Protein AF-0000000074057276 (afdb_homodimer)

Secondary structure (DSSP, 8-state):
--HHHHHHHHHHHHHHHHHHHHHTTTTHHHHHHHHHHHHHHHHHHHHT--S-HHHHHHHHHHHHHHHHHHHHTT--HHHHHHHHHSTTS--HHHHHHHHSSEEEE-SEETTEES-TTEEEEEEEEEEEETTEEEEEEEEEEEE--TTS-GGGGGG---HHHHHHHHHHHHHHHHHT--EEEEEEES------STT-HHHHHHHHHHHHTT--S-EEEEEEEEEHHHHHTTT--SEEEEEEEEEEESS-HHHHHHHHTTPPTT----HHHHHHHHHHTT-BHHHHHHHTS-SEEEP--TT---TT-HHHHHHHHHHHHHHHHHHHHTT-S-HHHHHHHHHHHH-TTS-GGG--------HHHHHHHHHHHHHHHHHTTGGGSEE-S-HHHHHHHHHHHHHHHHHHIIIIIIHHHHHHHHHHHHHHHHHHHHHHHHHHSHHHHHHGGGS-----TTHHHHT---------S----SS--GGGG--SEE--TTHHHH-PPPEEHHHHTTTTTTB-TTT--B----HHHHHHHTSPTT--EEE-TTEE---TT--TTHHHHHHHHHHHHS-SSSEEEEEEEETTEEEEEEEE-TTTGGG-B-HHHHHHHHHHHHHHHHHT--EEEEES-B--B-GGGTHHHHTHHHHHHHHHHHHHHTT--EEEEE-SEEESTTTTTTTTT-SEEEEETT-EEESS-HHHHHHHH-PPPPTTTTBHHHHHHTTS-SEEE-GGGHHHHHHHHIIIII-TTSS--/--HHHHHHHHHHHHHHHHHHHHHTTTTHHHHHHHHHHHHHHHHHHHHT--S-HHHHHHHHHHHHHHHHHHHHTT--HHHHHHHHHSTTS--HHHHHHHHSSEEEE-SEETTEES-TTEEEEEEEEEEEETTEEEEEEEEEEEE--TTS-GGGGGG---HHHHHHHHHHHHHHHHHT--EEEEEEES------STT-HHHHHHHHHHHHTT--S-EEEEEEEEEHHHHHTTT--SEEEEEEEEEEESS-HHHHHHHHTTPPTT----HHHHHHHHHHTT-BHHHHHHHTS-SEEEP--TT---TT-HHHHHHHHHHHHHHHHHHHHHT-S-HHHHHHHHHHHH-TTS-GGG--------HHHHHHHHHHHHHHHHHTTGGGSEE-S-HHHHHHHHHHHHHHHHHHIIIIIIHHHHHHHHHHHHHHHHHHHHHHHHHHSHHHHHHGGGS-----TTHHHHT---------S----SS--GGGG--SEE--TTHHHH-PPPEEHHHHTTTTTTB-TTT--B----HHHHHHHTSPTT--EEE-TTEE---TT--TTHHHHHHHHHHHHS-SSSEEEEEEEETTEEEEEEEE-TTTGGG-B-HHHHHHHHHHHHHHHHHT--EEEEES-B--B-GGGTHHHHTHHHHHHHHHHHHHHTT--EEEEE-SEEESTTTTTTTTT-SEEEEETT-EEESS-HHHHHHHH-PPPPTTTTBHHHHHHTTS-SEEE-GGGHHHHHHHHIIIII-TTSS--

Foldseek 3Di:
DPPVLVVLLVVLVVLLVLVCQLCVNPPVVLSVVLVVLSVVLVVCVVVVVDPDSVVSSVVSVVSSQVSLVVCLVVQALSSLVRLLLALQADWVVLLQVQQFPDKDWDADDQLRGPANQKTWIWTWHWFAAPPDIDIAIEIEIETTQHNPDVSNLSSATELVRLVVRLVVLVVCLVVQHEYEYEYRDQYHQFDQFVPGDLLSLQQQLLSLLQRLAAYEYEAAEAHFSSNSSRPLGPAYEYEQSGWHWNHQLQVVQCVVVVPDFPDGGDPVSSSVSSRLLQTGPVSCVVQVVHPYYQYAPRSHDGSVPSVSSQSVSLVRLLSLQLLLLVLDDDVVSSVVSNVVSPDSVDDCSNPDDDRGDDPSSSVSSSVSSLVSLLPGLLVQWDQPDDPVVVVVVVVCCVVLVCVLCCVCVVCVVVVVVVVVVVVVVVVVVVVVCCVVCVVVCVVVVPDPPPPPPVVVPVPPPPPPPPVPPLLQAQDFAPQLPVQDWDDDPCCVPQVADTDGRNCCRGSVVQARPRPGAHDQGFPVSCVRGQFDHPFKAWPSQSTARDQSSPQPPVRVLQVVLCVVNVGRDQWIWIWTHFVNAIAIEIEGGCSRVHSAAASSSLNRLLVSLVVCQSVVHAYEYEYSGYPYHDNSNIVRGSSSQSNNQSSLSVSVVSQHQYEYEAEAEYEARCCSHNHQNHPAYEYEFQHFYGHDDQSVSCVSPVDHQDPCNRGRVVCVVSVSHPYYDHPVCSNVVVVVCCCPVCNVVNRGD/DPPVLVVLLVVLVVLLVLVCQLCVNPPVVLSVVLVVLSVVLVVCVVVVVDPDSPVSSVVSVVSSQVSLVVCLVVQALSSLVRLLLALQADWVVLLQVQQFPDKDWDADDQLRGPANQKTWIWTWHWFAADPDIDIAIEIEIETTQHSPDVSNLNSATELVSLVVRLVVLVVCLVVQHEYEYEYRDQYHQFDQFVPGDLLSLQQQLLSLLQRLAAYEYEFAEAHFSSNSSRPLGLAYEYEQSGWHWNHQLQVVQCVVVVPDFPDGGDPVSSSLSSRLLQTGPVSCVVQVVHPYYQYAPRSHDGSVPSVSSQSVSLVRLLSLLLLLLVLDDDVVSSVVSNVVSPDSVDDCSNPDDDRGDDPSSSVSSSVSSLVSLLPGLLVQWDQPDDPVVVVVVVVCCVVLVCVLCCVCVVCVVVVCVVVVVVVVVVVVVVVVCCVVCVVVCVVVVPDPPPPPPVVVPPPPPPPPPPVPPLLQAQDFAPQLPVQDWDDDPCCVPQVADTDGRNCCRGSVVQARPRPGAHDQGFPVSCVRGQFDHPFKAWDSQSTARDQSSPQPPVRVLQVVLCVVNVGRDQWIWTWTHFVNAIAIEIEGGCSRVHSAAASSSLNRLLVSLVVCLSVVHAYEYEYSGYPYHDNSNIVRGSSSQSNNQSSLSVSVVQQAQYEYEAEAEYEARCCSHNHQNHPAYEYEFQHFYGHDDQSVSCVSPVDHQDPCNRGRVVCVVSVSHPYYDHPVCSNVVVVVCCCPVCNVVVRGD

Structure (mmCIF, N/CA/C/O backbone):
data_AF-0000000074057276-model_v1
#
loop_
_entity.id
_entity.type
_entity.pdbx_description
1 polymer 'Acetyl-coenzyme A carboxylase carboxyl transferase subunits beta/alpha'
#
loop_
_atom_site.group_PDB
_atom_site.id
_atom_site.type_symbol
_atom_site.label_atom_id
_atom_site.label_alt_id
_atom_site.label_comp_id
_atom_site.label_asym_id
_atom_site.label_entity_id
_atom_site.label_seq_id
_atom_site.pdbx_PDB_ins_code
_atom_site.Cartn_x
_atom_site.Cartn_y
_atom_site.Cartn_z
_atom_site.occupancy
_atom_site.B_iso_or_equiv
_atom_site.auth_seq_id
_atom_site.auth_comp_id
_atom_site.auth_asym_id
_atom_site.auth_atom_id
_atom_site.pdbx_PDB_model_num
ATOM 1 N N . MET A 1 1 ? -22.75 -40.562 -37.531 1 67.5 1 MET A N 1
ATOM 2 C CA . MET A 1 1 ? -21.656 -40.844 -36.625 1 67.5 1 MET A CA 1
ATOM 3 C C . MET A 1 1 ? -22.016 -40.438 -35.188 1 67.5 1 MET A C 1
ATOM 5 O O . MET A 1 1 ? -22.719 -39.469 -35 1 67.5 1 MET A O 1
ATOM 9 N N . ASP A 1 2 ? -21.844 -41.312 -34.25 1 78.88 2 ASP A N 1
ATOM 10 C CA . ASP A 1 2 ? -22.078 -41.156 -32.812 1 78.88 2 ASP A CA 1
ATOM 11 C C . ASP A 1 2 ? -21.359 -39.906 -32.281 1 78.88 2 ASP A C 1
ATOM 13 O O . ASP A 1 2 ? -20.188 -39.688 -32.594 1 78.88 2 ASP A O 1
ATOM 17 N N . ASN A 1 3 ? -22.172 -38.938 -31.75 1 84.94 3 ASN A N 1
ATOM 18 C CA . ASN A 1 3 ? -21.672 -37.656 -31.203 1 84.94 3 ASN A CA 1
ATOM 19 C C . ASN A 1 3 ? -20.484 -37.875 -30.281 1 84.94 3 ASN A C 1
ATOM 21 O O . ASN A 1 3 ? -19.578 -37.062 -30.234 1 84.94 3 ASN A O 1
ATOM 25 N N . ASN A 1 4 ? -20.484 -38.906 -29.688 1 86.56 4 ASN A N 1
ATOM 26 C CA . ASN A 1 4 ? -19.391 -39.188 -28.781 1 86.56 4 ASN A CA 1
ATOM 27 C C . ASN A 1 4 ? -18.109 -39.5 -29.547 1 86.56 4 ASN A C 1
ATOM 29 O O . ASN A 1 4 ? -17.016 -39.094 -29.109 1 86.56 4 ASN A O 1
ATOM 33 N N . ILE A 1 5 ? -18.234 -40.188 -30.609 1 89.62 5 ILE A N 1
ATOM 34 C CA . ILE A 1 5 ? -17.078 -40.531 -31.422 1 89.62 5 ILE A CA 1
ATOM 35 C C . ILE A 1 5 ? -16.5 -39.25 -32.031 1 89.62 5 ILE A C 1
ATOM 37 O O . ILE A 1 5 ? -15.289 -39.062 -32.094 1 89.62 5 ILE A O 1
ATOM 41 N N . GLU A 1 6 ? -17.359 -38.406 -32.438 1 89.88 6 GLU A N 1
ATOM 42 C CA . GLU A 1 6 ? -16.922 -37.156 -33.031 1 89.88 6 GLU A CA 1
ATOM 43 C C . GLU A 1 6 ? -16.172 -36.281 -32.031 1 89.88 6 GLU A C 1
ATOM 45 O O . GLU A 1 6 ? -15.18 -35.656 -32.344 1 89.88 6 GLU A O 1
ATOM 50 N N . LYS A 1 7 ? -16.719 -36.25 -30.828 1 91.75 7 LYS A N 1
ATOM 51 C CA . LYS A 1 7 ? -16.047 -35.469 -29.766 1 91.75 7 LYS A CA 1
ATOM 52 C C . LYS A 1 7 ? -14.664 -36.031 -29.469 1 91.75 7 LYS A C 1
ATOM 54 O O . LYS A 1 7 ? -13.727 -35.281 -29.219 1 91.75 7 LYS A O 1
ATOM 59 N N . ARG A 1 8 ? -14.508 -37.25 -29.5 1 91.94 8 ARG A N 1
ATOM 60 C CA . ARG A 1 8 ? -13.227 -37.875 -29.219 1 91.94 8 ARG A CA 1
ATOM 61 C C . ARG A 1 8 ? -12.25 -37.688 -30.375 1 91.94 8 ARG A C 1
ATOM 63 O O . ARG A 1 8 ? -11.039 -37.562 -30.172 1 91.94 8 ARG A O 1
ATOM 70 N N . ILE A 1 9 ? -12.773 -37.75 -31.562 1 92.31 9 ILE A N 1
ATOM 71 C CA . ILE A 1 9 ? -11.945 -37.438 -32.719 1 92.31 9 ILE A CA 1
ATOM 72 C C . ILE A 1 9 ? -11.406 -36 -32.625 1 92.31 9 ILE A C 1
ATOM 74 O O . ILE A 1 9 ? -10.227 -35.75 -32.875 1 92.31 9 ILE A O 1
ATOM 78 N N . GLN A 1 10 ? -12.273 -35.156 -32.156 1 92.38 10 GLN A N 1
ATOM 79 C CA . GLN A 1 10 ? -11.852 -33.781 -31.984 1 92.38 10 GLN A CA 1
ATOM 80 C C . GLN A 1 10 ? -10.789 -33.656 -30.891 1 92.38 10 GLN A C 1
ATOM 82 O O . GLN A 1 10 ? -9.844 -32.875 -31.031 1 92.38 10 GLN A O 1
ATOM 87 N N . SER A 1 11 ? -11.023 -34.312 -29.906 1 92.81 11 SER A N 1
ATOM 88 C CA . SER A 1 11 ? -10.039 -34.344 -28.828 1 92.81 11 SER A CA 1
ATOM 89 C C . SER A 1 11 ? -8.672 -34.781 -29.328 1 92.81 11 SER A C 1
ATOM 91 O O . SER A 1 11 ? -7.645 -34.219 -28.938 1 92.81 11 SER A O 1
ATOM 93 N N . LEU A 1 12 ? -8.648 -35.781 -30.125 1 93.94 12 LEU A N 1
ATOM 94 C CA . LEU A 1 12 ? -7.395 -36.281 -30.672 1 93.94 12 LEU A CA 1
ATOM 95 C C . LEU A 1 12 ? -6.77 -35.281 -31.625 1 93.94 12 LEU A C 1
ATOM 97 O O . LEU A 1 12 ? -5.543 -35.125 -31.688 1 93.94 12 LEU A O 1
ATOM 101 N N . ARG A 1 13 ? -7.547 -34.562 -32.344 1 94.31 13 ARG A N 1
ATOM 102 C CA . ARG A 1 13 ? -7.043 -33.5 -33.219 1 94.31 13 ARG A CA 1
ATOM 103 C C . ARG A 1 13 ? -6.379 -32.406 -32.406 1 94.31 13 ARG A C 1
ATOM 105 O O . ARG A 1 13 ? -5.355 -31.844 -32.812 1 94.31 13 ARG A O 1
ATOM 112 N N . ASP A 1 14 ? -7.023 -32.094 -31.312 1 94.38 14 ASP A N 1
ATOM 113 C CA . ASP A 1 14 ? -6.457 -31.078 -30.422 1 94.38 14 ASP A CA 1
ATOM 114 C C . ASP A 1 14 ? -5.109 -31.547 -29.859 1 94.38 14 ASP A C 1
ATOM 116 O O . ASP A 1 14 ? -4.18 -30.75 -29.734 1 94.38 14 ASP A O 1
ATOM 120 N N . ARG A 1 15 ? -5.047 -32.781 -29.531 1 94.62 15 ARG A N 1
ATOM 121 C CA . ARG A 1 15 ? -3.801 -33.344 -29.016 1 94.62 15 ARG A CA 1
ATOM 122 C C . ARG A 1 15 ? -2.709 -33.281 -30.078 1 94.62 15 ARG A C 1
ATOM 124 O O . ARG A 1 15 ? -1.543 -33.031 -29.781 1 94.62 15 ARG A O 1
ATOM 131 N N . LEU A 1 16 ? -3.105 -33.562 -31.281 1 94.75 16 LEU A N 1
ATOM 132 C CA . LEU A 1 16 ? -2.156 -33.531 -32.406 1 94.75 16 LEU A CA 1
ATOM 133 C C . LEU A 1 16 ? -1.635 -32.125 -32.594 1 94.75 16 LEU A C 1
ATOM 135 O O . LEU A 1 16 ? -0.428 -31.906 -32.75 1 94.75 16 LEU A O 1
ATOM 139 N N . THR A 1 17 ? -2.498 -31.203 -32.625 1 94.69 17 THR A N 1
ATOM 140 C CA . THR A 1 17 ? -2.115 -29.797 -32.781 1 94.69 17 THR A CA 1
ATOM 141 C C . THR A 1 17 ? -1.193 -29.359 -31.641 1 94.69 17 THR A C 1
ATOM 143 O O . THR A 1 17 ? -0.221 -28.641 -31.875 1 94.69 17 THR A O 1
ATOM 146 N N . TYR A 1 18 ? -1.559 -29.75 -30.469 1 95.44 18 TYR A N 1
ATOM 147 C CA . TYR A 1 18 ? -0.744 -29.453 -29.297 1 95.44 18 TYR A CA 1
ATOM 148 C C . TYR A 1 18 ? 0.68 -29.969 -29.484 1 95.44 18 TYR A C 1
ATOM 150 O O . TYR A 1 18 ? 1.644 -29.234 -29.266 1 95.44 18 TYR A O 1
ATOM 158 N N . MET A 1 19 ? 0.852 -31.141 -29.875 1 94.75 19 MET A N 1
ATOM 159 C CA . MET A 1 19 ? 2.156 -31.766 -30.062 1 94.75 19 MET A CA 1
ATOM 160 C C . MET A 1 19 ? 2.959 -31.047 -31.141 1 94.75 19 MET A C 1
ATOM 162 O O . MET A 1 19 ? 4.16 -30.812 -30.969 1 94.75 19 MET A O 1
ATOM 166 N N . GLN A 1 20 ? 2.283 -30.688 -32.219 1 94.75 20 GLN A N 1
ATOM 167 C CA . GLN A 1 20 ? 2.949 -29.969 -33.281 1 94.75 20 GLN A CA 1
ATOM 168 C C . GLN A 1 20 ? 3.439 -28.594 -32.812 1 94.75 20 GLN A C 1
ATOM 170 O O . GLN A 1 20 ? 4.535 -28.172 -33.188 1 94.75 20 GLN A O 1
ATOM 175 N N . ASP A 1 21 ? 2.645 -28 -32.031 1 95.25 21 ASP A N 1
ATOM 176 C CA . ASP A 1 21 ? 2.984 -26.656 -31.531 1 95.25 21 ASP A CA 1
ATOM 177 C C . ASP A 1 21 ? 4.18 -26.719 -30.578 1 95.25 21 ASP A C 1
ATOM 179 O O . ASP A 1 21 ? 5.086 -25.891 -30.672 1 95.25 21 ASP A O 1
ATOM 183 N N . ILE A 1 22 ? 4.234 -27.625 -29.641 1 95.69 22 ILE A N 1
ATOM 184 C CA . ILE A 1 22 ? 5.238 -27.641 -28.578 1 95.69 22 ILE A CA 1
ATOM 185 C C . ILE A 1 22 ? 6.594 -28.031 -29.172 1 95.69 22 ILE A C 1
ATOM 187 O O . ILE A 1 22 ? 7.637 -27.594 -28.672 1 95.69 22 ILE A O 1
ATOM 191 N N . PHE A 1 23 ? 6.574 -28.828 -30.25 1 94.81 23 PHE A N 1
ATOM 192 C CA . PHE A 1 23 ? 7.84 -29.281 -30.812 1 94.81 23 PHE A CA 1
ATOM 193 C C . PHE A 1 23 ? 8.258 -28.391 -31.969 1 94.81 23 PHE A C 1
ATOM 195 O O . PHE A 1 23 ? 9.359 -28.531 -32.5 1 94.81 23 PHE A O 1
ATOM 202 N N . ALA A 1 24 ? 7.469 -27.438 -32.281 1 91.75 24 ALA A N 1
ATOM 203 C CA . ALA A 1 24 ? 7.77 -26.406 -33.281 1 91.75 24 ALA A CA 1
ATOM 204 C C . ALA A 1 24 ? 8.391 -27 -34.531 1 91.75 24 ALA A C 1
ATOM 206 O O . ALA A 1 24 ? 9.453 -26.547 -34.969 1 91.75 24 ALA A O 1
ATOM 207 N N . GLY A 1 25 ? 7.852 -28.031 -35.031 1 86.56 25 GLY A N 1
ATOM 208 C CA . GLY A 1 25 ? 8.305 -28.578 -36.281 1 86.56 25 GLY A CA 1
ATOM 209 C C . GLY A 1 25 ? 9.242 -29.766 -36.125 1 86.56 25 GLY A C 1
ATOM 210 O O . GLY A 1 25 ? 9.555 -30.469 -37.094 1 86.56 25 GLY A O 1
ATOM 211 N N . LYS A 1 26 ? 9.758 -29.922 -34.906 1 89.25 26 LYS A N 1
ATOM 212 C CA . LYS A 1 26 ? 10.555 -31.109 -34.625 1 89.25 26 LYS A CA 1
ATOM 213 C C . LYS A 1 26 ? 9.68 -32.344 -34.594 1 89.25 26 LYS A C 1
ATOM 215 O O . LYS A 1 26 ? 8.461 -32.25 -34.406 1 89.25 26 LYS A O 1
ATOM 220 N N . HIS A 1 27 ? 10.18 -33.594 -34.969 1 91.44 27 HIS A N 1
ATOM 221 C CA . HIS A 1 27 ? 9.508 -34.875 -34.906 1 91.44 27 HIS A CA 1
ATOM 222 C C . HIS A 1 27 ? 8.328 -34.906 -35.875 1 91.44 27 HIS A C 1
ATOM 224 O O . HIS A 1 27 ? 7.242 -35.375 -35.5 1 91.44 27 HIS A O 1
ATOM 230 N N . LYS A 1 28 ? 8.438 -34.375 -36.969 1 90.88 28 LYS A N 1
ATOM 231 C CA . LYS A 1 28 ? 7.387 -34.281 -37.969 1 90.88 28 LYS A CA 1
ATOM 232 C C . LYS A 1 28 ? 6.906 -35.688 -38.406 1 90.88 28 LYS A C 1
ATOM 234 O O . LYS A 1 28 ? 5.73 -35.875 -38.719 1 90.88 28 LYS A O 1
ATOM 239 N N . ASP A 1 29 ? 7.762 -36.625 -38.406 1 91.69 29 ASP A N 1
ATOM 240 C CA . ASP A 1 29 ? 7.41 -37.969 -38.781 1 91.69 29 ASP A CA 1
ATOM 241 C C . ASP A 1 29 ? 6.328 -38.531 -37.875 1 91.69 29 ASP A C 1
ATOM 243 O O . ASP A 1 29 ? 5.371 -39.156 -38.344 1 91.69 29 ASP A O 1
ATOM 247 N N . ASN A 1 30 ? 6.602 -38.344 -36.562 1 92.06 30 ASN A N 1
ATOM 248 C CA . ASN A 1 30 ? 5.613 -38.812 -35.594 1 92.06 30 ASN A CA 1
ATOM 249 C C . ASN A 1 30 ? 4.27 -38.125 -35.781 1 92.06 30 ASN A C 1
ATOM 251 O O . ASN A 1 30 ? 3.217 -38.75 -35.719 1 92.06 30 ASN A O 1
ATOM 255 N N . ALA A 1 31 ? 4.262 -36.844 -36.031 1 92.25 31 ALA A N 1
ATOM 256 C CA . ALA A 1 31 ? 3.039 -36.062 -36.219 1 92.25 31 ALA A CA 1
ATOM 257 C C . ALA A 1 31 ? 2.291 -36.5 -37.469 1 92.25 31 ALA A C 1
ATOM 259 O O . ALA A 1 31 ? 1.064 -36.625 -37.469 1 92.25 31 ALA A O 1
ATOM 260 N N . ASP A 1 32 ? 3.041 -36.75 -38.5 1 92.94 32 ASP A N 1
ATOM 261 C CA . ASP A 1 32 ? 2.443 -37.188 -39.781 1 92.94 32 ASP A CA 1
ATOM 262 C C . ASP A 1 32 ? 1.793 -38.562 -39.625 1 92.94 32 ASP A C 1
ATOM 264 O O . ASP A 1 32 ? 0.717 -38.812 -40.188 1 92.94 32 ASP A O 1
ATOM 268 N N . LEU A 1 33 ? 2.494 -39.375 -38.969 1 93.31 33 LEU A N 1
ATOM 269 C CA . LEU A 1 33 ? 1.954 -40.719 -38.719 1 93.31 33 LEU A CA 1
ATOM 270 C C . LEU A 1 33 ? 0.614 -40.625 -38 1 93.31 33 LEU A C 1
ATOM 272 O O . LEU A 1 33 ? -0.348 -41.312 -38.375 1 93.31 33 LEU A O 1
ATOM 276 N N . LEU A 1 34 ? 0.516 -39.875 -36.938 1 94.06 34 LEU A N 1
ATOM 277 C CA . LEU A 1 34 ? -0.709 -39.75 -36.156 1 94.06 34 LEU A CA 1
ATOM 278 C C . LEU A 1 34 ? -1.813 -39.094 -37 1 94.06 34 LEU A C 1
ATOM 280 O O . LEU A 1 34 ? -2.977 -39.5 -36.906 1 94.06 34 LEU A O 1
ATOM 284 N N . GLU A 1 35 ? -1.399 -38.125 -37.75 1 93.69 35 GLU A N 1
ATOM 285 C CA . GLU A 1 35 ? -2.371 -37.438 -38.625 1 93.69 35 GLU A CA 1
ATOM 286 C C . GLU A 1 35 ? -2.961 -38.406 -39.656 1 93.69 35 GLU A C 1
ATOM 288 O O . GLU A 1 35 ? -4.168 -38.406 -39.875 1 93.69 35 GLU A O 1
ATOM 293 N N . GLU A 1 36 ? -2.182 -39.219 -40.219 1 93.75 36 GLU A N 1
ATOM 294 C CA . GLU A 1 36 ? -2.629 -40.156 -41.219 1 93.75 36 GLU A CA 1
ATOM 295 C C . GLU A 1 36 ? -3.58 -41.188 -40.594 1 93.75 36 GLU A C 1
ATOM 297 O O . GLU A 1 36 ? -4.621 -41.5 -41.188 1 93.75 36 GLU A O 1
ATOM 302 N N . ARG A 1 37 ? -3.164 -41.719 -39.469 1 94 37 ARG A N 1
ATOM 303 C CA . ARG A 1 37 ? -3.98 -42.719 -38.812 1 94 37 ARG A CA 1
ATOM 304 C C . ARG A 1 37 ? -5.316 -42.156 -38.375 1 94 37 ARG A C 1
ATOM 306 O O . ARG A 1 37 ? -6.352 -42.812 -38.469 1 94 37 ARG A O 1
ATOM 313 N N . LEU A 1 38 ? -5.309 -40.906 -37.844 1 94.44 38 LEU A N 1
ATOM 314 C CA . LEU A 1 38 ? -6.52 -40.25 -37.375 1 94.44 38 LEU A CA 1
ATOM 315 C C . LEU A 1 38 ? -7.453 -39.938 -38.562 1 94.44 38 LEU A C 1
ATOM 317 O O . LEU A 1 38 ? -8.664 -40.156 -38.438 1 94.44 38 LEU A O 1
ATOM 321 N N . THR A 1 39 ? -6.871 -39.5 -39.625 1 93.62 39 THR A N 1
ATOM 322 C CA . THR A 1 39 ? -7.664 -39.156 -40.812 1 93.62 39 THR A CA 1
ATOM 323 C C . THR A 1 39 ? -8.281 -40.438 -41.406 1 93.62 39 THR A C 1
ATOM 325 O O . THR A 1 39 ? -9.445 -40.438 -41.812 1 93.62 39 THR A O 1
ATOM 328 N N . ALA A 1 40 ? -7.539 -41.438 -41.469 1 92.31 40 ALA A N 1
ATOM 329 C CA . ALA A 1 40 ? -8.039 -42.719 -41.969 1 92.31 40 ALA A CA 1
ATOM 330 C C . ALA A 1 40 ? -9.203 -43.219 -41.125 1 92.31 40 ALA A C 1
ATOM 332 O O . ALA A 1 40 ? -10.211 -43.688 -41.688 1 92.31 40 ALA A O 1
ATOM 333 N N . PHE A 1 41 ? -8.984 -43.188 -39.844 1 93.19 41 PHE A N 1
ATOM 334 C CA . PHE A 1 41 ? -10.047 -43.625 -38.938 1 93.19 41 PHE A CA 1
ATOM 335 C C . PHE A 1 41 ? -11.289 -42.75 -39.125 1 93.19 41 PHE A C 1
ATOM 337 O O . PHE A 1 41 ? -12.406 -43.281 -39.219 1 93.19 41 PHE A O 1
ATOM 344 N N . ALA A 1 42 ? -11.062 -41.406 -39.156 1 92.25 42 ALA A N 1
ATOM 345 C CA . ALA A 1 42 ? -12.18 -40.469 -39.25 1 92.25 42 ALA A CA 1
ATOM 346 C C . ALA A 1 42 ? -12.977 -40.688 -40.531 1 92.25 42 ALA A C 1
ATOM 348 O O . ALA A 1 42 ? -14.211 -40.656 -40.531 1 92.25 42 ALA A O 1
ATOM 349 N N . GLU A 1 43 ? -12.297 -41 -41.594 1 90.62 43 GLU A N 1
ATOM 350 C CA . GLU A 1 43 ? -12.953 -41.25 -42.875 1 90.62 43 GLU A CA 1
ATOM 351 C C . GLU A 1 43 ? -13.742 -42.562 -42.844 1 90.62 43 GLU A C 1
ATOM 353 O O . GLU A 1 43 ? -14.867 -42.625 -43.344 1 90.62 43 GLU A O 1
ATOM 358 N N . ARG A 1 44 ? -13.211 -43.531 -42.25 1 90.5 44 ARG A N 1
ATOM 359 C CA . ARG A 1 44 ? -13.875 -44.844 -42.156 1 90.5 44 ARG A CA 1
ATOM 360 C C . ARG A 1 44 ? -15.07 -44.781 -41.219 1 90.5 44 ARG A C 1
ATOM 362 O O . ARG A 1 44 ? -16.078 -45.438 -41.438 1 90.5 44 ARG A O 1
ATOM 369 N N . ALA A 1 45 ? -14.875 -44.031 -40.219 1 89.75 45 ALA A N 1
ATOM 370 C CA . ALA A 1 45 ? -15.961 -43.875 -39.25 1 89.75 45 ALA A CA 1
ATOM 371 C C . ALA A 1 45 ? -17.141 -43.156 -39.875 1 89.75 45 ALA A C 1
ATOM 373 O O . ALA A 1 45 ? -18.297 -43.469 -39.625 1 89.75 45 ALA A O 1
ATOM 374 N N . ARG A 1 46 ? -16.859 -42.156 -40.594 1 86.19 46 ARG A N 1
ATOM 375 C CA . ARG A 1 46 ? -17.906 -41.375 -41.219 1 86.19 46 ARG A CA 1
ATOM 376 C C . ARG A 1 46 ? -18.594 -42.156 -42.344 1 86.19 46 ARG A C 1
ATOM 378 O O . ARG A 1 46 ? -19.797 -41.938 -42.594 1 86.19 46 ARG A O 1
ATOM 385 N N . SER A 1 47 ? -17.812 -43.031 -43.062 1 86.06 47 SER A N 1
ATOM 386 C CA . SER A 1 47 ?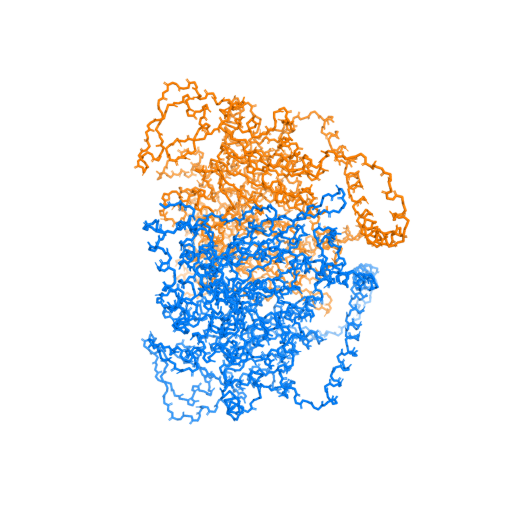 -18.391 -43.812 -44.156 1 86.06 47 SER A CA 1
ATOM 387 C C . SER A 1 47 ? -19.172 -45 -43.625 1 86.06 47 SER A C 1
ATOM 389 O O . SER A 1 47 ? -19.906 -45.656 -44.375 1 86.06 47 SER A O 1
ATOM 391 N N . GLY A 1 48 ? -19.094 -45.312 -42.344 1 80.69 48 GLY A N 1
ATOM 392 C CA . GLY A 1 48 ? -19.828 -46.406 -41.75 1 80.69 48 GLY A CA 1
ATOM 393 C C . GLY A 1 48 ? -19.203 -47.781 -42.031 1 80.69 48 GLY A C 1
ATOM 394 O O . GLY A 1 48 ? -19.875 -48.812 -41.906 1 80.69 48 GLY A O 1
ATOM 395 N N . SER A 1 49 ? -18.109 -47.781 -42.438 1 82 49 SER A N 1
ATOM 396 C CA . SER A 1 49 ? -17.469 -49 -42.875 1 82 49 SER A CA 1
ATOM 397 C C . SER A 1 49 ? -16.859 -49.781 -41.719 1 82 49 SER A C 1
ATOM 399 O O . SER A 1 49 ? -16.312 -50.875 -41.906 1 82 49 SER A O 1
ATOM 401 N N . LEU A 1 50 ? -16.984 -49.219 -40.5 1 82.5 50 LEU A N 1
ATOM 402 C CA . LEU A 1 50 ? -16.328 -49.875 -39.375 1 82.5 50 LEU A CA 1
ATOM 403 C C . LEU A 1 50 ? -17.297 -50.75 -38.594 1 82.5 50 LEU A C 1
ATOM 405 O O . LEU A 1 50 ? -18.453 -50.375 -38.375 1 82.5 50 LEU A O 1
ATOM 409 N N . ASN A 1 51 ? -16.922 -52 -38.406 1 83.88 51 ASN A N 1
ATOM 410 C CA . ASN A 1 51 ? -17.734 -52.938 -37.625 1 83.88 51 ASN A CA 1
ATOM 411 C C . ASN A 1 51 ? -17.828 -52.5 -36.188 1 83.88 51 ASN A C 1
ATOM 413 O O . ASN A 1 51 ? -18.922 -52.5 -35.594 1 83.88 51 ASN A O 1
ATOM 417 N N . ASP A 1 52 ? -16.688 -52.094 -35.562 1 89.81 52 ASP A N 1
ATOM 418 C CA . ASP A 1 52 ? -16.625 -51.625 -34.188 1 89.81 52 ASP A CA 1
ATOM 419 C C . ASP A 1 52 ? -15.828 -50.312 -34.062 1 89.81 52 ASP A C 1
ATOM 421 O O . ASP A 1 52 ? -14.656 -50.344 -33.688 1 89.81 52 ASP A O 1
ATOM 425 N N . PRO A 1 53 ? -16.438 -49.25 -34.344 1 88.88 53 PRO A N 1
ATOM 426 C CA . PRO A 1 53 ? -15.758 -47.969 -34.344 1 88.88 53 PRO A CA 1
ATOM 427 C C . PRO A 1 53 ? -15.117 -47.625 -33 1 88.88 53 PRO A C 1
ATOM 429 O O . PRO A 1 53 ? -14.055 -47 -32.969 1 88.88 53 PRO A O 1
ATOM 432 N N . TYR A 1 54 ? -15.641 -48.094 -31.875 1 90 54 TYR A N 1
ATOM 433 C CA . TYR A 1 54 ? -15.109 -47.781 -30.562 1 90 54 TYR A CA 1
ATOM 434 C C . TYR A 1 54 ? -13.797 -48.531 -30.312 1 90 54 TYR A C 1
ATOM 436 O O . TYR A 1 54 ? -12.875 -47.969 -29.719 1 90 54 TYR A O 1
ATOM 444 N N . ALA A 1 55 ? -13.789 -49.688 -30.812 1 91 55 ALA A N 1
ATOM 445 C CA . ALA A 1 55 ? -12.555 -50.469 -30.656 1 91 55 ALA A CA 1
ATOM 446 C C . ALA A 1 55 ? -11.422 -49.844 -31.484 1 91 55 ALA A C 1
ATOM 448 O O . ALA A 1 55 ? -10.273 -49.812 -31.031 1 91 55 ALA A O 1
ATOM 449 N N . GLU A 1 56 ? -11.727 -49.469 -32.656 1 90.69 56 GLU A N 1
ATOM 450 C CA . GLU A 1 56 ? -10.711 -48.844 -33.5 1 90.69 56 GLU A CA 1
ATOM 451 C C . GLU A 1 56 ? -10.273 -47.5 -32.938 1 90.69 56 GLU A C 1
ATOM 453 O O . GLU A 1 56 ? -9.094 -47.125 -33.031 1 90.69 56 GLU A O 1
ATOM 458 N N . LEU A 1 57 ? -11.266 -46.812 -32.438 1 92.81 57 LEU A N 1
ATOM 459 C CA . LEU A 1 57 ? -10.945 -45.531 -31.797 1 92.81 57 LEU A CA 1
ATOM 460 C C . LEU A 1 57 ? -9.992 -45.719 -30.625 1 92.81 57 LEU A C 1
ATOM 462 O O . LEU A 1 57 ? -9.055 -44.938 -30.438 1 92.81 57 LEU A O 1
ATOM 466 N N . ALA A 1 58 ? -10.219 -46.719 -29.859 1 93.06 58 ALA A N 1
ATOM 467 C CA . ALA A 1 58 ? -9.359 -47.031 -28.719 1 93.06 58 ALA A CA 1
ATOM 468 C C . ALA A 1 58 ? -7.934 -47.312 -29.172 1 93.06 58 ALA A C 1
ATOM 470 O O . ALA A 1 58 ? -6.965 -46.969 -28.5 1 93.06 58 ALA A O 1
ATOM 471 N N . THR A 1 59 ? -7.867 -47.938 -30.297 1 92.25 59 THR A N 1
ATOM 472 C CA . THR A 1 59 ? -6.555 -48.25 -30.844 1 92.25 59 THR A CA 1
ATOM 473 C C . THR A 1 59 ? -5.816 -47 -31.266 1 92.25 59 THR A C 1
ATOM 475 O O . THR A 1 59 ? -4.609 -46.875 -31.031 1 92.25 59 THR A O 1
ATOM 478 N N . VAL A 1 60 ? -6.52 -46.125 -31.875 1 93.69 60 VAL A N 1
ATOM 479 C CA . VAL A 1 60 ? -5.914 -44.844 -32.281 1 93.69 60 VAL A CA 1
ATOM 480 C C . VAL A 1 60 ? -5.5 -44.062 -31.047 1 93.69 60 VAL A C 1
ATOM 482 O O . VAL A 1 60 ? -4.422 -43.438 -31.016 1 93.69 60 VAL A O 1
ATOM 485 N N . GLU A 1 61 ? -6.352 -44.031 -30.016 1 93.94 61 GLU A N 1
ATOM 486 C CA . GLU A 1 61 ? -6.047 -43.344 -28.766 1 93.94 61 GLU A CA 1
ATOM 487 C C . GLU A 1 61 ? -4.805 -43.938 -28.109 1 93.94 61 GLU A C 1
ATOM 489 O O . GLU A 1 61 ? -3.977 -43.188 -27.562 1 93.94 61 GLU A O 1
ATOM 494 N N . ASP A 1 62 ? -4.68 -45.188 -28.172 1 93.88 62 ASP A N 1
ATOM 495 C CA . ASP A 1 62 ? -3.51 -45.875 -27.609 1 93.88 62 ASP A CA 1
ATOM 496 C C . ASP A 1 62 ? -2.242 -45.5 -28.375 1 93.88 62 ASP A C 1
ATOM 498 O O . ASP A 1 62 ? -1.171 -45.344 -27.781 1 93.88 62 ASP A O 1
ATOM 502 N N . LEU A 1 63 ? -2.389 -45.406 -29.672 1 94.12 63 LEU A N 1
ATOM 503 C CA . LEU A 1 63 ? -1.254 -45 -30.484 1 94.12 63 LEU A CA 1
ATOM 504 C C . LEU A 1 63 ? -0.799 -43.594 -30.109 1 94.12 63 LEU A C 1
ATOM 506 O O . LEU A 1 63 ? 0.402 -43.344 -30.016 1 94.12 63 LEU A O 1
ATOM 510 N N . PHE A 1 64 ? -1.738 -42.719 -29.922 1 94.81 64 PHE A N 1
ATOM 511 C CA . PHE A 1 64 ? -1.42 -41.344 -29.484 1 94.81 64 PHE A CA 1
ATOM 512 C C . PHE A 1 64 ? -0.666 -41.375 -28.156 1 94.81 64 PHE A C 1
ATOM 514 O O . PHE A 1 64 ? 0.361 -40.719 -28 1 94.81 64 PHE A O 1
ATOM 521 N N . SER A 1 65 ? -1.124 -42.125 -27.203 1 93.5 65 SER A N 1
ATOM 522 C CA . SER A 1 65 ? -0.495 -42.219 -25.891 1 93.5 65 SER A CA 1
ATOM 523 C C . SER A 1 65 ? 0.92 -42.781 -26 1 93.5 65 SER A C 1
ATOM 525 O O . SER A 1 65 ? 1.825 -42.344 -25.297 1 93.5 65 SER A O 1
ATOM 527 N N . TYR A 1 66 ? 1.01 -43.656 -26.859 1 93.81 66 TYR A N 1
ATOM 528 C CA . TYR A 1 66 ? 2.318 -44.281 -27.062 1 93.81 66 TYR A CA 1
ATOM 529 C C . TYR A 1 66 ? 3.311 -43.281 -27.625 1 93.81 66 TYR A C 1
ATOM 531 O O . TYR A 1 66 ? 4.43 -43.156 -27.125 1 93.81 66 TYR A O 1
ATOM 539 N N . VAL A 1 67 ? 2.941 -42.594 -28.609 1 94 67 VAL A N 1
ATOM 540 C CA . VAL A 1 67 ? 3.812 -41.625 -29.25 1 94 67 VAL A CA 1
ATOM 541 C C . VAL A 1 67 ? 4.141 -40.5 -28.266 1 94 67 VAL A C 1
ATOM 543 O O . VAL A 1 67 ? 5.281 -40.031 -28.203 1 94 67 VAL A O 1
ATOM 546 N N . GLU A 1 68 ? 3.166 -40.062 -27.516 1 94.38 68 GLU A N 1
ATOM 547 C CA . GLU A 1 68 ? 3.383 -39.031 -26.516 1 94.38 68 GLU A CA 1
ATOM 548 C C . GLU A 1 68 ? 4.398 -39.469 -25.469 1 94.38 68 GLU A C 1
ATOM 550 O O . GLU A 1 68 ? 5.27 -38.688 -25.078 1 94.38 68 GLU A O 1
ATOM 555 N N . ARG A 1 69 ? 4.34 -40.656 -25.016 1 94.12 69 ARG A N 1
ATOM 556 C CA . ARG A 1 69 ? 5.281 -41.219 -24.047 1 94.12 69 ARG A CA 1
ATOM 557 C C . ARG A 1 69 ? 6.688 -41.312 -24.625 1 94.12 69 ARG A C 1
ATOM 559 O O . ARG A 1 69 ? 7.672 -41.031 -23.938 1 94.12 69 ARG A O 1
ATOM 566 N N . ARG A 1 70 ? 6.715 -41.625 -25.828 1 93.06 70 ARG A N 1
ATOM 567 C CA . ARG A 1 70 ? 8.008 -41.75 -26.5 1 93.06 70 ARG A CA 1
ATOM 568 C C . ARG A 1 70 ? 8.664 -40.375 -26.656 1 93.06 70 ARG A C 1
ATOM 570 O O . ARG A 1 70 ? 9.859 -40.219 -26.422 1 93.06 70 ARG A O 1
ATOM 577 N N . LEU A 1 71 ? 7.883 -39.469 -26.984 1 94.75 71 LEU A N 1
ATOM 578 C CA . LEU A 1 71 ? 8.391 -38.125 -27.219 1 94.75 71 LEU A CA 1
ATOM 579 C C . LEU A 1 71 ? 8.773 -37.438 -25.906 1 94.75 71 LEU A C 1
ATOM 581 O O . LEU A 1 71 ? 9.531 -36.469 -25.906 1 94.75 71 LEU A O 1
ATOM 585 N N . GLU A 1 72 ? 8.219 -37.875 -24.797 1 95.44 72 GLU A N 1
ATOM 586 C CA . GLU A 1 72 ? 8.516 -37.344 -23.484 1 95.44 72 GLU A CA 1
ATOM 587 C C . GLU A 1 72 ? 10.008 -37.344 -23.203 1 95.44 72 GLU A C 1
ATOM 589 O O . GLU A 1 72 ? 10.539 -36.438 -22.578 1 95.44 72 GLU A O 1
ATOM 594 N N . SER A 1 73 ? 10.695 -38.312 -23.641 1 92.25 73 SER A N 1
ATOM 595 C CA . SER A 1 73 ? 12.117 -38.469 -23.375 1 92.25 73 SER A CA 1
ATOM 596 C C . SER A 1 73 ? 12.953 -37.5 -24.203 1 92.25 73 SER A C 1
ATOM 598 O O . SER A 1 73 ? 14.109 -37.219 -23.891 1 92.25 73 SER A O 1
ATOM 600 N N . SER A 1 74 ? 12.383 -36.906 -25.219 1 93.12 74 SER A N 1
ATOM 601 C CA . SER A 1 74 ? 13.133 -36.062 -26.125 1 93.12 74 SER A CA 1
ATOM 602 C C . SER A 1 74 ? 12.844 -34.562 -25.844 1 93.12 74 SER A C 1
ATOM 604 O O . SER A 1 74 ? 13.32 -33.688 -26.578 1 93.12 74 SER A O 1
ATOM 606 N N . VAL A 1 75 ? 12.133 -34.281 -24.859 1 96.25 75 VAL A N 1
ATOM 607 C CA . VAL A 1 75 ? 11.719 -32.906 -24.594 1 96.25 75 VAL A CA 1
ATOM 608 C C . VAL A 1 75 ? 12.922 -32.094 -24.156 1 96.25 75 VAL A C 1
ATOM 610 O O . VAL A 1 75 ? 13.656 -32.469 -23.234 1 96.25 75 VAL A O 1
ATOM 613 N N . THR A 1 76 ? 13.18 -30.953 -24.812 1 96.25 76 THR A N 1
ATOM 614 C CA . THR A 1 76 ? 14.258 -30.016 -24.5 1 96.25 76 THR A CA 1
ATOM 615 C C . THR A 1 76 ? 13.758 -28.906 -23.594 1 96.25 76 THR A C 1
ATOM 617 O O . THR A 1 76 ? 12.555 -28.766 -23.391 1 96.25 76 THR A O 1
ATOM 620 N N . PRO A 1 77 ? 14.703 -28.156 -23.016 1 97.5 77 PRO A N 1
ATOM 621 C CA . PRO A 1 77 ? 14.273 -27.031 -22.172 1 97.5 77 PRO A CA 1
ATOM 622 C C . PRO A 1 77 ? 13.367 -26.047 -22.891 1 97.5 77 PRO A C 1
ATOM 624 O O . PRO A 1 77 ? 12.375 -25.578 -22.328 1 97.5 77 PRO A O 1
ATOM 627 N N . MET A 1 78 ? 13.633 -25.75 -24.109 1 97.25 78 MET A N 1
ATOM 628 C CA . MET A 1 78 ? 12.797 -24.812 -24.859 1 97.25 78 MET A CA 1
ATOM 629 C C . MET A 1 78 ? 11.43 -25.422 -25.156 1 97.25 78 MET A C 1
ATOM 631 O O . MET A 1 78 ? 10.43 -24.703 -25.203 1 97.25 78 MET A O 1
ATOM 635 N N . ASP A 1 79 ? 11.383 -26.75 -25.438 1 97.38 79 ASP A N 1
ATOM 636 C CA . ASP A 1 79 ? 10.094 -27.406 -25.594 1 97.38 79 ASP A CA 1
ATOM 637 C C . ASP A 1 79 ? 9.234 -27.25 -24.344 1 97.38 79 ASP A C 1
ATOM 639 O O . ASP A 1 79 ? 8.023 -27.062 -24.438 1 97.38 79 ASP A O 1
ATOM 643 N N . ARG A 1 80 ? 9.875 -27.359 -23.188 1 97.62 80 ARG A N 1
ATOM 644 C CA . ARG A 1 80 ? 9.164 -27.156 -21.922 1 97.62 80 ARG A CA 1
ATOM 645 C C . ARG A 1 80 ? 8.594 -25.75 -21.828 1 97.62 80 ARG A C 1
ATOM 647 O O . ARG A 1 80 ? 7.484 -25.562 -21.312 1 97.62 80 ARG A O 1
ATOM 654 N N . VAL A 1 81 ? 9.367 -24.781 -22.281 1 97.75 81 VAL A N 1
ATOM 655 C CA . VAL A 1 81 ? 8.883 -23.406 -22.297 1 97.75 81 VAL A CA 1
ATOM 656 C C . VAL A 1 81 ? 7.621 -23.312 -23.156 1 97.75 81 VAL A C 1
ATOM 658 O O . VAL A 1 81 ? 6.648 -22.672 -22.766 1 97.75 81 VAL A O 1
ATOM 661 N N . ARG A 1 82 ? 7.613 -23.953 -24.266 1 97.25 82 ARG A N 1
ATOM 662 C CA . ARG A 1 82 ? 6.457 -23.938 -25.156 1 97.25 82 ARG A CA 1
ATOM 663 C C . ARG A 1 82 ? 5.273 -24.656 -24.531 1 97.25 82 ARG A C 1
ATOM 665 O O . ARG A 1 82 ? 4.121 -24.281 -24.734 1 97.25 82 ARG A O 1
ATOM 672 N N . ILE A 1 83 ? 5.582 -25.766 -23.766 1 97.5 83 ILE A N 1
ATOM 673 C CA . ILE A 1 83 ? 4.531 -26.484 -23.047 1 97.5 83 ILE A CA 1
ATOM 674 C C . ILE A 1 83 ? 3.846 -25.547 -22.062 1 97.5 83 ILE A C 1
ATOM 676 O O . ILE A 1 83 ? 2.617 -25.438 -22.031 1 97.5 83 ILE A O 1
ATOM 680 N N . VAL A 1 84 ? 4.617 -24.844 -21.312 1 97 84 VAL A N 1
ATOM 681 C CA . VAL A 1 84 ? 4.125 -24.016 -20.234 1 97 84 VAL A CA 1
ATOM 682 C C . VAL A 1 84 ? 3.357 -22.828 -20.797 1 97 84 VAL A C 1
ATOM 684 O O . VAL A 1 84 ? 2.381 -22.359 -20.203 1 97 84 VAL A O 1
ATOM 687 N N . ARG A 1 85 ? 3.721 -22.359 -21.953 1 95.81 85 ARG A N 1
ATOM 688 C CA . ARG A 1 85 ? 3.141 -21.156 -22.531 1 95.81 85 ARG A CA 1
ATOM 689 C C . ARG A 1 85 ? 1.926 -21.484 -23.391 1 95.81 85 ARG A C 1
ATOM 691 O O . ARG A 1 85 ? 1.188 -20.594 -23.812 1 95.81 85 ARG A O 1
ATOM 698 N N . HIS A 1 86 ? 1.653 -22.719 -23.625 1 96.44 86 HIS A N 1
ATOM 699 C CA . HIS A 1 86 ? 0.596 -23.109 -24.547 1 96.44 86 HIS A CA 1
ATOM 700 C C . HIS A 1 86 ? -0.783 -22.844 -23.953 1 96.44 86 HIS A C 1
ATOM 702 O O . HIS A 1 86 ? -1.001 -23.047 -22.766 1 96.44 86 HIS A O 1
ATOM 708 N N . PRO A 1 87 ? -1.759 -22.484 -24.734 1 95.5 87 PRO A N 1
ATOM 709 C CA . PRO A 1 87 ? -3.1 -22.172 -24.25 1 95.5 87 PRO A CA 1
ATOM 710 C C . PRO A 1 87 ? -3.82 -23.375 -23.656 1 95.5 87 PRO A C 1
ATOM 712 O O . PRO A 1 87 ? -4.762 -23.219 -22.875 1 95.5 87 PRO A O 1
ATOM 715 N N . GLN A 1 88 ? -3.402 -24.578 -24.047 1 95.75 88 GLN A N 1
ATOM 716 C CA . GLN A 1 88 ? -4.062 -25.781 -23.547 1 95.75 88 GLN A CA 1
ATOM 717 C C . GLN A 1 88 ? -3.5 -26.188 -22.188 1 95.75 88 GLN A C 1
ATOM 719 O O . GLN A 1 88 ? -4.012 -27.109 -21.562 1 95.75 88 GLN A O 1
ATOM 724 N N . ARG A 1 89 ? -2.439 -25.5 -21.703 1 96.38 89 ARG A N 1
ATOM 725 C CA . ARG A 1 89 ? -1.813 -25.766 -20.406 1 96.38 89 ARG A CA 1
ATOM 726 C C . ARG A 1 89 ? -2.775 -25.469 -19.266 1 96.38 89 ARG A C 1
ATOM 728 O O . ARG A 1 89 ? -3.688 -24.656 -19.406 1 96.38 89 ARG A O 1
ATOM 735 N N . ILE A 1 90 ? -2.654 -26.141 -18.156 1 97.25 90 ILE A N 1
ATOM 736 C CA . ILE A 1 90 ? -3.449 -25.844 -16.969 1 97.25 90 ILE A CA 1
ATOM 737 C C . ILE A 1 90 ? -3.197 -24.406 -16.531 1 97.25 90 ILE A C 1
ATOM 739 O O . ILE A 1 90 ? -2.105 -23.875 -16.734 1 97.25 90 ILE A O 1
ATOM 743 N N . CYS A 1 91 ? -4.168 -23.797 -16 1 96.94 91 CYS A N 1
ATOM 744 C CA . CYS A 1 91 ? -4.066 -22.484 -15.383 1 96.94 91 CYS A CA 1
ATOM 745 C C . CYS A 1 91 ? -4.531 -22.516 -13.93 1 96.94 91 CYS A C 1
ATOM 747 O O . CYS A 1 91 ? -4.891 -23.578 -13.422 1 96.94 91 CYS A O 1
ATOM 749 N N . LEU A 1 92 ? -4.379 -21.469 -13.211 1 97.44 92 LEU A N 1
ATOM 750 C CA . LEU A 1 92 ? -4.699 -21.438 -11.789 1 97.44 92 LEU A CA 1
ATOM 751 C C . LEU A 1 92 ? -6.18 -21.734 -11.555 1 97.44 92 LEU A C 1
ATOM 753 O O . LEU A 1 92 ? -6.539 -22.406 -10.586 1 97.44 92 LEU A O 1
ATOM 757 N N . ARG A 1 93 ? -7.02 -21.25 -12.375 1 96 93 ARG A N 1
ATOM 758 C CA . ARG A 1 93 ? -8.445 -21.516 -12.219 1 96 93 ARG A CA 1
ATOM 759 C C . ARG A 1 93 ? -8.734 -23.016 -12.258 1 96 93 ARG A C 1
ATOM 761 O O . ARG A 1 93 ? -9.57 -23.516 -11.5 1 96 93 ARG A O 1
ATOM 768 N N . ASP A 1 94 ? -8.062 -23.734 -13.148 1 97.56 94 ASP A N 1
ATOM 769 C CA . ASP A 1 94 ? -8.203 -25.188 -13.203 1 97.56 94 ASP A CA 1
ATOM 770 C C . ASP A 1 94 ? -7.809 -25.828 -11.867 1 97.56 94 ASP A C 1
ATOM 772 O O . ASP A 1 94 ? -8.453 -26.766 -11.414 1 97.56 94 ASP A O 1
ATOM 776 N N . ILE A 1 95 ? -6.785 -25.281 -11.289 1 98.44 95 ILE A N 1
ATOM 777 C CA . ILE A 1 95 ? -6.297 -25.812 -10.023 1 98.44 95 ILE A CA 1
ATOM 778 C C . ILE A 1 95 ? -7.309 -25.531 -8.914 1 98.44 95 ILE A C 1
ATOM 780 O O . ILE A 1 95 ? -7.613 -26.406 -8.102 1 98.44 95 ILE A O 1
ATOM 784 N N . LEU A 1 96 ? -7.855 -24.375 -8.875 1 97.19 96 LEU A N 1
ATOM 785 C CA . LEU A 1 96 ? -8.852 -24 -7.879 1 97.19 96 LEU A CA 1
ATOM 786 C C . LEU A 1 96 ? -10.062 -24.922 -7.957 1 97.19 96 LEU A C 1
ATOM 788 O O . LEU A 1 96 ? -10.602 -25.344 -6.93 1 97.19 96 LEU A O 1
ATOM 792 N N . GLU A 1 97 ? -10.438 -25.344 -9.125 1 96.25 97 GLU A N 1
ATOM 793 C CA . GLU A 1 97 ? -11.648 -26.125 -9.352 1 96.25 97 GLU A CA 1
ATOM 794 C C . GLU A 1 97 ? -11.414 -27.594 -9.008 1 96.25 97 GLU A C 1
ATOM 796 O O . GLU A 1 97 ? -12.359 -28.312 -8.664 1 96.25 97 GLU A O 1
ATOM 801 N N . ASN A 1 98 ? -10.133 -28.031 -9.055 1 97.12 98 ASN A N 1
ATOM 802 C CA . ASN A 1 98 ? -9.914 -29.469 -8.977 1 97.12 98 ASN A CA 1
ATOM 803 C C . ASN A 1 98 ? -9.109 -29.844 -7.742 1 97.12 98 ASN A C 1
ATOM 805 O O . ASN A 1 98 ? -9.133 -31 -7.316 1 97.12 98 ASN A O 1
ATOM 809 N N . VAL A 1 99 ? -8.422 -28.953 -7.172 1 97.69 99 VAL A N 1
ATOM 810 C CA . VAL A 1 99 ? -7.527 -29.266 -6.062 1 97.69 99 VAL A CA 1
ATOM 811 C C . VAL A 1 99 ? -8.203 -28.906 -4.742 1 97.69 99 VAL A C 1
ATOM 813 O O . VAL A 1 99 ? -8.039 -29.594 -3.74 1 97.69 99 VAL A O 1
ATOM 816 N N . TYR A 1 100 ? -8.977 -27.844 -4.703 1 96.12 100 TYR A N 1
ATOM 817 C CA . TYR A 1 100 ? -9.656 -27.375 -3.498 1 96.12 100 TYR A CA 1
ATOM 818 C C . TYR A 1 100 ? -11.125 -27.781 -3.512 1 96.12 100 TYR A C 1
ATOM 820 O O . TYR A 1 100 ? -11.711 -27.984 -4.578 1 96.12 100 TYR A O 1
ATOM 828 N N . ASP A 1 101 ? -11.703 -27.906 -2.365 1 93.81 101 ASP A N 1
ATOM 829 C CA . ASP A 1 101 ? -13.078 -28.406 -2.266 1 93.81 101 ASP A CA 1
ATOM 830 C C . ASP A 1 101 ? -14.078 -27.297 -2.576 1 93.81 101 ASP A C 1
ATOM 832 O O . ASP A 1 101 ? -15.164 -27.562 -3.1 1 93.81 101 ASP A O 1
ATOM 836 N N . ASN A 1 102 ? -13.797 -26.125 -2.135 1 92.88 102 ASN A N 1
ATOM 837 C CA . ASN A 1 102 ? -14.594 -24.922 -2.363 1 92.88 102 ASN A CA 1
ATOM 838 C C . ASN A 1 102 ? -13.742 -23.656 -2.307 1 92.88 102 ASN A C 1
ATOM 840 O O . ASN A 1 102 ? -12.672 -23.656 -1.688 1 92.88 102 ASN A O 1
ATOM 844 N N . PHE A 1 103 ? -14.195 -22.656 -3.115 1 94 103 PHE A N 1
ATOM 845 C CA . PHE A 1 103 ? -13.422 -21.422 -3.062 1 94 103 PHE A CA 1
ATOM 846 C C . PHE A 1 103 ? -14.273 -20.234 -3.467 1 94 103 PHE A C 1
ATOM 848 O O . PHE A 1 103 ? -15.328 -20.391 -4.094 1 94 103 PHE A O 1
ATOM 855 N N . THR A 1 104 ? -13.883 -19.047 -2.967 1 93.81 104 THR A N 1
ATOM 856 C CA . THR A 1 104 ? -14.43 -17.75 -3.379 1 93.81 104 THR A CA 1
ATOM 857 C C . THR A 1 104 ? -13.328 -16.844 -3.893 1 93.81 104 THR A C 1
ATOM 859 O O . THR A 1 104 ? -12.359 -16.562 -3.178 1 93.81 104 THR A O 1
ATOM 862 N N . GLU A 1 105 ? -13.492 -16.484 -5.18 1 94.38 105 GLU A N 1
ATOM 863 C CA . GLU A 1 105 ? -12.531 -15.531 -5.746 1 94.38 105 GLU A CA 1
ATOM 864 C C . GLU A 1 105 ? -12.711 -14.141 -5.148 1 94.38 105 GLU A C 1
ATOM 866 O O . GLU A 1 105 ? -13.836 -13.68 -4.957 1 94.38 105 GLU A O 1
ATOM 871 N N . VAL A 1 106 ? -11.617 -13.539 -4.805 1 93.56 106 VAL A N 1
ATOM 872 C CA . VAL A 1 106 ? -11.633 -12.219 -4.188 1 93.56 106 VAL A CA 1
ATOM 873 C C . VAL A 1 106 ? -11.062 -11.188 -5.156 1 93.56 106 VAL A C 1
ATOM 875 O O . VAL A 1 106 ? -9.844 -11.117 -5.355 1 93.56 106 VAL A O 1
ATOM 878 N N . GLY A 1 107 ? -11.883 -10.359 -5.703 1 83.69 107 GLY A N 1
ATOM 879 C CA . GLY A 1 107 ? -11.391 -9.18 -6.395 1 83.69 107 GLY A CA 1
ATOM 880 C C . GLY A 1 107 ? -11.438 -9.305 -7.906 1 83.69 107 GLY A C 1
ATOM 881 O O . GLY A 1 107 ? -10.75 -8.57 -8.617 1 83.69 107 GLY A O 1
ATOM 882 N N . GLY A 1 108 ? -12.195 -10.273 -8.453 1 81.56 108 GLY A N 1
ATOM 883 C CA . GLY A 1 108 ? -12.156 -10.32 -9.906 1 81.56 108 GLY A CA 1
ATOM 884 C C . GLY A 1 108 ? -13.336 -11.07 -10.508 1 81.56 108 GLY A C 1
ATOM 885 O O . GLY A 1 108 ? -13.875 -11.992 -9.891 1 81.56 108 GLY A O 1
ATOM 886 N N . GLN A 1 109 ? -13.781 -10.453 -11.578 1 86.38 109 GLN A N 1
ATOM 887 C CA . GLN A 1 109 ? -14.719 -11.094 -12.492 1 86.38 109 GLN A CA 1
ATOM 888 C C . GLN A 1 109 ? -14.258 -10.953 -13.938 1 86.38 109 GLN A C 1
ATOM 890 O O . GLN A 1 109 ? -14.672 -10.031 -14.641 1 86.38 109 GLN A O 1
ATOM 895 N N . ASP A 1 110 ? -13.328 -11.844 -14.289 1 80.19 110 ASP A N 1
ATOM 896 C CA . ASP A 1 110 ? -12.734 -11.852 -15.625 1 80.19 110 ASP A CA 1
ATOM 897 C C . ASP A 1 110 ? -12.133 -10.492 -15.961 1 80.19 110 ASP A C 1
ATOM 899 O O . ASP A 1 110 ? -11.312 -9.961 -15.211 1 80.19 110 ASP A O 1
ATOM 903 N N . GLU A 1 111 ? -12.711 -9.805 -16.906 1 81.06 111 GLU A N 1
ATOM 904 C CA . GLU A 1 111 ? -12.102 -8.555 -17.359 1 81.06 111 GLU A CA 1
ATOM 905 C C . GLU A 1 111 ? -12.359 -7.426 -16.359 1 81.06 111 GLU A C 1
ATOM 907 O O . GLU A 1 111 ? -11.648 -6.418 -16.359 1 81.06 111 GLU A O 1
ATOM 912 N N . HIS A 1 112 ? -13.289 -7.648 -15.531 1 88.12 112 HIS A N 1
ATOM 913 C CA . HIS A 1 112 ? -13.594 -6.641 -14.523 1 88.12 112 HIS A CA 1
ATOM 914 C C . HIS A 1 112 ? -12.836 -6.902 -13.227 1 88.12 112 HIS A C 1
ATOM 916 O O . HIS A 1 112 ? -13.406 -7.406 -12.258 1 88.12 112 HIS A O 1
ATOM 922 N N . SER A 1 113 ? -11.641 -6.574 -13.234 1 90.69 113 SER A N 1
ATOM 923 C CA . SER A 1 113 ? -10.742 -6.762 -12.102 1 90.69 113 SER A CA 1
ATOM 924 C C . SER A 1 113 ? -9.625 -5.723 -12.109 1 90.69 113 SER A C 1
ATOM 926 O O . SER A 1 113 ? -9.352 -5.102 -13.133 1 90.69 113 SER A O 1
ATOM 928 N N . LEU A 1 114 ? -9.117 -5.496 -11 1 92.25 114 LEU A N 1
ATOM 929 C CA . LEU A 1 114 ? -7.988 -4.578 -10.891 1 92.25 114 LEU A CA 1
ATOM 930 C C . LEU A 1 114 ? -6.836 -5.02 -11.789 1 92.25 114 LEU A C 1
ATOM 932 O O . LEU A 1 114 ? -6.238 -4.195 -12.484 1 92.25 114 LEU A O 1
ATOM 936 N N . ASP A 1 115 ? -6.52 -6.289 -11.781 1 95.31 115 ASP A N 1
ATOM 937 C CA . ASP A 1 115 ? -5.543 -6.945 -12.648 1 95.31 115 ASP A CA 1
ATOM 938 C C . ASP A 1 115 ? -5.953 -8.391 -12.938 1 95.31 115 ASP A C 1
ATOM 940 O O . ASP A 1 115 ? -5.785 -9.266 -12.086 1 95.31 115 ASP A O 1
ATOM 944 N N . PRO A 1 116 ? -6.375 -8.602 -14.117 1 95.06 116 PRO A N 1
ATOM 945 C CA . PRO A 1 116 ? -6.863 -9.938 -14.461 1 95.06 116 PRO A CA 1
ATOM 946 C C . PRO A 1 116 ? -5.762 -10.992 -14.43 1 95.06 116 PRO A C 1
ATOM 948 O O . PRO A 1 116 ? -6.051 -12.195 -14.453 1 95.06 116 PRO A O 1
ATOM 951 N N . SER A 1 117 ? -4.527 -10.57 -14.352 1 96.44 117 SER A N 1
ATOM 952 C CA . SER A 1 117 ? -3.412 -11.508 -14.359 1 96.44 117 SER A CA 1
ATOM 953 C C . SER A 1 117 ? -3.104 -12.008 -12.953 1 96.44 117 SER A C 1
ATOM 955 O O . SER A 1 117 ? -2.281 -12.906 -12.766 1 96.44 117 SER A O 1
ATOM 957 N N . MET A 1 118 ? -3.717 -11.43 -11.93 1 97.12 118 MET A N 1
ATOM 958 C CA . MET A 1 118 ? -3.553 -11.867 -10.547 1 97.12 118 MET A CA 1
ATOM 959 C C . MET A 1 118 ? -4.871 -12.383 -9.977 1 97.12 118 MET A C 1
ATOM 961 O O . MET A 1 118 ? -5.867 -11.656 -9.961 1 97.12 118 MET A O 1
ATOM 965 N N . LEU A 1 119 ? -4.875 -13.617 -9.562 1 97.06 119 LEU A N 1
ATOM 966 C CA . LEU A 1 119 ? -6.062 -14.234 -8.984 1 97.06 119 LEU A CA 1
ATOM 967 C C . LEU A 1 119 ? -5.859 -14.516 -7.496 1 97.06 119 LEU A C 1
ATOM 969 O O . LEU A 1 119 ? -4.82 -15.047 -7.098 1 97.06 119 LEU A O 1
ATOM 973 N N . ILE A 1 120 ? -6.766 -14.094 -6.691 1 97.62 120 ILE A N 1
ATOM 974 C CA . ILE A 1 120 ? -6.781 -14.336 -5.25 1 97.62 120 ILE A CA 1
ATOM 975 C C . ILE A 1 120 ? -8.086 -15.031 -4.859 1 97.62 120 ILE A C 1
ATOM 977 O O . ILE A 1 120 ? -9.164 -14.648 -5.328 1 97.62 120 ILE A O 1
ATOM 981 N N . ALA A 1 121 ? -7.977 -16.047 -4.047 1 97.12 121 ALA A N 1
ATOM 982 C CA . ALA A 1 121 ? -9.172 -16.781 -3.643 1 97.12 121 ALA A CA 1
ATOM 983 C C . ALA A 1 121 ? -9.039 -17.297 -2.215 1 97.12 121 ALA A C 1
ATOM 985 O O . ALA A 1 121 ? -7.945 -17.672 -1.78 1 97.12 121 ALA A O 1
ATOM 986 N N . ARG A 1 122 ? -10.125 -17.25 -1.529 1 95.81 122 ARG A N 1
ATOM 987 C CA . ARG A 1 122 ? -10.266 -18 -0.291 1 95.81 122 ARG A CA 1
ATOM 988 C C . ARG A 1 122 ? -10.766 -19.422 -0.568 1 95.81 122 ARG A C 1
ATOM 990 O O . ARG A 1 122 ? -11.836 -19.594 -1.154 1 95.81 122 ARG A O 1
ATOM 997 N N . ALA A 1 123 ? -9.984 -20.375 -0.188 1 95.62 123 ALA A N 1
ATOM 998 C CA . ALA A 1 123 ? -10.328 -21.75 -0.507 1 95.62 123 ALA A CA 1
ATOM 999 C C . ALA A 1 123 ? -10.32 -22.625 0.746 1 95.62 123 ALA A C 1
ATOM 1001 O O . ALA A 1 123 ? -9.852 -22.203 1.804 1 95.62 123 ALA A O 1
ATOM 1002 N N . VAL A 1 124 ? -10.922 -23.875 0.572 1 92.94 124 VAL A N 1
ATOM 1003 C CA . VAL A 1 124 ? -11 -24.797 1.699 1 92.94 124 VAL A CA 1
ATOM 1004 C C . VAL A 1 124 ? -10.539 -26.188 1.261 1 92.94 124 VAL A C 1
ATOM 1006 O O . VAL A 1 124 ? -10.773 -26.594 0.121 1 92.94 124 VAL A O 1
ATOM 1009 N N . ILE A 1 125 ? -9.836 -26.797 2.088 1 92.69 125 ILE A N 1
ATOM 1010 C CA . ILE A 1 125 ? -9.453 -28.188 1.946 1 92.69 125 ILE A CA 1
ATOM 1011 C C . ILE A 1 125 ? -10.094 -29.016 3.064 1 92.69 125 ILE A C 1
ATOM 1013 O O . ILE A 1 125 ? -9.953 -28.688 4.242 1 92.69 125 ILE A O 1
ATOM 1017 N N . THR A 1 126 ? -10.82 -30.016 2.695 1 88.94 126 THR A N 1
ATOM 1018 C CA . THR A 1 126 ? -11.477 -30.891 3.666 1 88.94 126 THR A CA 1
ATOM 1019 C C . THR A 1 126 ? -10.727 -32.219 3.807 1 88.94 126 THR A C 1
ATOM 1021 O O . THR A 1 126 ? -10.375 -32.844 2.807 1 88.94 126 THR A O 1
ATOM 1024 N N . ARG A 1 127 ? -10.438 -32.531 5 1 86.75 127 ARG A N 1
ATOM 1025 C CA . ARG A 1 127 ? -9.773 -33.781 5.316 1 86.75 127 ARG A CA 1
ATOM 1026 C C . ARG A 1 127 ? -10.594 -34.594 6.309 1 86.75 127 ARG A C 1
ATOM 1028 O O . ARG A 1 127 ? -11.414 -34.062 7.047 1 86.75 127 ARG A O 1
ATOM 1035 N N . ARG A 1 128 ? -10.508 -35.875 6.191 1 82.69 128 ARG A N 1
ATOM 1036 C CA . ARG A 1 128 ? -11.305 -36.75 7.027 1 82.69 128 ARG A CA 1
ATOM 1037 C C . ARG A 1 128 ? -10.414 -37.625 7.898 1 82.69 128 ARG A C 1
ATOM 1039 O O . ARG A 1 128 ? -9.406 -38.156 7.426 1 82.69 128 ARG A O 1
ATOM 1046 N N . ARG A 1 129 ? -10.703 -37.656 9.125 1 78.81 129 ARG A N 1
ATOM 1047 C CA . ARG A 1 129 ? -10.078 -38.594 10.062 1 78.81 129 ARG A CA 1
ATOM 1048 C C . ARG A 1 129 ? -11.125 -39.469 10.727 1 78.81 129 ARG A C 1
ATOM 1050 O O . ARG A 1 129 ? -11.812 -39.031 11.656 1 78.81 129 ARG A O 1
ATOM 1057 N N . GLY A 1 130 ? -11.156 -40.625 10.414 1 73.38 130 GLY A N 1
ATOM 1058 C CA . GLY A 1 130 ? -12.234 -41.469 10.906 1 73.38 130 GLY A CA 1
ATOM 1059 C C . GLY A 1 130 ? -13.609 -40.969 10.523 1 73.38 130 GLY A C 1
ATOM 1060 O O . GLY A 1 130 ? -13.914 -40.844 9.336 1 73.38 130 GLY A O 1
ATOM 1061 N N . LYS A 1 131 ? -14.406 -40.625 11.5 1 73.25 131 LYS A N 1
ATOM 1062 C CA . LYS A 1 131 ? -15.766 -40.156 11.258 1 73.25 131 LYS A CA 1
ATOM 1063 C C . LYS A 1 131 ? -15.828 -38.625 11.344 1 73.25 131 LYS A C 1
ATOM 1065 O O . LYS A 1 131 ? -16.875 -38.031 11.055 1 73.25 131 LYS A O 1
ATOM 1070 N N . LYS A 1 132 ? -14.648 -38.062 11.57 1 79.31 132 LYS A N 1
ATOM 1071 C CA . LYS A 1 132 ? -14.648 -36.625 11.758 1 79.31 132 LYS A CA 1
ATOM 1072 C C . LYS A 1 132 ? -14.109 -35.906 10.516 1 79.31 132 LYS A C 1
ATOM 1074 O O . LYS A 1 132 ? -13.148 -36.375 9.898 1 79.31 132 LYS A O 1
ATOM 1079 N N . ILE A 1 133 ? -14.805 -34.938 10.07 1 82.31 133 ILE A N 1
ATOM 1080 C CA . ILE A 1 133 ? -14.445 -34.125 8.906 1 82.31 133 ILE A CA 1
ATOM 1081 C C . ILE A 1 133 ? -13.844 -32.781 9.367 1 82.31 133 ILE A C 1
ATOM 1083 O O . ILE A 1 133 ? -14.414 -32.125 10.234 1 82.31 133 ILE A O 1
ATOM 1087 N N . TYR A 1 134 ? -12.625 -32.5 8.82 1 81.81 134 TYR A N 1
ATOM 1088 C CA . TYR A 1 134 ? -11.969 -31.234 9.133 1 81.81 134 TYR A CA 1
ATOM 1089 C C . TYR A 1 134 ? -11.844 -30.359 7.895 1 81.81 134 TYR A C 1
ATOM 1091 O O . TYR A 1 134 ? -11.375 -30.812 6.852 1 81.81 134 TYR A O 1
ATOM 1099 N N . THR A 1 135 ? -12.32 -29.172 8.031 1 85.19 135 THR A N 1
ATOM 1100 C CA . THR A 1 135 ? -12.203 -28.203 6.941 1 85.19 135 THR A CA 1
ATOM 1101 C C . THR A 1 135 ? -11.172 -27.141 7.273 1 85.19 135 THR A C 1
ATOM 1103 O O . THR A 1 135 ? -11.266 -26.469 8.312 1 85.19 135 THR A O 1
ATOM 1106 N N . GLN A 1 136 ? -10.188 -27.016 6.465 1 89.38 136 GLN A N 1
ATOM 1107 C CA . GLN A 1 136 ? -9.117 -26.047 6.688 1 89.38 136 GLN A CA 1
ATOM 1108 C C . GLN A 1 136 ? -9.117 -24.969 5.609 1 89.38 136 GLN A C 1
ATOM 1110 O O . GLN A 1 136 ? -9.281 -25.266 4.422 1 89.38 136 GLN A O 1
ATOM 1115 N N . SER A 1 137 ? -8.953 -23.75 6.062 1 92.38 137 SER A N 1
ATOM 1116 C CA . SER A 1 137 ? -8.977 -22.609 5.156 1 92.38 137 SER A CA 1
ATOM 1117 C C . SER A 1 137 ? -7.578 -22.281 4.641 1 92.38 137 SER A C 1
ATOM 1119 O O . SER A 1 137 ? -6.59 -22.438 5.363 1 92.38 137 SER A O 1
ATOM 1121 N N . VAL A 1 138 ? -7.535 -21.844 3.389 1 95.75 138 VAL A N 1
ATOM 1122 C CA . VAL A 1 138 ? -6.281 -21.484 2.744 1 95.75 138 VAL A CA 1
ATOM 1123 C C . VAL A 1 138 ? -6.488 -20.234 1.891 1 95.75 138 VAL A C 1
ATOM 1125 O O . VAL A 1 138 ? -7.559 -20.047 1.304 1 95.75 138 VAL A O 1
ATOM 1128 N N . MET A 1 139 ? -5.527 -19.312 1.938 1 97.44 139 MET A N 1
ATOM 1129 C CA . MET A 1 139 ? -5.484 -18.203 0.987 1 97.44 139 MET A CA 1
ATOM 1130 C C . MET A 1 139 ? -4.68 -18.578 -0.251 1 97.44 139 MET A C 1
ATOM 1132 O O . MET A 1 139 ? -3.486 -18.875 -0.153 1 97.44 139 MET A O 1
ATOM 1136 N N . VAL A 1 140 ? -5.316 -18.625 -1.399 1 98.56 140 VAL A N 1
ATOM 1137 C CA . VAL A 1 140 ? -4.648 -18.953 -2.652 1 98.56 140 VAL A CA 1
ATOM 1138 C C . VAL A 1 140 ? -4.34 -17.672 -3.428 1 98.56 140 VAL A C 1
ATOM 1140 O O . VAL A 1 140 ? -5.238 -16.875 -3.703 1 98.56 140 VAL A O 1
ATOM 1143 N N . ILE A 1 141 ? -3.098 -17.438 -3.727 1 98.75 141 ILE A N 1
ATOM 1144 C CA . ILE A 1 141 ? -2.631 -16.281 -4.48 1 98.75 141 ILE A CA 1
ATOM 1145 C C . ILE A 1 141 ? -1.785 -16.75 -5.664 1 98.75 141 ILE A C 1
ATOM 1147 O O . ILE A 1 141 ? -0.847 -17.531 -5.496 1 98.75 141 ILE A O 1
ATOM 1151 N N . GLY A 1 142 ? -2.172 -16.25 -6.875 1 98.5 142 GLY A N 1
ATOM 1152 C CA . GLY A 1 142 ? -1.338 -16.672 -7.984 1 98.5 142 GLY A CA 1
ATOM 1153 C C . GLY A 1 142 ? -1.596 -15.898 -9.266 1 98.5 142 GLY A C 1
ATOM 1154 O O . GLY A 1 142 ? -2.609 -15.203 -9.383 1 98.5 142 GLY A O 1
ATOM 1155 N N . GLN A 1 143 ? -0.665 -15.953 -10.125 1 98.25 143 GLN A N 1
ATOM 1156 C CA . GLN A 1 143 ? -0.813 -15.352 -11.453 1 98.25 143 GLN A CA 1
ATOM 1157 C C . GLN A 1 143 ? -1.686 -16.219 -12.352 1 98.25 143 GLN A C 1
ATOM 1159 O O . GLN A 1 143 ? -1.645 -17.453 -12.273 1 98.25 143 GLN A O 1
ATOM 1164 N N . GLU A 1 144 ? -2.508 -15.594 -13.172 1 96.69 144 GLU A N 1
ATOM 1165 C CA . GLU A 1 144 ? -3.467 -16.281 -14.031 1 96.69 144 GLU A CA 1
ATOM 1166 C C . GLU A 1 144 ? -3.242 -15.93 -15.5 1 96.69 144 GLU A C 1
ATOM 1168 O O . GLU A 1 144 ? -3.342 -14.766 -15.891 1 96.69 144 GLU A O 1
ATOM 1173 N N . LYS A 1 145 ? -3.012 -16.922 -16.281 1 94.31 145 LYS A N 1
ATOM 1174 C CA . LYS A 1 145 ? -2.801 -16.75 -17.703 1 94.31 145 LYS A CA 1
ATOM 1175 C C . LYS A 1 145 ? -4.07 -17.062 -18.484 1 94.31 145 LYS A C 1
ATOM 1177 O O . LYS A 1 145 ? -4.289 -16.531 -19.578 1 94.31 145 LYS A O 1
ATOM 1182 N N . GLY A 1 146 ? -4.852 -17.953 -17.953 1 93.62 146 GLY A N 1
ATOM 1183 C CA . GLY A 1 146 ? -6.012 -18.438 -18.688 1 93.62 146 GLY A CA 1
ATOM 1184 C C . GLY A 1 146 ? -5.645 -19.344 -19.844 1 93.62 146 GLY A C 1
ATOM 1185 O O . GLY A 1 146 ? -4.578 -19.969 -19.844 1 93.62 146 GLY A O 1
ATOM 1186 N N . HIS A 1 147 ? -6.566 -19.609 -20.766 1 94.12 147 HIS A N 1
ATOM 1187 C CA . HIS A 1 147 ? -6.375 -20.469 -21.922 1 94.12 147 HIS A CA 1
ATOM 1188 C C . HIS A 1 147 ? -6.363 -19.656 -23.219 1 94.12 147 HIS A C 1
ATOM 1190 O O . HIS A 1 147 ? -7.098 -19.984 -24.156 1 94.12 147 HIS A O 1
ATOM 1196 N N . GLY A 1 148 ? -5.535 -18.594 -23.141 1 88.56 148 GLY A N 1
ATOM 1197 C CA . GLY A 1 148 ? -5.379 -17.781 -24.328 1 88.56 148 GLY A CA 1
ATOM 1198 C C . GLY A 1 148 ? -6.078 -16.438 -24.219 1 88.56 148 GLY A C 1
ATOM 1199 O O . GLY A 1 148 ? -6.148 -15.68 -25.203 1 88.56 148 GLY A O 1
ATOM 1200 N N . ALA A 1 149 ? -6.551 -16.031 -23.016 1 89.38 149 ALA A N 1
ATOM 1201 C CA . ALA A 1 149 ? -7.227 -14.758 -22.812 1 89.38 149 ALA A CA 1
ATOM 1202 C C . ALA A 1 149 ? -6.238 -13.602 -22.875 1 89.38 149 ALA A C 1
ATOM 1204 O O . ALA A 1 149 ? -5.387 -13.445 -22 1 89.38 149 ALA A O 1
ATOM 1205 N N . GLU A 1 150 ? -6.465 -12.734 -23.75 1 87 150 GLU A N 1
ATOM 1206 C CA . GLU A 1 150 ? -5.523 -11.648 -24.016 1 87 150 GLU A CA 1
ATOM 1207 C C . GLU A 1 150 ? -5.547 -10.617 -22.891 1 87 150 GLU A C 1
ATOM 1209 O O . GLU A 1 150 ? -4.523 -9.992 -22.609 1 87 150 GLU A O 1
ATOM 1214 N N . PHE A 1 151 ? -6.691 -10.477 -22.266 1 88.44 151 PHE A N 1
ATOM 1215 C CA . PHE A 1 151 ? -6.836 -9.438 -21.25 1 88.44 151 PHE A CA 1
ATOM 1216 C C . PHE A 1 151 ? -6.012 -9.773 -20.016 1 88.44 151 PHE A C 1
ATOM 1218 O O . PHE A 1 151 ? -5.832 -8.93 -19.141 1 88.44 151 PHE A O 1
ATOM 1225 N N . ARG A 1 152 ? -5.398 -10.891 -19.953 1 90.94 152 ARG A N 1
ATOM 1226 C CA . ARG A 1 152 ? -4.602 -11.305 -18.797 1 90.94 152 ARG A CA 1
ATOM 1227 C C . ARG A 1 152 ? -3.113 -11.109 -19.062 1 90.94 152 ARG A C 1
ATOM 1229 O O . ARG A 1 152 ? -2.275 -11.547 -18.266 1 90.94 152 ARG A O 1
ATOM 1236 N N . ASN A 1 153 ? -2.717 -10.523 -20.094 1 90.19 153 ASN A N 1
ATOM 1237 C CA . ASN A 1 153 ? -1.344 -10.148 -20.406 1 90.19 153 ASN A CA 1
ATOM 1238 C C . ASN A 1 153 ? -0.397 -11.336 -20.312 1 90.19 153 ASN A C 1
ATOM 1240 O O . ASN A 1 153 ? 0.722 -11.211 -19.812 1 90.19 153 ASN A O 1
ATOM 1244 N N . GLY A 1 154 ? -0.936 -12.547 -20.609 1 92.25 154 GLY A N 1
ATOM 1245 C CA . GLY A 1 154 ? -0.103 -13.734 -20.562 1 92.25 154 GLY A CA 1
ATOM 1246 C C . GLY A 1 154 ? 0.363 -14.078 -19.156 1 92.25 154 GLY A C 1
ATOM 1247 O O . GLY A 1 154 ? 1.347 -14.805 -18.984 1 92.25 154 GLY A O 1
ATOM 1248 N N . GLY A 1 155 ? -0.229 -13.477 -18.172 1 95.44 155 GLY A N 1
ATOM 1249 C CA . GLY A 1 155 ? 0.158 -13.734 -16.781 1 95.44 155 GLY A CA 1
ATOM 1250 C C . GLY A 1 155 ? 1.137 -12.711 -16.234 1 95.44 155 GLY A C 1
ATOM 1251 O O . GLY A 1 155 ? 1.638 -12.867 -15.125 1 95.44 155 GLY A O 1
ATOM 1252 N N . SER A 1 156 ? 1.453 -11.672 -17.031 1 95.94 156 SER A N 1
ATOM 1253 C CA . SER A 1 156 ? 2.312 -10.594 -16.562 1 95.94 156 SER A CA 1
ATOM 1254 C C . SER A 1 156 ? 1.541 -9.609 -15.688 1 95.94 156 SER A C 1
ATOM 1256 O O . SER A 1 156 ? 0.741 -8.82 -16.188 1 95.94 156 SER A O 1
ATOM 1258 N N . VAL A 1 157 ? 1.866 -9.617 -14.484 1 97.06 157 VAL A N 1
ATOM 1259 C CA . VAL A 1 157 ? 1.081 -8.883 -13.492 1 97.06 157 VAL A CA 1
ATOM 1260 C C . VAL A 1 157 ? 1.572 -7.441 -13.406 1 97.06 157 VAL A C 1
ATOM 1262 O O . VAL A 1 157 ? 2.779 -7.188 -13.406 1 97.06 157 VAL A O 1
ATOM 1265 N N . LYS A 1 158 ? 0.653 -6.52 -13.391 1 95.81 158 LYS A N 1
ATOM 1266 C CA . LYS A 1 158 ? 0.944 -5.105 -13.195 1 95.81 158 LYS A CA 1
ATOM 1267 C C . LYS A 1 158 ? 1.196 -4.793 -11.727 1 95.81 158 LYS A C 1
ATOM 1269 O O . LYS A 1 158 ? 0.955 -5.633 -10.859 1 95.81 158 LYS A O 1
ATOM 1274 N N . PRO A 1 159 ? 1.722 -3.572 -11.445 1 96.12 159 PRO A N 1
ATOM 1275 C CA . PRO A 1 159 ? 2.062 -3.246 -10.055 1 96.12 159 PRO A CA 1
ATOM 1276 C C . PRO A 1 159 ? 0.867 -3.352 -9.117 1 96.12 159 PRO A C 1
ATOM 1278 O O . PRO A 1 159 ? 1.015 -3.785 -7.969 1 96.12 159 PRO A O 1
ATOM 1281 N N . TRP A 1 160 ? -0.33 -3.057 -9.523 1 95.81 160 TRP A N 1
ATOM 1282 C CA . TRP A 1 160 ? -1.519 -3.074 -8.672 1 95.81 160 TRP A CA 1
ATOM 1283 C C . TRP A 1 160 ? -1.926 -4.504 -8.336 1 95.81 160 TRP A C 1
ATOM 1285 O O . TRP A 1 160 ? -2.447 -4.77 -7.25 1 95.81 160 TRP A O 1
ATOM 1295 N N . GLY A 1 161 ? -1.709 -5.395 -9.297 1 96.81 161 GLY A N 1
ATOM 1296 C CA . GLY A 1 161 ? -1.963 -6.797 -9.008 1 96.81 161 GLY A CA 1
ATOM 1297 C C . GLY A 1 161 ? -1.063 -7.355 -7.922 1 96.81 161 GLY A C 1
ATOM 1298 O O . GLY A 1 161 ? -1.525 -8.07 -7.035 1 96.81 161 GLY A O 1
ATOM 1299 N N . ASN A 1 162 ? 0.187 -7.02 -8.016 1 98.19 162 ASN A N 1
ATOM 1300 C CA . ASN A 1 162 ? 1.128 -7.453 -6.984 1 98.19 162 ASN A CA 1
ATOM 1301 C C . ASN A 1 162 ? 0.825 -6.801 -5.641 1 98.19 162 ASN A C 1
ATOM 1303 O O . ASN A 1 162 ? 1.019 -7.418 -4.59 1 98.19 162 ASN A O 1
ATOM 1307 N N . ALA A 1 163 ? 0.4 -5.555 -5.668 1 97.44 163 ALA A N 1
ATOM 1308 C CA . ALA A 1 163 ? -0.009 -4.879 -4.438 1 97.44 163 ALA A CA 1
ATOM 1309 C C . ALA A 1 163 ? -1.185 -5.602 -3.785 1 97.44 163 ALA A C 1
ATOM 1311 O O . ALA A 1 163 ? -1.221 -5.762 -2.562 1 97.44 163 ALA A O 1
ATOM 1312 N N . LYS A 1 164 ? -2.113 -5.984 -4.582 1 96.75 164 LYS A N 1
ATOM 1313 C CA . LYS A 1 164 ? -3.254 -6.738 -4.07 1 96.75 164 LYS A CA 1
ATOM 1314 C C . LYS A 1 164 ? -2.807 -8.07 -3.469 1 96.75 164 LYS A C 1
ATOM 1316 O O . LYS A 1 164 ? -3.33 -8.492 -2.438 1 96.75 164 LYS A O 1
ATOM 1321 N N . ALA A 1 165 ? -1.917 -8.727 -4.137 1 98.38 165 ALA A N 1
ATOM 1322 C CA . ALA A 1 165 ? -1.373 -9.977 -3.6 1 98.38 165 ALA A CA 1
ATOM 1323 C C . ALA A 1 165 ? -0.794 -9.766 -2.203 1 98.38 165 ALA A C 1
ATOM 1325 O O . ALA A 1 165 ? -1.09 -10.531 -1.282 1 98.38 165 ALA A O 1
ATOM 1326 N N . LEU A 1 166 ? 0.016 -8.75 -2.07 1 98.44 166 LEU A N 1
ATOM 1327 C CA . LEU A 1 166 ? 0.62 -8.469 -0.772 1 98.44 166 LEU A CA 1
ATOM 1328 C C . LEU A 1 166 ? -0.451 -8.164 0.27 1 98.44 166 LEU A C 1
ATOM 1330 O O . LEU A 1 166 ? -0.352 -8.602 1.416 1 98.44 166 LEU A O 1
ATOM 1334 N N . GLN A 1 167 ? -1.441 -7.371 -0.108 1 96.94 167 GLN A N 1
ATOM 1335 C CA . GLN A 1 167 ? -2.545 -7.051 0.792 1 96.94 167 GLN A CA 1
ATOM 1336 C C . GLN A 1 167 ? -3.189 -8.32 1.342 1 96.94 167 GLN A C 1
ATOM 1338 O O . GLN A 1 167 ? -3.43 -8.43 2.545 1 96.94 167 GLN A O 1
ATOM 1343 N N . TYR A 1 168 ? -3.396 -9.273 0.55 1 97.69 168 TYR A N 1
ATOM 1344 C CA . TYR A 1 168 ? -4.129 -10.453 0.99 1 97.69 168 TYR A CA 1
ATOM 1345 C C . TYR A 1 168 ? -3.195 -11.461 1.645 1 97.69 168 TYR A C 1
ATOM 1347 O O . TYR A 1 168 ? -3.646 -12.367 2.355 1 97.69 168 TYR A O 1
ATOM 1355 N N . MET A 1 169 ? -1.881 -11.336 1.373 1 98.56 169 MET A N 1
ATOM 1356 C CA . MET A 1 169 ? -0.951 -12.062 2.232 1 98.56 169 MET A CA 1
ATOM 1357 C C . MET A 1 169 ? -1.063 -11.594 3.678 1 98.56 169 MET A C 1
ATOM 1359 O O . MET A 1 169 ? -1.069 -12.406 4.602 1 98.56 169 MET A O 1
ATOM 1363 N N . ARG A 1 170 ? -1.221 -10.32 3.83 1 97 170 ARG A N 1
ATOM 1364 C CA . ARG A 1 170 ? -1.375 -9.758 5.168 1 97 170 ARG A CA 1
ATOM 1365 C C . ARG A 1 170 ? -2.705 -10.172 5.785 1 97 170 ARG A C 1
ATOM 1367 O O . ARG A 1 170 ? -2.789 -10.398 6.996 1 97 170 ARG A O 1
ATOM 1374 N N . VAL A 1 171 ? -3.717 -10.219 4.977 1 95.88 171 VAL A N 1
ATOM 1375 C CA . VAL A 1 171 ? -5.012 -10.688 5.461 1 95.88 171 VAL A CA 1
ATOM 1376 C C . VAL A 1 171 ? -4.898 -12.125 5.953 1 95.88 171 VAL A C 1
ATOM 1378 O O . VAL A 1 171 ? -5.402 -12.461 7.023 1 95.88 171 VAL A O 1
ATOM 1381 N N . ALA A 1 172 ? -4.223 -12.969 5.16 1 96.25 172 ALA A N 1
ATOM 1382 C CA . ALA A 1 172 ? -3.99 -14.352 5.57 1 96.25 172 ALA A CA 1
ATOM 1383 C C . ALA A 1 172 ? -3.244 -14.414 6.898 1 96.25 172 ALA A C 1
ATOM 1385 O O . ALA A 1 172 ? -3.551 -15.242 7.754 1 96.25 172 ALA A O 1
ATOM 1386 N N . GLU A 1 173 ? -2.277 -13.57 7.039 1 95.44 173 GLU A N 1
ATOM 1387 C CA . GLU A 1 173 ? -1.514 -13.508 8.281 1 95.44 173 GLU A CA 1
ATOM 1388 C C . GLU A 1 173 ? -2.41 -13.133 9.461 1 95.44 173 GLU A C 1
ATOM 1390 O O . GLU A 1 173 ? -2.318 -13.742 10.531 1 95.44 173 GLU A O 1
ATOM 1395 N N . THR A 1 174 ? -3.262 -12.141 9.242 1 91.94 174 THR A N 1
ATOM 1396 C CA . THR A 1 174 ? -4.191 -11.703 10.273 1 91.94 174 THR A CA 1
ATOM 1397 C C . THR A 1 174 ? -5.145 -12.836 10.656 1 91.94 174 THR A C 1
ATOM 1399 O O . THR A 1 174 ? -5.449 -13.023 11.836 1 91.94 174 THR A O 1
ATOM 1402 N N . GLU A 1 175 ? -5.527 -13.578 9.617 1 91.19 175 GLU A N 1
ATOM 1403 C CA . GLU A 1 175 ? -6.488 -14.648 9.844 1 91.19 175 GLU A CA 1
ATOM 1404 C C . GLU A 1 175 ? -5.793 -15.93 10.297 1 91.19 175 GLU A C 1
ATOM 1406 O O . GLU A 1 175 ? -6.449 -16.875 10.734 1 91.19 175 GLU A O 1
ATOM 1411 N N . GLY A 1 176 ? -4.488 -16.047 10.203 1 91.56 176 GLY A N 1
ATOM 1412 C CA . GLY A 1 176 ? -3.705 -17.188 10.648 1 91.56 176 GLY A CA 1
ATOM 1413 C C . GLY A 1 176 ? -3.871 -18.406 9.766 1 91.56 176 GLY A C 1
ATOM 1414 O O . GLY A 1 176 ? -3.936 -19.531 10.258 1 91.56 176 GLY A O 1
ATOM 1415 N N . ILE A 1 177 ? -4.027 -18.188 8.461 1 94.12 177 ILE A N 1
ATOM 1416 C CA . ILE A 1 177 ? -4.219 -19.297 7.547 1 94.12 177 ILE A CA 1
ATOM 1417 C C . ILE A 1 177 ? -3.039 -19.391 6.582 1 94.12 177 ILE A C 1
ATOM 1419 O O . ILE A 1 177 ? -2.436 -18.375 6.234 1 94.12 177 ILE A O 1
ATOM 1423 N N . PRO A 1 178 ? -2.738 -20.562 6.082 1 97.31 178 PRO A N 1
ATOM 1424 C CA . PRO A 1 178 ? -1.616 -20.719 5.152 1 97.31 178 PRO A CA 1
ATOM 1425 C C . PRO A 1 178 ? -1.879 -20.062 3.799 1 97.31 178 PRO A C 1
ATOM 1427 O O . PRO A 1 178 ? -3.033 -19.797 3.443 1 97.31 178 PRO A O 1
ATOM 1430 N N . ILE A 1 179 ? -0.804 -19.781 3.117 1 98.75 179 ILE A N 1
ATOM 1431 C CA . ILE A 1 179 ? -0.865 -19.203 1.776 1 98.75 179 ILE A CA 1
ATOM 1432 C C . ILE A 1 179 ? -0.332 -20.219 0.761 1 98.75 179 ILE A C 1
ATOM 1434 O O . ILE A 1 179 ? 0.761 -20.766 0.933 1 98.75 179 ILE A O 1
ATOM 1438 N N . HIS A 1 180 ? -1.094 -20.578 -0.189 1 98.88 180 HIS A N 1
ATOM 1439 C CA . HIS A 1 180 ? -0.641 -21.312 -1.367 1 98.88 180 HIS A CA 1
ATOM 1440 C C . HIS A 1 180 ? -0.438 -20.375 -2.553 1 98.88 180 HIS A C 1
ATOM 1442 O O . HIS A 1 180 ? -1.402 -19.812 -3.086 1 98.88 180 HIS A O 1
ATOM 1448 N N . ALA A 1 181 ? 0.792 -20.188 -2.945 1 98.88 181 ALA A N 1
ATOM 1449 C CA . ALA A 1 181 ? 1.142 -19.297 -4.043 1 98.88 181 ALA A CA 1
ATOM 1450 C C . ALA A 1 181 ? 1.39 -20.078 -5.332 1 98.88 181 ALA A C 1
ATOM 1452 O O . ALA A 1 181 ? 2.123 -21.062 -5.332 1 98.88 181 ALA A O 1
ATOM 1453 N N . TYR A 1 182 ? 0.775 -19.688 -6.406 1 98.88 182 TYR A N 1
ATOM 1454 C CA . TYR A 1 182 ? 0.971 -20.312 -7.703 1 98.88 182 TYR A CA 1
ATOM 1455 C C . TYR A 1 182 ? 1.658 -19.359 -8.672 1 98.88 182 TYR A C 1
ATOM 1457 O O . TYR A 1 182 ? 1.078 -18.359 -9.078 1 98.88 182 TYR A O 1
ATOM 1465 N N . ILE A 1 183 ? 2.865 -19.703 -9.055 1 98.81 183 ILE A N 1
ATOM 1466 C CA . ILE A 1 183 ? 3.709 -18.859 -9.891 1 98.81 183 ILE A CA 1
ATOM 1467 C C . ILE A 1 183 ? 3.545 -19.266 -11.359 1 98.81 183 ILE A C 1
ATOM 1469 O O . ILE A 1 183 ? 4.129 -20.25 -11.805 1 98.81 183 ILE A O 1
ATOM 1473 N N . PHE A 1 184 ? 2.764 -18.531 -12.094 1 98.25 184 PHE A N 1
ATOM 1474 C CA . PHE A 1 184 ? 2.441 -18.703 -13.508 1 98.25 184 PHE A CA 1
ATOM 1475 C C . PHE A 1 184 ? 2.684 -17.406 -14.273 1 98.25 184 PHE A C 1
ATOM 1477 O O . PHE A 1 184 ? 1.739 -16.781 -14.766 1 98.25 184 PHE A O 1
ATOM 1484 N N . THR A 1 185 ? 3.984 -17.031 -14.461 1 97.69 185 THR A N 1
ATOM 1485 C CA . THR A 1 185 ? 4.234 -15.742 -15.086 1 97.69 185 THR A CA 1
ATOM 1486 C C . THR A 1 185 ? 5.535 -15.766 -15.891 1 97.69 185 THR A C 1
ATOM 1488 O O . THR A 1 185 ? 6.512 -16.391 -15.469 1 97.69 185 THR A O 1
ATOM 1491 N N . PRO A 1 186 ? 5.535 -15.203 -17.078 1 95.5 186 PRO A N 1
ATOM 1492 C CA . PRO A 1 186 ? 6.789 -15.047 -17.812 1 95.5 186 PRO A CA 1
ATOM 1493 C C . PRO A 1 186 ? 7.637 -13.883 -17.297 1 95.5 186 PRO A C 1
ATOM 1495 O O . PRO A 1 186 ? 8.797 -13.742 -17.688 1 95.5 186 PRO A O 1
ATOM 1498 N N . GLY A 1 187 ? 7.039 -13.102 -16.438 1 94.19 187 GLY A N 1
ATOM 1499 C CA . GLY A 1 187 ? 7.637 -11.883 -15.906 1 94.19 187 GLY A CA 1
ATOM 1500 C C . GLY A 1 187 ? 6.617 -10.805 -15.586 1 94.19 187 GLY A C 1
ATOM 1501 O O . GLY A 1 187 ? 5.469 -10.883 -16.031 1 94.19 187 GLY A O 1
ATOM 1502 N N . SER A 1 188 ? 7.012 -9.82 -14.875 1 94 188 SER A N 1
ATOM 1503 C CA . SER A 1 188 ? 6.102 -8.75 -14.492 1 94 188 SER A CA 1
ATOM 1504 C C . SER A 1 188 ? 5.906 -7.75 -15.633 1 94 188 SER A C 1
ATOM 1506 O O . SER A 1 188 ? 6.793 -7.586 -16.484 1 94 188 SER A O 1
ATOM 1508 N N . PHE A 1 189 ? 4.715 -7.133 -15.641 1 94.19 189 PHE A N 1
ATOM 1509 C CA . PHE A 1 189 ? 4.441 -6.07 -16.594 1 94.19 189 PHE A CA 1
ATOM 1510 C C . PHE A 1 189 ? 5.273 -4.836 -16.297 1 94.19 189 PHE A C 1
ATOM 1512 O O . PHE A 1 189 ? 5.195 -4.285 -15.195 1 94.19 189 PHE A O 1
ATOM 1519 N N . PRO A 1 190 ? 6.109 -4.379 -17.25 1 91.81 190 PRO A N 1
ATOM 1520 C CA . PRO A 1 190 ? 7.16 -3.408 -16.938 1 91.81 190 PRO A CA 1
ATOM 1521 C C . PRO A 1 190 ? 6.68 -1.963 -17.047 1 91.81 190 PRO A C 1
ATOM 1523 O O . PRO A 1 190 ? 7.156 -1.211 -17.906 1 91.81 190 PRO A O 1
ATOM 1526 N N . ILE A 1 191 ? 5.898 -1.476 -16.094 1 89.19 191 ILE A N 1
ATOM 1527 C CA . ILE A 1 191 ? 5.461 -0.084 -16.094 1 89.19 191 ILE A CA 1
ATOM 1528 C C . ILE A 1 191 ? 5.898 0.598 -14.805 1 89.19 191 ILE A C 1
ATOM 1530 O O . ILE A 1 191 ? 6.074 -0.061 -13.773 1 89.19 191 ILE A O 1
ATOM 1534 N N . GLU A 1 192 ? 6.02 1.882 -14.906 1 89.06 192 GLU A N 1
ATOM 1535 C CA . GLU A 1 192 ? 6.566 2.635 -13.781 1 89.06 192 GLU A CA 1
ATOM 1536 C C . GLU A 1 192 ? 5.469 3.383 -13.031 1 89.06 192 GLU A C 1
ATOM 1538 O O . GLU A 1 192 ? 5.73 4.012 -12.008 1 89.06 192 GLU A O 1
ATOM 1543 N N . ASP A 1 193 ? 4.246 3.301 -13.438 1 87.5 193 ASP A N 1
ATOM 1544 C CA . ASP A 1 193 ? 3.154 3.986 -12.758 1 87.5 193 ASP A CA 1
ATOM 1545 C C . ASP A 1 193 ? 3.059 3.553 -11.297 1 87.5 193 ASP A C 1
ATOM 1547 O O . ASP A 1 193 ? 3.432 2.43 -10.953 1 87.5 193 ASP A O 1
ATOM 1551 N N . TYR A 1 194 ? 2.553 4.434 -10.422 1 90.56 194 TYR A N 1
ATOM 1552 C CA . TYR A 1 194 ? 2.471 4.156 -8.992 1 90.56 194 TYR A CA 1
ATOM 1553 C C . TYR A 1 194 ? 1.697 2.871 -8.727 1 90.56 194 TYR A C 1
ATOM 1555 O O . TYR A 1 194 ? 0.603 2.678 -9.258 1 90.56 194 TYR A O 1
ATOM 1563 N N . PRO A 1 195 ? 2.281 2.059 -7.973 1 93.69 195 PRO A N 1
ATOM 1564 C CA . PRO A 1 195 ? 3.469 2.236 -7.133 1 93.69 195 PRO A CA 1
ATOM 1565 C C . PRO A 1 195 ? 4.766 1.881 -7.859 1 93.69 195 PRO A C 1
ATOM 1567 O O . PRO A 1 195 ? 5.855 2.059 -7.309 1 93.69 195 PRO A O 1
ATOM 1570 N N . GLY A 1 196 ? 4.699 1.443 -9.047 1 95.19 196 GLY A N 1
ATOM 1571 C CA . GLY A 1 196 ? 5.863 1.02 -9.805 1 95.19 196 GLY A CA 1
ATOM 1572 C C . GLY A 1 196 ? 6.09 -0.481 -9.766 1 95.19 196 GLY A C 1
ATOM 1573 O O . GLY A 1 196 ? 5.895 -1.116 -8.727 1 95.19 196 GLY A O 1
ATOM 1574 N N . ALA A 1 197 ? 6.527 -0.978 -10.844 1 96.44 197 ALA A N 1
ATOM 1575 C CA . ALA A 1 197 ? 6.715 -2.424 -10.938 1 96.44 197 ALA A CA 1
ATOM 1576 C C . ALA A 1 197 ? 7.828 -2.898 -10.016 1 96.44 197 ALA A C 1
ATOM 1578 O O . ALA A 1 197 ? 7.629 -3.805 -9.203 1 96.44 197 ALA A O 1
ATOM 1579 N N . ALA A 1 198 ? 8.992 -2.275 -10.102 1 97.62 198 ALA A N 1
ATOM 1580 C CA . ALA A 1 198 ? 10.141 -2.684 -9.297 1 97.62 198 ALA A CA 1
ATOM 1581 C C . ALA A 1 198 ? 9.875 -2.453 -7.812 1 97.62 198 ALA A C 1
ATOM 1583 O O . ALA A 1 198 ? 10.133 -3.332 -6.988 1 97.62 198 ALA A O 1
ATOM 1584 N N . GLN A 1 199 ? 9.305 -1.302 -7.512 1 97.38 199 GLN A N 1
ATOM 1585 C CA . GLN A 1 199 ? 9.062 -0.92 -6.125 1 97.38 199 GLN A CA 1
ATOM 1586 C C . GLN A 1 199 ? 8.07 -1.868 -5.461 1 97.38 199 GLN A C 1
ATOM 1588 O O . GLN A 1 199 ? 8.258 -2.27 -4.312 1 97.38 199 GLN A O 1
ATOM 1593 N N . GLN A 1 200 ? 7.039 -2.215 -6.195 1 98 200 GLN A N 1
ATOM 1594 C CA . GLN A 1 200 ? 6.02 -3.084 -5.621 1 98 200 GLN A CA 1
ATOM 1595 C C . GLN A 1 200 ? 6.551 -4.5 -5.426 1 98 200 GLN A C 1
ATOM 1597 O O . GLN A 1 200 ? 6.246 -5.152 -4.426 1 98 200 GLN A O 1
ATOM 1602 N N . ILE A 1 201 ? 7.324 -5.012 -6.359 1 98.56 201 ILE A N 1
ATOM 1603 C CA . ILE A 1 201 ? 7.926 -6.332 -6.211 1 98.56 201 ILE A CA 1
ATOM 1604 C C . ILE A 1 201 ? 8.828 -6.352 -4.98 1 98.56 201 ILE A C 1
ATOM 1606 O O . ILE A 1 201 ? 8.789 -7.297 -4.188 1 98.56 201 ILE A O 1
ATOM 1610 N N . ALA A 1 202 ? 9.648 -5.289 -4.859 1 98.62 202 ALA A N 1
ATOM 1611 C CA . ALA A 1 202 ? 10.523 -5.176 -3.693 1 98.62 202 ALA A CA 1
ATOM 1612 C C . ALA A 1 202 ? 9.719 -5.238 -2.396 1 98.62 202 ALA A C 1
ATOM 1614 O O . ALA A 1 202 ? 10.102 -5.934 -1.453 1 98.62 202 ALA A O 1
ATOM 1615 N N . ARG A 1 203 ? 8.602 -4.562 -2.344 1 98.25 203 ARG A N 1
ATOM 1616 C CA . ARG A 1 203 ? 7.738 -4.559 -1.166 1 98.25 203 ARG A CA 1
ATOM 1617 C C . ARG A 1 203 ? 7.168 -5.949 -0.902 1 98.25 203 ARG A C 1
ATOM 1619 O O . ARG A 1 203 ? 7.023 -6.359 0.251 1 98.25 203 ARG A O 1
ATOM 1626 N N . ASN A 1 204 ? 6.777 -6.605 -1.97 1 98.75 204 ASN A N 1
ATOM 1627 C CA . ASN A 1 204 ? 6.238 -7.953 -1.822 1 98.75 204 ASN A CA 1
ATOM 1628 C C . ASN A 1 204 ? 7.258 -8.898 -1.203 1 98.75 204 ASN A C 1
ATOM 1630 O O . ASN A 1 204 ? 6.949 -9.617 -0.25 1 98.75 204 ASN A O 1
ATOM 1634 N N . ILE A 1 205 ? 8.469 -8.891 -1.775 1 98.81 205 ILE A N 1
ATOM 1635 C CA . ILE A 1 205 ? 9.508 -9.789 -1.277 1 98.81 205 ILE A CA 1
ATOM 1636 C C . ILE A 1 205 ? 9.812 -9.461 0.183 1 98.81 205 ILE A C 1
ATOM 1638 O O . ILE A 1 205 ? 9.906 -10.367 1.021 1 98.81 205 ILE A O 1
ATOM 1642 N N . TYR A 1 206 ? 9.953 -8.18 0.479 1 98.56 206 TYR A N 1
ATOM 1643 C CA . TYR A 1 206 ? 10.219 -7.73 1.843 1 98.56 206 TYR A CA 1
ATOM 1644 C C . TYR A 1 206 ? 9.109 -8.188 2.787 1 98.56 206 TYR A C 1
ATOM 1646 O O . TYR A 1 206 ? 9.383 -8.664 3.891 1 98.56 206 TYR A O 1
ATOM 1654 N N . GLY A 1 207 ? 7.859 -8.055 2.344 1 98.31 207 GLY A N 1
ATOM 1655 C CA . GLY A 1 207 ? 6.723 -8.477 3.146 1 98.31 207 GLY A CA 1
ATOM 1656 C C . GLY A 1 207 ? 6.684 -9.977 3.381 1 98.31 207 GLY A C 1
ATOM 1657 O O . GLY A 1 207 ? 6.41 -10.43 4.496 1 98.31 207 GLY A O 1
ATOM 1658 N N . MET A 1 208 ? 6.973 -10.711 2.391 1 98.69 208 MET A N 1
ATOM 1659 C CA . MET A 1 208 ? 6.926 -12.164 2.477 1 98.69 208 MET A CA 1
ATOM 1660 C C . MET A 1 208 ? 7.984 -12.695 3.438 1 98.69 208 MET A C 1
ATOM 1662 O O . MET A 1 208 ? 7.773 -13.695 4.113 1 98.69 208 MET A O 1
ATOM 1666 N N . ALA A 1 209 ? 9.109 -12 3.5 1 98.31 209 ALA A N 1
ATOM 1667 C CA . ALA A 1 209 ? 10.203 -12.406 4.375 1 98.31 209 ALA A CA 1
ATOM 1668 C C . ALA A 1 209 ? 9.789 -12.344 5.84 1 98.31 209 ALA A C 1
ATOM 1670 O O . ALA A 1 209 ? 10.391 -13 6.691 1 98.31 209 ALA A O 1
ATOM 1671 N N . GLY A 1 210 ? 8.711 -11.641 6.109 1 97.31 210 GLY A N 1
ATOM 1672 C CA . GLY A 1 210 ? 8.305 -11.469 7.492 1 97.31 210 GLY A CA 1
ATOM 1673 C C . GLY A 1 210 ? 6.953 -12.078 7.797 1 97.31 210 GLY A C 1
ATOM 1674 O O . GLY A 1 210 ? 6.434 -11.938 8.906 1 97.31 210 GLY A O 1
ATOM 1675 N N . LEU A 1 211 ? 6.336 -12.789 6.867 1 97.75 211 LEU A N 1
ATOM 1676 C CA . LEU A 1 211 ? 5.016 -13.367 7.07 1 97.75 211 LEU A CA 1
ATOM 1677 C C . LEU A 1 211 ? 5.043 -14.422 8.18 1 97.75 211 LEU A C 1
ATOM 1679 O O . LEU A 1 211 ? 5.992 -15.203 8.273 1 97.75 211 LEU A O 1
ATOM 1683 N N . ARG A 1 212 ? 4.031 -14.516 8.938 1 96.88 212 ARG A N 1
ATOM 1684 C CA . ARG A 1 212 ? 3.971 -15.391 10.102 1 96.88 212 ARG A CA 1
ATOM 1685 C C . ARG A 1 212 ? 2.977 -16.531 9.883 1 96.88 212 ARG A C 1
ATOM 1687 O O . ARG A 1 212 ? 2.303 -16.969 10.82 1 96.88 212 ARG A O 1
ATOM 1694 N N . VAL A 1 213 ? 2.754 -16.906 8.648 1 97.44 213 VAL A N 1
ATOM 1695 C CA . VAL A 1 213 ? 1.933 -18.047 8.273 1 97.44 213 VAL A CA 1
ATOM 1696 C C . VAL A 1 213 ? 2.674 -18.906 7.246 1 97.44 213 VAL A C 1
ATOM 1698 O O . VAL A 1 213 ? 3.555 -18.406 6.539 1 97.44 213 VAL A O 1
ATOM 1701 N N . PRO A 1 214 ? 2.377 -20.188 7.172 1 98.25 214 PRO A N 1
ATOM 1702 C CA . PRO A 1 214 ? 3.035 -21.031 6.18 1 98.25 214 PRO A CA 1
ATOM 1703 C C . PRO A 1 214 ? 2.775 -20.578 4.746 1 98.25 214 PRO A C 1
ATOM 1705 O O . PRO A 1 214 ? 1.65 -20.203 4.41 1 98.25 214 PRO A O 1
ATOM 1708 N N . VAL A 1 215 ? 3.797 -20.578 3.967 1 98.81 215 VAL A N 1
ATOM 1709 C CA . VAL A 1 215 ? 3.693 -20.234 2.551 1 98.81 215 VAL A CA 1
ATOM 1710 C C . VAL A 1 215 ? 4.258 -21.359 1.701 1 98.81 215 VAL A C 1
ATOM 1712 O O . VAL A 1 215 ? 5.414 -21.766 1.879 1 98.81 215 VAL A O 1
ATOM 1715 N N . VAL A 1 216 ? 3.475 -21.906 0.839 1 98.81 216 VAL A N 1
ATOM 1716 C CA . VAL A 1 216 ? 3.883 -22.938 -0.121 1 98.81 216 VAL A CA 1
ATOM 1717 C C . VAL A 1 216 ? 3.721 -22.391 -1.543 1 98.81 216 VAL A C 1
ATOM 1719 O O . VAL A 1 216 ? 2.645 -21.922 -1.915 1 98.81 216 VAL A O 1
ATOM 1722 N N . ALA A 1 217 ? 4.773 -22.453 -2.312 1 98.81 217 ALA A N 1
ATOM 1723 C CA . ALA A 1 217 ? 4.719 -21.953 -3.686 1 98.81 217 ALA A CA 1
ATOM 1724 C C . ALA A 1 217 ? 4.852 -23.094 -4.688 1 98.81 217 ALA A C 1
ATOM 1726 O O . ALA A 1 217 ? 5.633 -24.031 -4.48 1 98.81 217 ALA A O 1
ATOM 1727 N N . VAL A 1 218 ? 4.047 -23.047 -5.715 1 98.88 218 VAL A N 1
ATOM 1728 C CA . VAL A 1 218 ? 4.113 -24 -6.824 1 98.88 218 VAL A CA 1
ATOM 1729 C C . VAL A 1 218 ? 4.465 -23.25 -8.109 1 98.88 218 VAL A C 1
ATOM 1731 O O . VAL A 1 218 ? 3.74 -22.344 -8.531 1 98.88 218 VAL A O 1
ATOM 1734 N N . ILE A 1 219 ? 5.516 -23.672 -8.766 1 98.75 219 ILE A N 1
ATOM 1735 C CA . ILE A 1 219 ? 6.023 -22.953 -9.938 1 98.75 219 ILE A CA 1
ATOM 1736 C C . ILE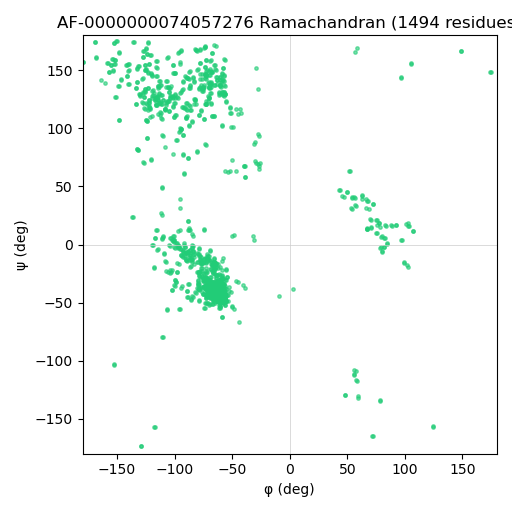 A 1 219 ? 5.68 -23.734 -11.203 1 98.75 219 ILE A C 1
ATOM 1738 O O . ILE A 1 219 ? 6.027 -24.906 -11.328 1 98.75 219 ILE A O 1
ATOM 1742 N N . SER A 1 220 ? 5.008 -23.109 -12.078 1 98.25 220 SER A N 1
ATOM 1743 C CA . SER A 1 220 ? 4.828 -23.609 -13.445 1 98.25 220 SER A CA 1
ATOM 1744 C C . SER A 1 220 ? 5.66 -22.797 -14.438 1 98.25 220 SER A C 1
ATOM 1746 O O . SER A 1 220 ? 6.535 -23.344 -15.109 1 98.25 220 SER A O 1
ATOM 1748 N N . GLU A 1 221 ? 5.434 -21.562 -14.422 1 98 221 GLU A N 1
ATOM 1749 C CA . GLU A 1 221 ? 6.234 -20.578 -15.148 1 98 221 GLU A CA 1
ATOM 1750 C C . GLU A 1 221 ? 6.773 -19.5 -14.211 1 98 221 GLU A C 1
ATOM 1752 O O . GLU A 1 221 ? 6.02 -18.656 -13.734 1 98 221 GLU A O 1
ATOM 1757 N N . GLY A 1 222 ? 8.008 -19.578 -13.953 1 98 222 GLY A N 1
ATOM 1758 C CA . GLY A 1 222 ? 8.625 -18.625 -13.031 1 98 222 GLY A CA 1
ATOM 1759 C C . GLY A 1 222 ? 9.555 -17.641 -13.719 1 98 222 GLY A C 1
ATOM 1760 O O . GLY A 1 222 ? 10.7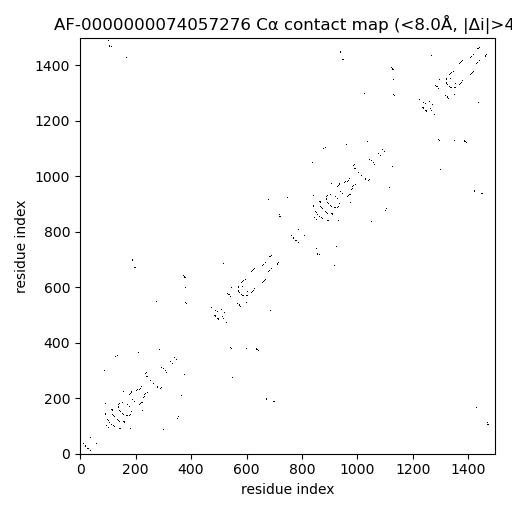58 -17.891 -13.805 1 98 222 GLY A O 1
ATOM 1761 N N . GLY A 1 223 ? 8.977 -16.547 -14.047 1 95.75 223 GLY A N 1
ATOM 1762 C CA . GLY A 1 223 ? 9.766 -15.539 -14.75 1 95.75 223 GLY A CA 1
ATOM 1763 C C . GLY A 1 223 ? 10.359 -14.492 -13.836 1 95.75 223 GLY A C 1
ATOM 1764 O O . GLY A 1 223 ? 9.719 -13.484 -13.531 1 95.75 223 GLY A O 1
ATOM 1765 N N . SER A 1 224 ? 11.516 -14.609 -13.461 1 94.12 224 SER A N 1
ATOM 1766 C CA . SER A 1 224 ? 12.375 -13.617 -12.828 1 94.12 224 SER A CA 1
ATOM 1767 C C . SER A 1 224 ? 11.656 -12.922 -11.68 1 94.12 224 SER A C 1
ATOM 1769 O O . SER A 1 224 ? 11.133 -13.578 -10.773 1 94.12 224 SER A O 1
ATOM 1771 N N . GLY A 1 225 ? 11.711 -11.578 -11.711 1 95.06 225 GLY A N 1
ATOM 1772 C CA . GLY A 1 225 ? 11.141 -10.789 -10.633 1 95.06 225 GLY A CA 1
ATOM 1773 C C . GLY A 1 225 ? 9.648 -11.016 -10.453 1 95.06 225 GLY A C 1
ATOM 1774 O O . GLY A 1 225 ? 9.133 -10.922 -9.336 1 95.06 225 GLY A O 1
ATOM 1775 N N . GLY A 1 226 ? 9 -11.32 -11.562 1 96.56 226 GLY A N 1
ATOM 1776 C CA . GLY A 1 226 ? 7.578 -11.633 -11.469 1 96.56 226 GLY A CA 1
ATOM 1777 C C . GLY A 1 226 ? 7.293 -12.859 -10.625 1 96.56 226 GLY A C 1
ATOM 1778 O O . GLY A 1 226 ? 6.309 -12.891 -9.875 1 96.56 226 GLY A O 1
ATOM 1779 N N . ALA A 1 227 ? 8.133 -13.805 -10.766 1 98.44 227 ALA A N 1
ATOM 1780 C CA . ALA A 1 227 ? 8.008 -15.008 -9.953 1 98.44 227 ALA A CA 1
ATOM 1781 C C . ALA A 1 227 ? 8.273 -14.711 -8.477 1 98.44 227 ALA A C 1
ATOM 1783 O O . ALA A 1 227 ? 7.531 -15.156 -7.605 1 98.44 227 ALA A O 1
ATOM 1784 N N . GLU A 1 228 ? 9.312 -13.914 -8.227 1 98.31 228 GLU A N 1
ATOM 1785 C CA . GLU A 1 228 ? 9.766 -13.664 -6.863 1 98.31 228 GLU A CA 1
ATOM 1786 C C . GLU A 1 228 ? 8.797 -12.766 -6.113 1 98.31 228 GLU A C 1
ATOM 1788 O O . GLU A 1 228 ? 8.82 -12.695 -4.883 1 98.31 228 GLU A O 1
ATOM 1793 N N . ALA A 1 229 ? 7.902 -12.078 -6.832 1 98.56 229 ALA A N 1
ATOM 1794 C CA . ALA A 1 229 ? 6.902 -11.227 -6.191 1 98.56 229 ALA A CA 1
ATOM 1795 C C . ALA A 1 229 ? 6.027 -12.023 -5.234 1 98.56 229 ALA A C 1
ATOM 1797 O O . ALA A 1 229 ? 5.48 -11.477 -4.277 1 98.56 229 ALA A O 1
ATOM 1798 N N . ILE A 1 230 ? 5.898 -13.352 -5.504 1 98.69 230 ILE A N 1
ATOM 1799 C CA . ILE A 1 230 ? 5.086 -14.188 -4.621 1 98.69 230 ILE A CA 1
ATOM 1800 C C . ILE A 1 230 ? 5.797 -15.508 -4.359 1 98.69 230 ILE A C 1
ATOM 1802 O O . ILE A 1 230 ? 5.156 -16.516 -4.059 1 98.69 230 ILE A O 1
ATOM 1806 N N . GLY A 1 231 ? 7.16 -15.523 -4.508 1 98.5 231 GLY A N 1
ATOM 1807 C CA . GLY A 1 231 ? 7.855 -16.797 -4.52 1 98.5 231 GLY A CA 1
ATOM 1808 C C . GLY A 1 231 ? 8.688 -17.047 -3.277 1 98.5 231 GLY A C 1
ATOM 1809 O O . GLY A 1 231 ? 9.312 -18.094 -3.135 1 98.5 231 GLY A O 1
ATOM 1810 N N . LEU A 1 232 ? 8.859 -16.062 -2.359 1 98.62 232 LEU A N 1
ATOM 1811 C CA . LEU A 1 232 ? 9.602 -16.281 -1.123 1 98.62 232 LEU A CA 1
ATOM 1812 C C . LEU A 1 232 ? 8.797 -17.125 -0.151 1 98.62 232 LEU A C 1
ATOM 1814 O O . LEU A 1 232 ? 8.109 -16.609 0.725 1 98.62 232 LEU A O 1
ATOM 1818 N N . ALA A 1 233 ? 8.914 -18.469 -0.302 1 98.62 233 ALA A N 1
ATOM 1819 C CA . ALA A 1 233 ? 8.039 -19.406 0.389 1 98.62 233 ALA A CA 1
ATOM 1820 C C . ALA A 1 233 ? 8.844 -20.359 1.265 1 98.62 233 ALA A C 1
ATOM 1822 O O . ALA A 1 233 ? 10.055 -20.484 1.099 1 98.62 233 ALA A O 1
ATOM 1823 N N . ASP A 1 234 ? 8.156 -21.031 2.219 1 98.38 234 ASP A N 1
ATOM 1824 C CA . ASP A 1 234 ? 8.766 -22.047 3.076 1 98.38 234 ASP A CA 1
ATOM 1825 C C . ASP A 1 234 ? 9.094 -23.312 2.281 1 98.38 234 ASP A C 1
ATOM 1827 O O . ASP A 1 234 ? 10.117 -23.953 2.521 1 98.38 234 ASP A O 1
ATOM 1831 N N . LYS A 1 235 ? 8.203 -23.656 1.455 1 98.25 235 LYS A N 1
ATOM 1832 C CA . LYS A 1 235 ? 8.398 -24.766 0.52 1 98.25 235 LYS A CA 1
ATOM 1833 C C . LYS A 1 235 ? 8.109 -24.328 -0.914 1 98.25 235 LYS A C 1
ATOM 1835 O O . LYS A 1 235 ? 7.102 -23.672 -1.178 1 98.25 235 LYS A O 1
ATOM 1840 N N . ARG A 1 236 ? 9.016 -24.641 -1.786 1 98.62 236 ARG A N 1
ATOM 1841 C CA . ARG A 1 236 ? 8.875 -24.328 -3.207 1 98.62 236 ARG A CA 1
ATOM 1842 C C . ARG A 1 236 ? 8.773 -25.609 -4.027 1 98.62 236 ARG A C 1
ATOM 1844 O O . ARG A 1 236 ? 9.727 -26.391 -4.105 1 98.62 236 ARG A O 1
ATOM 1851 N N . LEU A 1 237 ? 7.625 -25.812 -4.574 1 98.75 237 LEU A N 1
ATOM 1852 C CA . LEU A 1 237 ? 7.383 -26.922 -5.488 1 98.75 237 LEU A CA 1
ATOM 1853 C C . LEU A 1 237 ? 7.438 -26.453 -6.938 1 98.75 237 LEU A C 1
ATOM 1855 O O . LEU A 1 237 ? 7.141 -25.297 -7.234 1 98.75 237 LEU A O 1
ATOM 1859 N N . MET A 1 238 ? 7.883 -27.312 -7.781 1 98.81 238 MET A N 1
ATOM 1860 C CA . MET A 1 238 ? 7.91 -26.984 -9.203 1 98.81 238 MET A CA 1
ATOM 1861 C C . MET A 1 238 ? 7.355 -28.141 -10.039 1 98.81 238 MET A C 1
ATOM 1863 O O . MET A 1 238 ? 7.633 -29.297 -9.766 1 98.81 238 MET A O 1
ATOM 1867 N N . LEU A 1 239 ? 6.508 -27.781 -10.977 1 98.81 239 LEU A N 1
ATOM 1868 C CA . LEU A 1 239 ? 5.996 -28.797 -11.883 1 98.81 239 LEU A CA 1
ATOM 1869 C C . LEU A 1 239 ? 7.098 -29.328 -12.797 1 98.81 239 LEU A C 1
ATOM 1871 O O . LEU A 1 239 ? 7.984 -28.578 -13.203 1 98.81 239 LEU A O 1
ATOM 1875 N N . SER A 1 240 ? 7.004 -30.547 -13.156 1 98.31 240 SER A N 1
ATOM 1876 C CA . SER A 1 240 ? 8.094 -31.219 -13.852 1 98.31 240 SER A CA 1
ATOM 1877 C C . SER A 1 240 ? 8.375 -30.562 -15.203 1 98.31 240 SER A C 1
ATOM 1879 O O . SER A 1 240 ? 9.516 -30.547 -15.664 1 98.31 240 SER A O 1
ATOM 1881 N N . HIS A 1 241 ? 7.387 -30.031 -15.812 1 98.25 241 HIS A N 1
ATOM 1882 C CA . HIS A 1 241 ? 7.598 -29.391 -17.109 1 98.25 241 HIS A CA 1
ATOM 1883 C C . HIS A 1 241 ? 7.676 -27.875 -16.969 1 98.25 241 HIS A C 1
ATOM 1885 O O . HIS A 1 241 ? 7.727 -27.156 -17.969 1 98.25 241 HIS A O 1
ATOM 1891 N N . GLY A 1 242 ? 7.629 -27.406 -15.719 1 98 242 GLY A N 1
ATOM 1892 C CA . GLY A 1 242 ? 7.754 -25.969 -15.492 1 98 242 GLY A CA 1
ATOM 1893 C C . GLY A 1 242 ? 9.172 -25.453 -15.695 1 98 242 GLY A C 1
ATOM 1894 O O . GLY A 1 242 ? 10.102 -26.25 -15.875 1 98 242 GLY A O 1
ATOM 1895 N N . TYR A 1 243 ? 9.281 -24.156 -15.695 1 97.44 243 TYR A N 1
ATOM 1896 C CA . TYR A 1 243 ? 10.625 -23.594 -15.719 1 97.44 243 TYR A CA 1
ATOM 1897 C C . TYR A 1 243 ? 10.711 -22.375 -14.797 1 97.44 243 TYR A C 1
ATOM 1899 O O . TYR A 1 243 ? 9.695 -21.781 -14.445 1 97.44 243 TYR A O 1
ATOM 1907 N N . TYR A 1 244 ? 11.797 -22.125 -14.258 1 97.94 244 TYR A N 1
ATOM 1908 C CA . TYR A 1 244 ? 12.219 -21 -13.445 1 97.94 244 TYR A CA 1
ATOM 1909 C C . TYR A 1 244 ? 13.484 -20.375 -14.016 1 97.94 244 TYR A C 1
ATOM 1911 O O . TYR A 1 244 ? 14.516 -21.031 -14.133 1 97.94 244 TYR A O 1
ATOM 1919 N N . SER A 1 245 ? 13.289 -19.047 -14.414 1 97.25 245 SER A N 1
ATOM 1920 C CA . SER A 1 245 ? 14.398 -18.469 -15.164 1 97.25 245 SER A CA 1
ATOM 1921 C C . SER A 1 245 ? 14.617 -17 -14.789 1 97.25 245 SER A C 1
ATOM 1923 O O . SER A 1 245 ? 13.68 -16.328 -14.352 1 97.25 245 SER A O 1
ATOM 1925 N N . VAL A 1 246 ? 15.828 -16.562 -14.977 1 95.81 246 VAL A N 1
ATOM 1926 C CA . VAL A 1 246 ? 16.219 -15.18 -14.703 1 95.81 246 VAL A CA 1
ATOM 1927 C C . VAL A 1 246 ? 15.68 -14.266 -15.797 1 95.81 246 VAL A C 1
ATOM 1929 O O . VAL A 1 246 ? 15.445 -13.078 -15.562 1 95.81 246 VAL A O 1
ATOM 1932 N N . ILE A 1 247 ? 15.562 -14.758 -16.984 1 92.94 247 ILE A N 1
ATOM 1933 C CA . ILE A 1 247 ? 15.125 -14.039 -18.172 1 92.94 247 ILE A CA 1
ATOM 1934 C C . ILE A 1 247 ? 14.492 -15.023 -19.156 1 92.94 247 ILE A C 1
ATOM 1936 O O . ILE A 1 247 ? 14.703 -16.234 -19.062 1 92.94 247 ILE A O 1
ATOM 1940 N N . SER A 1 248 ? 13.711 -14.484 -20.047 1 91.81 248 SER A N 1
ATOM 1941 C CA . SER A 1 248 ? 13.188 -15.352 -21.094 1 91.81 248 SER A CA 1
ATOM 1942 C C . SER A 1 248 ? 14.289 -15.82 -22.031 1 91.81 248 SER A C 1
ATOM 1944 O O . SER A 1 248 ? 15.289 -15.117 -22.219 1 91.81 248 SER A O 1
ATOM 1946 N N . PRO A 1 249 ? 14.102 -16.984 -22.547 1 94.06 249 PRO A N 1
ATOM 1947 C CA . PRO A 1 249 ? 15.102 -17.438 -23.516 1 94.06 249 PRO A CA 1
ATOM 1948 C C . PRO A 1 249 ? 15.281 -16.453 -24.672 1 94.06 249 PRO A C 1
ATOM 1950 O O . PRO A 1 249 ? 16.391 -16.266 -25.156 1 94.06 249 PRO A O 1
ATOM 1953 N N . GLU A 1 250 ? 14.242 -15.883 -25.109 1 90.94 250 GLU A N 1
ATOM 1954 C CA . GLU A 1 250 ? 14.312 -14.883 -26.172 1 90.94 250 GLU A CA 1
ATOM 1955 C C . GLU A 1 250 ? 15.125 -13.672 -25.734 1 90.94 250 GLU A C 1
ATOM 1957 O O . GLU A 1 250 ? 15.938 -13.148 -26.5 1 90.94 250 GLU A O 1
ATOM 1962 N N . GLY A 1 251 ? 14.852 -13.266 -24.547 1 89.19 251 GLY A N 1
ATOM 1963 C CA . GLY A 1 251 ? 15.609 -12.148 -24.016 1 89.19 251 GLY A CA 1
ATOM 1964 C C . GLY A 1 251 ? 17.094 -12.445 -23.875 1 89.19 251 GLY A C 1
ATOM 1965 O O . GLY A 1 251 ? 17.938 -11.586 -24.156 1 89.19 251 GLY A O 1
ATOM 1966 N N . ALA A 1 252 ? 17.391 -13.609 -23.422 1 92.81 252 ALA A N 1
ATOM 1967 C CA . ALA A 1 252 ? 18.781 -14.031 -23.312 1 92.81 252 ALA A CA 1
ATOM 1968 C C . ALA A 1 252 ? 19.469 -14.047 -24.688 1 92.81 252 ALA A C 1
ATOM 1970 O O . ALA A 1 252 ? 20.609 -13.609 -24.828 1 92.81 252 ALA A O 1
ATOM 1971 N N . ALA A 1 253 ? 18.734 -14.555 -25.625 1 92.94 253 ALA A N 1
ATOM 1972 C CA . ALA A 1 253 ? 19.266 -14.617 -26.984 1 92.94 253 ALA A CA 1
ATOM 1973 C C . ALA A 1 253 ? 19.547 -13.219 -27.531 1 92.94 253 ALA A C 1
ATOM 1975 O O . ALA A 1 253 ? 20.516 -13.008 -28.25 1 92.94 253 ALA A O 1
ATOM 1976 N N . ALA A 1 254 ? 18.703 -12.336 -27.203 1 88.38 254 ALA A N 1
ATOM 1977 C CA . ALA A 1 254 ? 18.875 -10.961 -27.656 1 88.38 254 ALA A CA 1
ATOM 1978 C C . ALA A 1 254 ? 20.141 -10.352 -27.062 1 88.38 254 ALA A C 1
ATOM 1980 O O . ALA A 1 254 ? 20.875 -9.633 -27.734 1 88.38 254 ALA A O 1
ATOM 1981 N N . ILE A 1 255 ? 20.375 -10.625 -25.828 1 86.12 255 ILE A N 1
ATOM 1982 C CA . ILE A 1 255 ? 21.531 -10.078 -25.141 1 86.12 255 ILE A CA 1
ATOM 1983 C C . ILE A 1 255 ? 22.797 -10.773 -25.625 1 86.12 255 ILE A C 1
ATOM 1985 O O . ILE A 1 255 ? 23.781 -10.109 -25.953 1 86.12 255 ILE A O 1
ATOM 1989 N N . GLU A 1 256 ? 22.766 -12.039 -25.703 1 88.44 256 GLU A N 1
ATOM 1990 C CA . GLU A 1 256 ? 23.938 -12.82 -26.094 1 88.44 256 GLU A CA 1
ATOM 1991 C C . GLU A 1 256 ? 24.281 -12.609 -27.562 1 88.44 256 GLU A C 1
ATOM 1993 O O . GLU A 1 256 ? 25.453 -12.672 -27.953 1 88.44 256 GLU A O 1
ATOM 1998 N N . GLY A 1 257 ? 23.234 -12.422 -28.25 1 87.38 257 GLY A N 1
ATOM 1999 C CA . GLY A 1 257 ? 23.453 -12.203 -29.672 1 87.38 257 GLY A CA 1
ATOM 2000 C C . GLY A 1 257 ? 23.766 -10.758 -30.016 1 87.38 257 GLY A C 1
ATOM 2001 O O . GLY A 1 257 ? 24.094 -10.445 -31.156 1 87.38 257 GLY A O 1
ATOM 2002 N N . ARG A 1 258 ? 23.781 -9.828 -29.078 1 82 258 ARG A N 1
ATOM 2003 C CA . ARG A 1 258 ? 24.016 -8.406 -29.281 1 82 258 ARG A CA 1
ATOM 2004 C C . ARG A 1 258 ? 23.125 -7.855 -30.406 1 82 258 ARG A C 1
ATOM 2006 O O . ARG A 1 258 ? 23.625 -7.215 -31.328 1 82 258 ARG A O 1
ATOM 2013 N N . LEU A 1 259 ? 21.953 -8.266 -30.281 1 80.25 259 LEU A N 1
ATOM 2014 C CA . LEU A 1 259 ? 21.031 -7.898 -31.328 1 80.25 259 LEU A CA 1
ATOM 2015 C C . LEU A 1 259 ? 20.641 -6.43 -31.219 1 80.25 259 LEU A C 1
ATOM 2017 O O . LEU A 1 259 ? 20.469 -5.906 -30.125 1 80.25 259 LEU A O 1
ATOM 2021 N N . LYS A 1 260 ? 20.594 -5.762 -32.312 1 74.88 260 LYS A N 1
ATOM 2022 C CA . LYS A 1 260 ? 20.172 -4.367 -32.375 1 74.88 260 LYS A CA 1
ATOM 2023 C C . LYS A 1 260 ? 18.656 -4.258 -32.406 1 74.88 260 LYS A C 1
ATOM 2025 O O . LYS A 1 260 ? 17.953 -5.27 -32.531 1 74.88 260 LYS A O 1
ATOM 2030 N N . ALA A 1 261 ? 18.234 -3.047 -32.219 1 68.56 261 ALA A N 1
ATOM 2031 C CA . ALA A 1 261 ? 16.797 -2.787 -32.219 1 68.56 261 ALA A CA 1
ATOM 2032 C C . ALA A 1 261 ? 16.141 -3.277 -33.5 1 68.56 261 ALA A C 1
ATOM 2034 O O . ALA A 1 261 ? 16.656 -3.035 -34.594 1 68.56 261 ALA A O 1
ATOM 2035 N N . GLY A 1 262 ? 15.133 -4.164 -33.375 1 68.94 262 GLY A N 1
ATOM 2036 C CA . GLY A 1 262 ? 14.406 -4.633 -34.562 1 68.94 262 GLY A CA 1
ATOM 2037 C C . GLY A 1 262 ? 14.828 -6.016 -35 1 68.94 262 GLY A C 1
ATOM 2038 O O . GLY A 1 262 ? 14.125 -6.664 -35.781 1 68.94 262 GLY A O 1
ATOM 2039 N N . GLN A 1 263 ? 16.016 -6.398 -34.531 1 79.69 263 GLN A N 1
ATOM 2040 C CA . GLN A 1 263 ? 16.5 -7.719 -34.938 1 79.69 263 GLN A CA 1
ATOM 2041 C C . GLN A 1 263 ? 15.914 -8.812 -34.031 1 79.69 263 GLN A C 1
ATOM 2043 O O . GLN A 1 263 ? 15.68 -8.586 -32.844 1 79.69 263 GLN A O 1
ATOM 2048 N N . ARG A 1 264 ? 15.648 -9.953 -34.781 1 80.12 264 ARG A N 1
ATOM 2049 C CA . ARG A 1 264 ? 15.125 -11.086 -34.031 1 80.12 264 ARG A CA 1
ATOM 2050 C C . ARG A 1 264 ? 16.188 -12.18 -33.875 1 80.12 264 ARG A C 1
ATOM 2052 O O . ARG A 1 264 ? 16.953 -12.422 -34.812 1 80.12 264 ARG A O 1
ATOM 2059 N N . ALA A 1 265 ? 16.203 -12.773 -32.688 1 87.62 265 ALA A N 1
ATOM 2060 C CA . ALA A 1 265 ? 17.141 -13.875 -32.438 1 87.62 265 ALA A CA 1
ATOM 2061 C C . ALA A 1 265 ? 16.75 -15.117 -33.219 1 87.62 265 ALA A C 1
ATOM 2063 O O . ALA A 1 265 ? 15.562 -15.367 -33.469 1 87.62 265 ALA A O 1
ATOM 2064 N N . THR A 1 266 ? 17.688 -15.867 -33.656 1 90.88 266 THR A N 1
ATOM 2065 C CA . THR A 1 266 ? 17.406 -17.109 -34.344 1 90.88 266 THR A CA 1
ATOM 2066 C C . THR A 1 266 ? 16.891 -18.172 -33.375 1 90.88 266 THR A C 1
ATOM 2068 O O . THR A 1 266 ? 17.234 -18.172 -32.219 1 90.88 266 THR A O 1
ATOM 2071 N N . PRO A 1 267 ? 16.062 -19.047 -33.906 1 91.88 267 PRO A N 1
ATOM 2072 C CA . PRO A 1 267 ? 15.539 -20.125 -33.062 1 91.88 267 PRO A CA 1
ATOM 2073 C C . PRO A 1 267 ? 16.656 -20.969 -32.438 1 91.88 267 PRO A C 1
ATOM 2075 O O . PRO A 1 267 ? 16.516 -21.422 -31.297 1 91.88 267 PRO A O 1
ATOM 2078 N N . GLU A 1 268 ? 17.688 -21.109 -33.156 1 93.5 268 GLU A N 1
ATOM 2079 C CA . GLU A 1 268 ? 18.812 -21.922 -32.656 1 93.5 268 GLU A CA 1
ATOM 2080 C C . GLU A 1 268 ? 19.469 -21.25 -31.453 1 93.5 268 GLU A C 1
ATOM 2082 O O . GLU A 1 268 ? 19.797 -21.922 -30.469 1 93.5 268 GLU A O 1
ATOM 2087 N N . LEU A 1 269 ? 19.594 -20.016 -31.625 1 94.56 269 LEU A N 1
ATOM 2088 C CA . LEU A 1 269 ? 20.203 -19.281 -30.516 1 94.56 269 LEU A CA 1
ATOM 2089 C C . LEU A 1 269 ? 19.297 -19.281 -29.297 1 94.56 269 LEU A C 1
ATOM 2091 O O . LEU A 1 269 ? 19.781 -19.359 -28.156 1 94.56 269 LEU A O 1
ATOM 2095 N N . ILE A 1 270 ? 18.031 -19.141 -29.484 1 95.69 270 ILE A N 1
ATOM 2096 C CA . ILE A 1 270 ? 17.062 -19.172 -28.406 1 95.69 270 ILE A CA 1
ATOM 2097 C C . ILE A 1 270 ? 17.109 -20.531 -27.703 1 95.69 270 ILE A C 1
ATOM 2099 O O . ILE A 1 270 ? 17.141 -20.594 -26.469 1 95.69 270 ILE A O 1
ATOM 2103 N N . GLU A 1 271 ? 17.188 -21.594 -28.469 1 95.56 271 GLU A N 1
ATOM 2104 C CA . GLU A 1 271 ? 17.297 -22.938 -27.906 1 95.56 271 GLU A CA 1
ATOM 2105 C C . GLU A 1 271 ? 18.578 -23.109 -27.125 1 95.56 271 GLU A C 1
ATOM 2107 O O . GLU A 1 271 ? 18.594 -23.719 -26.047 1 95.56 271 GLU A O 1
ATOM 2112 N N . HIS A 1 272 ? 19.594 -22.562 -27.719 1 95.5 272 HIS A N 1
ATOM 2113 C CA . HIS A 1 272 ? 20.891 -22.625 -27.062 1 95.5 272 HIS A CA 1
ATOM 2114 C C . HIS A 1 272 ? 20.859 -21.922 -25.703 1 95.5 272 HIS A C 1
ATOM 2116 O O . HIS A 1 272 ? 21.375 -22.438 -24.719 1 95.5 272 HIS A O 1
ATOM 2122 N N . CYS A 1 273 ? 20.219 -20.828 -25.641 1 95.56 273 CYS A N 1
ATOM 2123 C CA . CYS A 1 273 ? 20.109 -20.062 -24.406 1 95.56 273 CYS A CA 1
ATOM 2124 C C . CYS A 1 273 ? 19.25 -20.812 -23.375 1 95.56 273 CYS A C 1
ATOM 2126 O O . CYS A 1 273 ? 19.609 -20.875 -22.203 1 95.56 273 CYS A O 1
ATOM 2128 N N . ALA A 1 274 ? 18.156 -21.359 -23.812 1 96.62 274 ALA A N 1
ATOM 2129 C CA . ALA A 1 274 ? 17.281 -22.109 -22.922 1 96.62 274 ALA A CA 1
ATOM 2130 C C . ALA A 1 274 ? 18.031 -23.266 -22.25 1 96.62 274 ALA A C 1
ATOM 2132 O O . ALA A 1 274 ? 17.844 -23.547 -21.062 1 96.62 274 ALA A O 1
ATOM 2133 N N . GLU A 1 275 ? 18.844 -23.875 -22.969 1 96.25 275 GLU A N 1
ATOM 2134 C CA . GLU A 1 275 ? 19.609 -25.016 -22.469 1 96.25 275 GLU A CA 1
ATOM 2135 C C . GLU A 1 275 ? 20.688 -24.562 -21.484 1 96.25 275 GLU A C 1
ATOM 2137 O O . GLU A 1 275 ? 20.891 -25.188 -20.438 1 96.25 275 GLU A O 1
ATOM 2142 N N . ASN A 1 276 ? 21.328 -23.484 -21.812 1 96.62 276 ASN A N 1
ATOM 2143 C CA . ASN A 1 276 ? 22.5 -23.078 -21.031 1 96.62 276 ASN A CA 1
ATOM 2144 C C . ASN A 1 276 ? 22.094 -22.281 -19.797 1 96.62 276 ASN A C 1
ATOM 2146 O O . ASN A 1 276 ? 22.891 -22.078 -18.891 1 96.62 276 ASN A O 1
ATOM 2150 N N . LEU A 1 277 ? 20.844 -21.906 -19.688 1 96.56 277 LEU A N 1
ATOM 2151 C CA . LEU A 1 277 ? 20.359 -21.172 -18.516 1 96.56 277 LEU A CA 1
ATOM 2152 C C . LEU A 1 277 ? 19.922 -22.125 -17.422 1 96.56 277 LEU A C 1
ATOM 2154 O O . LEU A 1 277 ? 19.703 -21.719 -16.281 1 96.56 277 LEU A O 1
ATOM 2158 N N . HIS A 1 278 ? 19.812 -23.453 -17.719 1 96.81 278 HIS A N 1
ATOM 2159 C CA . HIS A 1 278 ? 19.422 -24.469 -16.75 1 96.81 278 HIS A CA 1
ATOM 2160 C C . HIS A 1 278 ? 18.125 -24.094 -16.047 1 96.81 278 HIS A C 1
ATOM 2162 O O . HIS A 1 278 ? 18.094 -24.016 -14.812 1 96.81 278 HIS A O 1
ATOM 2168 N N . ILE A 1 279 ? 17.047 -24 -16.828 1 98 279 ILE A N 1
ATOM 2169 C CA . ILE A 1 279 ? 15.805 -23.406 -16.344 1 98 279 ILE A CA 1
ATOM 2170 C C . ILE A 1 279 ? 14.852 -24.5 -15.875 1 98 279 ILE A C 1
ATOM 2172 O O . ILE A 1 279 ? 13.812 -24.219 -15.281 1 98 279 ILE A O 1
ATOM 2176 N N . THR A 1 280 ? 15.156 -25.766 -15.969 1 98.19 280 THR A N 1
ATOM 2177 C CA . THR A 1 280 ? 14.219 -26.859 -15.781 1 98.19 280 THR A CA 1
ATOM 2178 C C . THR A 1 280 ? 14.023 -27.156 -14.289 1 98.19 280 THR A C 1
ATOM 2180 O O . THR A 1 280 ? 14.797 -26.688 -13.453 1 98.19 280 THR A O 1
ATOM 2183 N N . ALA A 1 281 ? 13.008 -27.938 -13.984 1 98.38 281 ALA A N 1
ATOM 2184 C CA . ALA A 1 281 ? 12.727 -28.344 -12.609 1 98.38 281 ALA A CA 1
ATOM 2185 C C . ALA A 1 281 ? 13.883 -29.141 -12.023 1 98.38 281 ALA A C 1
ATOM 2187 O O . ALA A 1 281 ? 14.258 -28.969 -10.859 1 98.38 281 ALA A O 1
ATOM 2188 N N . GLN A 1 282 ? 14.469 -30.016 -12.805 1 97.25 282 GLN A N 1
ATOM 2189 C CA . GLN A 1 282 ? 15.578 -30.844 -12.344 1 97.25 282 GLN A CA 1
ATOM 2190 C C . GLN A 1 282 ? 16.797 -30 -12.016 1 97.25 282 GLN A C 1
ATOM 2192 O O . GLN A 1 282 ? 17.5 -30.25 -11.031 1 97.25 282 GLN A O 1
ATOM 2197 N N . ASP A 1 283 ? 17.047 -29.062 -12.875 1 97.31 283 ASP A N 1
ATOM 2198 C CA . ASP A 1 283 ? 18.156 -28.156 -12.617 1 97.31 283 ASP A CA 1
ATOM 2199 C C . ASP A 1 283 ? 17.969 -27.438 -11.289 1 97.31 283 ASP A C 1
ATOM 2201 O O . ASP A 1 283 ? 18.891 -27.391 -10.469 1 97.31 283 ASP A O 1
ATOM 2205 N N . ASN A 1 284 ? 16.828 -26.875 -11.07 1 97.75 284 ASN A N 1
ATOM 2206 C CA . ASN A 1 284 ? 16.578 -26.047 -9.891 1 97.75 284 ASN A CA 1
ATOM 2207 C C . ASN A 1 284 ? 16.5 -26.891 -8.617 1 97.75 284 ASN A C 1
ATOM 2209 O O . ASN A 1 284 ? 16.812 -26.406 -7.531 1 97.75 284 ASN A O 1
ATOM 2213 N N . LEU A 1 285 ? 16.047 -28.125 -8.758 1 97.69 285 LEU A N 1
ATOM 2214 C CA . LEU A 1 285 ? 16.141 -29.047 -7.629 1 97.69 285 LEU A CA 1
ATOM 2215 C C . LEU A 1 285 ? 17.594 -29.312 -7.254 1 97.69 285 LEU A C 1
ATOM 2217 O O . LEU A 1 285 ? 17.953 -29.297 -6.074 1 97.69 285 LEU A O 1
ATOM 2221 N N . ARG A 1 286 ? 18.406 -29.547 -8.258 1 95.62 286 ARG A N 1
ATOM 2222 C CA . ARG A 1 286 ? 19.828 -29.797 -8.039 1 95.62 286 ARG A CA 1
ATOM 2223 C C . ARG A 1 286 ? 20.516 -28.594 -7.391 1 95.62 286 ARG A C 1
ATOM 2225 O O . ARG A 1 286 ? 21.375 -28.75 -6.535 1 95.62 286 ARG A O 1
ATOM 2232 N N . PHE A 1 287 ? 20.125 -27.422 -7.809 1 95.69 287 PHE A N 1
ATOM 2233 C CA . PHE A 1 287 ? 20.688 -26.188 -7.27 1 95.69 287 PHE A CA 1
ATOM 2234 C C . PHE A 1 287 ? 20.188 -25.938 -5.855 1 95.69 287 PHE A C 1
ATOM 2236 O O . PHE A 1 287 ? 20.797 -25.156 -5.105 1 95.69 287 PHE A O 1
ATOM 2243 N N . GLY A 1 288 ? 19.031 -26.469 -5.445 1 95.56 288 GLY A N 1
ATOM 2244 C CA . GLY A 1 288 ? 18.438 -26.281 -4.129 1 95.56 288 GLY A CA 1
ATOM 2245 C C . GLY A 1 288 ? 17.469 -25.109 -4.074 1 95.56 288 GLY A C 1
ATOM 2246 O O . GLY A 1 288 ? 17.125 -24.625 -2.99 1 95.56 288 GLY A O 1
ATOM 2247 N N . TYR A 1 289 ? 17.031 -24.656 -5.25 1 97.31 289 TYR A N 1
ATOM 2248 C CA . TYR A 1 289 ? 16.156 -23.484 -5.277 1 97.31 289 TYR A CA 1
ATOM 2249 C C . TYR A 1 289 ? 14.695 -23.891 -5.191 1 97.31 289 TYR A C 1
ATOM 2251 O O . TYR A 1 289 ? 13.82 -23.047 -4.98 1 97.31 289 TYR A O 1
ATOM 2259 N N . ILE A 1 290 ? 14.422 -25.156 -5.383 1 97.94 290 ILE A N 1
ATOM 2260 C CA . ILE A 1 290 ? 13.117 -25.75 -5.109 1 97.94 290 ILE A CA 1
ATOM 2261 C C . ILE A 1 290 ? 13.281 -26.969 -4.207 1 97.94 290 ILE A C 1
ATOM 2263 O O . ILE A 1 290 ? 14.383 -27.5 -4.066 1 97.94 290 ILE A O 1
ATOM 2267 N N . ASP A 1 291 ? 12.211 -27.328 -3.623 1 97.25 291 ASP A N 1
ATOM 2268 C CA . ASP A 1 291 ? 12.273 -28.406 -2.635 1 97.25 291 ASP A CA 1
ATOM 2269 C C . ASP A 1 291 ? 11.852 -29.734 -3.244 1 97.25 291 ASP A C 1
ATOM 2271 O O . ASP A 1 291 ? 12.312 -30.797 -2.811 1 97.25 291 ASP A O 1
ATOM 2275 N N . ARG A 1 292 ? 10.938 -29.641 -4.184 1 97.25 292 ARG A N 1
ATOM 2276 C CA . ARG A 1 292 ? 10.398 -30.875 -4.746 1 97.25 292 ARG A CA 1
ATOM 2277 C C . ARG A 1 292 ? 9.82 -30.625 -6.137 1 97.25 292 ARG A C 1
ATOM 2279 O O . ARG A 1 292 ? 9.312 -29.547 -6.426 1 97.25 292 ARG A O 1
ATOM 2286 N N . VAL A 1 293 ? 9.938 -31.688 -6.938 1 98.25 293 VAL A N 1
ATOM 2287 C CA . VAL A 1 293 ? 9.32 -31.656 -8.266 1 98.25 293 VAL A CA 1
ATOM 2288 C C . VAL A 1 293 ? 8.008 -32.438 -8.242 1 98.25 293 VAL A C 1
ATOM 2290 O O . VAL A 1 293 ? 7.957 -33.562 -7.73 1 98.25 293 VAL A O 1
ATOM 2293 N N . VAL A 1 294 ? 6.957 -31.828 -8.648 1 98.19 294 VAL A N 1
ATOM 2294 C CA . VAL A 1 294 ? 5.676 -32.5 -8.82 1 98.19 294 VAL A CA 1
ATOM 2295 C C . VAL A 1 294 ? 5.566 -33.062 -10.234 1 98.19 294 VAL A C 1
ATOM 2297 O O . VAL A 1 294 ? 5.582 -32.312 -11.211 1 98.19 294 VAL A O 1
ATOM 2300 N N . GLN A 1 295 ? 5.379 -34.344 -10.336 1 97.25 295 GLN A N 1
ATOM 2301 C CA . GLN A 1 295 ? 5.406 -35 -11.633 1 97.25 295 GLN A CA 1
ATOM 2302 C C . GLN A 1 295 ? 4.129 -34.75 -12.414 1 97.25 295 GLN A C 1
ATOM 2304 O O . GLN A 1 295 ? 3.031 -34.75 -11.852 1 97.25 295 GLN A O 1
ATOM 2309 N N . GLU A 1 296 ? 4.328 -34.406 -13.703 1 98 296 GLU A N 1
ATOM 2310 C CA . GLU A 1 296 ? 3.227 -34.188 -14.633 1 98 296 GLU A CA 1
ATOM 2311 C C . GLU A 1 296 ? 3.092 -35.344 -15.617 1 98 296 GLU A C 1
ATOM 2313 O O . GLU A 1 296 ? 4.016 -36.156 -15.781 1 98 296 GLU A O 1
ATOM 2318 N N . PRO A 1 297 ? 1.916 -35.438 -16.234 1 96.38 297 PRO A N 1
ATOM 2319 C CA . PRO A 1 297 ? 1.792 -36.406 -17.312 1 96.38 297 PRO A CA 1
ATOM 2320 C C . PRO A 1 297 ? 2.674 -36.062 -18.516 1 96.38 297 PRO A C 1
ATOM 2322 O O . PRO A 1 297 ? 3.258 -35 -18.578 1 96.38 297 PRO A O 1
ATOM 2325 N N . SER A 1 298 ? 2.705 -37.062 -19.453 1 95.62 298 SER A N 1
ATOM 2326 C CA . SER A 1 298 ? 3.549 -36.875 -20.625 1 95.62 298 SER A CA 1
ATOM 2327 C C . SER A 1 298 ? 3.176 -35.625 -21.391 1 95.62 298 SER A C 1
ATOM 2329 O O . SER A 1 298 ? 1.997 -35.375 -21.656 1 95.62 298 SER A O 1
ATOM 2331 N N . LEU A 1 299 ? 4.164 -34.844 -21.672 1 96.44 299 LEU A N 1
ATOM 2332 C CA . LEU A 1 299 ? 4.082 -33.594 -22.469 1 96.44 299 LEU A CA 1
ATOM 2333 C C . LEU A 1 299 ? 3.35 -32.5 -21.703 1 96.44 299 LEU A C 1
ATOM 2335 O O . LEU A 1 299 ? 2.826 -31.578 -22.312 1 96.44 299 LEU A O 1
ATOM 2339 N N . GLY A 1 300 ? 3.146 -32.625 -20.406 1 97.25 300 GLY A N 1
ATOM 2340 C CA . GLY A 1 300 ? 2.672 -31.531 -19.562 1 97.25 300 GLY A CA 1
ATOM 2341 C C . GLY A 1 300 ? 1.217 -31.688 -19.156 1 97.25 300 GLY A C 1
ATOM 2342 O O . GLY A 1 300 ? 0.423 -32.281 -19.891 1 97.25 300 GLY A O 1
ATOM 2343 N N . ALA A 1 301 ? 0.845 -31.109 -18.109 1 97.62 301 ALA A N 1
ATOM 2344 C CA . ALA A 1 301 ? -0.504 -31.203 -17.547 1 97.62 301 ALA A CA 1
ATOM 2345 C C . ALA A 1 301 ? -1.475 -30.312 -18.312 1 97.62 301 ALA A C 1
ATOM 2347 O O . ALA A 1 301 ? -1.15 -29.172 -18.641 1 97.62 301 ALA A O 1
ATOM 2348 N N . ARG A 1 302 ? -2.629 -30.828 -18.609 1 95.88 302 ARG A N 1
ATOM 2349 C CA . ARG A 1 302 ? -3.758 -30.141 -19.234 1 95.88 302 ARG A CA 1
ATOM 2350 C C . ARG A 1 302 ? -5.016 -30.281 -18.391 1 95.88 302 ARG A C 1
ATOM 2352 O O . ARG A 1 302 ? -5.051 -31.078 -17.438 1 95.88 302 ARG A O 1
ATOM 2359 N N . PRO A 1 303 ? -6.105 -29.547 -18.641 1 94.19 303 PRO A N 1
ATOM 2360 C CA . PRO A 1 303 ? -7.254 -29.453 -17.75 1 94.19 303 PRO A CA 1
ATOM 2361 C C . PRO A 1 303 ? -7.961 -30.781 -17.531 1 94.19 303 PRO A C 1
ATOM 2363 O O . PRO A 1 303 ? -8.633 -30.984 -16.516 1 94.19 303 PRO A O 1
ATOM 2366 N N . TRP A 1 304 ? -7.809 -31.797 -18.391 1 91.5 304 TRP A N 1
ATOM 2367 C CA . TRP A 1 304 ? -8.562 -33.031 -18.266 1 91.5 304 TRP A CA 1
ATOM 2368 C C . TRP A 1 304 ? -7.754 -34.094 -17.531 1 91.5 304 TRP A C 1
ATOM 2370 O O . TRP A 1 304 ? -8.211 -35.219 -17.344 1 91.5 304 TRP A O 1
ATOM 2380 N N . HIS A 1 305 ? -6.527 -33.781 -17.172 1 95 305 HIS A N 1
ATOM 2381 C CA . HIS A 1 305 ? -5.691 -34.719 -16.438 1 95 305 HIS A CA 1
ATOM 2382 C C . HIS A 1 305 ? -6.043 -34.719 -14.953 1 95 305 HIS A C 1
ATOM 2384 O O . HIS A 1 305 ? -5.25 -34.25 -14.125 1 95 305 HIS A O 1
ATOM 2390 N N . PHE A 1 306 ? -7.043 -35.344 -14.508 1 95.25 306 PHE A N 1
ATOM 2391 C CA . PHE A 1 306 ? -7.602 -35.312 -13.164 1 95.25 306 PHE A CA 1
ATOM 2392 C C . PHE A 1 306 ? -6.68 -36 -12.164 1 95.25 306 PHE A C 1
ATOM 2394 O O . PHE A 1 306 ? -6.621 -35.625 -10.992 1 95.25 306 PHE A O 1
ATOM 2401 N N . ASP A 1 307 ? -5.93 -37 -12.625 1 94 307 ASP A N 1
ATOM 2402 C CA . ASP A 1 307 ? -4.977 -37.688 -11.75 1 94 307 ASP A CA 1
ATOM 2403 C C . ASP A 1 307 ? -3.859 -36.719 -11.32 1 94 307 ASP A C 1
ATOM 2405 O O . ASP A 1 307 ? -3.367 -36.812 -10.195 1 94 307 ASP A O 1
ATOM 2409 N N . PHE A 1 308 ? -3.504 -35.938 -12.227 1 96.5 308 PHE A N 1
ATOM 2410 C CA . PHE A 1 308 ? -2.494 -34.938 -11.898 1 96.5 308 PHE A CA 1
ATOM 2411 C C . PHE A 1 308 ? -2.982 -34.031 -10.781 1 96.5 308 PHE A C 1
ATOM 2413 O O . PHE A 1 308 ? -2.246 -33.75 -9.836 1 96.5 308 PHE A O 1
ATOM 2420 N N . PHE A 1 309 ? -4.23 -33.531 -10.844 1 97.5 309 PHE A N 1
ATOM 2421 C CA . PHE A 1 309 ? -4.781 -32.625 -9.836 1 97.5 309 PHE A CA 1
ATOM 2422 C C . PHE A 1 309 ? -4.836 -33.312 -8.477 1 97.5 309 PHE A C 1
ATOM 2424 O O . PHE A 1 309 ? -4.586 -32.688 -7.449 1 97.5 309 PHE A O 1
ATOM 2431 N N . ARG A 1 310 ? -5.133 -34.594 -8.477 1 94.88 310 ARG A N 1
ATOM 2432 C CA . ARG A 1 310 ? -5.156 -35.344 -7.227 1 94.88 310 ARG A CA 1
ATOM 2433 C C . ARG A 1 310 ? -3.766 -35.406 -6.602 1 94.88 310 ARG A C 1
ATOM 2435 O O . ARG A 1 310 ? -3.619 -35.25 -5.387 1 94.88 310 ARG A O 1
ATOM 2442 N N . SER A 1 311 ? -2.842 -35.656 -7.484 1 94.88 311 SER A N 1
ATOM 2443 C CA . SER A 1 311 ? -1.462 -35.688 -7.008 1 94.88 311 SER A CA 1
ATOM 2444 C C . SER A 1 311 ? -1.007 -34.344 -6.496 1 94.88 311 SER A C 1
ATOM 2446 O O . SER A 1 311 ? -0.337 -34.25 -5.465 1 94.88 311 SER A O 1
ATOM 2448 N N . LEU A 1 312 ? -1.329 -33.281 -7.234 1 97.25 312 LEU A N 1
ATOM 2449 C CA . LEU A 1 312 ? -0.974 -31.938 -6.824 1 97.25 312 LEU A CA 1
ATOM 2450 C C . LEU A 1 312 ? -1.585 -31.609 -5.469 1 97.25 312 LEU A C 1
ATOM 2452 O O . LEU A 1 312 ? -0.928 -31 -4.621 1 97.25 312 LEU A O 1
ATOM 2456 N N . ARG A 1 313 ? -2.838 -31.984 -5.281 1 95.94 313 ARG A N 1
ATOM 2457 C CA . ARG A 1 313 ? -3.512 -31.766 -4.004 1 95.94 313 ARG A CA 1
ATOM 2458 C C . ARG A 1 313 ? -2.73 -32.406 -2.859 1 95.94 313 ARG A C 1
ATOM 2460 O O . ARG A 1 313 ? -2.473 -31.766 -1.84 1 95.94 313 ARG A O 1
ATOM 2467 N N . GLN A 1 314 ? -2.303 -33.625 -3.068 1 94.44 314 GLN A N 1
ATOM 2468 C CA . GLN A 1 314 ? -1.553 -34.344 -2.041 1 94.44 314 GLN A CA 1
ATOM 2469 C C . GLN A 1 314 ? -0.222 -33.656 -1.752 1 94.44 314 GLN A C 1
ATOM 2471 O O . GLN A 1 314 ? 0.183 -33.562 -0.593 1 94.44 314 GLN A O 1
ATOM 2476 N N . GLU A 1 315 ? 0.385 -33.188 -2.777 1 96.56 315 GLU A N 1
ATOM 2477 C CA . GLU A 1 315 ? 1.699 -32.562 -2.611 1 96.56 315 GLU A CA 1
ATOM 2478 C C . GLU A 1 315 ? 1.597 -31.234 -1.891 1 96.56 315 GLU A C 1
ATOM 2480 O O . GLU A 1 315 ? 2.459 -30.891 -1.078 1 96.56 315 GLU A O 1
ATOM 2485 N N . VAL A 1 316 ? 0.612 -30.484 -2.213 1 97.12 316 VAL A N 1
ATOM 2486 C CA . VAL A 1 316 ? 0.439 -29.172 -1.585 1 97.12 316 VAL A CA 1
ATOM 2487 C C . VAL A 1 316 ? 0.091 -29.359 -0.109 1 97.12 316 VAL A C 1
ATOM 2489 O O . VAL A 1 316 ? 0.59 -28.625 0.746 1 97.12 316 VAL A O 1
ATOM 2492 N N . ILE A 1 317 ? -0.742 -30.312 0.231 1 94.81 317 ILE A N 1
ATOM 2493 C CA . ILE A 1 317 ? -1.096 -30.609 1.615 1 94.81 317 ILE A CA 1
ATOM 2494 C C . ILE A 1 317 ? 0.137 -31.109 2.367 1 94.81 317 ILE A C 1
ATOM 2496 O O . ILE A 1 317 ? 0.406 -30.672 3.488 1 94.81 317 ILE A O 1
ATOM 2500 N N . ARG A 1 318 ? 0.877 -32.031 1.717 1 94.75 318 ARG A N 1
ATOM 2501 C CA . ARG A 1 318 ? 2.094 -32.562 2.322 1 94.75 318 ARG A CA 1
ATOM 2502 C C . ARG A 1 318 ? 3.078 -31.422 2.645 1 94.75 318 ARG A C 1
ATOM 2504 O O . ARG A 1 318 ? 3.623 -31.375 3.75 1 94.75 318 ARG A O 1
ATOM 2511 N N . ALA A 1 319 ? 3.256 -30.578 1.676 1 97.06 319 ALA A N 1
ATOM 2512 C CA . ALA A 1 319 ? 4.184 -29.469 1.868 1 97.06 319 ALA A CA 1
ATOM 2513 C C . ALA A 1 319 ? 3.738 -28.578 3.023 1 97.06 319 ALA A C 1
ATOM 2515 O O . ALA A 1 319 ? 4.559 -28.156 3.846 1 97.06 319 ALA A O 1
ATOM 2516 N N . THR A 1 320 ? 2.477 -28.266 3.086 1 96.88 320 THR A N 1
ATOM 2517 C CA . THR A 1 320 ? 1.947 -27.406 4.145 1 96.88 320 THR A CA 1
ATOM 2518 C C . THR A 1 320 ? 2.117 -28.078 5.508 1 96.88 320 THR A C 1
ATOM 2520 O O . THR A 1 320 ? 2.533 -27.422 6.473 1 96.88 320 THR A O 1
ATOM 2523 N N . ASP A 1 321 ? 1.785 -29.359 5.582 1 94 321 ASP A N 1
ATOM 2524 C CA . ASP A 1 321 ? 1.951 -30.125 6.816 1 94 321 ASP A CA 1
ATOM 2525 C C . ASP A 1 321 ? 3.408 -30.125 7.273 1 94 321 ASP A C 1
ATOM 2527 O O . ASP A 1 321 ? 3.691 -29.938 8.461 1 94 321 ASP A O 1
ATOM 2531 N N . GLU A 1 322 ? 4.262 -30.328 6.316 1 94.81 322 GLU A N 1
ATOM 2532 C CA . GLU A 1 322 ? 5.684 -30.375 6.645 1 94.81 322 GLU A CA 1
ATOM 2533 C C . GLU A 1 322 ? 6.16 -29.047 7.227 1 94.81 322 GLU A C 1
ATOM 2535 O O . GLU A 1 322 ? 6.961 -29.031 8.164 1 94.81 322 GLU A O 1
ATOM 2540 N N . VAL A 1 323 ? 5.695 -27.969 6.668 1 96.19 323 VAL A N 1
ATOM 2541 C CA . VAL A 1 323 ? 6.074 -26.641 7.152 1 96.19 323 VAL A CA 1
ATOM 2542 C C . VAL A 1 323 ? 5.586 -26.453 8.586 1 96.19 323 VAL A C 1
ATOM 2544 O O . VAL A 1 323 ? 6.332 -25.984 9.445 1 96.19 323 VAL A O 1
ATOM 2547 N N . VAL A 1 324 ? 4.387 -26.859 8.852 1 93.06 324 VAL A N 1
ATOM 2548 C CA . VAL A 1 324 ? 3.791 -26.703 10.172 1 93.06 324 VAL A CA 1
ATOM 2549 C C . VAL A 1 324 ? 4.504 -27.594 11.18 1 93.06 324 VAL A C 1
ATOM 2551 O O . VAL A 1 324 ? 4.828 -27.172 12.289 1 93.06 324 VAL A O 1
ATOM 2554 N N . ILE A 1 325 ? 4.793 -28.828 10.797 1 90.5 325 ILE A N 1
ATOM 2555 C CA . ILE A 1 325 ? 5.445 -29.797 11.672 1 90.5 325 ILE A CA 1
ATOM 2556 C C . ILE A 1 325 ? 6.855 -29.312 12.008 1 90.5 325 ILE A C 1
ATOM 2558 O O . ILE A 1 325 ? 7.332 -29.516 13.133 1 90.5 325 ILE A O 1
ATOM 2562 N N . SER A 1 326 ? 7.418 -28.656 11.07 1 90.69 326 SER A N 1
ATOM 2563 C CA . SER A 1 326 ? 8.789 -28.203 11.266 1 90.69 326 SER A CA 1
ATOM 2564 C C . SER A 1 326 ? 8.875 -27.125 12.336 1 90.69 326 SER A C 1
ATOM 2566 O O . SER A 1 326 ? 9.953 -26.844 12.867 1 90.69 326 SER A O 1
ATOM 2568 N N . THR A 1 327 ? 7.812 -26.531 12.68 1 90.25 327 THR A N 1
ATOM 2569 C CA . THR A 1 327 ? 7.816 -25.438 13.656 1 90.25 327 THR A CA 1
ATOM 2570 C C . THR A 1 327 ? 7.578 -25.984 15.062 1 90.25 327 THR A C 1
ATOM 2572 O O . THR A 1 327 ? 7.625 -25.234 16.047 1 90.25 327 THR A O 1
ATOM 2575 N N . ARG A 1 328 ? 7.438 -27.25 15.188 1 83 328 ARG A N 1
ATOM 2576 C CA . ARG A 1 328 ? 7.176 -27.859 16.484 1 83 328 ARG A CA 1
ATOM 2577 C C . ARG A 1 328 ? 8.453 -27.938 17.312 1 83 328 ARG A C 1
ATOM 2579 O O . ARG A 1 328 ? 9.547 -28.078 16.766 1 83 328 ARG A O 1
ATOM 2586 N N . LYS A 1 329 ? 8.352 -27.812 18.625 1 72.62 329 LYS A N 1
ATOM 2587 C CA . LYS A 1 329 ? 9.461 -27.703 19.562 1 72.62 329 LYS A CA 1
ATOM 2588 C C . LYS A 1 329 ? 10.188 -29.047 19.719 1 72.62 329 LYS A C 1
ATOM 2590 O O . LYS A 1 329 ? 11.414 -29.078 19.797 1 72.62 329 LYS A O 1
ATOM 2595 N N . MET A 1 330 ? 9.477 -30.125 19.859 1 69.12 330 MET A N 1
ATOM 2596 C CA . MET A 1 330 ? 10.133 -31.375 20.219 1 69.12 330 MET A CA 1
ATOM 2597 C C . MET A 1 330 ? 10.633 -32.094 18.984 1 69.12 330 MET A C 1
ATOM 2599 O O . MET A 1 330 ? 9.836 -32.594 18.172 1 69.12 330 MET A O 1
ATOM 2603 N N . PRO A 1 331 ? 11.875 -32.219 18.922 1 63.28 331 PRO A N 1
ATOM 2604 C CA . PRO A 1 331 ? 12.492 -32.75 17.719 1 63.28 331 PRO A CA 1
ATOM 2605 C C . PRO A 1 331 ? 12.062 -34.188 17.438 1 63.28 331 PRO A C 1
ATOM 2607 O O . PRO A 1 331 ? 11.898 -34.562 16.266 1 63.28 331 PRO A O 1
ATOM 2610 N N . VAL A 1 332 ? 11.883 -34.906 18.469 1 54.81 332 VAL A N 1
ATOM 2611 C CA . VAL A 1 332 ? 11.547 -36.312 18.281 1 54.81 332 VAL A CA 1
ATOM 2612 C C . VAL A 1 332 ? 10.188 -36.438 17.578 1 54.81 332 VAL A C 1
ATOM 2614 O O . VAL A 1 332 ? 10.023 -37.219 16.641 1 54.81 332 VAL A O 1
ATOM 2617 N N . PHE A 1 333 ? 9.344 -35.625 18 1 59.62 333 PHE A N 1
ATOM 2618 C CA . PHE A 1 333 ? 8 -35.688 17.422 1 59.62 333 PHE A CA 1
ATOM 2619 C C . PHE A 1 333 ? 8 -35.062 16.031 1 59.62 333 PHE A C 1
ATOM 2621 O O . PHE A 1 333 ? 7.27 -35.531 15.141 1 59.62 333 PHE A O 1
ATOM 2628 N N . ARG A 1 334 ? 8.867 -34.188 15.867 1 67.88 334 ARG A N 1
ATOM 2629 C CA . ARG A 1 334 ? 9.016 -33.562 14.562 1 67.88 334 ARG A CA 1
ATOM 2630 C C . ARG A 1 334 ? 9.516 -34.562 13.523 1 67.88 334 ARG A C 1
ATOM 2632 O O . ARG A 1 334 ? 8.953 -34.656 12.43 1 67.88 334 ARG A O 1
ATOM 2639 N N . GLY A 1 335 ? 10.531 -35.281 13.891 1 62.47 335 GLY A N 1
ATOM 2640 C CA . GLY A 1 335 ? 11.117 -36.25 12.977 1 62.47 335 GLY A CA 1
ATOM 2641 C C . GLY A 1 335 ? 10.156 -37.375 12.586 1 62.47 335 GLY A C 1
ATOM 2642 O O . GLY A 1 335 ? 10.047 -37.719 11.414 1 62.47 335 GLY A O 1
ATOM 2643 N N . LEU A 1 336 ? 9.438 -37.844 13.539 1 59.78 336 LEU A N 1
ATOM 2644 C CA . LEU A 1 336 ? 8.484 -38.938 13.281 1 59.78 336 LEU A CA 1
ATOM 2645 C C . LEU A 1 336 ? 7.34 -38.438 12.398 1 59.78 336 LEU A C 1
ATOM 2647 O O . LEU A 1 336 ? 6.926 -39.156 11.477 1 59.78 336 LEU A O 1
ATOM 2651 N N . ALA A 1 337 ? 6.977 -37.281 12.672 1 65.75 337 ALA A N 1
ATOM 2652 C CA . ALA A 1 337 ? 5.871 -36.719 11.898 1 65.75 337 ALA A CA 1
ATOM 2653 C C . ALA A 1 337 ? 6.289 -36.438 10.461 1 65.75 337 ALA A C 1
ATOM 2655 O O . ALA A 1 337 ? 5.531 -36.719 9.523 1 65.75 337 ALA A O 1
ATOM 2656 N N . LEU A 1 338 ? 7.414 -36.031 10.367 1 69.88 338 LEU A N 1
ATOM 2657 C CA . LEU A 1 338 ? 7.906 -35.688 9.031 1 69.88 338 LEU A CA 1
ATOM 2658 C C . LEU A 1 338 ? 8.117 -36.969 8.211 1 69.88 338 LEU A C 1
ATOM 2660 O O . LEU A 1 338 ? 7.82 -37 7.012 1 69.88 338 LEU A O 1
ATOM 2664 N N . SER A 1 339 ? 8.648 -37.938 8.805 1 63.47 339 SER A N 1
ATOM 2665 C CA . SER A 1 339 ? 8.891 -39.188 8.109 1 63.47 339 SER A CA 1
ATOM 2666 C C . SER A 1 339 ? 7.586 -39.812 7.613 1 63.47 339 SER A C 1
ATOM 2668 O O . SER A 1 339 ? 7.535 -40.375 6.516 1 63.47 339 SER A O 1
ATOM 2670 N N . ARG A 1 340 ? 6.613 -39.594 8.289 1 60.38 340 ARG A N 1
ATOM 2671 C CA . ARG A 1 340 ? 5.305 -40.125 7.91 1 60.38 340 ARG A CA 1
ATOM 2672 C C . ARG A 1 340 ? 4.742 -39.375 6.711 1 60.38 340 ARG A C 1
ATOM 2674 O O . ARG A 1 340 ? 4.133 -39.969 5.824 1 60.38 340 ARG A O 1
ATOM 2681 N N . HIS A 1 341 ? 5.02 -38.219 6.777 1 72.06 341 HIS A N 1
ATOM 2682 C CA . HIS A 1 341 ? 4.453 -37.375 5.73 1 72.06 341 HIS A CA 1
ATOM 2683 C C . HIS A 1 341 ? 5.258 -37.469 4.441 1 72.06 341 HIS A C 1
ATOM 2685 O O . HIS A 1 341 ? 4.742 -37.188 3.357 1 72.06 341 HIS A O 1
ATOM 2691 N N . ARG A 1 342 ? 6.418 -38 4.574 1 69.38 342 ARG A N 1
ATOM 2692 C CA . ARG A 1 342 ? 7.285 -38.094 3.402 1 69.38 342 ARG A CA 1
ATOM 2693 C C . ARG A 1 342 ? 7.008 -39.375 2.602 1 69.38 342 ARG A C 1
ATOM 2695 O O . ARG A 1 342 ? 7.41 -39.469 1.441 1 69.38 342 ARG A O 1
ATOM 2702 N N . ASN A 1 343 ? 6.176 -40.156 3.232 1 65.88 343 ASN A N 1
ATOM 2703 C CA . ASN A 1 343 ? 5.777 -41.344 2.496 1 65.88 343 ASN A CA 1
ATOM 2704 C C . ASN A 1 343 ? 4.738 -41.031 1.426 1 65.88 343 ASN A C 1
ATOM 2706 O O . ASN A 1 343 ? 3.629 -40.594 1.742 1 65.88 343 ASN A O 1
ATOM 2710 N N . PRO A 1 344 ? 5.09 -41.219 0.222 1 68.94 344 PRO A N 1
ATOM 2711 C CA . PRO A 1 344 ? 4.203 -40.844 -0.876 1 68.94 344 PRO A CA 1
ATOM 2712 C C . PRO A 1 344 ? 2.928 -41.656 -0.93 1 68.94 344 PRO A C 1
ATOM 2714 O O . PRO A 1 344 ? 1.942 -41.25 -1.55 1 68.94 344 PRO A O 1
ATOM 2717 N N . GLU A 1 345 ? 2.879 -42.719 -0.262 1 67.94 345 GLU A N 1
ATOM 2718 C CA . GLU A 1 345 ? 1.739 -43.625 -0.365 1 67.94 345 GLU A CA 1
ATOM 2719 C C . GLU A 1 345 ? 0.65 -43.25 0.639 1 67.94 345 GLU A C 1
ATOM 2721 O O . GLU A 1 345 ? -0.493 -43.719 0.515 1 67.94 345 GLU A O 1
ATOM 2726 N N . VAL A 1 346 ? 0.99 -42.312 1.452 1 66.81 346 VAL A N 1
ATOM 2727 C CA . VAL A 1 346 ? 0.02 -41.969 2.486 1 66.81 346 VAL A CA 1
ATOM 2728 C C . VAL A 1 346 ? -1.014 -41 1.92 1 66.81 346 VAL A C 1
ATOM 2730 O O . VAL A 1 346 ? -0.66 -40.031 1.239 1 66.81 346 VAL A O 1
ATOM 2733 N N . ASN A 1 347 ? -2.256 -41.406 2.053 1 72.69 347 ASN A N 1
ATOM 2734 C CA . ASN A 1 347 ? -3.354 -40.5 1.695 1 72.69 347 ASN A CA 1
ATOM 2735 C C . ASN A 1 347 ? -3.547 -39.406 2.736 1 72.69 347 ASN A C 1
ATOM 2737 O O . ASN A 1 347 ? -4.082 -39.656 3.816 1 72.69 347 ASN A O 1
ATOM 2741 N N . LEU A 1 348 ? -3.201 -38.281 2.404 1 81 348 LEU A N 1
ATOM 2742 C CA . LEU A 1 348 ? -3.148 -37.188 3.369 1 81 348 LEU A CA 1
ATOM 2743 C C . LEU A 1 348 ? -4.539 -36.625 3.609 1 81 348 LEU A C 1
ATOM 2745 O O . LEU A 1 348 ? -4.734 -35.812 4.539 1 81 348 LEU A O 1
ATOM 2749 N N . ASP A 1 349 ? -5.461 -37.031 2.869 1 77.19 349 ASP A N 1
ATOM 2750 C CA . ASP A 1 349 ? -6.836 -36.625 3.125 1 77.19 349 ASP A CA 1
ATOM 2751 C C . ASP A 1 349 ? -7.383 -37.281 4.391 1 77.19 349 ASP A C 1
ATOM 2753 O O . ASP A 1 349 ? -8.391 -36.844 4.941 1 77.19 349 ASP A O 1
ATOM 2757 N N . GLU A 1 350 ? -6.605 -38.219 4.863 1 73.75 350 GLU A N 1
ATOM 2758 C CA . GLU A 1 350 ? -7.078 -38.969 6.031 1 73.75 350 GLU A CA 1
ATOM 2759 C C . GLU A 1 350 ? -6.242 -38.625 7.266 1 73.75 350 GLU A C 1
ATOM 2761 O O . GLU A 1 350 ? -6.363 -39.281 8.297 1 73.75 350 GLU A O 1
ATOM 2766 N N . LEU A 1 351 ? -5.367 -37.688 7.094 1 70.5 351 LEU A N 1
ATOM 2767 C CA . LEU A 1 351 ? -4.547 -37.219 8.195 1 70.5 351 LEU A CA 1
ATOM 2768 C C . LEU A 1 351 ? -4.793 -35.719 8.43 1 70.5 351 LEU A C 1
ATOM 2770 O O . LEU A 1 351 ? -4.945 -34.938 7.477 1 70.5 351 LEU A O 1
ATOM 2774 N N . HIS A 1 352 ? -5.098 -35.469 9.734 1 75.38 352 HIS A N 1
ATOM 2775 C CA . HIS A 1 352 ? -5.359 -34.062 10.008 1 75.38 352 HIS A CA 1
ATOM 2776 C C . HIS A 1 352 ? -4.27 -33.438 10.891 1 75.38 352 HIS A C 1
ATOM 2778 O O . HIS A 1 352 ? -3.938 -34 11.938 1 75.38 352 HIS A O 1
ATOM 2784 N N . ILE A 1 353 ? -3.664 -32.406 10.281 1 75.12 353 ILE A N 1
ATOM 2785 C CA . ILE A 1 353 ? -2.748 -31.562 11.039 1 75.12 353 ILE A CA 1
ATOM 2786 C C . ILE A 1 353 ? -3.297 -30.141 11.109 1 75.12 353 ILE A C 1
ATOM 2788 O O . ILE A 1 353 ? -3.664 -29.562 10.086 1 75.12 353 ILE A O 1
ATOM 2792 N N . ARG A 1 354 ? -3.389 -29.672 12.336 1 78.44 354 ARG A N 1
ATOM 2793 C CA . ARG A 1 354 ? -3.861 -28.297 12.492 1 78.44 354 ARG A CA 1
ATOM 2794 C C . ARG A 1 354 ? -2.832 -27.312 11.961 1 78.44 354 ARG A C 1
ATOM 2796 O O . ARG A 1 354 ? -1.649 -27.391 12.289 1 78.44 354 ARG A O 1
ATOM 2803 N N . TRP A 1 355 ? -3.291 -26.469 11.195 1 88 355 TRP A N 1
ATOM 2804 C CA . TRP A 1 355 ? -2.389 -25.516 10.555 1 88 355 TRP A CA 1
ATOM 2805 C C . TRP A 1 355 ? -2.279 -24.234 11.367 1 88 355 TRP A C 1
ATOM 2807 O O . TRP A 1 355 ? -1.459 -23.359 11.055 1 88 355 TRP A O 1
ATOM 2817 N N . GLY A 1 356 ? -3.029 -24.031 12.445 1 84.38 356 GLY A N 1
ATOM 2818 C CA . GLY A 1 356 ? -2.887 -22.906 13.352 1 84.38 356 GLY A CA 1
ATOM 2819 C C . GLY A 1 356 ? -1.603 -22.938 14.156 1 84.38 356 GLY A C 1
ATOM 2820 O O . GLY A 1 356 ? -1.182 -24 14.609 1 84.38 356 GLY A O 1
ATOM 2821 N N . LEU A 1 357 ? -0.931 -21.766 14.242 1 88.25 357 LEU A N 1
ATOM 2822 C CA . LEU A 1 357 ? 0.362 -21.719 14.914 1 88.25 357 LEU A CA 1
ATOM 2823 C C . LEU A 1 357 ? 0.296 -20.844 16.156 1 88.25 357 LEU A C 1
ATOM 2825 O O . LEU A 1 357 ? -0.387 -19.812 16.156 1 88.25 357 LEU A O 1
ATOM 2829 N N . SER A 1 358 ? 1.043 -21.266 17.156 1 86.56 358 SER A N 1
ATOM 2830 C CA . SER A 1 358 ? 1.244 -20.422 18.328 1 86.56 358 SER A CA 1
ATOM 2831 C C . SER A 1 358 ? 2.201 -19.266 18.031 1 86.56 358 SER A C 1
ATOM 2833 O O . SER A 1 358 ? 2.855 -19.25 16.984 1 86.56 358 SER A O 1
ATOM 2835 N N . ALA A 1 359 ? 2.26 -18.375 18.938 1 86.38 359 ALA A N 1
ATOM 2836 C CA . ALA A 1 359 ? 3.137 -17.234 18.766 1 86.38 359 ALA A CA 1
ATOM 2837 C C . ALA A 1 359 ? 4.594 -17.656 18.641 1 86.38 359 ALA A C 1
ATOM 2839 O O . ALA A 1 359 ? 5.324 -17.156 17.781 1 86.38 359 ALA A O 1
ATOM 2840 N N . ALA A 1 360 ? 4.938 -18.578 19.406 1 88.06 360 ALA A N 1
ATOM 2841 C CA . ALA A 1 360 ? 6.309 -19.078 19.375 1 88.06 360 ALA A CA 1
ATOM 2842 C C . ALA A 1 360 ? 6.59 -19.828 18.078 1 88.06 360 ALA A C 1
ATOM 2844 O O . ALA A 1 360 ? 7.68 -19.703 17.5 1 88.06 360 ALA A O 1
ATOM 2845 N N . ALA A 1 361 ? 5.652 -20.609 17.656 1 91.75 361 ALA A N 1
ATOM 2846 C CA . ALA A 1 361 ? 5.801 -21.359 16.406 1 91.75 361 ALA A CA 1
ATOM 2847 C C . ALA A 1 361 ? 5.91 -20.422 15.219 1 91.75 361 ALA A C 1
ATOM 2849 O O . ALA A 1 361 ? 6.648 -20.688 14.266 1 91.75 361 ALA A O 1
ATOM 2850 N N . LYS A 1 362 ? 5.18 -19.391 15.328 1 94.62 362 LYS A N 1
ATOM 2851 C CA . LYS A 1 362 ? 5.242 -18.391 14.266 1 94.62 362 LYS A CA 1
ATOM 2852 C C . LYS A 1 362 ? 6.633 -17.766 14.18 1 94.62 362 LYS A C 1
ATOM 2854 O O . LYS A 1 362 ? 7.152 -17.531 13.086 1 94.62 362 LYS A O 1
ATOM 2859 N N . ASP A 1 363 ? 7.227 -17.5 15.273 1 92.38 363 ASP A N 1
ATOM 2860 C CA . ASP A 1 363 ? 8.578 -16.938 15.312 1 92.38 363 ASP A CA 1
ATOM 2861 C C . ASP A 1 363 ? 9.594 -17.922 14.734 1 92.38 363 ASP A C 1
ATOM 2863 O O . ASP A 1 363 ? 10.5 -17.531 14 1 92.38 363 ASP A O 1
ATOM 2867 N N . ARG A 1 364 ? 9.406 -19.188 15.047 1 93.75 364 ARG A N 1
ATOM 2868 C CA . ARG A 1 364 ? 10.305 -20.203 14.508 1 93.75 364 ARG A CA 1
ATOM 2869 C C . ARG A 1 364 ? 10.141 -20.328 12.992 1 93.75 364 ARG A C 1
ATOM 2871 O O . ARG A 1 364 ? 11.117 -20.516 12.273 1 93.75 364 ARG A O 1
ATOM 2878 N N . LEU A 1 365 ? 8.906 -20.234 12.586 1 96.5 365 LEU A N 1
ATOM 2879 C CA . LEU A 1 365 ? 8.617 -20.297 11.156 1 96.5 365 LEU A CA 1
ATOM 2880 C C . LEU A 1 365 ? 9.352 -19.203 10.398 1 96.5 365 LEU A C 1
ATOM 2882 O O . LEU A 1 365 ? 9.992 -19.469 9.375 1 96.5 365 LEU A O 1
ATOM 2886 N N . ARG A 1 366 ? 9.227 -18.016 10.891 1 96.38 366 ARG A N 1
ATOM 2887 C CA . ARG A 1 366 ? 9.867 -16.875 10.273 1 96.38 366 ARG A CA 1
ATOM 2888 C C . ARG A 1 366 ? 11.383 -17.031 10.242 1 96.38 366 ARG A C 1
ATOM 2890 O O . ARG A 1 366 ? 12.023 -16.766 9.227 1 96.38 366 ARG A O 1
ATOM 2897 N N . GLU A 1 367 ? 11.938 -17.469 11.312 1 95 367 GLU A N 1
ATOM 2898 C CA . GLU A 1 367 ? 13.383 -17.672 11.406 1 95 367 GLU A CA 1
ATOM 2899 C C . GLU A 1 367 ? 13.852 -18.75 10.422 1 95 367 GLU A C 1
ATOM 2901 O O . GLU A 1 367 ? 14.859 -18.578 9.742 1 95 367 GLU A O 1
ATOM 2906 N N . ARG A 1 368 ? 13.117 -19.797 10.336 1 95.38 368 ARG A N 1
ATOM 2907 C CA . ARG A 1 368 ? 13.484 -20.891 9.438 1 95.38 368 ARG A CA 1
ATOM 2908 C C . ARG A 1 368 ? 13.406 -20.438 7.98 1 95.38 368 ARG A C 1
ATOM 2910 O O . ARG A 1 368 ? 14.266 -20.797 7.176 1 95.38 368 ARG A O 1
ATOM 2917 N N . ARG A 1 369 ? 12.414 -19.734 7.668 1 97.44 369 ARG A N 1
ATOM 2918 C CA . ARG A 1 369 ? 12.25 -19.219 6.312 1 97.44 369 ARG A CA 1
ATOM 2919 C C . ARG A 1 369 ? 13.422 -18.312 5.934 1 97.44 369 ARG A C 1
ATOM 2921 O O . ARG A 1 369 ? 14 -18.453 4.855 1 97.44 369 ARG A O 1
ATOM 2928 N N . GLN A 1 370 ? 13.734 -17.391 6.801 1 97.19 370 GLN A N 1
ATOM 2929 C CA . GLN A 1 370 ? 14.82 -16.453 6.535 1 97.19 370 GLN A CA 1
ATOM 2930 C C . GLN A 1 370 ? 16.156 -17.172 6.402 1 97.19 370 GLN A C 1
ATOM 2932 O O . GLN A 1 370 ? 16.922 -16.906 5.48 1 97.19 370 GLN A O 1
ATOM 2937 N N . GLN A 1 371 ? 16.375 -18.125 7.23 1 95.19 371 GLN A N 1
ATOM 2938 C CA . GLN A 1 371 ? 17.625 -18.875 7.184 1 95.19 371 GLN A CA 1
ATOM 2939 C C . GLN A 1 371 ? 17.719 -19.703 5.902 1 95.19 371 GLN A C 1
ATOM 2941 O O . GLN A 1 371 ? 18.797 -19.844 5.328 1 95.19 371 GLN A O 1
ATOM 2946 N N . LYS A 1 372 ? 16.656 -20.219 5.547 1 96.19 372 LYS A N 1
ATOM 2947 C CA . LYS A 1 372 ? 16.625 -20.984 4.301 1 96.19 372 LYS A CA 1
ATOM 2948 C C . LYS A 1 372 ? 17.125 -20.141 3.129 1 96.19 372 LYS A C 1
ATOM 2950 O O . LYS A 1 372 ? 18 -20.578 2.375 1 96.19 372 LYS A O 1
ATOM 2955 N N . PHE A 1 373 ? 16.641 -18.984 2.984 1 97.44 373 PHE A N 1
ATOM 2956 C CA . PHE A 1 373 ? 16.984 -18.141 1.836 1 97.44 373 PHE A CA 1
ATOM 2957 C C . PHE A 1 373 ? 18.391 -17.578 1.986 1 97.44 373 PHE A C 1
ATOM 2959 O O . PHE A 1 373 ? 19.094 -17.391 0.994 1 97.44 373 PHE A O 1
ATOM 2966 N N . LEU A 1 374 ? 18.859 -17.359 3.188 1 95.75 374 LEU A N 1
ATOM 2967 C CA . LEU A 1 374 ? 20.203 -16.828 3.404 1 95.75 374 LEU A CA 1
ATOM 2968 C C . LEU A 1 374 ? 21.266 -17.859 3.01 1 95.75 374 LEU A C 1
ATOM 2970 O O . LEU A 1 374 ? 22.391 -17.5 2.656 1 95.75 374 LEU A O 1
ATOM 2974 N N . ARG A 1 375 ? 20.875 -19.109 2.977 1 92.94 375 ARG A N 1
ATOM 2975 C CA . ARG A 1 375 ? 21.828 -20.172 2.68 1 92.94 375 ARG A CA 1
ATOM 2976 C C . ARG A 1 375 ? 21.875 -20.469 1.185 1 92.94 375 ARG A C 1
ATOM 2978 O O . ARG A 1 375 ? 22.797 -21.141 0.704 1 92.94 375 ARG A O 1
ATOM 2985 N N . LEU A 1 376 ? 21.016 -19.953 0.5 1 91.94 376 LEU A N 1
ATOM 2986 C CA . LEU A 1 376 ? 20.906 -20.281 -0.917 1 91.94 376 LEU A CA 1
ATOM 2987 C C . LEU A 1 376 ? 22.031 -19.625 -1.711 1 91.94 376 LEU A C 1
ATOM 2989 O O . LEU A 1 376 ? 22.469 -18.516 -1.378 1 91.94 376 LEU A O 1
ATOM 2993 N N . SER A 1 377 ? 22.5 -20.266 -2.744 1 85.69 377 SER A N 1
ATOM 2994 C CA . SER A 1 377 ? 23.406 -19.797 -3.785 1 85.69 377 SER A CA 1
ATOM 2995 C C . SER A 1 377 ? 24.797 -19.531 -3.227 1 85.69 377 SER A C 1
ATOM 2997 O O . SER A 1 377 ? 25.609 -18.875 -3.873 1 85.69 377 SER A O 1
ATOM 2999 N N . ARG A 1 378 ? 25.125 -19.953 -2.078 1 81.62 378 ARG A N 1
ATOM 3000 C CA . ARG A 1 378 ? 26.438 -19.688 -1.468 1 81.62 378 ARG A CA 1
ATOM 3001 C C . ARG A 1 378 ? 27.547 -20.422 -2.201 1 81.62 378 ARG A C 1
ATOM 3003 O O . ARG A 1 378 ? 28.672 -19.922 -2.301 1 81.62 378 ARG A O 1
ATOM 3010 N N . GLN A 1 379 ? 27.156 -21.469 -2.75 1 78.19 379 GLN A N 1
ATOM 3011 C CA . GLN A 1 379 ? 28.156 -22.312 -3.398 1 78.19 379 GLN A CA 1
ATOM 3012 C C . GLN A 1 379 ? 28.453 -21.828 -4.809 1 78.19 379 GLN A C 1
ATOM 3014 O O . GLN A 1 379 ? 29.453 -22.234 -5.41 1 78.19 379 GLN A O 1
ATOM 3019 N N . ALA A 1 380 ? 27.719 -20.891 -5.195 1 81.75 380 ALA A N 1
ATOM 3020 C CA . ALA A 1 380 ? 27.875 -20.438 -6.574 1 81.75 380 ALA A CA 1
ATOM 3021 C C . ALA A 1 380 ? 28.938 -19.344 -6.664 1 81.75 380 ALA A C 1
ATOM 3023 O O . ALA A 1 380 ? 29.406 -19.016 -7.758 1 81.75 380 ALA A O 1
ATOM 3024 N N . ALA A 1 381 ? 29.312 -18.797 -5.551 1 82 381 ALA A N 1
ATOM 3025 C CA . ALA A 1 381 ? 30.391 -17.812 -5.516 1 82 381 ALA A CA 1
ATOM 3026 C C . ALA A 1 381 ? 31.734 -18.5 -5.242 1 82 381 ALA A C 1
ATOM 3028 O O . ALA A 1 381 ? 31.797 -19.484 -4.512 1 82 381 ALA A O 1
ATOM 3029 N N . ARG A 1 382 ? 32.719 -18.047 -5.887 1 69.88 382 ARG A N 1
ATOM 3030 C CA . ARG A 1 382 ? 34.062 -18.594 -5.656 1 69.88 382 ARG A CA 1
ATOM 3031 C C . ARG A 1 382 ? 34.719 -17.906 -4.473 1 69.88 382 ARG A C 1
ATOM 3033 O O . ARG A 1 382 ? 34.969 -16.688 -4.492 1 69.88 382 ARG A O 1
ATOM 3040 N N . ASP A 1 383 ? 34.75 -18.688 -3.428 1 68.56 383 ASP A N 1
ATOM 3041 C CA . ASP A 1 383 ? 35.438 -18.188 -2.24 1 68.56 383 ASP A CA 1
ATOM 3042 C C . ASP A 1 383 ? 36.875 -18.656 -2.195 1 68.56 383 ASP A C 1
ATOM 3044 O O . ASP A 1 383 ? 37.156 -19.844 -1.925 1 68.56 383 ASP A O 1
ATOM 3048 N N . ARG A 1 384 ? 37.812 -17.812 -2.6 1 58.88 384 ARG A N 1
ATOM 3049 C CA . ARG A 1 384 ? 39.219 -18.219 -2.689 1 58.88 384 ARG A CA 1
ATOM 3050 C C . ARG A 1 384 ? 39.938 -18 -1.363 1 58.88 384 ARG A C 1
ATOM 3052 O O . ARG A 1 384 ? 41.188 -18 -1.311 1 58.88 384 ARG A O 1
ATOM 3059 N N . ARG A 1 385 ? 39.25 -17.766 -0.365 1 66.44 385 ARG A N 1
ATOM 3060 C CA . ARG A 1 385 ? 39.938 -17.656 0.928 1 66.44 385 ARG A CA 1
ATOM 3061 C C . ARG A 1 385 ? 40.469 -19 1.391 1 66.44 385 ARG A C 1
ATOM 3063 O O . ARG A 1 385 ? 39.844 -20.047 1.128 1 66.44 385 ARG A O 1
ATOM 3070 N N . PRO A 1 386 ? 41.688 -18.922 1.909 1 59.38 386 PRO A N 1
ATOM 3071 C CA . PRO A 1 386 ? 42.219 -20.188 2.445 1 59.38 386 PRO A CA 1
ATOM 3072 C C . PRO A 1 386 ? 41.312 -20.797 3.512 1 59.38 386 PRO A C 1
ATOM 3074 O O . PRO A 1 386 ? 40.5 -20.078 4.133 1 59.38 386 PRO A O 1
ATOM 3077 N N . PHE A 1 387 ? 41.156 -22.109 3.527 1 56.66 387 PHE A N 1
ATOM 3078 C CA . PHE A 1 387 ? 40.344 -22.906 4.422 1 56.66 387 PHE A CA 1
ATOM 3079 C C . PHE A 1 387 ? 40.406 -22.375 5.848 1 56.66 387 PHE A C 1
ATOM 3081 O O . PHE A 1 387 ? 39.375 -22.281 6.531 1 56.66 387 PHE A O 1
ATOM 3088 N N . LEU A 1 388 ? 41.531 -21.938 6.195 1 51.25 388 LEU A N 1
ATOM 3089 C CA . LEU A 1 388 ? 41.719 -21.469 7.562 1 51.25 388 LEU A CA 1
ATOM 3090 C C . LEU A 1 388 ? 41 -20.156 7.801 1 51.25 388 LEU A C 1
ATOM 3092 O O . LEU A 1 388 ? 40.406 -19.938 8.875 1 51.25 388 LEU A O 1
ATOM 3096 N N . THR A 1 389 ? 40.969 -19.391 6.852 1 55.19 389 THR A N 1
ATOM 3097 C CA . THR A 1 389 ? 40.312 -18.094 6.98 1 55.19 389 THR A CA 1
ATOM 3098 C C . THR A 1 389 ? 38.781 -18.25 6.969 1 55.19 389 THR A C 1
ATOM 3100 O O . THR A 1 389 ? 38.094 -17.547 7.688 1 55.19 389 THR A O 1
ATOM 3103 N N . LYS A 1 390 ? 38.375 -19.172 6.168 1 58.69 390 LYS A N 1
ATOM 3104 C CA . LYS A 1 390 ? 36.938 -19.469 6.121 1 58.69 390 LYS A CA 1
ATOM 3105 C C . LYS A 1 390 ? 36.438 -20 7.461 1 58.69 390 LYS A C 1
ATOM 3107 O O . LYS A 1 390 ? 35.406 -19.594 7.957 1 58.69 390 LYS A O 1
ATOM 3112 N N . THR A 1 391 ? 37.188 -20.938 7.93 1 54.66 391 THR A N 1
ATOM 3113 C CA . THR A 1 391 ? 36.844 -21.547 9.203 1 54.66 391 THR A CA 1
ATOM 3114 C C . THR A 1 391 ? 36.969 -20.547 10.344 1 54.66 391 THR A C 1
ATOM 3116 O O . THR A 1 391 ? 36.188 -20.547 11.273 1 54.66 391 THR A O 1
ATOM 3119 N N . ALA A 1 392 ? 37.938 -19.672 10.18 1 48.44 392 ALA A N 1
ATOM 3120 C CA . ALA A 1 392 ? 38.125 -18.625 11.188 1 48.44 392 ALA A CA 1
ATOM 3121 C C . ALA A 1 392 ? 36.969 -17.641 11.172 1 48.44 392 ALA A C 1
ATOM 3123 O O . ALA A 1 392 ? 36.469 -17.25 12.227 1 48.44 392 ALA A O 1
ATOM 3124 N N . ALA A 1 393 ? 36.594 -17.375 10.008 1 55.34 393 ALA A N 1
ATOM 3125 C CA . ALA A 1 393 ? 35.469 -16.469 9.883 1 55.34 393 ALA A CA 1
ATOM 3126 C C . ALA A 1 393 ? 34.188 -17.109 10.391 1 55.34 393 ALA A C 1
ATOM 3128 O O . ALA A 1 393 ? 33.375 -16.469 11.078 1 55.34 393 ALA A O 1
ATOM 3129 N N . ALA A 1 394 ? 34 -18.328 10 1 53.75 394 ALA A N 1
ATOM 3130 C CA . ALA A 1 394 ? 32.875 -19.094 10.484 1 53.75 394 ALA A CA 1
ATOM 3131 C C . ALA A 1 394 ? 32.906 -19.25 12.008 1 53.75 394 ALA A C 1
ATOM 3133 O O . ALA A 1 394 ? 31.891 -19.141 12.688 1 53.75 394 ALA A O 1
ATOM 3134 N N . PHE A 1 395 ? 34.125 -19.594 12.43 1 47.22 395 PHE A N 1
ATOM 3135 C CA . PHE A 1 395 ? 34.375 -19.734 13.859 1 47.22 395 PHE A CA 1
ATOM 3136 C C . PHE A 1 395 ? 34.156 -18.406 14.578 1 47.22 395 PHE A C 1
ATOM 3138 O O . PHE A 1 395 ? 33.531 -18.359 15.625 1 47.22 395 PHE A O 1
ATOM 3145 N N . TRP A 1 396 ? 34.594 -17.453 14 1 47.25 396 TRP A N 1
ATOM 3146 C CA . TRP A 1 396 ? 34.438 -16.125 14.594 1 47.25 396 TRP A CA 1
ATOM 3147 C C . TRP A 1 396 ? 32.969 -15.688 14.555 1 47.25 396 TRP A C 1
ATOM 3149 O O . TRP A 1 396 ? 32.469 -15.062 15.5 1 47.25 396 TRP A O 1
ATOM 3159 N N . ASP A 1 397 ? 32.406 -16.031 13.484 1 52.66 397 ASP A N 1
ATOM 3160 C CA . ASP A 1 397 ? 30.969 -15.75 13.383 1 52.66 397 ASP A CA 1
ATOM 3161 C C . ASP A 1 397 ? 30.172 -16.547 14.414 1 52.66 397 ASP A C 1
ATOM 3163 O O . ASP A 1 397 ? 29.234 -16.031 15.008 1 52.66 397 ASP A O 1
ATOM 3167 N N . TRP A 1 398 ? 30.562 -17.844 14.484 1 47.69 398 TRP A N 1
ATOM 3168 C CA . TRP A 1 398 ? 29.953 -18.703 15.492 1 47.69 398 TRP A CA 1
ATOM 3169 C C . TRP A 1 398 ? 30.25 -18.188 16.891 1 47.69 398 TRP A C 1
ATOM 3171 O O . TRP A 1 398 ? 29.375 -18.188 17.766 1 47.69 398 TRP A O 1
ATOM 3181 N N . PHE A 1 399 ? 31.438 -17.719 17.062 1 45.66 399 PHE A N 1
ATOM 3182 C CA . PHE A 1 399 ? 31.859 -17.219 18.375 1 45.66 399 PHE A CA 1
ATOM 3183 C C . PHE A 1 399 ? 31.312 -15.828 18.625 1 45.66 399 PHE A C 1
ATOM 3185 O O . PHE A 1 399 ? 31.016 -15.469 19.766 1 45.66 399 PHE A O 1
ATOM 3192 N N . SER A 1 400 ? 31.312 -15.156 17.688 1 47.03 400 SER A N 1
ATOM 3193 C CA . SER A 1 400 ? 30.906 -13.773 17.891 1 47.03 400 SER A CA 1
ATOM 3194 C C . SER A 1 400 ? 29.375 -13.656 17.984 1 47.03 400 SER A C 1
ATOM 3196 O O . SER A 1 400 ? 28.859 -12.672 18.531 1 47.03 400 SER A O 1
ATOM 3198 N N . LYS A 1 401 ? 28.734 -14.617 17.422 1 51.12 401 LYS A N 1
ATOM 3199 C CA . LYS A 1 401 ? 27.281 -14.57 17.484 1 51.12 401 LYS A CA 1
ATOM 3200 C C . LYS A 1 401 ? 26.781 -14.586 18.922 1 51.12 401 LYS A C 1
ATOM 3202 O O . LYS A 1 401 ? 25.922 -13.781 19.297 1 51.12 401 LYS A O 1
ATOM 3207 N N . PRO A 1 402 ? 27.281 -15.633 19.625 1 45.25 402 PRO A N 1
ATOM 3208 C CA . PRO A 1 402 ? 26.812 -15.586 21.016 1 45.25 402 PRO A CA 1
ATOM 3209 C C . PRO A 1 402 ? 27.266 -14.336 21.75 1 45.25 402 PRO A C 1
ATOM 3211 O O . PRO A 1 402 ? 26.531 -13.805 22.594 1 45.25 402 PRO A O 1
ATOM 3214 N N . TRP A 1 403 ? 28.344 -13.906 21.422 1 41.38 403 TRP A N 1
ATOM 3215 C CA . TRP A 1 403 ? 28.875 -12.734 22.109 1 41.38 403 TRP A CA 1
ATOM 3216 C C . TRP A 1 403 ? 28.141 -11.469 21.688 1 41.38 403 TRP A C 1
ATOM 3218 O O . TRP A 1 403 ? 27.766 -10.648 22.531 1 41.38 403 TRP A O 1
ATOM 3228 N N . VAL A 1 404 ? 28.078 -11.352 20.453 1 45.53 404 VAL A N 1
ATOM 3229 C CA . VAL A 1 404 ? 27.359 -10.18 19.969 1 45.53 404 VAL A CA 1
ATOM 3230 C C . VAL A 1 404 ? 25.891 -10.242 20.406 1 45.53 404 VAL A C 1
ATOM 3232 O O . VAL A 1 404 ? 25.312 -9.227 20.812 1 45.53 404 VAL A O 1
ATOM 3235 N N . SER A 1 405 ? 25.391 -11.484 20.25 1 46.25 405 SER A N 1
ATOM 3236 C CA . SER A 1 405 ? 24.047 -11.648 20.781 1 46.25 405 SER A CA 1
ATOM 3237 C C . SER A 1 405 ? 24.016 -11.414 22.281 1 46.25 405 SER A C 1
ATOM 3239 O O . SER A 1 405 ? 23.109 -10.766 22.797 1 46.25 405 SER A O 1
ATOM 3241 N N . PHE A 1 406 ? 24.984 -12.07 22.922 1 41.22 406 PHE A N 1
ATOM 3242 C CA . PHE A 1 406 ? 25.109 -11.875 24.375 1 41.22 406 PHE A CA 1
ATOM 3243 C C . PHE A 1 406 ? 25.391 -10.414 24.688 1 41.22 406 PHE A C 1
ATOM 3245 O O . PHE A 1 406 ? 24.766 -9.836 25.594 1 41.22 406 PHE A O 1
ATOM 3252 N N . LYS A 1 407 ? 26.328 -9.961 24.125 1 38.69 407 LYS A N 1
ATOM 3253 C CA . LYS A 1 407 ? 26.703 -8.578 24.391 1 38.69 407 LYS A CA 1
ATOM 3254 C C . LYS A 1 407 ? 25.562 -7.617 24.078 1 38.69 407 LYS A C 1
ATOM 3256 O O . LYS A 1 407 ? 25.297 -6.695 24.844 1 38.69 407 LYS A O 1
ATOM 3261 N N . TYR A 1 408 ? 24.984 -7.859 22.953 1 43.06 408 TYR A N 1
ATOM 3262 C CA . TYR A 1 408 ? 23.953 -6.883 22.609 1 43.06 408 TYR A CA 1
ATOM 3263 C C . TYR A 1 408 ? 22.578 -7.344 23.062 1 43.06 408 TYR A C 1
ATOM 3265 O O . TYR A 1 408 ? 21.75 -6.523 23.469 1 43.06 408 TYR A O 1
ATOM 3273 N N . ASP A 1 409 ? 22.312 -8.656 23 1 43.28 409 ASP A N 1
ATOM 3274 C CA . ASP A 1 409 ? 21.016 -9.125 23.5 1 43.28 409 ASP A CA 1
ATOM 3275 C C . ASP A 1 409 ? 20.984 -9.102 25.031 1 43.28 409 ASP A C 1
ATOM 3277 O O . ASP A 1 409 ? 19.953 -8.742 25.625 1 43.28 409 ASP A O 1
ATOM 3281 N N . PHE A 1 410 ? 21.938 -9.742 25.641 1 38.22 410 PHE A N 1
ATOM 3282 C CA . PHE A 1 410 ? 22 -9.75 27.094 1 38.22 410 PHE A CA 1
ATOM 3283 C C . PHE A 1 410 ? 22.047 -8.32 27.641 1 38.22 410 PHE A C 1
ATOM 3285 O O . PHE A 1 410 ? 21.359 -7.996 28.609 1 38.22 410 PHE A O 1
ATOM 3292 N N . TYR A 1 411 ? 22.812 -7.559 27.047 1 38.56 411 TYR A N 1
ATOM 3293 C CA . TYR A 1 411 ? 22.906 -6.164 27.469 1 38.56 411 TYR A CA 1
ATOM 3294 C C . TYR A 1 411 ? 21.625 -5.406 27.141 1 38.56 411 TYR A C 1
ATOM 3296 O O . TYR A 1 411 ? 21.172 -4.57 27.922 1 38.56 411 TYR A O 1
ATOM 3304 N N . ARG A 1 412 ? 21.078 -5.688 26.094 1 39.81 412 ARG A N 1
ATOM 3305 C CA . ARG A 1 412 ? 19.875 -4.988 25.688 1 39.81 412 ARG A CA 1
ATOM 3306 C C . ARG A 1 412 ? 18.688 -5.391 26.547 1 39.81 412 ARG A C 1
ATOM 3308 O O . ARG A 1 412 ? 17.875 -4.539 26.938 1 39.81 412 ARG A O 1
ATOM 3315 N N . LYS A 1 413 ? 18.5 -6.672 26.672 1 41.47 413 LYS A N 1
ATOM 3316 C CA . LYS A 1 413 ? 17.359 -7.078 27.484 1 41.47 413 LYS A CA 1
ATOM 3317 C C . LYS A 1 413 ? 17.484 -6.551 28.906 1 41.47 413 LYS A C 1
ATOM 3319 O O . LYS A 1 413 ? 16.516 -6.039 29.469 1 41.47 413 LYS A O 1
ATOM 3324 N N . HIS A 1 414 ? 18.656 -6.773 29.438 1 40.94 414 HIS A N 1
ATOM 3325 C CA . HIS A 1 414 ? 18.844 -6.402 30.844 1 40.94 414 HIS A CA 1
ATOM 3326 C C . HIS A 1 414 ? 19.094 -4.902 30.984 1 40.94 414 HIS A C 1
ATOM 3328 O O . HIS A 1 414 ? 18.672 -4.289 31.969 1 40.94 414 HIS A O 1
ATOM 3334 N N . GLN A 1 415 ? 19.719 -4.301 30.109 1 40.88 415 GLN A N 1
ATOM 3335 C CA . GLN A 1 415 ? 19.984 -2.871 30.203 1 40.88 415 GLN A CA 1
ATOM 3336 C C . GLN A 1 415 ? 18.734 -2.057 29.922 1 40.88 415 GLN A C 1
ATOM 3338 O O . GLN A 1 415 ? 18.5 -1.017 30.547 1 40.88 415 GLN A O 1
ATOM 3343 N N . ARG A 1 416 ? 17.922 -2.525 29.031 1 44.44 416 ARG A N 1
ATOM 3344 C CA . ARG A 1 416 ? 16.688 -1.782 28.797 1 44.44 416 ARG A CA 1
ATOM 3345 C C . ARG A 1 416 ? 15.766 -1.847 30.016 1 44.44 416 ARG A C 1
ATOM 3347 O O . ARG A 1 416 ? 15.156 -0.846 30.391 1 44.44 416 ARG A O 1
ATOM 3354 N N . GLN A 1 417 ? 15.672 -3.066 30.562 1 44.56 417 GLN A N 1
ATOM 3355 C CA . GLN A 1 417 ? 14.883 -3.166 31.781 1 44.56 417 GLN A CA 1
ATOM 3356 C C . GLN A 1 417 ? 15.508 -2.361 32.906 1 44.56 417 GLN A C 1
ATOM 3358 O O . GLN A 1 417 ? 14.805 -1.669 33.656 1 44.56 417 GLN A O 1
ATOM 3363 N N . ILE A 1 418 ? 16.812 -2.469 32.938 1 43.94 418 ILE A N 1
ATOM 3364 C CA . ILE A 1 418 ? 17.5 -1.787 34.031 1 43.94 418 ILE A CA 1
ATOM 3365 C C . ILE A 1 418 ? 17.516 -0.283 33.75 1 43.94 418 ILE A C 1
ATOM 3367 O O . ILE A 1 418 ? 17.25 0.514 34.656 1 43.94 418 ILE A O 1
ATOM 3371 N N . ARG A 1 419 ? 17.75 0.091 32.656 1 46.66 419 ARG A N 1
ATOM 3372 C CA . ARG A 1 419 ? 17.797 1.511 32.312 1 46.66 419 ARG A CA 1
ATOM 3373 C C . ARG A 1 419 ? 16.406 2.135 32.344 1 46.66 419 ARG A C 1
ATOM 3375 O O . ARG A 1 419 ? 16.25 3.279 32.781 1 46.66 419 ARG A O 1
ATOM 3382 N N . GLY A 1 420 ? 15.484 1.333 31.922 1 46.88 420 GLY A N 1
ATOM 3383 C CA . GLY A 1 420 ? 14.125 1.828 32.062 1 46.88 420 GLY A CA 1
ATOM 3384 C C . GLY A 1 420 ? 13.727 2.027 33.531 1 46.88 420 GLY A C 1
ATOM 3385 O O . GLY A 1 420 ? 13.18 3.07 33.875 1 46.88 420 GLY A O 1
ATOM 3386 N N . PHE A 1 421 ? 14.117 0.982 34.25 1 48.53 421 PHE A N 1
ATOM 3387 C CA . PHE A 1 421 ? 13.859 1.062 35.688 1 48.53 421 PHE A CA 1
ATOM 3388 C C . PHE A 1 421 ? 14.695 2.168 36.312 1 48.53 421 PHE A C 1
ATOM 3390 O O . PHE A 1 421 ? 14.188 2.945 37.125 1 48.53 421 PHE A O 1
ATOM 3397 N N . MET A 1 422 ? 15.906 2.229 35.938 1 47.25 422 MET A N 1
ATOM 3398 C CA . MET A 1 422 ? 16.812 3.215 36.531 1 47.25 422 MET A CA 1
ATOM 3399 C C . MET A 1 422 ? 16.453 4.621 36.062 1 47.25 422 MET A C 1
ATOM 3401 O O . MET A 1 422 ? 16.547 5.578 36.812 1 47.25 422 MET A O 1
ATOM 3405 N N . GLU A 1 423 ? 16.094 4.641 34.875 1 50.38 423 GLU A N 1
ATOM 3406 C CA . GLU A 1 423 ? 15.695 5.945 34.344 1 50.38 423 GLU A CA 1
ATOM 3407 C C . GLU A 1 423 ? 14.391 6.418 35 1 50.38 423 GLU A C 1
ATOM 3409 O O . GLU A 1 423 ? 14.227 7.605 35.281 1 50.38 423 GLU A O 1
ATOM 3414 N N . GLU A 1 424 ? 13.578 5.441 35.188 1 48.72 424 GLU A N 1
ATOM 3415 C CA . GLU A 1 424 ? 12.359 5.797 35.906 1 48.72 424 GLU A CA 1
ATOM 3416 C C . GLU A 1 424 ? 12.68 6.258 37.344 1 48.72 424 GLU A C 1
ATOM 3418 O O . GLU A 1 424 ? 12.086 7.215 37.812 1 48.72 424 GLU A O 1
ATOM 3423 N N . VAL A 1 425 ? 13.648 5.531 37.875 1 48.31 425 VAL A N 1
ATOM 3424 C CA . VAL A 1 425 ? 14.07 5.855 39.219 1 48.31 425 VAL A CA 1
ATOM 3425 C C . VAL A 1 425 ? 14.922 7.121 39.219 1 48.31 425 VAL A C 1
ATOM 3427 O O . VAL A 1 425 ? 14.773 7.988 40.094 1 48.31 425 VAL A O 1
ATOM 3430 N N . ASP A 1 426 ? 15.742 7.195 38.312 1 45.78 426 ASP A N 1
ATOM 3431 C CA . ASP A 1 426 ? 16.672 8.312 38.25 1 45.78 426 ASP A CA 1
ATOM 3432 C C . ASP A 1 426 ? 15.953 9.617 37.906 1 45.78 426 ASP A C 1
ATOM 3434 O O . ASP A 1 426 ? 16.297 10.672 38.469 1 45.78 426 ASP A O 1
ATOM 3438 N N . ASN A 1 427 ? 15.023 9.531 37.125 1 47.03 427 ASN A N 1
ATOM 3439 C CA . ASN A 1 427 ? 14.25 10.742 36.875 1 47.03 427 ASN A CA 1
ATOM 3440 C C . ASN A 1 427 ? 13.539 11.227 38.156 1 47.03 427 ASN A C 1
ATOM 3442 O O . ASN A 1 427 ? 13.508 12.422 38.438 1 47.03 427 ASN A O 1
ATOM 3446 N N . GLU A 1 428 ? 13.148 10.266 38.906 1 44.72 428 GLU A N 1
ATOM 3447 C CA . GLU A 1 428 ? 12.5 10.617 40.156 1 44.72 428 GLU A CA 1
ATOM 3448 C C . GLU A 1 428 ? 13.531 10.977 41.219 1 44.72 428 GLU A C 1
ATOM 3450 O O . GLU A 1 428 ? 13.312 11.883 42.031 1 44.72 428 GLU A O 1
ATOM 3455 N N . TRP A 1 429 ? 14.625 10.258 41.188 1 44.81 429 TRP A N 1
ATOM 3456 C CA . TRP A 1 429 ? 15.625 10.484 42.219 1 44.81 429 TRP A CA 1
ATOM 3457 C C . TRP A 1 429 ? 16.297 11.844 42.031 1 44.81 429 TRP A C 1
ATOM 3459 O O . TRP A 1 429 ? 16.531 12.57 43 1 44.81 429 TRP A O 1
ATOM 3469 N N . GLU A 1 430 ? 16.609 12.102 40.938 1 42.25 430 GLU A N 1
ATOM 3470 C CA . GLU A 1 430 ? 17.297 13.375 40.688 1 42.25 430 GLU A CA 1
ATOM 3471 C C . GLU A 1 430 ? 16.375 14.547 41.031 1 42.25 430 GLU A C 1
ATOM 3473 O O . GLU A 1 430 ? 16.844 15.562 41.562 1 42.25 430 GLU A O 1
ATOM 3478 N N . MET A 1 431 ? 15.172 14.297 40.906 1 40.22 431 MET A N 1
ATOM 3479 C CA . MET A 1 431 ? 14.219 15.336 41.281 1 40.22 431 MET A CA 1
ATOM 3480 C C . MET A 1 431 ? 14.078 15.414 42.812 1 40.22 431 MET A C 1
ATOM 3482 O O . MET A 1 431 ? 13.93 16.5 43.375 1 40.22 431 MET A O 1
ATOM 3486 N N . PHE A 1 432 ? 14.133 14.234 43.406 1 39.88 432 PHE A N 1
ATOM 3487 C CA . PHE A 1 432 ? 14.094 14.219 44.844 1 39.88 432 PHE A CA 1
ATOM 3488 C C . PHE A 1 432 ? 15.352 14.844 45.438 1 39.88 432 PHE A C 1
ATOM 3490 O O . PHE A 1 432 ? 15.289 15.602 46.406 1 39.88 432 PHE A O 1
ATOM 3497 N N . LYS A 1 433 ? 16.469 14.453 44.812 1 42.66 433 LYS A N 1
ATOM 3498 C CA . LYS A 1 433 ? 17.703 15.039 45.312 1 42.66 433 LYS A CA 1
ATOM 3499 C C . LYS A 1 433 ? 17.734 16.547 45.125 1 42.66 433 LYS A C 1
ATOM 3501 O O . LYS A 1 433 ? 18.234 17.297 45.969 1 42.66 433 LYS A O 1
ATOM 3506 N N . GLY A 1 434 ? 17.062 16.922 44 1 39 434 GLY A N 1
ATOM 3507 C CA . GLY A 1 434 ? 17.047 18.359 43.781 1 39 434 GLY A CA 1
ATOM 3508 C C . GLY A 1 434 ? 16.219 19.109 44.844 1 39 434 GLY A C 1
ATOM 3509 O O . GLY A 1 434 ? 16.594 20.203 45.25 1 39 434 GLY A O 1
ATOM 3510 N N . ARG A 1 435 ? 15.125 18.5 45.312 1 41.53 435 ARG A N 1
ATOM 3511 C CA . ARG A 1 435 ? 14.312 19.156 46.312 1 41.53 435 ARG A CA 1
ATOM 3512 C C . ARG A 1 435 ? 15.016 19.125 47.688 1 41.53 435 ARG A C 1
ATOM 3514 O O . ARG A 1 435 ? 14.883 20.047 48.469 1 41.53 435 ARG A O 1
ATOM 3521 N N . LEU A 1 436 ? 15.688 17.938 47.938 1 38.31 436 LEU A N 1
ATOM 3522 C CA . LEU A 1 436 ? 16.328 17.875 49.25 1 38.31 436 LEU A CA 1
ATOM 3523 C C . LEU A 1 436 ? 17.531 18.797 49.312 1 38.31 436 LEU A C 1
ATOM 3525 O O . LEU A 1 436 ? 17.812 19.391 50.344 1 38.31 436 LEU A O 1
ATOM 3529 N N . LEU A 1 437 ? 18.234 18.797 48.219 1 39.03 437 LEU A N 1
ATOM 3530 C CA . LEU A 1 437 ? 19.484 19.562 48.312 1 39.03 437 LEU A CA 1
ATOM 3531 C C . LEU A 1 437 ? 19.219 21.031 48.031 1 39.03 437 LEU A C 1
ATOM 3533 O O . LEU A 1 437 ? 20.156 21.828 47.969 1 39.03 437 LEU A O 1
ATOM 3537 N N . SER A 1 438 ? 17.984 21.422 47.938 1 39.19 438 SER A N 1
ATOM 3538 C CA . SER A 1 438 ? 17.734 22.828 47.656 1 39.19 438 SER A CA 1
ATOM 3539 C C . SER A 1 438 ? 18.219 23.703 48.781 1 39.19 438 SER A C 1
ATOM 3541 O O . SER A 1 438 ? 18.797 24.781 48.562 1 39.19 438 SER A O 1
ATOM 3543 N N . PRO A 1 439 ? 17.938 23.219 50.031 1 38.62 439 PRO A N 1
ATOM 3544 C CA . PRO A 1 439 ? 18.359 24.203 51.031 1 38.62 439 PRO A CA 1
ATOM 3545 C C . PRO A 1 439 ? 19.875 24.406 51.062 1 38.62 439 PRO A C 1
ATOM 3547 O O . PRO A 1 439 ? 20.344 25.469 51.469 1 38.62 439 PRO A O 1
ATOM 3550 N N . TRP A 1 440 ? 20.578 23.297 50.938 1 38.16 440 TRP A N 1
ATOM 3551 C CA . TRP A 1 440 ? 22 23.406 51.188 1 38.16 440 TRP A CA 1
ATOM 3552 C C . TRP A 1 440 ? 22.688 24.188 50.062 1 38.16 440 TRP A C 1
ATOM 3554 O O . TRP A 1 440 ? 23.703 24.844 50.281 1 38.16 440 TRP A O 1
ATOM 3564 N N . ARG A 1 441 ? 22.172 24.047 48.844 1 37.5 441 ARG A N 1
ATOM 3565 C CA . ARG A 1 441 ? 22.828 24.797 47.781 1 37.5 441 ARG A CA 1
ATOM 3566 C C . ARG A 1 441 ? 22.688 26.297 48 1 37.5 441 ARG A C 1
ATOM 3568 O O . ARG A 1 441 ? 23.312 27.094 47.281 1 37.5 441 ARG A O 1
ATOM 3575 N N . LYS A 1 442 ? 21.656 26.734 48.844 1 36.38 442 LYS A N 1
ATOM 3576 C CA . LYS A 1 442 ? 21.641 28.172 49.094 1 36.38 442 LYS A CA 1
ATOM 3577 C C . LYS A 1 442 ? 22.938 28.641 49.781 1 36.38 442 LYS A C 1
ATOM 3579 O O . LYS A 1 442 ? 23.375 29.766 49.562 1 36.38 442 LYS A O 1
ATOM 3584 N N . LEU A 1 443 ? 23.359 27.797 50.812 1 34 443 LEU A N 1
ATOM 3585 C CA . LEU A 1 443 ? 24.453 28.344 51.594 1 34 443 LEU A CA 1
ATOM 3586 C C . LEU A 1 443 ? 25.75 28.391 50.781 1 34 443 LEU A C 1
ATOM 3588 O O . LEU A 1 443 ? 26.547 29.312 50.906 1 34 443 LEU A O 1
ATOM 3592 N N . THR A 1 444 ? 26.016 27.203 50.219 1 34.66 444 THR A N 1
ATOM 3593 C CA . THR A 1 444 ? 27.375 27.188 49.688 1 34.66 444 THR A CA 1
ATOM 3594 C C . THR A 1 444 ? 27.469 28.016 48.406 1 34.66 444 THR A C 1
ATOM 3596 O O . THR A 1 444 ? 28.422 27.891 47.656 1 34.66 444 THR A O 1
ATOM 3599 N N . ARG A 1 445 ? 26.406 28.844 48.125 1 34.81 445 ARG A N 1
ATOM 3600 C CA . ARG A 1 445 ? 26.344 29.625 46.906 1 34.81 445 ARG A CA 1
ATOM 3601 C C . ARG A 1 445 ? 27.594 30.5 46.781 1 34.81 445 ARG A C 1
ATOM 3603 O O . ARG A 1 445 ? 27.734 31.234 45.781 1 34.81 445 ARG A O 1
ATOM 3610 N N . ASN A 1 446 ? 28.297 30.781 47.938 1 31.95 446 ASN A N 1
ATOM 3611 C CA . ASN A 1 446 ? 29.203 31.906 47.844 1 31.95 446 ASN A CA 1
ATOM 3612 C C . ASN A 1 446 ? 30.438 31.562 47.031 1 31.95 446 ASN A C 1
ATOM 3614 O O . ASN A 1 446 ? 31.406 32.312 47 1 31.95 446 ASN A O 1
ATOM 3618 N N . LEU A 1 447 ? 30.797 30.266 47.031 1 31.66 447 LEU A N 1
ATOM 3619 C CA . LEU A 1 447 ? 32.188 30.234 46.594 1 31.66 447 LEU A CA 1
ATOM 3620 C C . LEU A 1 447 ? 32.281 30.594 45.094 1 31.66 447 LEU A C 1
ATOM 3622 O O . LEU A 1 447 ? 31.422 30.203 44.312 1 31.66 447 LEU A O 1
ATOM 3626 N N . PRO A 1 448 ? 33.125 31.625 44.688 1 31.36 448 PRO A N 1
ATOM 3627 C CA . PRO A 1 448 ? 33.25 32.25 43.375 1 31.36 448 PRO A CA 1
ATOM 3628 C C . PRO A 1 448 ? 33.5 31.234 42.25 1 31.36 448 PRO A C 1
ATOM 3630 O O . PRO A 1 448 ? 34.469 30.453 42.344 1 31.36 448 PRO A O 1
ATOM 3633 N N . SER A 1 449 ? 32.594 30.375 42.031 1 29.62 449 SER A N 1
ATOM 3634 C CA . SER A 1 449 ? 32.906 29.359 41.031 1 29.62 449 SER A CA 1
ATOM 3635 C C . SER A 1 449 ? 33.406 29.984 39.75 1 29.62 449 SER A C 1
ATOM 3637 O O . SER A 1 449 ? 32.906 31.031 39.312 1 29.62 449 SER A O 1
ATOM 3639 N N . ARG A 1 450 ? 34.75 29.75 39.406 1 29.8 450 ARG A N 1
ATOM 3640 C CA . ARG A 1 450 ? 35.406 30.203 38.188 1 29.8 450 ARG A CA 1
ATOM 3641 C C . ARG A 1 450 ? 34.5 30.016 36.969 1 29.8 450 ARG A C 1
ATOM 3643 O O . ARG A 1 450 ? 33.844 29 36.844 1 29.8 450 ARG A O 1
ATOM 3650 N N . ALA A 1 451 ? 34.094 31.172 36.406 1 30.58 451 ALA A N 1
ATOM 3651 C CA . ALA A 1 451 ? 33.344 31.422 35.156 1 30.58 451 ALA A CA 1
ATOM 3652 C C . ALA A 1 451 ? 33.812 30.469 34.062 1 30.58 451 ALA A C 1
ATOM 3654 O O . ALA A 1 451 ? 34.969 30.516 33.625 1 30.58 451 ALA A O 1
ATOM 3655 N N . ASP A 1 452 ? 33.5 29.125 34.281 1 28 452 ASP A N 1
ATOM 3656 C CA . ASP A 1 452 ? 33.938 28.266 33.188 1 28 452 ASP A CA 1
ATOM 3657 C C . ASP A 1 452 ? 33.469 28.797 31.828 1 28 452 ASP A C 1
ATOM 3659 O O . ASP A 1 452 ? 32.281 29.125 31.672 1 28 452 ASP A O 1
ATOM 3663 N N . ASN A 1 453 ? 34.375 29.453 31.094 1 27.69 453 ASN A N 1
ATOM 3664 C CA . ASN A 1 453 ? 34.312 30.047 29.766 1 27.69 453 ASN A CA 1
ATOM 3665 C C . ASN A 1 453 ? 33.719 29.078 28.75 1 27.69 453 ASN A C 1
ATOM 3667 O O . ASN A 1 453 ? 33.906 29.25 27.547 1 27.69 453 ASN A O 1
ATOM 3671 N N . LYS A 1 454 ? 33.219 28 29.188 1 29.91 454 LYS A N 1
ATOM 3672 C CA . LYS A 1 454 ? 32.844 27 28.203 1 29.91 454 LYS A CA 1
ATOM 3673 C C . LYS A 1 454 ? 31.594 27.422 27.422 1 29.91 454 LYS A C 1
ATOM 3675 O O . LYS A 1 454 ? 31.078 26.688 26.578 1 29.91 454 LYS A O 1
ATOM 3680 N N . ALA A 1 455 ? 30.906 28.422 27.938 1 30.25 455 ALA A N 1
ATOM 3681 C CA . ALA A 1 455 ? 29.688 28.703 27.188 1 30.25 455 ALA A CA 1
ATOM 3682 C C . ALA A 1 455 ? 30 29.078 25.75 1 30.25 455 ALA A C 1
ATOM 3684 O O . ALA A 1 455 ? 29.125 29.094 24.891 1 30.25 455 ALA A O 1
ATOM 3685 N N . ARG A 1 456 ? 31.25 29.625 25.594 1 27.17 456 ARG A N 1
ATOM 3686 C CA . ARG A 1 456 ? 31.484 30.188 24.266 1 27.17 456 ARG A CA 1
ATOM 3687 C C . ARG A 1 456 ? 31.422 29.094 23.188 1 27.17 456 ARG A C 1
ATOM 3689 O O . ARG A 1 456 ? 31.234 29.391 22.016 1 27.17 456 ARG A O 1
ATOM 3696 N N . GLU A 1 457 ? 31.734 27.844 23.672 1 26.36 457 GLU A N 1
ATOM 3697 C CA . GLU A 1 457 ? 32 26.938 22.578 1 26.36 457 GLU A CA 1
ATOM 3698 C C . GLU A 1 457 ? 30.719 26.438 21.922 1 26.36 457 GLU A C 1
ATOM 3700 O O . GLU A 1 457 ? 30.75 25.891 20.828 1 26.36 457 GLU A O 1
ATOM 3705 N N . LEU A 1 458 ? 29.625 26.422 22.719 1 27.83 458 LEU A N 1
ATOM 3706 C CA . LEU A 1 458 ? 28.516 25.703 22.109 1 27.83 458 LEU A CA 1
ATOM 3707 C C . LEU A 1 458 ? 27.953 26.484 20.938 1 27.83 458 LEU A C 1
ATOM 3709 O O . LEU A 1 458 ? 27.219 25.922 20.109 1 27.83 458 LEU A O 1
ATOM 3713 N N . THR A 1 459 ? 27.969 27.844 21.141 1 28.45 459 THR A N 1
ATOM 3714 C CA . THR A 1 459 ? 27.375 28.641 20.062 1 28.45 459 THR A CA 1
ATOM 3715 C C . THR A 1 459 ? 28.25 28.594 18.812 1 28.45 459 THR A C 1
ATOM 3717 O O . THR A 1 459 ? 28.062 29.375 17.891 1 28.45 459 THR A O 1
ATOM 3720 N N . ALA A 1 460 ? 29.5 28.094 18.969 1 27.8 460 ALA A N 1
ATOM 3721 C CA . ALA A 1 460 ? 30.141 28.25 17.656 1 27.8 460 ALA A CA 1
ATOM 3722 C C . ALA A 1 460 ? 29.266 27.688 16.547 1 27.8 460 ALA A C 1
ATOM 3724 O O . ALA A 1 460 ? 29.062 26.469 16.469 1 27.8 460 ALA A O 1
ATOM 3725 N N . LEU A 1 461 ? 28.203 28.375 16.234 1 27.84 461 LEU A N 1
ATOM 3726 C CA . LEU A 1 461 ? 27.422 28.281 15.008 1 27.84 461 LEU A CA 1
ATOM 3727 C C . LEU A 1 461 ? 28.281 27.812 13.844 1 27.84 461 LEU A C 1
ATOM 3729 O O . LEU A 1 461 ? 29.5 28.062 13.82 1 27.84 461 LEU A O 1
ATOM 3733 N N . SER A 1 462 ? 27.688 26.812 13.07 1 31.12 462 SER A N 1
ATOM 3734 C CA . SER A 1 462 ? 28.219 26.297 11.812 1 31.12 462 SER A CA 1
ATOM 3735 C C . SER A 1 462 ? 28.797 27.406 10.945 1 31.12 462 SER A C 1
ATOM 3737 O O . SER A 1 462 ? 28.078 28.344 10.594 1 31.12 462 SER A O 1
ATOM 3739 N N . ALA A 1 463 ? 29.875 28.016 11.359 1 30.06 463 ALA A N 1
ATOM 3740 C CA . ALA A 1 463 ? 30.531 28.719 10.266 1 30.06 463 ALA A CA 1
ATOM 3741 C C . ALA A 1 463 ? 30.297 28.016 8.938 1 30.06 463 ALA A C 1
ATOM 3743 O O . ALA A 1 463 ? 30.578 26.828 8.789 1 30.06 463 ALA A O 1
ATOM 3744 N N . TRP A 1 464 ? 29.188 28.406 8.305 1 29.86 464 TRP A N 1
ATOM 3745 C CA . TRP A 1 464 ? 29.234 28.109 6.875 1 29.86 464 TRP A CA 1
ATOM 3746 C C . TRP A 1 464 ? 30.625 28.359 6.316 1 29.86 464 TRP A C 1
ATOM 3748 O O . TRP A 1 464 ? 31.141 29.469 6.375 1 29.86 464 TRP A O 1
ATOM 3758 N N . THR A 1 465 ? 31.625 27.688 6.863 1 32.06 465 THR A N 1
ATOM 3759 C CA . THR A 1 465 ? 32.844 27.844 6.062 1 32.06 465 THR A CA 1
ATOM 3760 C C . THR A 1 465 ? 32.469 28.109 4.602 1 32.06 465 THR A C 1
ATOM 3762 O O . THR A 1 465 ? 31.609 27.453 4.031 1 32.06 465 THR A O 1
ATOM 3765 N N . ASP A 1 466 ? 32.438 29.406 4.332 1 31.66 466 ASP A N 1
ATOM 3766 C CA . ASP A 1 466 ? 32.531 29.766 2.92 1 31.66 466 ASP A CA 1
ATOM 3767 C C . ASP A 1 466 ? 33.281 28.688 2.135 1 31.66 466 ASP A C 1
ATOM 3769 O O . ASP A 1 466 ? 34.469 28.438 2.375 1 31.66 466 ASP A O 1
ATOM 3773 N N . ASP A 1 467 ? 32.719 27.594 2.02 1 35.03 467 ASP A N 1
ATOM 3774 C CA . ASP A 1 467 ? 33.125 26.516 1.13 1 35.03 467 ASP A CA 1
ATOM 3775 C C . ASP A 1 467 ? 33.781 27.078 -0.146 1 35.03 467 ASP A C 1
ATOM 3777 O O . ASP A 1 467 ? 33.781 26.406 -1.176 1 35.03 467 ASP A O 1
ATOM 3781 N N . SER A 1 468 ? 33.938 28.406 -0.164 1 34.69 468 SER A N 1
ATOM 3782 C CA . SER A 1 468 ? 34.688 28.797 -1.344 1 34.69 4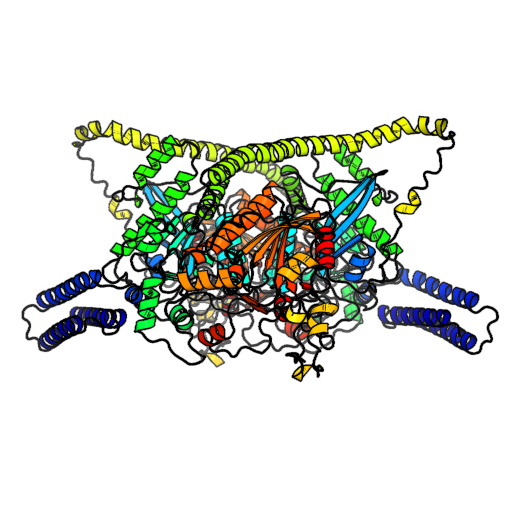68 SER A CA 1
ATOM 3783 C C . SER A 1 468 ? 36.062 28.125 -1.366 1 34.69 468 SER A C 1
ATOM 3785 O O . SER A 1 468 ? 37 28.641 -1.964 1 34.69 468 SER A O 1
ATOM 3787 N N . ARG A 1 469 ? 36.594 27.516 -0.3 1 35 469 ARG A N 1
ATOM 3788 C CA . ARG A 1 469 ? 37.844 26.828 -0.553 1 35 469 ARG A CA 1
ATOM 3789 C C . ARG A 1 469 ? 37.781 26.016 -1.844 1 35 469 ARG A C 1
ATOM 3791 O O . ARG A 1 469 ? 36.781 25.359 -2.119 1 35 469 ARG A O 1
ATOM 3798 N N . ARG A 1 470 ? 38.406 26.312 -2.74 1 40.09 470 ARG A N 1
ATOM 3799 C CA . ARG A 1 470 ? 38.719 25.484 -3.902 1 40.09 470 ARG A CA 1
ATOM 3800 C C . ARG A 1 470 ? 38.656 24 -3.541 1 40.09 470 ARG A C 1
ATOM 3802 O O . ARG A 1 470 ? 39.469 23.531 -2.721 1 40.09 470 ARG A O 1
ATOM 3809 N N . HIS A 1 471 ? 37.469 23.359 -3.275 1 51.28 471 HIS A N 1
ATOM 3810 C CA . HIS A 1 471 ? 37.25 21.938 -2.992 1 51.28 471 HIS A CA 1
ATOM 3811 C C . HIS A 1 471 ? 38.312 21.078 -3.686 1 51.28 471 HIS A C 1
ATOM 3813 O O . HIS A 1 471 ? 38.312 20.984 -4.914 1 51.28 471 HIS A O 1
ATOM 3819 N N . LYS A 1 472 ? 39.5 21.172 -3.207 1 70.38 472 LYS A N 1
ATOM 3820 C CA . LYS A 1 472 ? 40.469 20.219 -3.742 1 70.38 472 LYS A CA 1
ATOM 3821 C C . LYS A 1 472 ? 40.031 18.781 -3.51 1 70.38 472 LYS A C 1
ATOM 3823 O O . LYS A 1 472 ? 39.844 18.359 -2.365 1 70.38 472 LYS A O 1
ATOM 3828 N N . TRP A 1 473 ? 39.562 18.234 -4.484 1 84.75 473 TRP A N 1
ATOM 3829 C CA . TRP A 1 473 ? 39.188 16.828 -4.449 1 84.75 473 TRP A CA 1
ATOM 3830 C C . TRP A 1 473 ? 40.406 15.961 -4.098 1 84.75 473 TRP A C 1
ATOM 3832 O O . TRP A 1 473 ? 41.5 16.234 -4.551 1 84.75 473 TRP A O 1
ATOM 3842 N N . ASN A 1 474 ? 40.219 15.094 -3.176 1 87.25 474 ASN A N 1
ATOM 3843 C CA . ASN A 1 474 ? 41.281 14.164 -2.816 1 87.25 474 ASN A CA 1
ATOM 3844 C C . ASN A 1 474 ? 41.688 13.281 -3.998 1 87.25 474 ASN A C 1
ATOM 3846 O O . ASN A 1 474 ? 42.844 12.82 -4.078 1 87.25 474 ASN A O 1
ATOM 3850 N N . TYR A 1 475 ? 40.75 12.992 -4.863 1 90.38 475 TYR A N 1
ATOM 3851 C CA . TYR A 1 475 ? 40.938 12.164 -6.047 1 90.38 475 TYR A CA 1
ATOM 3852 C C . TYR A 1 475 ? 40.375 12.859 -7.285 1 90.38 475 TYR A C 1
ATOM 3854 O O . TYR A 1 475 ? 39.25 13.375 -7.262 1 90.38 475 TYR A O 1
ATOM 3862 N N . LEU A 1 476 ? 41.281 12.875 -8.266 1 90.44 476 LEU A N 1
ATOM 3863 C CA . LEU A 1 476 ? 40.844 13.398 -9.562 1 90.44 476 LEU A CA 1
ATOM 3864 C C . LEU A 1 476 ? 40.688 12.266 -10.578 1 90.44 476 LEU A C 1
ATOM 3866 O O . LEU A 1 476 ? 41.531 11.344 -10.602 1 90.44 476 LEU A O 1
ATOM 3870 N N . SER A 1 477 ? 39.625 12.305 -11.312 1 91.19 477 SER A N 1
ATOM 3871 C CA . SER A 1 477 ? 39.438 11.305 -12.359 1 91.19 477 SER A CA 1
ATOM 3872 C C . SER A 1 477 ? 40.594 11.336 -13.367 1 91.19 477 SER A C 1
ATOM 3874 O O . SER A 1 477 ? 41.062 12.406 -13.734 1 91.19 477 SER A O 1
ATOM 3876 N N . PRO A 1 478 ? 40.969 10.203 -13.766 1 89.12 478 PRO A N 1
ATOM 3877 C CA . PRO A 1 478 ? 42.031 10.164 -14.773 1 89.12 478 PRO A CA 1
ATOM 3878 C C . PRO A 1 478 ? 41.594 10.805 -16.094 1 89.12 478 PRO A C 1
ATOM 3880 O O . PRO A 1 478 ? 42.438 11.18 -16.906 1 89.12 478 PRO A O 1
ATOM 3883 N N . ARG A 1 479 ? 40.406 10.992 -16.297 1 90.5 479 ARG A N 1
ATOM 3884 C CA . ARG A 1 479 ? 39.875 11.586 -17.516 1 90.5 479 ARG A CA 1
ATOM 3885 C C . ARG A 1 479 ? 40.188 13.078 -17.594 1 90.5 479 ARG A C 1
ATOM 3887 O O . ARG A 1 479 ? 40 13.711 -18.625 1 90.5 479 ARG A O 1
ATOM 3894 N N . TYR A 1 480 ? 40.719 13.562 -16.5 1 88.94 480 TYR A N 1
ATOM 3895 C CA . TYR A 1 480 ? 41.125 14.969 -16.5 1 88.94 480 TYR A CA 1
ATOM 3896 C C . TYR A 1 480 ? 42.25 15.203 -17.484 1 88.94 480 TYR A C 1
ATOM 3898 O O . TYR A 1 480 ? 42.469 16.328 -17.938 1 88.94 480 TYR A O 1
ATOM 3906 N N . LYS A 1 481 ? 42.844 14.133 -17.875 1 88.56 481 LYS A N 1
ATOM 3907 C CA . LYS A 1 481 ? 44 14.242 -18.766 1 88.56 481 LYS A CA 1
ATOM 3908 C C . LYS A 1 481 ? 43.531 14.328 -20.219 1 88.56 481 LYS A C 1
ATOM 3910 O O . LYS A 1 481 ? 44.344 14.633 -21.109 1 88.56 481 LYS A O 1
ATOM 3915 N N . VAL A 1 482 ? 42.281 14.023 -20.406 1 84.56 482 VAL A N 1
ATOM 3916 C CA . VAL A 1 482 ? 41.75 14.102 -21.766 1 84.56 482 VAL A CA 1
ATOM 3917 C C . VAL A 1 482 ? 41.75 15.555 -22.234 1 84.56 482 VAL A C 1
ATOM 3919 O O . VAL A 1 482 ? 40.969 16.375 -21.719 1 84.56 482 VAL A O 1
ATOM 3922 N N . ASP A 1 483 ? 42.562 15.898 -23.141 1 84.31 483 ASP A N 1
ATOM 3923 C CA . ASP A 1 483 ? 42.719 17.266 -23.609 1 84.31 483 ASP A CA 1
ATOM 3924 C C . ASP A 1 483 ? 41.812 17.578 -24.797 1 84.31 483 ASP A C 1
ATOM 3926 O O . ASP A 1 483 ? 42.281 17.859 -25.891 1 84.31 483 ASP A O 1
ATOM 3930 N N . ARG A 1 484 ? 40.5 17.469 -24.562 1 90.5 484 ARG A N 1
ATOM 3931 C CA . ARG A 1 484 ? 39.531 17.781 -25.594 1 90.5 484 ARG A CA 1
ATOM 3932 C C . ARG A 1 484 ? 38.25 18.344 -24.984 1 90.5 484 ARG A C 1
ATOM 3934 O O . ARG A 1 484 ? 38.062 18.281 -23.766 1 90.5 484 ARG A O 1
ATOM 3941 N N . THR A 1 485 ? 37.469 18.922 -25.812 1 91.81 485 THR A N 1
ATOM 3942 C CA . THR A 1 485 ? 36.156 19.438 -25.406 1 91.81 485 THR A CA 1
ATOM 3943 C C . THR A 1 485 ? 35.094 18.359 -25.484 1 91.81 485 THR A C 1
ATOM 3945 O O . THR A 1 485 ? 35.125 17.516 -26.391 1 91.81 485 THR A O 1
ATOM 3948 N N . LEU A 1 486 ? 34.281 18.312 -24.516 1 93.31 486 LEU A N 1
ATOM 3949 C CA . LEU A 1 486 ? 33.156 17.391 -24.484 1 93.31 486 LEU A CA 1
ATOM 3950 C C . LEU A 1 486 ? 31.844 18.141 -24.547 1 93.31 486 LEU A C 1
ATOM 3952 O O . LEU A 1 486 ? 31.703 19.203 -23.969 1 93.31 486 LEU A O 1
ATOM 3956 N N . THR A 1 487 ? 30.938 17.594 -25.266 1 93.12 487 THR A N 1
ATOM 3957 C CA . THR A 1 487 ? 29.625 18.188 -25.422 1 93.12 487 THR A CA 1
ATOM 3958 C C . THR A 1 487 ? 28.641 17.609 -24.406 1 93.12 487 THR A C 1
ATOM 3960 O O . THR A 1 487 ? 28.562 16.391 -24.25 1 93.12 487 THR A O 1
ATOM 3963 N N . CYS A 1 488 ? 27.953 18.422 -23.75 1 93.12 488 CYS A N 1
ATOM 3964 C CA . CYS A 1 488 ? 26.922 18.016 -22.797 1 93.12 488 CYS A CA 1
ATOM 3965 C C . CYS A 1 488 ? 25.719 17.422 -23.531 1 93.12 488 CYS A C 1
ATOM 3967 O O . CYS A 1 488 ? 25.281 17.969 -24.531 1 93.12 488 CYS A O 1
ATOM 3969 N N . PRO A 1 489 ? 25.234 16.344 -23.047 1 89.5 489 PRO A N 1
ATOM 3970 C CA . PRO A 1 489 ? 24.047 15.727 -23.656 1 89.5 489 PRO A CA 1
ATOM 3971 C C . PRO A 1 489 ? 22.844 16.656 -23.656 1 89.5 489 PRO A C 1
ATOM 3973 O O . PRO A 1 489 ? 21.922 16.484 -24.469 1 89.5 489 PRO A O 1
ATOM 3976 N N . ASN A 1 490 ? 22.828 17.656 -22.781 1 90.62 490 ASN A N 1
ATOM 3977 C CA . ASN A 1 490 ? 21.719 18.594 -22.688 1 90.62 490 ASN A CA 1
ATOM 3978 C C . ASN A 1 490 ? 21.969 19.859 -23.484 1 90.62 490 ASN A C 1
ATOM 3980 O O . ASN A 1 490 ? 21.219 20.844 -23.359 1 90.62 490 ASN A O 1
ATOM 3984 N N . SER A 1 491 ? 22.953 19.828 -24.297 1 91.75 491 SER A N 1
ATOM 3985 C CA . SER A 1 491 ? 23.359 21.031 -25.031 1 91.75 491 SER A CA 1
ATOM 3986 C C . SER A 1 491 ? 22.234 21.531 -25.922 1 91.75 491 SER A C 1
ATOM 3988 O O . SER A 1 491 ? 22.016 22.734 -26.031 1 91.75 491 SER A O 1
ATOM 3990 N N . ALA A 1 492 ? 21.547 20.625 -26.5 1 88.62 492 ALA A N 1
ATOM 3991 C CA . ALA A 1 492 ? 20.469 21 -27.422 1 88.62 492 ALA A CA 1
ATOM 3992 C C . ALA A 1 492 ? 19.312 21.625 -26.672 1 88.62 492 ALA A C 1
ATOM 3994 O O . ALA A 1 492 ? 18.688 22.578 -27.156 1 88.62 492 ALA A O 1
ATOM 3995 N N . SER A 1 493 ? 19.109 21.125 -25.516 1 86.75 493 SER A N 1
ATOM 3996 C CA . SER A 1 493 ? 17.938 21.562 -24.75 1 86.75 493 SER A CA 1
ATOM 3997 C C . SER A 1 493 ? 18.266 22.797 -23.906 1 86.75 493 SER A C 1
ATOM 3999 O O . SER A 1 493 ? 17.406 23.672 -23.719 1 86.75 493 SER A O 1
ATOM 4001 N N . TYR A 1 494 ? 19.531 22.891 -23.391 1 90.31 494 TYR A N 1
ATOM 4002 C CA . TYR A 1 494 ? 19.844 23.953 -22.438 1 90.31 494 TYR A CA 1
ATOM 4003 C C . TYR A 1 494 ? 20.844 24.938 -23.016 1 90.31 494 TYR A C 1
ATOM 4005 O O . TYR A 1 494 ? 21.172 25.953 -22.391 1 90.31 494 TYR A O 1
ATOM 4013 N N . GLY A 1 495 ? 21.359 24.688 -24.25 1 89.81 495 GLY A N 1
ATOM 4014 C CA . GLY A 1 495 ? 22.328 25.562 -24.875 1 89.81 495 GLY A CA 1
ATOM 4015 C C . GLY A 1 495 ? 23.672 25.562 -24.156 1 89.81 495 GLY A C 1
ATOM 4016 O O . GLY A 1 495 ? 24.328 26.609 -24.047 1 89.81 495 GLY A O 1
ATOM 4017 N N . CYS A 1 496 ? 24.078 24.375 -23.672 1 92.25 496 CYS A N 1
ATOM 4018 C CA . CYS A 1 496 ? 25.344 24.25 -22.953 1 92.25 496 CYS A CA 1
ATOM 4019 C C . CYS A 1 496 ? 26.531 24.453 -23.891 1 92.25 496 CYS A C 1
ATOM 4021 O O . CYS A 1 496 ? 26.516 23.969 -25.016 1 92.25 496 CYS A O 1
ATOM 4023 N N . LEU A 1 497 ? 27.5 25.156 -23.438 1 90.56 497 LEU A N 1
ATOM 4024 C CA . LEU A 1 497 ? 28.75 25.281 -24.172 1 90.56 497 LEU A CA 1
ATOM 4025 C C . LEU A 1 497 ? 29.609 24.031 -23.984 1 90.56 497 LEU A C 1
ATOM 4027 O O . LEU A 1 497 ? 29.422 23.281 -23.031 1 90.56 497 LEU A O 1
ATOM 4031 N N . ASP A 1 498 ? 30.453 23.828 -24.922 1 92.06 498 ASP A N 1
ATOM 4032 C CA . ASP A 1 498 ? 31.375 22.703 -24.781 1 92.06 498 ASP A CA 1
ATOM 4033 C C . ASP A 1 498 ? 32.25 22.859 -23.531 1 92.06 498 ASP A C 1
ATOM 4035 O O . ASP A 1 498 ? 32.625 23.984 -23.172 1 92.06 498 ASP A O 1
ATOM 4039 N N . LEU A 1 499 ? 32.469 21.781 -22.922 1 90.88 499 LEU A N 1
ATOM 4040 C CA . LEU A 1 499 ? 33.219 21.781 -21.656 1 90.88 499 LEU A CA 1
ATOM 4041 C C . LEU A 1 499 ? 34.656 21.297 -21.859 1 90.88 499 LEU A C 1
ATOM 4043 O O . LEU A 1 499 ? 34.875 20.312 -22.562 1 90.88 499 LEU A O 1
ATOM 4047 N N . TRP A 1 500 ? 35.5 21.984 -21.25 1 89.94 500 TRP A N 1
ATOM 4048 C CA . TRP A 1 500 ? 36.906 21.562 -21.281 1 89.94 500 TRP A CA 1
ATOM 4049 C C . TRP A 1 500 ? 37.125 20.344 -20.391 1 89.94 500 TRP A C 1
ATOM 4051 O O . TRP A 1 500 ? 36.875 20.375 -19.188 1 89.94 500 TRP A O 1
ATOM 4061 N N . GLY A 1 501 ? 37.594 19.234 -20.938 1 90.56 501 GLY A N 1
ATOM 4062 C CA . GLY A 1 501 ? 37.75 17.938 -20.266 1 90.56 501 GLY A CA 1
ATOM 4063 C C . GLY A 1 501 ? 38.469 18.031 -18.953 1 90.56 501 GLY A C 1
ATOM 4064 O O . GLY A 1 501 ? 38 17.547 -17.922 1 90.56 501 GLY A O 1
ATOM 4065 N N . PRO A 1 502 ? 39.656 18.625 -18.891 1 90.56 502 PRO A N 1
ATOM 4066 C CA . PRO A 1 502 ? 40.438 18.734 -17.656 1 90.56 502 PRO A CA 1
ATOM 4067 C C . PRO A 1 502 ? 39.688 19.484 -16.547 1 90.56 502 PRO A C 1
ATOM 4069 O O . PRO A 1 502 ? 39.781 19.125 -15.375 1 90.56 502 PRO A O 1
ATOM 4072 N N . ASP A 1 503 ? 39 20.438 -16.875 1 90.62 503 ASP A N 1
ATOM 4073 C CA . ASP A 1 503 ? 38.188 21.156 -15.875 1 90.62 503 ASP A CA 1
ATOM 4074 C C . ASP A 1 503 ? 37 20.328 -15.438 1 90.62 503 ASP A C 1
ATOM 4076 O O . ASP A 1 503 ? 36.688 20.266 -14.242 1 90.62 503 ASP A O 1
ATOM 4080 N N . LEU A 1 504 ? 36.375 19.75 -16.406 1 91.31 504 LEU A N 1
ATOM 4081 C CA . LEU A 1 504 ? 35.156 18.969 -16.156 1 91.31 504 LEU A CA 1
ATOM 4082 C C . LEU A 1 504 ? 35.438 17.828 -15.18 1 91.31 504 LEU A C 1
ATOM 4084 O O . LEU A 1 504 ? 34.688 17.641 -14.219 1 91.31 504 LEU A O 1
ATOM 4088 N N . PHE A 1 505 ? 36.5 17.156 -15.328 1 92.25 505 PHE A N 1
ATOM 4089 C CA . PHE A 1 505 ? 36.75 15.938 -14.555 1 92.25 505 PHE A CA 1
ATOM 4090 C C . PHE A 1 505 ? 37.719 16.219 -13.398 1 92.25 505 PHE A C 1
ATOM 4092 O O . PHE A 1 505 ? 38.094 15.297 -12.672 1 92.25 505 PHE A O 1
ATOM 4099 N N . ALA A 1 506 ? 38.125 17.422 -13.188 1 90.88 506 ALA A N 1
ATOM 4100 C CA . ALA A 1 506 ? 38.906 17.828 -12.016 1 90.88 506 ALA A CA 1
ATOM 4101 C C . ALA A 1 506 ? 38.062 18.719 -11.086 1 90.88 506 ALA A C 1
ATOM 4103 O O . ALA A 1 506 ? 37.344 18.203 -10.219 1 90.88 506 ALA A O 1
ATOM 4104 N N . GLU A 1 507 ? 37.938 20 -11.445 1 87.69 507 GLU A N 1
ATOM 4105 C CA . GLU A 1 507 ? 37.344 20.969 -10.555 1 87.69 507 GLU A CA 1
ATOM 4106 C C . GLU A 1 507 ? 35.812 20.797 -10.492 1 87.69 507 GLU A C 1
ATOM 4108 O O . GLU A 1 507 ? 35.219 20.969 -9.438 1 87.69 507 GLU A O 1
ATOM 4113 N N . PHE A 1 508 ? 35.25 20.359 -11.602 1 91.5 508 PHE A N 1
ATOM 4114 C CA . PHE A 1 508 ? 33.812 20.344 -11.672 1 91.5 508 PHE A CA 1
ATOM 4115 C C . PHE A 1 508 ? 33.25 18.984 -11.273 1 91.5 508 PHE A C 1
ATOM 4117 O O . PHE A 1 508 ? 32.031 18.766 -11.258 1 91.5 508 PHE A O 1
ATOM 4124 N N . ALA A 1 509 ? 34.062 18.047 -11.008 1 93.88 509 ALA A N 1
ATOM 4125 C CA . ALA A 1 509 ? 33.656 16.719 -10.555 1 93.88 509 ALA A CA 1
ATOM 4126 C C . ALA A 1 509 ? 32.719 16.062 -11.547 1 93.88 509 ALA A C 1
ATOM 4128 O O . ALA A 1 509 ? 31.75 15.391 -11.148 1 93.88 509 ALA A O 1
ATOM 4129 N N . GLY A 1 510 ? 32.938 16.359 -12.852 1 94 510 GLY A N 1
ATOM 4130 C CA . GLY A 1 510 ? 32.125 15.742 -13.898 1 94 510 GLY A CA 1
ATOM 4131 C C . GLY A 1 510 ? 30.75 16.359 -14.031 1 94 510 GLY A C 1
ATOM 4132 O O . GLY A 1 510 ? 29.812 15.734 -14.547 1 94 510 GLY A O 1
ATOM 4133 N N . VAL A 1 511 ? 30.469 17.594 -13.531 1 95.38 511 VAL A N 1
ATOM 4134 C CA . VAL A 1 511 ? 29.172 18.25 -13.578 1 95.38 511 VAL A CA 1
ATOM 4135 C C . VAL A 1 511 ? 29.219 19.438 -14.547 1 95.38 511 VAL A C 1
ATOM 4137 O O . VAL A 1 511 ? 30.125 20.281 -14.453 1 95.38 511 VAL A O 1
ATOM 4140 N N . CYS A 1 512 ? 28.344 19.391 -15.469 1 94.94 512 CYS A N 1
ATOM 4141 C CA . CYS A 1 512 ? 28.266 20.484 -16.422 1 94.94 512 CYS A CA 1
ATOM 4142 C C . CYS A 1 512 ? 28.047 21.812 -15.711 1 94.94 512 CYS A C 1
ATOM 4144 O O . CYS A 1 512 ? 27.094 21.953 -14.93 1 94.94 512 CYS A O 1
ATOM 4146 N N . SER A 1 513 ? 28.766 22.812 -16 1 91.06 513 SER A N 1
ATOM 4147 C CA . SER A 1 513 ? 28.703 24.094 -15.32 1 91.06 513 SER A CA 1
ATOM 4148 C C . SER A 1 513 ? 27.5 24.906 -15.781 1 91.06 513 SER A C 1
ATOM 4150 O O . SER A 1 513 ? 27.109 25.875 -15.133 1 91.06 513 SER A O 1
ATOM 4152 N N . HIS A 1 514 ? 26.891 24.453 -16.875 1 91.12 514 HIS A N 1
ATOM 4153 C CA . HIS A 1 514 ? 25.781 25.219 -17.438 1 91.12 514 HIS A CA 1
ATOM 4154 C C . HIS A 1 514 ? 24.438 24.688 -16.969 1 91.12 514 HIS A C 1
ATOM 4156 O O . HIS A 1 514 ? 23.625 25.422 -16.391 1 91.12 514 HIS A O 1
ATOM 4162 N N . CYS A 1 515 ? 24.234 23.391 -17.219 1 92.56 515 CYS A N 1
ATOM 4163 C CA . CYS A 1 515 ? 22.906 22.844 -16.922 1 92.56 515 CYS A CA 1
ATOM 4164 C C . CYS A 1 515 ? 22.938 21.953 -15.695 1 92.56 515 CYS A C 1
ATOM 4166 O O . CYS A 1 515 ? 21.891 21.562 -15.18 1 92.56 515 CYS A O 1
ATOM 4168 N N . GLY A 1 516 ? 24.062 21.562 -15.266 1 92.81 516 GLY A N 1
ATOM 4169 C CA . GLY A 1 516 ? 24.172 20.734 -14.078 1 92.81 516 GLY A CA 1
ATOM 4170 C C . GLY A 1 516 ? 24.078 19.25 -14.375 1 92.81 516 GLY A C 1
ATOM 4171 O O . GLY A 1 516 ? 23.906 18.438 -13.469 1 92.81 516 GLY A O 1
ATOM 4172 N N . TYR A 1 517 ? 24.25 18.875 -15.633 1 94.94 517 TYR A N 1
ATOM 4173 C CA . TYR A 1 517 ? 24.266 17.453 -16 1 94.94 517 TYR A CA 1
ATOM 4174 C C . TYR A 1 517 ? 25.453 16.734 -15.375 1 94.94 517 TYR A C 1
ATOM 4176 O O . TYR A 1 517 ? 26.562 17.281 -15.336 1 94.94 517 TYR A O 1
ATOM 4184 N N . HIS A 1 518 ? 25.234 15.594 -14.883 1 95.69 518 HIS A N 1
ATOM 4185 C CA . HIS A 1 518 ? 26.266 14.812 -14.227 1 95.69 518 HIS A CA 1
ATOM 4186 C C . HIS A 1 518 ? 26.812 13.734 -15.156 1 95.69 518 HIS A C 1
ATOM 4188 O O . HIS A 1 518 ? 26.156 12.727 -15.406 1 95.69 518 HIS A O 1
ATOM 4194 N N . PHE A 1 519 ? 28.047 13.93 -15.594 1 94.38 519 PHE A N 1
ATOM 4195 C CA . PHE A 1 519 ? 28.719 12.898 -16.359 1 94.38 519 PHE A CA 1
ATOM 4196 C C . PHE A 1 519 ? 29.141 11.734 -15.469 1 94.38 519 PHE A C 1
ATOM 4198 O O . PHE A 1 519 ? 29.453 11.93 -14.297 1 94.38 519 PHE A O 1
ATOM 4205 N N . PRO A 1 520 ? 29.109 10.508 -15.992 1 92.81 520 PRO A N 1
ATOM 4206 C CA . PRO A 1 520 ? 29.531 9.375 -15.156 1 92.81 520 PRO A CA 1
ATOM 4207 C C . PRO A 1 520 ? 30.969 9.484 -14.688 1 92.81 520 PRO A C 1
ATOM 4209 O O . PRO A 1 520 ? 31.844 9.914 -15.445 1 92.81 520 PRO A O 1
ATOM 4212 N N . MET A 1 521 ? 31.219 9.172 -13.438 1 94.69 521 MET A N 1
ATOM 4213 C CA . MET A 1 521 ? 32.531 9.125 -12.828 1 94.69 521 MET A CA 1
ATOM 4214 C C . MET A 1 521 ? 32.875 7.703 -12.391 1 94.69 521 MET A C 1
ATOM 4216 O O . MET A 1 521 ? 32 6.863 -12.242 1 94.69 521 MET A O 1
ATOM 4220 N N . GLU A 1 522 ? 34.125 7.418 -12.242 1 93.75 522 GLU A N 1
ATOM 4221 C CA . GLU A 1 522 ? 34.562 6.09 -11.812 1 93.75 522 GLU A CA 1
ATOM 4222 C C . GLU A 1 522 ? 34.281 5.887 -10.32 1 93.75 522 GLU A C 1
ATOM 4224 O O . GLU A 1 522 ? 34.25 6.852 -9.555 1 93.75 522 GLU A O 1
ATOM 4229 N N . PRO A 1 523 ? 34.094 4.613 -9.898 1 94.31 523 PRO A N 1
ATOM 4230 C CA . PRO A 1 523 ? 33.781 4.328 -8.492 1 94.31 523 PRO A CA 1
ATOM 4231 C C . PRO A 1 523 ? 34.875 4.836 -7.547 1 94.31 523 PRO A C 1
ATOM 4233 O O . PRO A 1 523 ? 34.562 5.219 -6.41 1 94.31 523 PRO A O 1
ATOM 4236 N N . GLU A 1 524 ? 36.094 4.898 -7.977 1 93.38 524 GLU A N 1
ATOM 4237 C CA . GLU A 1 524 ? 37.219 5.363 -7.156 1 93.38 524 GLU A CA 1
ATOM 4238 C C . GLU A 1 524 ? 37 6.805 -6.707 1 93.38 524 GLU A C 1
ATOM 4240 O O . GLU A 1 524 ? 37.406 7.184 -5.605 1 93.38 524 GLU A O 1
ATOM 4245 N N . TRP A 1 525 ? 36.406 7.535 -7.586 1 94.69 525 TRP A N 1
ATOM 4246 C CA . TRP A 1 525 ? 36.156 8.93 -7.242 1 94.69 525 TRP A CA 1
ATOM 4247 C C . TRP A 1 525 ? 35.312 9.031 -5.977 1 94.69 525 TRP A C 1
ATOM 4249 O O . TRP A 1 525 ? 35.625 9.828 -5.086 1 94.69 525 TRP A O 1
ATOM 4259 N N . TYR A 1 526 ? 34.312 8.266 -5.867 1 94.62 526 TYR A N 1
ATOM 4260 C CA . TYR A 1 526 ? 33.406 8.289 -4.727 1 94.62 526 TYR A CA 1
ATOM 4261 C C . TYR A 1 526 ? 34.094 7.777 -3.467 1 94.62 526 TYR A C 1
ATOM 4263 O O . TYR A 1 526 ? 33.969 8.391 -2.402 1 94.62 526 TYR A O 1
ATOM 4271 N N . VAL A 1 527 ? 34.781 6.695 -3.619 1 95.19 527 VAL A N 1
ATOM 4272 C CA . VAL A 1 527 ? 35.469 6.062 -2.484 1 95.19 527 VAL A CA 1
ATOM 4273 C C . VAL A 1 527 ? 36.469 7.027 -1.864 1 95.19 527 VAL A C 1
ATOM 4275 O O . VAL A 1 527 ? 36.594 7.094 -0.641 1 95.19 527 VAL A O 1
ATOM 4278 N N . LYS A 1 528 ? 37.062 7.859 -2.668 1 94.81 528 LYS A N 1
ATOM 4279 C CA . LYS A 1 528 ? 38.188 8.695 -2.197 1 94.81 528 LYS A CA 1
ATOM 4280 C C . LYS A 1 528 ? 37.688 10.094 -1.827 1 94.81 528 LYS A C 1
ATOM 4282 O O . LYS A 1 528 ? 38.312 10.773 -1.005 1 94.81 528 LYS A O 1
ATOM 4287 N N . ASN A 1 529 ? 36.562 10.516 -2.393 1 95.38 529 ASN A N 1
ATOM 4288 C CA . ASN A 1 529 ? 36.188 11.906 -2.186 1 95.38 529 ASN A CA 1
ATOM 4289 C C . ASN A 1 529 ? 35 12.008 -1.226 1 95.38 529 ASN A C 1
ATOM 4291 O O . ASN A 1 529 ? 34.781 13.062 -0.622 1 95.38 529 ASN A O 1
ATOM 4295 N N . VAL A 1 530 ? 34.188 11.023 -1.044 1 96.06 530 VAL A N 1
ATOM 4296 C CA . VAL A 1 530 ? 32.969 11.102 -0.252 1 96.06 530 VAL A CA 1
ATOM 4297 C C . VAL A 1 530 ? 33.281 10.758 1.205 1 96.06 530 VAL A C 1
ATOM 4299 O O . VAL A 1 530 ? 32.781 11.422 2.119 1 96.06 530 VAL A O 1
ATOM 4302 N N . PHE A 1 531 ? 34.125 9.773 1.471 1 96.62 531 PHE A N 1
ATOM 4303 C CA . PHE A 1 531 ? 34.375 9.281 2.816 1 96.62 531 PHE A CA 1
ATOM 4304 C C . PHE A 1 531 ? 35.625 9.93 3.393 1 96.62 531 PHE A C 1
ATOM 4306 O O . PHE A 1 531 ? 36.438 10.508 2.654 1 96.62 531 PHE A O 1
ATOM 4313 N N . ASP A 1 532 ? 35.781 9.812 4.691 1 95.19 532 ASP A N 1
ATOM 4314 C CA . ASP A 1 532 ? 36.969 10.375 5.355 1 95.19 532 ASP A CA 1
ATOM 4315 C C . ASP A 1 532 ? 38.25 9.75 4.812 1 95.19 532 ASP A C 1
ATOM 4317 O O . ASP A 1 532 ? 38.312 8.539 4.582 1 95.19 532 ASP A O 1
ATOM 4321 N N . PRO A 1 533 ? 39.219 10.633 4.605 1 93.56 533 PRO A N 1
ATOM 4322 C CA . PRO A 1 533 ? 40.5 10.094 4.098 1 93.56 533 PRO A CA 1
ATOM 4323 C C . PRO A 1 533 ? 41.094 9.023 5.008 1 93.56 533 PRO A C 1
ATOM 4325 O O . PRO A 1 533 ? 41.125 9.203 6.23 1 93.56 533 PRO A O 1
ATOM 4328 N N . GLY A 1 534 ? 41.406 7.918 4.426 1 92.75 534 GLY A N 1
ATOM 4329 C CA . GLY A 1 534 ? 42.062 6.844 5.145 1 92.75 534 GLY A CA 1
ATOM 4330 C C . GLY A 1 534 ? 41.125 5.973 5.938 1 92.75 534 GLY A C 1
ATOM 4331 O O . GLY A 1 534 ? 41.531 5.059 6.648 1 92.75 534 GLY A O 1
ATOM 4332 N N . SER A 1 535 ? 39.875 6.172 5.836 1 95 535 SER A N 1
ATOM 4333 C CA . SER A 1 535 ? 38.938 5.453 6.664 1 95 535 SER A CA 1
ATOM 4334 C C . SER A 1 535 ? 38.406 4.203 5.957 1 95 535 SER A C 1
ATOM 4336 O O . SER A 1 535 ? 37.812 3.32 6.59 1 95 535 SER A O 1
ATOM 4338 N N . VAL A 1 536 ? 38.688 4.031 4.707 1 96.62 536 VAL A N 1
ATOM 4339 C CA . VAL A 1 536 ? 38.094 2.959 3.916 1 96.62 536 VAL A CA 1
ATOM 4340 C C . VAL A 1 536 ? 38.844 1.654 4.168 1 96.62 536 VAL A C 1
ATOM 4342 O O . VAL A 1 536 ? 40.062 1.569 3.922 1 96.62 536 VAL A O 1
ATOM 4345 N N . PHE A 1 537 ? 38.125 0.644 4.652 1 96.94 537 PHE A N 1
ATOM 4346 C CA . PHE A 1 537 ? 38.656 -0.699 4.875 1 96.94 537 PHE A CA 1
ATOM 4347 C C . PHE A 1 537 ? 37.812 -1.734 4.133 1 96.94 537 PHE A C 1
ATOM 4349 O O . PHE A 1 537 ? 36.719 -2.092 4.582 1 96.94 537 PHE A O 1
ATOM 4356 N N . GLU A 1 538 ? 38.375 -2.264 3.055 1 96.69 538 GLU A N 1
ATOM 4357 C CA . GLU A 1 538 ? 37.656 -3.236 2.244 1 96.69 538 GLU A CA 1
ATOM 4358 C C . GLU A 1 538 ? 37.688 -4.629 2.871 1 96.69 538 GLU A C 1
ATOM 4360 O O . GLU A 1 538 ? 38.75 -5.035 3.402 1 96.69 538 GLU A O 1
ATOM 4365 N N . PHE A 1 539 ? 36.562 -5.316 2.938 1 94.94 539 PHE A N 1
ATOM 4366 C CA . PHE A 1 539 ? 36.5 -6.695 3.404 1 94.94 539 PHE A CA 1
ATOM 4367 C C . PHE A 1 539 ? 35.844 -7.59 2.371 1 94.94 539 PHE A C 1
ATOM 4369 O O . PHE A 1 539 ? 35.062 -7.109 1.531 1 94.94 539 PHE A O 1
ATOM 4376 N N . ASN A 1 540 ? 36.188 -8.906 2.307 1 93.31 540 ASN A N 1
ATOM 4377 C CA . ASN A 1 540 ? 35.688 -9.922 1.4 1 93.31 540 ASN A CA 1
ATOM 4378 C C . ASN A 1 540 ? 36.094 -9.656 -0.042 1 93.31 540 ASN A C 1
ATOM 4380 O O . ASN A 1 540 ? 35.344 -9.93 -0.974 1 93.31 540 ASN A O 1
ATOM 4384 N N . SER A 1 541 ? 37.25 -9.047 -0.234 1 92.12 541 SER A N 1
ATOM 4385 C CA . SER A 1 541 ? 37.781 -8.758 -1.566 1 92.12 541 SER A CA 1
ATOM 4386 C C . SER A 1 541 ? 38.125 -10.031 -2.324 1 92.12 541 SER A C 1
ATOM 4388 O O . SER A 1 541 ? 38.188 -10.031 -3.555 1 92.12 541 SER A O 1
ATOM 4390 N N . GLU A 1 542 ? 38.188 -11.109 -1.604 1 90.88 542 GLU A N 1
ATOM 4391 C CA . GLU A 1 542 ? 38.625 -12.375 -2.188 1 90.88 542 GLU A CA 1
ATOM 4392 C C . GLU A 1 542 ? 37.469 -13.109 -2.852 1 90.88 542 GLU A C 1
ATOM 4394 O O . GLU A 1 542 ? 37.656 -14.055 -3.615 1 90.88 542 GLU A O 1
ATOM 4399 N N . ILE A 1 543 ? 36.281 -12.68 -2.541 1 93.19 543 ILE A N 1
ATOM 4400 C CA . ILE A 1 543 ? 35.094 -13.312 -3.156 1 93.19 543 ILE A CA 1
ATOM 4401 C C . ILE A 1 543 ? 35 -12.898 -4.625 1 93.19 543 ILE A C 1
ATOM 4403 O O . ILE A 1 543 ? 34.969 -11.711 -4.938 1 93.19 543 ILE A O 1
ATOM 4407 N N . GLU A 1 544 ? 34.969 -13.906 -5.523 1 93 544 GLU A N 1
ATOM 4408 C CA . GLU A 1 544 ? 35.094 -13.641 -6.953 1 93 544 GLU A CA 1
ATOM 4409 C C . GLU A 1 544 ? 33.875 -14.141 -7.711 1 93 544 GLU A C 1
ATOM 4411 O O . GLU A 1 544 ? 33.312 -15.18 -7.363 1 93 544 GLU A O 1
ATOM 4416 N N . ALA A 1 545 ? 33.562 -13.359 -8.797 1 93.19 545 ALA A N 1
ATOM 4417 C CA . ALA A 1 545 ? 32.531 -13.82 -9.711 1 93.19 545 ALA A CA 1
ATOM 4418 C C . ALA A 1 545 ? 32.969 -15.055 -10.484 1 93.19 545 ALA A C 1
ATOM 4420 O O . ALA A 1 545 ? 34.156 -15.156 -10.875 1 93.19 545 ALA A O 1
ATOM 4421 N N . GLY A 1 546 ? 32.062 -16 -10.656 1 91 546 GLY A N 1
ATOM 4422 C CA . GLY A 1 546 ? 32.375 -17.219 -11.391 1 91 546 GLY A CA 1
ATOM 4423 C C . GLY A 1 546 ? 31.375 -17.547 -12.484 1 91 546 GLY A C 1
ATOM 4424 O O . GLY A 1 546 ? 30.625 -16.672 -12.922 1 91 546 GLY A O 1
ATOM 4425 N N . ASN A 1 547 ? 31.578 -18.688 -13.039 1 94 547 ASN A N 1
ATOM 4426 C CA . ASN A 1 547 ? 30.703 -19.234 -14.062 1 94 547 ASN A CA 1
ATOM 4427 C C . ASN A 1 547 ? 30.094 -20.578 -13.641 1 94 547 ASN A C 1
ATOM 4429 O O . ASN A 1 547 ? 30.391 -21.609 -14.227 1 94 547 ASN A O 1
ATOM 4433 N N . PRO A 1 548 ? 29.172 -20.438 -12.711 1 93.38 548 PRO A N 1
ATOM 4434 C CA . PRO A 1 548 ? 28.656 -21.656 -12.094 1 93.38 548 PRO A CA 1
ATOM 4435 C C . PRO A 1 548 ? 27.891 -22.547 -13.078 1 93.38 548 PRO A C 1
ATOM 4437 O O . PRO A 1 548 ? 27.766 -23.75 -12.867 1 93.38 548 PRO A O 1
ATOM 4440 N N . LEU A 1 549 ? 27.406 -22.031 -14.188 1 95.12 549 LEU A N 1
ATOM 4441 C CA . LEU A 1 549 ? 26.609 -22.812 -15.133 1 95.12 549 LEU A CA 1
ATOM 4442 C C . LEU A 1 549 ? 27.453 -23.266 -16.312 1 95.12 549 LEU A C 1
ATOM 4444 O O . LEU A 1 549 ? 26.969 -23.922 -17.219 1 95.12 549 LEU A O 1
ATOM 4448 N N . ASP A 1 550 ? 28.688 -22.875 -16.328 1 94.44 550 ASP A N 1
ATOM 4449 C CA . ASP A 1 550 ? 29.562 -23.109 -17.484 1 94.44 550 ASP A CA 1
ATOM 4450 C C . ASP A 1 550 ? 28.938 -22.531 -18.75 1 94.44 550 ASP A C 1
ATOM 4452 O O . ASP A 1 550 ? 28.875 -23.203 -19.781 1 94.44 550 ASP A O 1
ATOM 4456 N N . PHE A 1 551 ? 28.391 -21.406 -18.547 1 95.5 551 PHE A N 1
ATOM 4457 C CA . PHE A 1 551 ? 27.812 -20.688 -19.688 1 95.5 551 PHE A CA 1
ATOM 4458 C C . PHE A 1 551 ? 28.891 -20.375 -20.719 1 95.5 551 PHE A C 1
ATOM 4460 O O . PHE A 1 551 ? 29.938 -19.812 -20.375 1 95.5 551 PHE A O 1
ATOM 4467 N N . PRO A 1 552 ? 28.672 -20.656 -21.906 1 94.25 552 PRO A N 1
ATOM 4468 C CA . PRO A 1 552 ? 29.719 -20.531 -22.922 1 94.25 552 PRO A CA 1
ATOM 4469 C C . PRO A 1 552 ? 30.234 -19.094 -23.062 1 94.25 552 PRO A C 1
ATOM 4471 O O . PRO A 1 552 ? 29.438 -18.156 -23.188 1 94.25 552 PRO A O 1
ATOM 4474 N N . GLY A 1 553 ? 31.562 -18.984 -23.016 1 93.06 553 GLY A N 1
ATOM 4475 C CA . GLY A 1 553 ? 32.219 -17.703 -23.25 1 93.06 553 GLY A CA 1
ATOM 4476 C C . GLY A 1 553 ? 32.219 -16.781 -22.047 1 93.06 553 GLY A C 1
ATOM 4477 O O . GLY A 1 553 ? 32.812 -15.719 -22.062 1 93.06 553 GLY A O 1
ATOM 4478 N N . PHE A 1 554 ? 31.547 -17.203 -21.062 1 94.56 554 PHE A N 1
ATOM 4479 C CA . PHE A 1 554 ? 31.328 -16.281 -19.938 1 94.56 554 PHE A CA 1
ATOM 4480 C C . PHE A 1 554 ? 32.562 -16.219 -19.047 1 94.56 554 PHE A C 1
ATOM 4482 O O . PHE A 1 554 ? 32.875 -15.156 -18.5 1 94.56 554 PHE A O 1
ATOM 4489 N N . ALA A 1 555 ? 33.312 -17.219 -18.906 1 94.38 555 ALA A N 1
ATOM 4490 C CA . ALA A 1 555 ? 34.531 -17.203 -18.109 1 94.38 555 ALA A CA 1
ATOM 4491 C C . ALA A 1 555 ? 35.531 -16.188 -18.641 1 94.38 555 ALA A C 1
ATOM 4493 O O . ALA A 1 555 ? 36.219 -15.508 -17.875 1 94.38 555 ALA A O 1
ATOM 4494 N N . GLU A 1 556 ? 35.625 -16.094 -19.891 1 95.25 556 GLU A N 1
ATOM 4495 C CA . GLU A 1 556 ? 36.531 -15.141 -20.531 1 95.25 556 GLU A CA 1
ATOM 4496 C C . GLU A 1 556 ? 36.062 -13.711 -20.297 1 95.25 556 GLU A C 1
ATOM 4498 O O . GLU A 1 556 ? 36.875 -12.812 -20.078 1 95.25 556 GLU A O 1
ATOM 4503 N N . ARG A 1 557 ? 34.812 -13.586 -20.391 1 95.12 557 ARG A N 1
ATOM 4504 C CA . ARG A 1 557 ? 34.25 -12.25 -20.172 1 95.12 557 ARG A CA 1
ATOM 4505 C C . ARG A 1 557 ? 34.5 -11.781 -18.75 1 95.12 557 ARG A C 1
ATOM 4507 O O . ARG A 1 557 ? 34.75 -10.594 -18.516 1 95.12 557 ARG A O 1
ATOM 4514 N N . ILE A 1 558 ? 34.406 -12.688 -17.781 1 95.25 558 ILE A N 1
ATOM 4515 C CA . ILE A 1 558 ? 34.688 -12.359 -16.391 1 95.25 558 ILE A CA 1
ATOM 4516 C C . ILE A 1 558 ? 36.156 -11.984 -16.234 1 95.25 558 ILE A C 1
ATOM 4518 O O . ILE A 1 558 ? 36.469 -10.992 -15.578 1 95.25 558 ILE A O 1
ATOM 4522 N N . SER A 1 559 ? 36.969 -12.742 -16.828 1 95.06 559 SER A N 1
ATOM 4523 C CA . SER A 1 559 ? 38.406 -12.469 -16.766 1 95.06 559 SER A CA 1
ATOM 4524 C C . SER A 1 559 ? 38.75 -11.109 -17.359 1 95.06 559 SER A C 1
ATOM 4526 O O . SER A 1 559 ? 39.562 -10.367 -16.812 1 95.06 559 SER A O 1
ATOM 4528 N N . ASP A 1 560 ? 38.156 -10.836 -18.391 1 96.19 560 ASP A N 1
ATOM 4529 C CA . ASP A 1 560 ? 38.344 -9.547 -19.031 1 96.19 560 ASP A CA 1
ATOM 4530 C C . ASP A 1 560 ? 37.938 -8.398 -18.125 1 96.19 560 ASP A C 1
ATOM 4532 O O . ASP A 1 560 ? 38.594 -7.375 -18.031 1 96.19 560 ASP A O 1
ATOM 4536 N N . ALA A 1 561 ? 36.781 -8.57 -17.531 1 95.75 561 ALA A N 1
ATOM 4537 C CA . ALA A 1 561 ? 36.281 -7.551 -16.609 1 95.75 561 ALA A CA 1
ATOM 4538 C C . ALA A 1 561 ? 37.219 -7.375 -15.43 1 95.75 561 ALA A C 1
ATOM 4540 O O . ALA A 1 561 ? 37.469 -6.25 -14.977 1 95.75 561 ALA A O 1
ATOM 4541 N N . GLN A 1 562 ? 37.781 -8.445 -14.938 1 95.25 562 GLN A N 1
ATOM 4542 C CA . GLN A 1 562 ? 38.719 -8.406 -13.82 1 95.25 562 GLN A CA 1
ATOM 4543 C C . GLN A 1 562 ? 40 -7.668 -14.195 1 95.25 562 GLN A C 1
ATOM 4545 O O . GLN A 1 562 ? 40.5 -6.859 -13.414 1 95.25 562 GLN A O 1
ATOM 4550 N N . LYS A 1 563 ? 40.406 -7.898 -15.367 1 95.38 563 LYS A N 1
ATOM 4551 C CA . LYS A 1 563 ? 41.625 -7.238 -15.844 1 95.38 563 LYS A CA 1
ATOM 4552 C C . LYS A 1 563 ? 41.375 -5.746 -16.062 1 95.38 563 LYS A C 1
ATOM 4554 O O . LYS A 1 563 ? 42.219 -4.922 -15.703 1 95.38 563 LYS A O 1
ATOM 4559 N N . LYS A 1 564 ? 40.312 -5.492 -16.547 1 94.38 564 LYS A N 1
ATOM 4560 C CA . LYS A 1 564 ? 40 -4.113 -16.906 1 94.38 564 LYS A CA 1
ATOM 4561 C C . LYS A 1 564 ? 39.75 -3.268 -15.656 1 94.38 564 LYS A C 1
ATOM 4563 O O . LYS A 1 564 ? 40.125 -2.092 -15.617 1 94.38 564 LYS A O 1
ATOM 4568 N N . THR A 1 565 ? 39.125 -3.807 -14.664 1 94 565 THR A N 1
ATOM 4569 C CA . THR A 1 565 ? 38.688 -3.018 -13.516 1 94 565 THR A CA 1
ATOM 4570 C C . THR A 1 565 ? 39.594 -3.236 -12.32 1 94 565 THR A C 1
ATOM 4572 O O . THR A 1 565 ? 39.625 -2.424 -11.398 1 94 565 THR A O 1
ATOM 4575 N N . GLY A 1 566 ? 40.281 -4.336 -12.328 1 92.75 566 GLY A N 1
ATOM 4576 C CA . GLY A 1 566 ? 41.094 -4.711 -11.18 1 92.75 566 GLY A CA 1
ATOM 4577 C C . GLY A 1 566 ? 40.281 -5.32 -10.047 1 92.75 566 GLY A C 1
ATOM 4578 O O . GLY A 1 566 ? 40.844 -5.719 -9.023 1 92.75 566 GLY A O 1
ATOM 4579 N N . ALA A 1 567 ? 39 -5.379 -10.219 1 94.69 567 ALA A N 1
ATOM 4580 C CA . ALA A 1 567 ? 38.094 -5.953 -9.211 1 94.69 567 ALA A CA 1
ATOM 4581 C C . ALA A 1 567 ? 37.781 -7.414 -9.516 1 94.69 567 ALA A C 1
ATOM 4583 O O . ALA A 1 567 ? 37.938 -7.855 -10.664 1 94.69 567 ALA A O 1
ATOM 4584 N N . LYS A 1 568 ? 37.438 -8.141 -8.5 1 94.88 568 LYS A N 1
ATOM 4585 C CA . LYS A 1 568 ? 37.156 -9.562 -8.68 1 94.88 568 LYS A CA 1
ATOM 4586 C C . LYS A 1 568 ? 35.656 -9.812 -8.836 1 94.88 568 LYS A C 1
ATOM 4588 O O . LYS A 1 568 ? 35.219 -10.906 -9.234 1 94.88 568 LYS A O 1
ATOM 4593 N N . SER A 1 569 ? 34.906 -8.898 -8.484 1 95.5 569 SER A N 1
ATOM 4594 C CA . SER A 1 569 ? 33.438 -8.922 -8.656 1 95.5 569 SER A CA 1
ATOM 4595 C C . SER A 1 569 ? 32.875 -7.512 -8.836 1 95.5 569 SER A C 1
ATOM 4597 O O . SER A 1 569 ? 33.625 -6.535 -8.797 1 95.5 569 SER A O 1
ATOM 4599 N N . GLY A 1 570 ? 31.609 -7.457 -9.086 1 96.56 570 GLY A N 1
ATOM 4600 C CA . GLY A 1 570 ? 30.969 -6.172 -9.312 1 96.56 570 GLY A CA 1
ATOM 4601 C C . GLY A 1 570 ? 30.484 -5.508 -8.031 1 96.56 570 GLY A C 1
ATOM 4602 O O . GLY A 1 570 ? 29.672 -4.59 -8.07 1 96.56 570 GLY A O 1
ATOM 4603 N N . CYS A 1 571 ? 30.938 -6.008 -6.863 1 97.75 571 CYS A N 1
ATOM 4604 C CA . CYS A 1 571 ? 30.531 -5.453 -5.578 1 97.75 571 CYS A CA 1
ATOM 4605 C C . CYS A 1 571 ? 31.75 -5.262 -4.664 1 97.75 571 CYS A C 1
ATOM 4607 O O . CYS A 1 571 ? 32.5 -6.199 -4.441 1 97.75 571 CYS A O 1
ATOM 4609 N N . MET A 1 572 ? 31.969 -4.078 -4.258 1 97.81 572 MET A N 1
ATOM 4610 C CA . MET A 1 572 ? 32.969 -3.764 -3.266 1 97.81 572 MET A CA 1
ATOM 4611 C C . MET A 1 572 ? 32.344 -3.484 -1.906 1 97.81 572 MET A C 1
ATOM 4613 O O . MET A 1 572 ? 31.422 -2.688 -1.803 1 97.81 572 MET A O 1
ATOM 4617 N N . THR A 1 573 ? 32.781 -4.164 -0.864 1 98.25 573 THR A N 1
ATOM 4618 C CA . THR A 1 573 ? 32.281 -3.932 0.486 1 98.25 573 THR A CA 1
ATOM 4619 C C . THR A 1 573 ? 33.375 -3.373 1.383 1 98.25 573 THR A C 1
ATOM 4621 O O . THR A 1 573 ? 34.5 -3.826 1.325 1 98.25 573 THR A O 1
ATOM 4624 N N . PHE A 1 574 ? 33.062 -2.336 2.182 1 98.19 574 PHE A N 1
ATOM 4625 C CA . PHE A 1 574 ? 34.062 -1.723 3.02 1 98.19 574 PHE A CA 1
ATOM 4626 C C . PHE A 1 574 ? 33.438 -0.988 4.195 1 98.19 574 PHE A C 1
ATOM 4628 O O . PHE A 1 574 ? 32.25 -0.681 4.176 1 98.19 574 PHE A O 1
ATOM 4635 N N . GLU A 1 575 ? 34.188 -0.834 5.215 1 97.69 575 GLU A N 1
ATOM 4636 C CA . GLU A 1 575 ? 33.875 0.102 6.293 1 97.69 575 GLU A CA 1
ATOM 4637 C C . GLU A 1 575 ? 34.469 1.485 6.004 1 97.69 575 GLU A C 1
ATOM 4639 O O . GLU A 1 575 ? 35.531 1.605 5.379 1 97.69 575 GLU A O 1
ATOM 4644 N N . ALA A 1 576 ? 33.75 2.445 6.379 1 97 576 ALA A N 1
ATOM 4645 C CA . ALA A 1 576 ? 34.219 3.816 6.184 1 97 576 ALA A CA 1
ATOM 4646 C C . ALA A 1 576 ? 33.625 4.754 7.23 1 97 576 ALA A C 1
ATOM 4648 O O . ALA A 1 576 ? 32.875 4.312 8.117 1 97 576 ALA A O 1
ATOM 4649 N N . ARG A 1 577 ? 34.094 5.965 7.199 1 95.62 577 ARG A N 1
ATOM 4650 C CA . ARG A 1 577 ? 33.594 6.996 8.094 1 95.62 577 ARG A CA 1
ATOM 4651 C C . ARG A 1 577 ? 33.188 8.242 7.32 1 95.62 577 ARG A C 1
ATOM 4653 O O . ARG A 1 577 ? 33.781 8.57 6.301 1 95.62 577 ARG A O 1
ATOM 4660 N N . ILE A 1 578 ? 32.188 8.789 7.75 1 93.62 578 ILE A N 1
ATOM 4661 C CA . ILE A 1 578 ? 31.812 10.125 7.324 1 93.62 578 ILE A CA 1
ATOM 4662 C C . ILE A 1 578 ? 31.734 11.055 8.539 1 93.62 578 ILE A C 1
ATOM 4664 O O . ILE A 1 578 ? 30.906 10.844 9.43 1 93.62 578 ILE A O 1
ATOM 4668 N N . ASP A 1 579 ? 32.562 12.039 8.562 1 89.25 579 ASP A N 1
ATOM 4669 C CA . ASP A 1 579 ? 32.656 12.938 9.711 1 89.25 579 ASP A CA 1
ATOM 4670 C C . ASP A 1 579 ? 32.688 12.156 11.023 1 89.25 579 ASP A C 1
ATOM 4672 O O . ASP A 1 579 ? 31.891 12.391 11.922 1 89.25 579 ASP A O 1
ATOM 4676 N N . ASN A 1 580 ? 33.406 11.102 11.062 1 88.5 580 ASN A N 1
ATOM 4677 C CA . ASN A 1 580 ? 33.75 10.273 12.219 1 88.5 580 ASN A CA 1
ATOM 4678 C C . ASN A 1 580 ? 32.594 9.328 12.578 1 88.5 580 ASN A C 1
ATOM 4680 O O . ASN A 1 580 ? 32.656 8.672 13.625 1 88.5 580 ASN A O 1
ATOM 4684 N N . THR A 1 581 ? 31.594 9.281 11.789 1 91.12 581 THR A N 1
ATOM 4685 C CA . THR A 1 581 ? 30.547 8.281 11.961 1 91.12 581 THR A CA 1
ATOM 4686 C C . THR A 1 581 ? 30.859 7.031 11.148 1 91.12 581 THR A C 1
ATOM 4688 O O . THR A 1 581 ? 31 7.098 9.922 1 91.12 581 THR A O 1
ATOM 4691 N N . LYS A 1 582 ? 31.016 5.953 11.805 1 92.94 582 LYS A N 1
ATOM 4692 C CA . LYS A 1 582 ? 31.359 4.695 11.148 1 92.94 582 LYS A CA 1
ATOM 4693 C C . LYS A 1 582 ? 30.156 4.121 10.398 1 92.94 582 LYS A C 1
ATOM 4695 O O . LYS A 1 582 ? 29.016 4.227 10.867 1 92.94 582 LYS A O 1
ATOM 4700 N N . MET A 1 583 ? 30.422 3.541 9.281 1 95.25 583 MET A N 1
ATOM 4701 C CA . MET A 1 583 ? 29.359 2.91 8.508 1 95.25 583 MET A CA 1
ATOM 4702 C C . MET A 1 583 ? 29.906 1.762 7.668 1 95.25 583 MET A C 1
ATOM 4704 O O . MET A 1 583 ? 31.109 1.652 7.469 1 95.25 583 MET A O 1
ATOM 4708 N N . VAL A 1 584 ? 29.031 0.872 7.289 1 97.5 584 VAL A N 1
ATOM 4709 C CA . VAL A 1 584 ? 29.328 -0.195 6.34 1 97.5 584 VAL A CA 1
ATOM 4710 C C . VAL A 1 584 ? 28.719 0.132 4.98 1 97.5 584 VAL A C 1
ATOM 4712 O O . VAL A 1 584 ? 27.578 0.619 4.906 1 97.5 584 VAL A O 1
ATOM 4715 N N . VAL A 1 585 ? 29.516 -0.07 3.908 1 98.38 585 VAL A N 1
ATOM 4716 C CA . VAL A 1 585 ? 29.047 0.277 2.568 1 98.38 585 VAL A CA 1
ATOM 4717 C C . VAL A 1 585 ? 29.172 -0.935 1.648 1 98.38 585 VAL A C 1
ATOM 4719 O O . VAL A 1 585 ? 30.172 -1.661 1.7 1 98.38 585 VAL A O 1
ATOM 4722 N N . ALA A 1 586 ? 28.156 -1.23 0.931 1 98.69 586 ALA A N 1
ATOM 4723 C CA . ALA A 1 586 ? 28.203 -2.119 -0.226 1 98.69 586 ALA A CA 1
ATOM 4724 C C . ALA A 1 586 ? 28.047 -1.338 -1.526 1 98.69 586 ALA A C 1
ATOM 4726 O O . ALA A 1 586 ? 26.984 -0.758 -1.778 1 98.69 586 ALA A O 1
ATOM 4727 N N . MET A 1 587 ? 29.062 -1.36 -2.344 1 98.31 587 MET A N 1
ATOM 4728 C CA . MET A 1 587 ? 29.047 -0.585 -3.58 1 98.31 587 MET A CA 1
ATOM 4729 C C . MET A 1 587 ? 28.906 -1.501 -4.793 1 98.31 587 MET A C 1
ATOM 4731 O O . MET A 1 587 ? 29.75 -2.367 -5.02 1 98.31 587 MET A O 1
ATOM 4735 N N . LEU A 1 588 ? 27.812 -1.372 -5.512 1 98.25 588 LEU A N 1
ATOM 4736 C CA . LEU A 1 588 ? 27.688 -2.029 -6.809 1 98.25 588 LEU A CA 1
ATOM 4737 C C . LEU A 1 588 ? 28.375 -1.204 -7.902 1 98.25 588 LEU A C 1
ATOM 4739 O O . LEU A 1 588 ? 28.031 -0.037 -8.102 1 98.25 588 LEU A O 1
ATOM 4743 N N . MET A 1 589 ? 29.266 -1.797 -8.594 1 97.38 589 MET A N 1
ATOM 4744 C CA . MET A 1 589 ? 30.125 -1.064 -9.531 1 97.38 589 MET A CA 1
ATOM 4745 C C . MET A 1 589 ? 29.688 -1.305 -10.969 1 97.38 589 MET A C 1
ATOM 4747 O O . MET A 1 589 ? 29.891 -2.396 -11.508 1 97.38 589 MET A O 1
ATOM 4751 N N . GLY A 1 590 ? 29.25 -0.311 -11.586 1 95.94 590 GLY A N 1
ATOM 4752 C CA . GLY A 1 590 ? 28.781 -0.394 -12.969 1 95.94 590 GLY A CA 1
ATOM 4753 C C . GLY A 1 590 ? 29.891 -0.706 -13.953 1 95.94 590 GLY A C 1
ATOM 4754 O O . GLY A 1 590 ? 29.641 -1.198 -15.055 1 95.94 590 GLY A O 1
ATOM 4755 N N . THR A 1 591 ? 31.141 -0.506 -13.578 1 95.06 591 THR A N 1
ATOM 4756 C CA . THR A 1 591 ? 32.281 -0.706 -14.461 1 95.06 591 THR A CA 1
ATOM 4757 C C . THR A 1 591 ? 32.594 -2.193 -14.641 1 95.06 591 THR A C 1
ATOM 4759 O O . THR A 1 591 ? 33.25 -2.59 -15.602 1 95.06 591 THR A O 1
ATOM 4762 N N . PHE A 1 592 ? 32.156 -2.955 -13.672 1 96.38 592 PHE A N 1
ATOM 4763 C CA . PHE A 1 592 ? 32.312 -4.402 -13.75 1 96.38 592 PHE A CA 1
ATOM 4764 C C . PHE A 1 592 ? 31.094 -5.066 -14.352 1 96.38 592 PHE A C 1
ATOM 4766 O O . PHE A 1 592 ? 30.141 -5.395 -13.633 1 96.38 592 PHE A O 1
ATOM 4773 N N . ARG A 1 593 ? 31.094 -5.301 -15.633 1 94.75 593 ARG A N 1
ATOM 4774 C CA . ARG A 1 593 ? 30.016 -5.961 -16.375 1 94.75 593 ARG A CA 1
ATOM 4775 C C . ARG A 1 593 ? 28.688 -5.266 -16.125 1 94.75 593 ARG A C 1
ATOM 4777 O O . ARG A 1 593 ? 27.703 -5.914 -15.781 1 94.75 593 ARG A O 1
ATOM 4784 N N . GLY A 1 594 ? 28.688 -3.973 -16.094 1 93.25 594 GLY A N 1
ATOM 4785 C CA . GLY A 1 594 ? 27.469 -3.191 -15.953 1 93.25 594 GLY A CA 1
ATOM 4786 C C . GLY A 1 594 ? 26.906 -3.205 -14.547 1 93.25 594 GLY A C 1
ATOM 4787 O O . GLY A 1 594 ? 25.766 -2.809 -14.32 1 93.25 594 GLY A O 1
ATOM 4788 N N . GLY A 1 595 ? 27.641 -3.719 -13.648 1 95.75 595 GLY A N 1
ATOM 4789 C CA . GLY A 1 595 ? 27.172 -3.805 -12.281 1 95.75 595 GLY A CA 1
ATOM 4790 C C . GLY A 1 595 ? 26.141 -4.898 -12.07 1 95.75 595 GLY A C 1
ATOM 4791 O O . GLY A 1 595 ? 25.312 -4.816 -11.156 1 95.75 595 GLY A O 1
ATOM 4792 N N . SER A 1 596 ? 26.109 -5.902 -12.977 1 96.12 596 SER A N 1
ATOM 4793 C CA . SER A 1 596 ? 25.156 -7.004 -12.852 1 96.12 596 SER A CA 1
ATOM 4794 C C . SER A 1 596 ? 25.406 -7.805 -11.578 1 96.12 596 SER A C 1
ATOM 4796 O O . SER A 1 596 ? 26.562 -8.016 -11.188 1 96.12 596 SER A O 1
ATOM 4798 N N . VAL A 1 597 ? 24.359 -8.234 -10.922 1 97.56 597 VAL A N 1
ATOM 4799 C CA . VAL A 1 597 ? 24.453 -8.891 -9.625 1 97.56 597 VAL A CA 1
ATOM 4800 C C . VAL A 1 597 ? 24.312 -10.406 -9.805 1 97.56 597 VAL A C 1
ATOM 4802 O O . VAL A 1 597 ? 23.328 -10.891 -10.367 1 97.56 597 VAL A O 1
ATOM 4805 N N . GLY A 1 598 ? 25.328 -11.133 -9.43 1 97 598 GLY A N 1
ATOM 4806 C CA . GLY A 1 598 ? 25.344 -12.586 -9.367 1 97 598 GLY A CA 1
ATOM 4807 C C . GLY A 1 598 ? 25.562 -13.117 -7.961 1 97 598 GLY A C 1
ATOM 4808 O O . GLY A 1 598 ? 25.266 -12.43 -6.977 1 97 598 GLY A O 1
ATOM 4809 N N . ALA A 1 599 ? 26.031 -14.281 -7.867 1 96.69 599 ALA A N 1
ATOM 4810 C CA . ALA A 1 599 ? 26.219 -14.953 -6.582 1 96.69 599 ALA A CA 1
ATOM 4811 C C . ALA A 1 599 ? 27.281 -14.258 -5.738 1 96.69 599 ALA A C 1
ATOM 4813 O O . ALA A 1 599 ? 27.109 -14.102 -4.527 1 96.69 599 ALA A O 1
ATOM 4814 N N . ALA A 1 600 ? 28.375 -13.836 -6.336 1 96.75 600 ALA A N 1
ATOM 4815 C CA . ALA A 1 600 ? 29.453 -13.172 -5.602 1 96.75 600 ALA A CA 1
ATOM 4816 C C . ALA A 1 600 ? 28.984 -11.844 -5.023 1 96.75 600 ALA A C 1
ATOM 4818 O O . ALA A 1 600 ? 29.25 -11.531 -3.861 1 96.75 600 ALA A O 1
ATOM 4819 N N . GLU A 1 601 ? 28.328 -11.055 -5.895 1 97.56 601 GLU A N 1
ATOM 4820 C CA . GLU A 1 601 ? 27.812 -9.766 -5.441 1 97.56 601 GLU A CA 1
ATOM 4821 C C . GLU A 1 601 ? 26.797 -9.953 -4.309 1 97.56 601 GLU A C 1
ATOM 4823 O O . GLU A 1 601 ? 26.828 -9.211 -3.324 1 97.56 601 GLU A O 1
ATOM 4828 N N . GLY A 1 602 ? 25.891 -10.953 -4.508 1 97.56 602 GLY A N 1
ATOM 4829 C CA . GLY A 1 602 ? 24.922 -11.242 -3.459 1 97.56 602 GLY A CA 1
ATOM 4830 C C . GLY A 1 602 ? 25.578 -11.656 -2.148 1 97.56 602 GLY A C 1
ATOM 4831 O O . GLY A 1 602 ? 25.156 -11.219 -1.077 1 97.56 602 GLY A O 1
ATOM 4832 N N . TYR A 1 603 ? 26.578 -12.492 -2.244 1 96.38 603 TYR A N 1
ATOM 4833 C CA . TYR A 1 603 ? 27.312 -12.945 -1.064 1 96.38 603 TYR A CA 1
ATOM 4834 C C . TYR A 1 603 ? 27.906 -11.758 -0.311 1 96.38 603 TYR A C 1
ATOM 4836 O O . TYR A 1 603 ? 27.75 -11.641 0.905 1 96.38 603 TYR A O 1
ATOM 4844 N N . LYS A 1 604 ? 28.562 -10.938 -1.011 1 97.44 604 LYS A N 1
ATOM 4845 C CA . LYS A 1 604 ? 29.219 -9.781 -0.406 1 97.44 604 LYS A CA 1
ATOM 4846 C C . LYS A 1 604 ? 28.203 -8.828 0.207 1 97.44 604 LYS A C 1
ATOM 4848 O O . LYS A 1 604 ? 28.422 -8.281 1.287 1 97.44 604 LYS A O 1
ATOM 4853 N N . PHE A 1 605 ? 27.094 -8.617 -0.478 1 98.31 605 PHE A N 1
ATOM 4854 C CA . PHE A 1 605 ? 26.047 -7.734 0.018 1 98.31 605 PHE A CA 1
ATOM 4855 C C . PHE A 1 605 ? 25.469 -8.258 1.329 1 98.31 605 PHE A C 1
ATOM 4857 O O . PHE A 1 605 ? 25.297 -7.492 2.283 1 98.31 605 PHE A O 1
ATOM 4864 N N . VAL A 1 606 ? 25.141 -9.562 1.378 1 97.94 606 VAL A N 1
ATOM 4865 C CA . VAL A 1 606 ? 24.578 -10.188 2.574 1 97.94 606 VAL A CA 1
ATOM 4866 C C . VAL A 1 606 ? 25.578 -10.055 3.732 1 97.94 606 VAL A C 1
ATOM 4868 O O . VAL A 1 606 ? 25.188 -9.703 4.848 1 97.94 606 VAL A O 1
ATOM 4871 N N . GLU A 1 607 ? 26.844 -10.312 3.494 1 96.5 607 GLU A N 1
ATOM 4872 C CA . GLU A 1 607 ? 27.875 -10.203 4.527 1 96.5 607 GLU A CA 1
ATOM 4873 C C . GLU A 1 607 ? 28.016 -8.773 5.027 1 96.5 607 GLU A C 1
ATOM 4875 O O . GLU A 1 607 ? 28.266 -8.547 6.215 1 96.5 607 GLU A O 1
ATOM 4880 N N . ALA A 1 608 ? 27.891 -7.879 4.117 1 98.19 608 ALA A N 1
ATOM 4881 C CA . ALA A 1 608 ? 27.969 -6.473 4.504 1 98.19 608 ALA A CA 1
ATOM 4882 C C . ALA A 1 608 ? 26.828 -6.098 5.438 1 98.19 608 ALA A C 1
ATOM 4884 O O . ALA A 1 608 ? 27.031 -5.418 6.445 1 98.19 608 ALA A O 1
ATOM 4885 N N . ALA A 1 609 ? 25.625 -6.484 5.09 1 97.56 609 ALA A N 1
ATOM 4886 C CA . ALA A 1 609 ? 24.469 -6.215 5.934 1 97.56 609 ALA A CA 1
ATOM 4887 C C . ALA A 1 609 ? 24.625 -6.844 7.312 1 97.56 609 ALA A C 1
ATOM 4889 O O . ALA A 1 609 ? 24.312 -6.219 8.328 1 97.56 609 ALA A O 1
ATOM 4890 N N . GLN A 1 610 ? 25.125 -8.07 7.332 1 95.44 610 GLN A N 1
ATOM 4891 C CA . GLN A 1 610 ? 25.328 -8.773 8.594 1 95.44 610 GLN A CA 1
ATOM 4892 C C . GLN A 1 610 ? 26.406 -8.094 9.438 1 95.44 610 GLN A C 1
ATOM 4894 O O . GLN A 1 610 ? 26.281 -7.988 10.656 1 95.44 610 GLN A O 1
ATOM 4899 N N . ARG A 1 611 ? 27.469 -7.668 8.773 1 95.5 611 ARG A N 1
ATOM 4900 C CA . ARG A 1 611 ? 28.531 -6.945 9.469 1 95.5 611 ARG A CA 1
ATOM 4901 C C . ARG A 1 611 ? 28 -5.641 10.062 1 95.5 611 ARG A C 1
ATOM 4903 O O . ARG A 1 611 ? 28.328 -5.289 11.195 1 95.5 611 ARG A O 1
ATOM 4910 N N . ALA A 1 612 ? 27.234 -4.941 9.266 1 95.81 612 ALA A N 1
ATOM 4911 C CA . ALA A 1 612 ? 26.625 -3.705 9.758 1 95.81 612 ALA A CA 1
ATOM 4912 C C . ALA A 1 612 ? 25.766 -3.965 10.984 1 95.81 612 ALA A C 1
ATOM 4914 O O . ALA A 1 612 ? 25.781 -3.186 11.945 1 95.81 612 ALA A O 1
ATOM 4915 N N . ALA A 1 613 ? 25.016 -5.016 10.93 1 93 613 ALA A N 1
ATOM 4916 C CA . ALA A 1 613 ? 24.156 -5.375 12.055 1 93 613 ALA A CA 1
ATOM 4917 C C . ALA A 1 613 ? 24.984 -5.715 13.297 1 93 613 ALA A C 1
ATOM 4919 O O . ALA A 1 613 ? 24.672 -5.258 14.398 1 93 613 ALA A O 1
ATOM 4920 N N . LYS A 1 614 ? 26 -6.512 13.109 1 90.12 614 LYS A N 1
ATOM 4921 C CA . LYS A 1 614 ? 26.859 -6.957 14.203 1 90.12 614 LYS A CA 1
ATOM 4922 C C . LYS A 1 614 ? 27.547 -5.773 14.875 1 90.12 614 LYS A C 1
ATOM 4924 O O . LYS A 1 614 ? 27.656 -5.723 16.094 1 90.12 614 LYS A O 1
ATOM 4929 N N . LYS A 1 615 ? 27.953 -4.832 14.055 1 90.62 615 LYS A N 1
ATOM 4930 C CA . LYS A 1 615 ? 28.719 -3.697 14.555 1 90.62 615 LYS A CA 1
ATOM 4931 C C . LYS A 1 615 ? 27.797 -2.527 14.906 1 90.62 615 LYS A C 1
ATOM 4933 O O . LYS A 1 615 ? 28.266 -1.512 15.438 1 90.62 615 LYS A O 1
ATOM 4938 N N . ARG A 1 616 ? 26.547 -2.619 14.523 1 88.81 616 ARG A N 1
ATOM 4939 C CA . ARG A 1 616 ? 25.547 -1.577 14.758 1 88.81 616 ARG A CA 1
ATOM 4940 C C . ARG A 1 616 ? 25.938 -0.287 14.039 1 88.81 616 ARG A C 1
ATOM 4942 O O . ARG A 1 616 ? 25.938 0.787 14.641 1 88.81 616 ARG A O 1
ATOM 4949 N N . TYR A 1 617 ? 26.391 -0.454 12.812 1 92.81 617 TYR A N 1
ATOM 4950 C CA . TYR A 1 617 ? 26.703 0.667 11.93 1 92.81 617 TYR A CA 1
ATOM 4951 C C . TYR A 1 617 ? 25.578 0.893 10.922 1 92.81 617 TYR A C 1
ATOM 4953 O O . TYR A 1 617 ? 24.859 -0.044 10.555 1 92.81 617 TYR A O 1
ATOM 4961 N N . PRO A 1 618 ? 25.391 2.188 10.555 1 94.69 618 PRO A N 1
ATOM 4962 C CA . PRO A 1 618 ? 24.516 2.391 9.398 1 94.69 618 PRO A CA 1
ATOM 4963 C C . PRO A 1 618 ? 25.016 1.649 8.156 1 94.69 618 PRO A C 1
ATOM 4965 O O . PRO A 1 618 ? 26.219 1.45 7.984 1 94.69 618 PRO A O 1
ATOM 4968 N N . PHE A 1 619 ? 24.109 1.197 7.395 1 96.94 619 PHE A N 1
ATOM 4969 C CA . PHE A 1 619 ? 24.406 0.439 6.184 1 96.94 619 PHE A CA 1
ATOM 4970 C C . PHE A 1 619 ? 24 1.222 4.941 1 96.94 619 PHE A C 1
ATOM 4972 O O . PHE A 1 619 ? 22.844 1.63 4.809 1 96.94 619 PHE A O 1
ATOM 4979 N N . LEU A 1 620 ? 24.953 1.493 4.016 1 97.81 620 LEU A N 1
ATOM 4980 C CA . LEU A 1 620 ? 24.703 2.215 2.773 1 97.81 620 LEU A CA 1
ATOM 4981 C C . LEU A 1 620 ? 24.953 1.316 1.566 1 97.81 620 LEU A C 1
ATOM 4983 O O . LEU A 1 620 ? 26.031 0.739 1.425 1 97.81 620 LEU A O 1
ATOM 4987 N N . ALA A 1 621 ? 23.938 1.126 0.775 1 98.69 621 ALA A N 1
ATOM 4988 C CA . ALA A 1 621 ? 24.141 0.592 -0.568 1 98.69 621 ALA A CA 1
ATOM 4989 C C . ALA A 1 621 ? 24.422 1.713 -1.567 1 98.69 621 ALA A C 1
ATOM 4991 O O . ALA A 1 621 ? 23.5 2.443 -1.956 1 98.69 621 ALA A O 1
ATOM 4992 N N . TYR A 1 622 ? 25.656 1.882 -1.93 1 98.19 622 TYR A N 1
ATOM 4993 C CA . TYR A 1 622 ? 26.016 2.848 -2.963 1 98.19 622 TYR A CA 1
ATOM 4994 C C . TYR A 1 622 ? 26 2.203 -4.344 1 98.19 622 TYR A C 1
ATOM 4996 O O . TYR A 1 622 ? 26.906 1.45 -4.695 1 98.19 622 TYR A O 1
ATOM 5004 N N . VAL A 1 623 ? 25.031 2.549 -5.141 1 98.5 623 VAL A N 1
ATOM 5005 C CA . VAL A 1 623 ? 24.875 1.922 -6.445 1 98.5 623 VAL A CA 1
ATOM 5006 C C . VAL A 1 623 ? 25.484 2.807 -7.531 1 98.5 623 VAL A C 1
ATOM 5008 O O . VAL A 1 623 ? 24.781 3.619 -8.141 1 98.5 623 VAL A O 1
ATOM 5011 N N . HIS A 1 624 ? 26.766 2.576 -7.793 1 97.31 624 HIS A N 1
ATOM 5012 C CA . HIS A 1 624 ? 27.406 3.27 -8.906 1 97.31 624 HIS A CA 1
ATOM 5013 C C . HIS A 1 624 ? 26.688 2.98 -10.219 1 97.31 624 HIS A C 1
ATOM 5015 O O . HIS A 1 624 ? 26.578 3.857 -11.078 1 97.31 624 HIS A O 1
ATOM 5021 N N . GLY A 1 625 ? 26.219 1.766 -10.273 1 96.56 625 GLY A N 1
ATOM 5022 C CA . GLY A 1 625 ? 25.406 1.3 -11.391 1 96.56 625 GLY A CA 1
ATOM 5023 C C . GLY A 1 625 ? 25.094 -0.18 -11.312 1 96.56 625 GLY A C 1
ATOM 5024 O O . GLY A 1 625 ? 25.891 -0.975 -10.828 1 96.56 625 GLY A O 1
ATOM 5025 N N . THR A 1 626 ? 23.938 -0.527 -11.82 1 96.94 626 THR A N 1
ATOM 5026 C CA . THR A 1 626 ? 23.578 -1.937 -11.906 1 96.94 626 THR A CA 1
ATOM 5027 C C . THR A 1 626 ? 22.625 -2.184 -13.078 1 96.94 626 THR A C 1
ATOM 5029 O O . THR A 1 626 ? 21.609 -1.513 -13.211 1 96.94 626 THR A O 1
ATOM 5032 N N . ALA A 1 627 ? 22.969 -3.098 -13.898 1 93.19 627 ALA A N 1
ATOM 5033 C CA . ALA A 1 627 ? 22.188 -3.43 -15.078 1 93.19 627 ALA A CA 1
ATOM 5034 C C . ALA A 1 627 ? 21.141 -4.484 -14.766 1 93.19 627 ALA A C 1
ATOM 5036 O O . ALA A 1 627 ? 20.312 -4.832 -15.617 1 93.19 627 ALA A O 1
ATOM 5037 N N . GLY A 1 628 ? 21.219 -4.984 -13.578 1 95.06 628 GLY A N 1
ATOM 5038 C CA . GLY A 1 628 ? 20.281 -6.027 -13.195 1 95.06 628 GLY A CA 1
ATOM 5039 C C . GLY A 1 628 ? 20.953 -7.293 -12.703 1 95.06 628 GLY A C 1
ATOM 5040 O O . GLY A 1 628 ? 22.094 -7.242 -12.211 1 95.06 628 GLY A O 1
ATOM 5041 N N . ILE A 1 629 ? 20.234 -8.391 -12.805 1 96.19 629 ILE A N 1
ATOM 5042 C CA . ILE A 1 629 ? 20.766 -9.68 -12.391 1 96.19 629 ILE A CA 1
ATOM 5043 C C . ILE A 1 629 ? 21.609 -10.281 -13.516 1 96.19 629 ILE A C 1
ATOM 5045 O O . ILE A 1 629 ? 21.25 -10.164 -14.688 1 96.19 629 ILE A O 1
ATOM 5049 N N . ARG A 1 630 ? 22.688 -10.875 -13.156 1 95.38 630 ARG A N 1
ATOM 5050 C CA . ARG A 1 630 ? 23.578 -11.5 -14.133 1 95.38 630 ARG A CA 1
ATOM 5051 C C . ARG A 1 630 ? 22.906 -12.711 -14.781 1 95.38 630 ARG A C 1
ATOM 5053 O O . ARG A 1 630 ? 22.812 -13.773 -14.172 1 95.38 630 ARG A O 1
ATOM 5060 N N . ILE A 1 631 ? 22.578 -12.633 -16 1 94.12 631 ILE A N 1
ATOM 5061 C CA . ILE A 1 631 ? 21.75 -13.633 -16.672 1 94.12 631 ILE A CA 1
ATOM 5062 C C . ILE A 1 631 ? 22.562 -14.906 -16.891 1 94.12 631 ILE A C 1
ATOM 5064 O O . ILE A 1 631 ? 22.016 -16.016 -16.891 1 94.12 631 ILE A O 1
ATOM 5068 N N . GLN A 1 632 ? 23.922 -14.812 -17.047 1 95.5 632 GLN A N 1
ATOM 5069 C CA . GLN A 1 632 ? 24.766 -15.961 -17.344 1 95.5 632 GLN A CA 1
ATOM 5070 C C . GLN A 1 632 ? 24.875 -16.891 -16.125 1 95.5 632 GLN A C 1
ATOM 5072 O O . GLN A 1 632 ? 25.359 -18.016 -16.25 1 95.5 632 GLN A O 1
ATOM 5077 N N . GLU A 1 633 ? 24.422 -16.375 -14.984 1 95.94 633 GLU A N 1
ATOM 5078 C CA . GLU A 1 633 ? 24.422 -17.219 -13.789 1 95.94 633 GLU A CA 1
ATOM 5079 C C . GLU A 1 633 ? 23.047 -17.828 -13.555 1 95.94 633 GLU A C 1
ATOM 5081 O O . GLU A 1 633 ? 22.828 -18.547 -12.57 1 95.94 633 GLU A O 1
ATOM 5086 N N . GLY A 1 634 ? 22.094 -17.547 -14.43 1 95.88 634 GLY A N 1
ATOM 5087 C CA . GLY A 1 634 ? 20.781 -18.172 -14.367 1 95.88 634 GLY A CA 1
ATOM 5088 C C . GLY A 1 634 ? 20.062 -17.906 -13.062 1 95.88 634 GLY A C 1
ATOM 5089 O O . GLY A 1 634 ? 19.984 -16.766 -12.594 1 95.88 634 GLY A O 1
ATOM 5090 N N . THR A 1 635 ? 19.531 -18.938 -12.453 1 97 635 THR A N 1
ATOM 5091 C CA . THR A 1 635 ? 18.719 -18.812 -11.25 1 97 635 THR A CA 1
ATOM 5092 C C . THR A 1 635 ? 19.594 -18.562 -10.031 1 97 635 THR A C 1
ATOM 5094 O O . THR A 1 635 ? 19.094 -18.125 -8.984 1 97 635 THR A O 1
ATOM 5097 N N . HIS A 1 636 ? 20.938 -18.812 -10.117 1 96.56 636 HIS A N 1
ATOM 5098 C CA . HIS A 1 636 ? 21.844 -18.391 -9.062 1 96.56 636 HIS A CA 1
ATOM 5099 C C . HIS A 1 636 ? 21.797 -16.875 -8.867 1 96.56 636 HIS A C 1
ATOM 5101 O O . HIS A 1 636 ? 22.031 -16.375 -7.766 1 96.56 636 HIS A O 1
ATOM 5107 N N . GLY A 1 637 ? 21.531 -16.203 -9.969 1 96.12 637 GLY A N 1
ATOM 5108 C CA . GLY A 1 637 ? 21.391 -14.758 -9.906 1 96.12 637 GLY A CA 1
ATOM 5109 C C . GLY A 1 637 ? 20.031 -14.32 -9.375 1 96.12 637 GLY A C 1
ATOM 5110 O O . GLY A 1 637 ? 19.953 -13.516 -8.445 1 96.12 637 GLY A O 1
ATOM 5111 N N . VAL A 1 638 ? 18.984 -14.859 -9.867 1 96.56 638 VAL A N 1
ATOM 5112 C CA . VAL A 1 638 ? 17.625 -14.445 -9.539 1 96.56 638 VAL A CA 1
ATOM 5113 C C . VAL A 1 638 ? 17.375 -14.633 -8.047 1 96.56 638 VAL A C 1
ATOM 5115 O O . VAL A 1 638 ? 16.719 -13.805 -7.406 1 96.56 638 VAL A O 1
ATOM 5118 N N . ILE A 1 639 ? 17.891 -15.688 -7.484 1 97.44 639 ILE A N 1
ATOM 5119 C CA . ILE A 1 639 ? 17.641 -16.031 -6.094 1 97.44 639 ILE A CA 1
ATOM 5120 C C . ILE A 1 639 ? 18.266 -14.992 -5.172 1 97.44 639 ILE A C 1
ATOM 5122 O O . ILE A 1 639 ? 17.938 -14.938 -3.982 1 97.44 639 ILE A O 1
ATOM 5126 N N . GLN A 1 640 ? 19.219 -14.148 -5.676 1 97.88 640 GLN A N 1
ATOM 5127 C CA . GLN A 1 640 ? 19.812 -13.094 -4.871 1 97.88 640 GLN A CA 1
ATOM 5128 C C . GLN A 1 640 ? 18.781 -12.055 -4.461 1 97.88 640 GLN A C 1
ATOM 5130 O O . GLN A 1 640 ? 18.938 -11.375 -3.445 1 97.88 640 GLN A O 1
ATOM 5135 N N . MET A 1 641 ? 17.688 -11.914 -5.277 1 98.38 641 MET A N 1
ATOM 5136 C CA . MET A 1 641 ? 16.641 -10.945 -4.973 1 98.38 641 MET A CA 1
ATOM 5137 C C . MET A 1 641 ? 16.031 -11.219 -3.604 1 98.38 641 MET A C 1
ATOM 5139 O O . MET A 1 641 ? 16.156 -10.398 -2.689 1 98.38 641 MET A O 1
ATOM 5143 N N . PRO A 1 642 ? 15.398 -12.414 -3.416 1 98.44 642 PRO A N 1
ATOM 5144 C CA . PRO A 1 642 ? 14.867 -12.664 -2.072 1 98.44 642 PRO A CA 1
ATOM 5145 C C . PRO A 1 642 ? 15.969 -12.836 -1.026 1 98.44 642 PRO A C 1
ATOM 5147 O O . PRO A 1 642 ? 15.797 -12.438 0.128 1 98.44 642 PRO A O 1
ATOM 5150 N N . ARG A 1 643 ? 17.156 -13.406 -1.342 1 98.12 643 ARG A N 1
ATOM 5151 C CA . ARG A 1 643 ? 18.25 -13.656 -0.402 1 98.12 643 ARG A CA 1
ATOM 5152 C C . ARG A 1 643 ? 18.75 -12.352 0.207 1 98.12 643 ARG A C 1
ATOM 5154 O O . ARG A 1 643 ? 18.797 -12.211 1.431 1 98.12 643 ARG A O 1
ATOM 5161 N N . CYS A 1 644 ? 19.078 -11.406 -0.615 1 98.62 644 CYS A N 1
ATOM 5162 C CA . CYS A 1 644 ? 19.594 -10.125 -0.148 1 98.62 644 CYS A CA 1
ATOM 5163 C C . CYS A 1 644 ? 18.516 -9.328 0.568 1 98.62 644 CYS A C 1
ATOM 5165 O O . CYS A 1 644 ? 18.797 -8.602 1.521 1 98.62 644 CYS A O 1
ATOM 5167 N N . THR A 1 645 ? 17.266 -9.438 0.114 1 98.75 645 THR A N 1
ATOM 5168 C CA . THR A 1 645 ? 16.172 -8.727 0.769 1 98.75 645 THR A CA 1
ATOM 5169 C C . THR A 1 645 ? 15.977 -9.234 2.197 1 98.75 645 THR A C 1
ATOM 5171 O O . THR A 1 645 ? 15.711 -8.445 3.107 1 98.75 645 THR A O 1
ATOM 5174 N N . VAL A 1 646 ? 16.094 -10.562 2.422 1 98.56 646 VAL A N 1
ATOM 5175 C CA . VAL A 1 646 ? 16 -11.133 3.762 1 98.56 646 VAL A CA 1
ATOM 5176 C C . VAL A 1 646 ? 17.094 -10.539 4.648 1 98.56 646 VAL A C 1
ATOM 5178 O O . VAL A 1 646 ? 16.844 -10.195 5.805 1 98.56 646 VAL A O 1
ATOM 5181 N N . ALA A 1 647 ? 18.297 -10.414 4.117 1 98.19 647 ALA A N 1
ATOM 5182 C CA . ALA A 1 647 ? 19.406 -9.828 4.867 1 98.19 647 ALA A CA 1
ATOM 5183 C C . ALA A 1 647 ? 19.094 -8.383 5.27 1 98.19 647 ALA A C 1
ATOM 5185 O O . ALA A 1 647 ? 19.344 -7.98 6.406 1 98.19 647 ALA A O 1
ATOM 5186 N N . VAL A 1 648 ? 18.547 -7.668 4.348 1 98.25 648 VAL A N 1
ATOM 5187 C CA . VAL A 1 648 ? 18.188 -6.277 4.609 1 98.25 648 VAL A CA 1
ATOM 5188 C C . VAL A 1 648 ? 17.109 -6.215 5.688 1 98.25 648 VAL A C 1
ATOM 5190 O O . VAL A 1 648 ? 17.172 -5.383 6.594 1 98.25 648 VAL A O 1
ATOM 5193 N N . ARG A 1 649 ? 16.141 -7.031 5.535 1 96.94 649 ARG A N 1
ATOM 5194 C CA . ARG A 1 649 ? 15.055 -7.023 6.516 1 96.94 649 ARG A CA 1
ATOM 5195 C C . ARG A 1 649 ? 15.586 -7.312 7.918 1 96.94 649 ARG A C 1
ATOM 5197 O O . ARG A 1 649 ? 15.219 -6.629 8.875 1 96.94 649 ARG A O 1
ATOM 5204 N N . ARG A 1 650 ? 16.391 -8.359 8.07 1 95.12 650 ARG A N 1
ATOM 5205 C CA . ARG A 1 650 ? 16.984 -8.688 9.367 1 95.12 650 ARG A CA 1
ATOM 5206 C C . ARG A 1 650 ? 17.766 -7.508 9.93 1 95.12 650 ARG A C 1
ATOM 5208 O O . ARG A 1 650 ? 17.672 -7.211 11.125 1 95.12 650 ARG A O 1
ATOM 5215 N N . TYR A 1 651 ? 18.484 -6.891 9.102 1 95.5 651 TYR A N 1
ATOM 5216 C CA . TYR A 1 651 ? 19.266 -5.723 9.508 1 95.5 651 TYR A CA 1
ATOM 5217 C C . TYR A 1 651 ? 18.344 -4.613 10.016 1 95.5 651 TYR A C 1
ATOM 5219 O O . TYR A 1 651 ? 18.578 -4.062 11.102 1 95.5 651 TYR A O 1
ATOM 5227 N N . ILE A 1 652 ? 17.297 -4.277 9.242 1 94.25 652 ILE A N 1
ATOM 5228 C CA . ILE A 1 652 ? 16.375 -3.209 9.609 1 94.25 652 ILE A CA 1
ATOM 5229 C C . ILE A 1 652 ? 15.664 -3.566 10.914 1 94.25 652 ILE A C 1
ATOM 5231 O O . ILE A 1 652 ? 15.508 -2.715 11.797 1 94.25 652 ILE A O 1
ATOM 5235 N N . GLU A 1 653 ? 15.273 -4.789 11.039 1 89.44 653 GLU A N 1
ATOM 5236 C CA . GLU A 1 653 ? 14.562 -5.242 12.227 1 89.44 653 GLU A CA 1
ATOM 5237 C C . GLU A 1 653 ? 15.469 -5.199 13.461 1 89.44 653 GLU A C 1
ATOM 5239 O O . GLU A 1 653 ? 14.977 -5.121 14.586 1 89.44 653 GLU A O 1
ATOM 5244 N N . SER A 1 654 ? 16.734 -5.273 13.219 1 88.12 654 SER A N 1
ATOM 5245 C CA . SER A 1 654 ? 17.672 -5.18 14.328 1 88.12 654 SER A CA 1
ATOM 5246 C C . SER A 1 654 ? 17.875 -3.73 14.766 1 88.12 654 SER A C 1
ATOM 5248 O O . SER A 1 654 ? 18.609 -3.459 15.719 1 88.12 654 SER A O 1
ATOM 5250 N N . GLY A 1 655 ? 17.25 -2.832 14.047 1 87.69 655 GLY A N 1
ATOM 5251 C CA . GLY A 1 655 ? 17.297 -1.424 14.398 1 87.69 655 GLY A CA 1
ATOM 5252 C C . GLY A 1 655 ? 18.25 -0.625 13.531 1 87.69 655 GLY A C 1
ATOM 5253 O O . GLY A 1 655 ? 18.609 0.507 13.867 1 87.69 655 GLY A O 1
ATOM 5254 N N . GLY A 1 656 ? 18.641 -1.178 12.414 1 91.44 656 GLY A N 1
ATOM 5255 C CA . GLY A 1 656 ? 19.641 -0.546 11.578 1 91.44 656 GLY A CA 1
ATOM 5256 C C . GLY A 1 656 ? 19.062 0.462 10.602 1 91.44 656 GLY A C 1
ATOM 5257 O O . GLY A 1 656 ? 17.906 0.346 10.203 1 91.44 656 GLY A O 1
ATOM 5258 N N . LEU A 1 657 ? 19.859 1.488 10.281 1 93.94 657 LEU A N 1
ATOM 5259 C CA . LEU A 1 657 ? 19.531 2.467 9.25 1 93.94 657 LEU A CA 1
ATOM 5260 C C . LEU A 1 657 ? 20.062 2.025 7.891 1 93.94 657 LEU A C 1
ATOM 5262 O O . LEU A 1 657 ? 21.266 1.976 7.68 1 93.94 657 LEU A O 1
ATOM 5266 N N . TYR A 1 658 ? 19.172 1.677 7.078 1 96.5 658 TYR A N 1
ATOM 5267 C CA . TYR A 1 658 ? 19.547 1.262 5.73 1 96.5 658 TYR A CA 1
ATOM 5268 C C . TYR A 1 658 ? 19.219 2.35 4.715 1 96.5 658 TYR A C 1
ATOM 5270 O O . TYR A 1 658 ? 18.062 2.762 4.59 1 96.5 658 TYR A O 1
ATOM 5278 N N . MET A 1 659 ? 20.172 2.852 3.92 1 96.94 659 MET A N 1
ATOM 5279 C CA . MET A 1 659 ? 20 3.863 2.883 1 96.94 659 MET A CA 1
ATOM 5280 C C . MET A 1 659 ? 20.531 3.365 1.542 1 96.94 659 MET A C 1
ATOM 5282 O O . MET A 1 659 ? 21.453 2.543 1.498 1 96.94 659 MET A O 1
ATOM 5286 N N . VAL A 1 660 ? 19.953 3.83 0.491 1 98.56 660 VAL A N 1
ATOM 5287 C CA . VAL A 1 660 ? 20.406 3.51 -0.863 1 98.56 660 VAL A CA 1
ATOM 5288 C C . VAL A 1 660 ? 20.656 4.797 -1.639 1 98.56 660 VAL A C 1
ATOM 5290 O O . VAL A 1 660 ? 19.891 5.75 -1.558 1 98.56 660 VAL A O 1
ATOM 5293 N N . LEU A 1 661 ? 21.75 4.898 -2.334 1 98.5 661 LEU A N 1
ATOM 5294 C CA . LEU A 1 661 ? 22.078 6.012 -3.219 1 98.5 661 LEU A CA 1
ATOM 5295 C C . LEU A 1 661 ? 22.344 5.52 -4.637 1 98.5 661 LEU A C 1
ATOM 5297 O O . LEU A 1 661 ? 23.281 4.754 -4.867 1 98.5 661 LEU A O 1
ATOM 5301 N N . TYR A 1 662 ? 21.5 5.934 -5.582 1 98.5 662 TYR A N 1
ATOM 5302 C CA . TYR A 1 662 ? 21.641 5.539 -6.977 1 98.5 662 TYR A CA 1
ATOM 5303 C C . TYR A 1 662 ? 22.469 6.559 -7.754 1 98.5 662 TYR A C 1
ATOM 5305 O O . TYR A 1 662 ? 22.25 7.77 -7.617 1 98.5 662 TYR A O 1
ATOM 5313 N N . ASP A 1 663 ? 23.391 6.031 -8.516 1 96.94 663 ASP A N 1
ATOM 5314 C CA . ASP A 1 663 ? 24.156 6.836 -9.461 1 96.94 663 ASP A CA 1
ATOM 5315 C C . ASP A 1 663 ? 24.078 6.25 -10.867 1 96.94 663 ASP A C 1
ATOM 5317 O O . ASP A 1 663 ? 23.719 5.082 -11.039 1 96.94 663 ASP A O 1
ATOM 5321 N N . THR A 1 664 ? 24.234 7.027 -11.836 1 95.44 664 THR A N 1
ATOM 5322 C CA . THR A 1 664 ? 24.281 6.637 -13.242 1 95.44 664 THR A CA 1
ATOM 5323 C C . THR A 1 664 ? 23.016 5.895 -13.641 1 95.44 664 THR A C 1
ATOM 5325 O O . THR A 1 664 ? 21.938 6.5 -13.742 1 95.44 664 THR A O 1
ATOM 5328 N N . ASN A 1 665 ? 23.172 4.473 -13.883 1 95.19 665 ASN A N 1
ATOM 5329 C CA . ASN A 1 665 ? 22.016 3.684 -14.297 1 95.19 665 ASN A CA 1
ATOM 5330 C C . ASN A 1 665 ? 21.75 2.533 -13.328 1 95.19 665 ASN A C 1
ATOM 5332 O O . ASN A 1 665 ? 22.656 1.786 -12.977 1 95.19 665 ASN A O 1
ATOM 5336 N N . SER A 1 666 ? 20.578 2.467 -12.812 1 96.31 666 SER A N 1
ATOM 5337 C CA . SER A 1 666 ? 20.156 1.359 -11.961 1 96.31 666 SER A CA 1
ATOM 5338 C C . SER A 1 666 ? 18.844 0.753 -12.445 1 96.31 666 SER A C 1
ATOM 5340 O O . SER A 1 666 ? 17.812 1.426 -12.461 1 96.31 666 SER A O 1
ATOM 5342 N N . PHE A 1 667 ? 18.844 -0.559 -12.742 1 93.06 667 PHE A N 1
ATOM 5343 C CA . PHE A 1 667 ? 17.672 -1.167 -13.352 1 93.06 667 PHE A CA 1
ATOM 5344 C C . PHE A 1 667 ? 17.406 -2.551 -12.773 1 93.06 667 PHE A C 1
ATOM 5346 O O . PHE A 1 667 ? 18.281 -3.133 -12.133 1 93.06 667 PHE A O 1
ATOM 5353 N N . ALA A 1 668 ? 16.234 -2.977 -12.828 1 93.25 668 ALA A N 1
ATOM 5354 C CA . ALA A 1 668 ? 15.797 -4.367 -12.852 1 93.25 668 ALA A CA 1
ATOM 5355 C C . ALA A 1 668 ? 15.844 -4.984 -11.453 1 93.25 668 ALA A C 1
ATOM 5357 O O . ALA A 1 668 ? 15.375 -4.383 -10.484 1 93.25 668 ALA A O 1
ATOM 5358 N N . GLY A 1 669 ? 16.375 -6.16 -11.344 1 95.81 669 GLY A N 1
ATOM 5359 C CA . GLY A 1 669 ? 16.234 -7.059 -10.203 1 95.81 669 GLY A CA 1
ATOM 5360 C C . GLY A 1 669 ? 16.672 -6.43 -8.891 1 95.81 669 GLY A C 1
ATOM 5361 O O . GLY A 1 669 ? 15.93 -6.457 -7.91 1 95.81 669 GLY A O 1
ATOM 5362 N N . PRO A 1 670 ? 17.875 -5.883 -8.844 1 98.12 670 PRO A N 1
ATOM 5363 C CA . PRO A 1 670 ? 18.312 -5.273 -7.586 1 98.12 670 PRO A CA 1
ATOM 5364 C C . PRO A 1 670 ? 17.391 -4.152 -7.117 1 98.12 670 PRO A C 1
ATOM 5366 O O . PRO A 1 670 ? 17.109 -4.039 -5.922 1 98.12 670 PRO A O 1
ATOM 5369 N N . VAL A 1 671 ? 16.906 -3.338 -8.094 1 98.19 671 VAL A N 1
ATOM 5370 C CA . VAL A 1 671 ? 15.969 -2.273 -7.758 1 98.19 671 VAL A CA 1
ATOM 5371 C C . VAL A 1 671 ? 14.641 -2.877 -7.297 1 98.19 671 VAL A C 1
ATOM 5373 O O . VAL A 1 671 ? 14 -2.354 -6.383 1 98.19 671 VAL A O 1
ATOM 5376 N N . ALA A 1 672 ? 14.242 -4.023 -7.828 1 98.38 672 ALA A N 1
ATOM 5377 C CA . ALA A 1 672 ? 12.961 -4.676 -7.543 1 98.38 672 ALA A CA 1
ATOM 5378 C C . ALA A 1 672 ? 13.078 -5.605 -6.34 1 98.38 672 ALA A C 1
ATOM 5380 O O . ALA A 1 672 ? 12.305 -6.562 -6.207 1 98.38 672 ALA A O 1
ATOM 5381 N N . SER A 1 673 ? 14.07 -5.406 -5.512 1 98.44 673 SER A N 1
ATOM 5382 C CA . SER A 1 673 ? 14.234 -6.273 -4.348 1 98.44 673 SER A CA 1
ATOM 5383 C C . SER A 1 673 ? 14.953 -5.543 -3.217 1 98.44 673 SER A C 1
ATOM 5385 O O . SER A 1 673 ? 14.359 -4.695 -2.547 1 98.44 673 SER A O 1
ATOM 5387 N N . PHE A 1 674 ? 16.312 -5.844 -3.004 1 98.62 674 PHE A N 1
ATOM 5388 C CA . PHE A 1 674 ? 17 -5.445 -1.785 1 98.62 674 PHE A CA 1
ATOM 5389 C C . PHE A 1 674 ? 17.344 -3.961 -1.82 1 98.62 674 PHE A C 1
ATOM 5391 O O . PHE A 1 674 ? 17.594 -3.35 -0.779 1 98.62 674 PHE A O 1
ATOM 5398 N N . LEU A 1 675 ? 17.391 -3.328 -2.99 1 98.69 675 LEU A N 1
ATOM 5399 C CA . LEU A 1 675 ? 17.594 -1.885 -3.045 1 98.69 675 LEU A CA 1
ATOM 5400 C C . LEU A 1 675 ? 16.281 -1.136 -2.861 1 98.69 675 LEU A C 1
ATOM 5402 O O . LEU A 1 675 ? 16.188 -0.222 -2.039 1 98.69 675 LEU A O 1
ATOM 5406 N N . GLY A 1 676 ? 15.281 -1.615 -3.553 1 97.81 676 GLY A N 1
ATOM 5407 C CA . GLY A 1 676 ? 14 -0.928 -3.602 1 97.81 676 GLY A CA 1
ATOM 5408 C C . GLY A 1 676 ? 13.203 -1.068 -2.322 1 97.81 676 GLY A C 1
ATOM 5409 O O . GLY A 1 676 ? 12.227 -0.34 -2.109 1 97.81 676 GLY A O 1
ATOM 5410 N N . CYS A 1 677 ? 13.555 -1.918 -1.436 1 96.38 677 CYS A N 1
ATOM 5411 C CA . CYS A 1 677 ? 12.773 -2.121 -0.222 1 96.38 677 CYS A CA 1
ATOM 5412 C C . CYS A 1 677 ? 13.188 -1.133 0.863 1 96.38 677 CYS A C 1
ATOM 5414 O O . CYS A 1 677 ? 12.523 -1.031 1.899 1 96.38 677 CYS A O 1
ATOM 5416 N N . SER A 1 678 ? 14.234 -0.314 0.632 1 97.19 678 SER A N 1
ATOM 5417 C CA . SER A 1 678 ? 14.672 0.687 1.602 1 97.19 678 SER A CA 1
ATOM 5418 C C . SER A 1 678 ? 13.656 1.825 1.71 1 97.19 678 SER A C 1
ATOM 5420 O O . SER A 1 678 ? 13.117 2.283 0.7 1 97.19 678 SER A O 1
ATOM 5422 N N . PRO A 1 679 ? 13.422 2.275 2.904 1 94.94 679 PRO A N 1
ATOM 5423 C CA . PRO A 1 679 ? 12.555 3.449 3.045 1 94.94 679 PRO A CA 1
ATOM 5424 C C . PRO A 1 679 ? 13.266 4.75 2.688 1 94.94 679 PRO A C 1
ATOM 5426 O O . PRO A 1 679 ? 12.617 5.789 2.527 1 94.94 679 PRO A O 1
ATOM 5429 N N . TYR A 1 680 ? 14.594 4.734 2.596 1 96.75 680 TYR A N 1
ATOM 5430 C CA . TYR A 1 680 ? 15.383 5.93 2.314 1 96.75 680 TYR A CA 1
ATOM 5431 C C . TYR A 1 680 ? 16.266 5.723 1.087 1 96.75 680 TYR A C 1
ATOM 5433 O O . TYR A 1 680 ? 17.406 5.289 1.203 1 96.75 680 TYR A O 1
ATOM 5441 N N . GLN A 1 681 ? 15.75 6.07 -0.031 1 97.88 681 GLN A N 1
ATOM 5442 C CA . GLN A 1 681 ? 16.438 5.938 -1.312 1 97.88 681 GLN A CA 1
ATOM 5443 C C . GLN A 1 681 ? 16.703 7.305 -1.938 1 97.88 681 GLN A C 1
ATOM 5445 O O . GLN A 1 681 ? 15.781 8.109 -2.086 1 97.88 681 GLN A O 1
ATOM 5450 N N . PHE A 1 682 ? 17.891 7.566 -2.293 1 97.94 682 PHE A N 1
ATOM 5451 C CA . PHE A 1 682 ? 18.281 8.828 -2.908 1 97.94 682 PHE A CA 1
ATOM 5452 C C . PHE A 1 682 ? 18.969 8.578 -4.25 1 97.94 682 PHE A C 1
ATOM 5454 O O . PHE A 1 682 ? 19.328 7.441 -4.57 1 97.94 682 PHE A O 1
ATOM 5461 N N . ALA A 1 683 ? 19.094 9.586 -5.07 1 97.88 683 ALA A N 1
ATOM 5462 C CA . ALA A 1 683 ? 19.734 9.461 -6.379 1 97.88 683 ALA A CA 1
ATOM 5463 C C . ALA A 1 683 ? 20.578 10.695 -6.699 1 97.88 683 ALA A C 1
ATOM 5465 O O . ALA A 1 683 ? 20.234 11.805 -6.293 1 97.88 683 ALA A O 1
ATOM 5466 N N . VAL A 1 684 ? 21.656 10.453 -7.371 1 97.69 684 VAL A N 1
ATOM 5467 C CA . VAL A 1 684 ? 22.438 11.555 -7.926 1 97.69 684 VAL A CA 1
ATOM 5468 C C . VAL A 1 684 ? 21.703 12.156 -9.125 1 97.69 684 VAL A C 1
ATOM 5470 O O . VAL A 1 684 ? 21.094 11.43 -9.914 1 97.69 684 VAL A O 1
ATOM 5473 N N . ARG A 1 685 ? 21.875 13.43 -9.242 1 95.25 685 ARG A N 1
ATOM 5474 C CA . ARG A 1 685 ? 21.219 14.125 -10.352 1 95.25 685 ARG A CA 1
ATOM 5475 C C . ARG A 1 685 ? 21.625 13.516 -11.688 1 95.25 685 ARG A C 1
ATOM 5477 O O . ARG A 1 685 ? 22.781 13.133 -11.883 1 95.25 685 ARG A O 1
ATOM 5484 N N . SER A 1 686 ? 20.75 13.305 -12.609 1 94.44 686 SER A N 1
ATOM 5485 C CA . SER A 1 686 ? 20.922 12.828 -13.977 1 94.44 686 SER A CA 1
ATOM 5486 C C . SER A 1 686 ? 20.984 11.305 -14.031 1 94.44 686 SER A C 1
ATOM 5488 O O . SER A 1 686 ? 21.219 10.719 -15.086 1 94.44 686 SER A O 1
ATOM 5490 N N . SER A 1 687 ? 20.844 10.633 -12.867 1 96.31 687 SER A N 1
ATOM 5491 C CA . SER A 1 687 ? 20.828 9.172 -12.859 1 96.31 687 SER A CA 1
ATOM 5492 C C . SER A 1 687 ? 19.516 8.633 -13.422 1 96.31 687 SER A C 1
ATOM 5494 O O . SER A 1 687 ? 18.516 9.367 -13.516 1 96.31 687 SER A O 1
ATOM 5496 N N . ASN A 1 688 ? 19.531 7.395 -13.875 1 96.19 688 ASN A N 1
ATOM 5497 C CA . ASN A 1 688 ? 18.359 6.676 -14.359 1 96.19 688 ASN A CA 1
ATOM 5498 C C . ASN A 1 688 ? 18 5.508 -13.445 1 96.19 688 ASN A C 1
ATOM 5500 O O . ASN A 1 688 ? 18.875 4.754 -13.023 1 96.19 688 ASN A O 1
ATOM 5504 N N . ILE A 1 689 ? 16.781 5.426 -13.07 1 96.75 689 ILE A N 1
ATOM 5505 C CA . ILE A 1 689 ? 16.281 4.348 -12.227 1 96.75 689 ILE A CA 1
ATOM 5506 C C . ILE A 1 689 ? 15.008 3.762 -12.844 1 96.75 689 ILE A C 1
ATOM 5508 O O . ILE A 1 689 ? 14.078 4.496 -13.172 1 96.75 689 ILE A O 1
ATOM 5512 N N . GLY A 1 690 ? 14.977 2.426 -12.984 1 94.5 690 GLY A N 1
ATOM 5513 C CA . GLY A 1 690 ? 13.781 1.815 -13.547 1 94.5 690 GLY A CA 1
ATOM 5514 C C . GLY A 1 690 ? 13.766 0.304 -13.414 1 94.5 690 GLY A C 1
ATOM 5515 O O . GLY A 1 690 ? 14.766 -0.299 -13.008 1 94.5 690 GLY A O 1
ATOM 5516 N N . PHE A 1 691 ? 12.703 -0.241 -13.781 1 93.44 691 PHE A N 1
ATOM 5517 C CA . PHE A 1 691 ? 12.508 -1.686 -13.727 1 93.44 691 PHE A CA 1
ATOM 5518 C C . PHE A 1 691 ? 13.055 -2.355 -14.984 1 93.44 691 PHE A C 1
ATOM 5520 O O . PHE A 1 691 ? 13.711 -3.396 -14.898 1 93.44 691 PHE A O 1
ATOM 5527 N N . ALA A 1 692 ? 12.672 -1.748 -16.062 1 89.88 692 ALA A N 1
ATOM 5528 C CA . ALA A 1 692 ? 13.141 -2.256 -17.344 1 89.88 692 ALA A CA 1
ATOM 5529 C C . ALA A 1 692 ? 13.656 -1.12 -18.219 1 89.88 692 ALA A C 1
ATOM 5531 O O . ALA A 1 692 ? 13.203 0.02 -18.109 1 89.88 692 ALA A O 1
ATOM 5532 N N . GLY A 1 693 ? 14.594 -1.502 -19.062 1 84.94 693 GLY A N 1
ATOM 5533 C CA . GLY A 1 693 ? 15.078 -0.519 -20.016 1 84.94 693 GLY A CA 1
ATOM 5534 C C . GLY A 1 693 ? 14.039 -0.116 -21.047 1 84.94 693 GLY A C 1
ATOM 5535 O O . GLY A 1 693 ? 13.031 -0.806 -21.219 1 84.94 693 GLY A O 1
ATOM 5536 N N . PRO A 1 694 ? 14.281 0.936 -21.719 1 82.38 694 PRO A N 1
ATOM 5537 C CA . PRO A 1 694 ? 13.312 1.436 -22.703 1 82.38 694 PRO A CA 1
ATOM 5538 C C . PRO A 1 694 ? 13.016 0.426 -23.812 1 82.38 694 PRO A C 1
ATOM 5540 O O . PRO A 1 694 ? 11.859 0.287 -24.219 1 82.38 694 PRO A O 1
ATOM 5543 N N . GLY A 1 695 ? 14.055 -0.223 -24.266 1 76.5 695 GLY A N 1
ATOM 5544 C CA . GLY A 1 695 ? 13.852 -1.21 -25.312 1 76.5 695 GLY A CA 1
ATOM 5545 C C . GLY A 1 695 ? 12.953 -2.357 -24.891 1 76.5 695 GLY A C 1
ATOM 5546 O O . GLY A 1 695 ? 12.062 -2.766 -25.641 1 76.5 695 GLY A O 1
ATOM 5547 N N . VAL A 1 696 ? 13.148 -2.83 -23.75 1 77.81 696 VAL A N 1
ATOM 5548 C CA . VAL A 1 696 ? 12.367 -3.947 -23.219 1 77.81 696 VAL A CA 1
ATOM 5549 C C . VAL A 1 696 ? 10.922 -3.512 -23 1 77.81 696 VAL A C 1
ATOM 5551 O O . VAL A 1 696 ? 9.984 -4.266 -23.281 1 77.81 696 VAL A O 1
ATOM 5554 N N . ILE A 1 697 ? 10.703 -2.309 -22.5 1 84.69 697 ILE A N 1
ATOM 5555 C CA . ILE A 1 697 ? 9.359 -1.796 -22.266 1 84.69 697 ILE A CA 1
ATOM 5556 C C . ILE A 1 697 ? 8.602 -1.694 -23.594 1 84.69 697 ILE A C 1
ATOM 5558 O O . ILE A 1 697 ? 7.453 -2.123 -23.688 1 84.69 697 ILE A O 1
ATOM 5562 N N . LYS A 1 698 ? 9.32 -1.18 -24.609 1 81.88 698 LYS A N 1
ATOM 5563 C CA . LYS A 1 698 ? 8.695 -1.039 -25.906 1 81.88 698 LYS A CA 1
ATOM 5564 C C . LYS A 1 698 ? 8.328 -2.4 -26.5 1 81.88 698 LYS A C 1
ATOM 5566 O O . LYS A 1 698 ? 7.242 -2.57 -27.062 1 81.88 698 LYS A O 1
ATOM 5571 N N . GLU A 1 699 ? 9.156 -3.287 -26.297 1 73.31 699 GLU A N 1
ATOM 5572 C CA . GLU A 1 699 ? 8.922 -4.625 -26.844 1 73.31 699 GLU A CA 1
ATOM 5573 C C . GLU A 1 699 ? 7.766 -5.312 -26.125 1 73.31 699 GLU A C 1
ATOM 5575 O O . GLU A 1 699 ? 6.969 -6.012 -26.75 1 73.31 699 GLU A O 1
ATOM 5580 N N . THR A 1 700 ? 7.676 -5.113 -24.875 1 75.38 700 THR A N 1
ATOM 5581 C CA . THR A 1 700 ? 6.688 -5.809 -24.047 1 75.38 700 THR A CA 1
ATOM 5582 C C . THR A 1 700 ? 5.328 -5.117 -24.141 1 75.38 700 THR A C 1
ATOM 5584 O O . THR A 1 700 ? 4.293 -5.781 -24.219 1 75.38 700 THR A O 1
ATOM 5587 N N . THR A 1 701 ? 5.363 -3.787 -24.141 1 78.56 701 THR A N 1
ATOM 5588 C CA . THR A 1 701 ? 4.109 -3.051 -24.031 1 78.56 701 THR A CA 1
ATOM 5589 C C . THR A 1 701 ? 3.703 -2.477 -25.391 1 78.56 701 THR A C 1
ATOM 5591 O O . THR A 1 701 ? 2.539 -2.123 -25.594 1 78.56 701 THR A O 1
ATOM 5594 N N . GLY A 1 702 ? 4.621 -2.279 -26.25 1 76.62 702 GLY A N 1
ATOM 5595 C CA . GLY A 1 702 ? 4.363 -1.621 -27.531 1 76.62 702 GLY A CA 1
ATOM 5596 C C . GLY A 1 702 ? 4.344 -0.108 -27.422 1 76.62 702 GLY A C 1
ATOM 5597 O O . GLY A 1 702 ? 4.211 0.587 -28.438 1 76.62 702 GLY A O 1
ATOM 5598 N N . MET A 1 703 ? 4.496 0.462 -26.266 1 79.69 703 MET A N 1
ATOM 5599 C CA . MET A 1 703 ? 4.398 1.902 -26.047 1 79.69 703 MET A CA 1
ATOM 5600 C C . MET A 1 703 ? 5.746 2.58 -26.266 1 79.69 703 MET A C 1
ATOM 5602 O O . MET A 1 703 ? 6.789 2.02 -25.922 1 79.69 703 MET A O 1
ATOM 5606 N N . ASP A 1 704 ? 5.691 3.771 -26.859 1 84.56 704 ASP A N 1
ATOM 5607 C CA . ASP A 1 704 ? 6.891 4.598 -26.938 1 84.56 704 ASP A CA 1
ATOM 5608 C C . ASP A 1 704 ? 7.203 5.246 -25.594 1 84.56 704 ASP A C 1
ATOM 5610 O O . ASP A 1 704 ? 6.312 5.793 -24.938 1 84.56 704 ASP A O 1
ATOM 5614 N N . ILE A 1 705 ? 8.391 5.145 -25.219 1 84.19 705 ILE A N 1
ATOM 5615 C CA . ILE A 1 705 ? 8.82 5.672 -23.938 1 84.19 705 ILE A CA 1
ATOM 5616 C C . ILE A 1 705 ? 9.344 7.094 -24.094 1 84.19 705 ILE A C 1
ATOM 5618 O O . ILE A 1 705 ? 10.25 7.336 -24.906 1 84.19 705 ILE A O 1
ATOM 5622 N N . PRO A 1 706 ? 8.688 8.031 -23.422 1 85.25 706 PRO A N 1
ATOM 5623 C CA . PRO A 1 706 ? 9.164 9.414 -23.531 1 85.25 706 PRO A CA 1
ATOM 5624 C C . PRO A 1 706 ? 10.625 9.57 -23.125 1 85.25 706 PRO A C 1
ATOM 5626 O O . PRO A 1 706 ? 11.164 8.719 -22.406 1 85.25 706 PRO A O 1
ATOM 5629 N N . PRO A 1 707 ? 11.148 10.656 -23.641 1 84.25 707 PRO A N 1
ATOM 5630 C CA . PRO A 1 707 ? 12.516 10.938 -23.203 1 84.25 707 PRO A CA 1
ATOM 5631 C C . PRO A 1 707 ? 12.617 11.148 -21.688 1 84.25 707 PRO A C 1
ATOM 5633 O O . PRO A 1 707 ? 11.664 11.625 -21.062 1 84.25 707 PRO A O 1
ATOM 5636 N N . LYS A 1 708 ? 13.625 10.75 -21.016 1 88 708 LYS A N 1
ATOM 5637 C CA . LYS A 1 708 ? 13.898 10.961 -19.609 1 88 708 LYS A CA 1
ATOM 5638 C C . LYS A 1 708 ? 12.945 10.148 -18.734 1 88 708 LYS A C 1
ATOM 5640 O O . LYS A 1 708 ? 12.672 10.523 -17.594 1 88 708 LYS A O 1
ATOM 5645 N N . TYR A 1 709 ? 12.375 9.125 -19.297 1 91.81 709 TYR A N 1
ATOM 5646 C CA . TYR A 1 709 ? 11.398 8.281 -18.625 1 91.81 709 TYR A CA 1
ATOM 5647 C C . TYR A 1 709 ? 11.953 7.727 -17.312 1 91.81 709 TYR A C 1
ATOM 5649 O O . TYR A 1 709 ? 11.219 7.566 -16.344 1 91.81 709 TYR A O 1
ATOM 5657 N N . HIS A 1 710 ? 13.266 7.531 -17.281 1 94.88 710 HIS A N 1
ATOM 5658 C CA . HIS A 1 710 ? 13.867 6.863 -16.125 1 94.88 710 HIS A CA 1
ATOM 5659 C C . HIS A 1 710 ? 14.703 7.836 -15.305 1 94.88 710 HIS A C 1
ATOM 5661 O O . HIS A 1 710 ? 15.359 7.43 -14.344 1 94.88 710 HIS A O 1
ATOM 5667 N N . ARG A 1 711 ? 14.625 9.094 -15.656 1 95 711 ARG A N 1
ATOM 5668 C CA . ARG A 1 711 ? 15.461 10.078 -14.984 1 95 711 ARG A CA 1
ATOM 5669 C C . ARG A 1 711 ? 15.078 10.211 -13.516 1 95 711 ARG A C 1
ATOM 5671 O O . ARG A 1 711 ? 13.922 9.984 -13.148 1 95 711 ARG A O 1
ATOM 5678 N N . SER A 1 712 ? 16.016 10.633 -12.703 1 95.75 712 SER A N 1
ATOM 5679 C CA . SER A 1 712 ? 15.859 10.711 -11.258 1 95.75 712 SER A CA 1
ATOM 5680 C C . SER A 1 712 ? 14.68 11.602 -10.875 1 95.75 712 SER A C 1
ATOM 5682 O O . SER A 1 712 ? 13.93 11.281 -9.945 1 95.75 712 SER A O 1
ATOM 5684 N N . TYR A 1 713 ? 14.422 12.688 -11.578 1 94.44 713 TYR A N 1
ATOM 5685 C CA . TYR A 1 713 ? 13.32 13.578 -11.227 1 94.44 713 TYR A CA 1
ATOM 5686 C C . TYR A 1 713 ? 11.977 12.906 -11.469 1 94.44 713 TYR A C 1
ATOM 5688 O O . TYR A 1 713 ? 11.008 13.148 -10.734 1 94.44 713 TYR A O 1
ATOM 5696 N N . ARG A 1 714 ? 11.922 12.102 -12.5 1 94.31 714 ARG A N 1
ATOM 5697 C CA . ARG A 1 714 ? 10.695 11.336 -12.727 1 94.31 714 ARG A CA 1
ATOM 5698 C C . ARG A 1 714 ? 10.508 10.273 -11.648 1 94.31 714 ARG A C 1
ATOM 5700 O O . ARG A 1 714 ? 9.391 10.047 -11.188 1 94.31 714 ARG A O 1
ATOM 5707 N N . ALA A 1 715 ? 11.625 9.641 -11.32 1 95.88 715 ALA A N 1
ATOM 5708 C CA . ALA A 1 715 ? 11.57 8.656 -10.242 1 95.88 715 ALA A CA 1
ATOM 5709 C C . ALA A 1 715 ? 11.07 9.289 -8.945 1 95.88 715 ALA A C 1
ATOM 5711 O O . ALA A 1 715 ? 10.281 8.688 -8.219 1 95.88 715 ALA A O 1
ATOM 5712 N N . LEU A 1 716 ? 11.5 10.508 -8.648 1 96.19 716 LEU A N 1
ATOM 5713 C CA . LEU A 1 716 ? 11.07 11.227 -7.461 1 96.19 716 LEU A CA 1
ATOM 5714 C C . LEU A 1 716 ? 9.586 11.57 -7.539 1 96.19 716 LEU A C 1
ATOM 5716 O O . LEU A 1 716 ? 8.852 11.398 -6.566 1 96.19 716 LEU A O 1
ATOM 5720 N N . SER A 1 717 ? 9.148 12 -8.695 1 94.5 717 SER A N 1
ATOM 5721 C CA . SER A 1 717 ? 7.754 12.391 -8.891 1 94.5 717 SER A CA 1
ATOM 5722 C C . SER A 1 717 ? 6.816 11.195 -8.781 1 94.5 717 SER A C 1
ATOM 5724 O O . SER A 1 717 ? 5.641 11.352 -8.445 1 94.5 717 SER A O 1
ATOM 5726 N N . ARG A 1 718 ? 7.398 10.047 -9.016 1 94.5 718 ARG A N 1
ATOM 5727 C CA . ARG A 1 718 ? 6.602 8.828 -8.93 1 94.5 718 ARG A CA 1
ATOM 5728 C C . ARG A 1 718 ? 6.672 8.219 -7.535 1 94.5 718 ARG A C 1
ATOM 5730 O O . ARG A 1 718 ? 6.016 7.219 -7.254 1 94.5 718 ARG A O 1
ATOM 5737 N N . GLY A 1 719 ? 7.512 8.758 -6.68 1 94.62 719 GLY A N 1
ATOM 5738 C CA . GLY A 1 719 ? 7.656 8.273 -5.316 1 94.62 719 GLY A CA 1
ATOM 5739 C C . GLY A 1 719 ? 8.586 7.078 -5.207 1 94.62 719 GLY A C 1
ATOM 5740 O O . GLY A 1 719 ? 8.578 6.371 -4.199 1 94.62 719 GLY A O 1
ATOM 5741 N N . HIS A 1 720 ? 9.438 6.824 -6.273 1 96.44 720 HIS A N 1
ATOM 5742 C CA . HIS A 1 720 ? 10.328 5.672 -6.293 1 96.44 720 HIS A CA 1
ATOM 5743 C C . HIS A 1 720 ? 11.562 5.922 -5.434 1 96.44 720 HIS A C 1
ATOM 5745 O O . HIS A 1 720 ? 12.203 4.973 -4.969 1 96.44 720 HIS A O 1
ATOM 5751 N N . ILE A 1 721 ? 11.883 7.227 -5.266 1 97.06 721 ILE A N 1
ATOM 5752 C CA . ILE A 1 721 ? 13.008 7.629 -4.422 1 97.06 721 ILE A CA 1
ATOM 5753 C C . ILE A 1 721 ? 12.594 8.805 -3.541 1 97.06 721 ILE A C 1
ATOM 5755 O O . ILE A 1 721 ? 11.484 9.336 -3.688 1 97.06 721 ILE A O 1
ATOM 5759 N N . GLN A 1 722 ? 13.492 9.188 -2.633 1 95.94 722 GLN A N 1
ATOM 5760 C CA . GLN A 1 722 ? 13.078 10.133 -1.606 1 95.94 722 GLN A CA 1
ATOM 5761 C C . GLN A 1 722 ? 13.898 11.422 -1.678 1 95.94 722 GLN A C 1
ATOM 5763 O O . GLN A 1 722 ? 13.648 12.367 -0.935 1 95.94 722 GLN A O 1
ATOM 5768 N N . GLY A 1 723 ? 14.828 11.461 -2.623 1 96 723 GLY A N 1
ATOM 5769 C CA . GLY A 1 723 ? 15.586 12.695 -2.793 1 96 723 GLY A CA 1
ATOM 5770 C C . GLY A 1 723 ? 16.609 12.609 -3.912 1 96 723 GLY A C 1
ATOM 5771 O O . GLY A 1 723 ? 16.969 11.516 -4.348 1 96 723 GLY A O 1
ATOM 5772 N N . ILE A 1 724 ? 16.969 13.773 -4.418 1 97.06 724 ILE A N 1
ATOM 5773 C CA . ILE A 1 724 ? 18 13.906 -5.445 1 97.06 724 ILE A CA 1
ATOM 5774 C C . ILE A 1 724 ? 19.141 14.758 -4.918 1 97.06 724 ILE A C 1
ATOM 5776 O O . ILE A 1 724 ? 18.922 15.844 -4.367 1 97.06 724 ILE A O 1
ATOM 5780 N N . TRP A 1 725 ? 20.344 14.273 -5.121 1 96.75 725 TRP A N 1
ATOM 5781 C CA . TRP A 1 725 ? 21.516 14.961 -4.602 1 96.75 725 TRP A CA 1
ATOM 5782 C C . TRP A 1 725 ? 22.453 15.359 -5.734 1 96.75 725 TRP A C 1
ATOM 5784 O O . TRP A 1 725 ? 22.562 14.648 -6.738 1 96.75 725 TRP A O 1
ATOM 5794 N N . ASP A 1 726 ? 23.109 16.5 -5.559 1 96.38 726 ASP A N 1
ATOM 5795 C CA . ASP A 1 726 ? 24.266 16.859 -6.391 1 96.38 726 ASP A CA 1
ATOM 5796 C C . ASP A 1 726 ? 25.5 16.062 -5.973 1 96.38 726 ASP A C 1
ATOM 5798 O O . ASP A 1 726 ? 25.781 15.922 -4.777 1 96.38 726 ASP A O 1
ATOM 5802 N N . ARG A 1 727 ? 26.172 15.547 -6.969 1 96.25 727 ARG A N 1
ATOM 5803 C CA . ARG A 1 727 ? 27.359 14.734 -6.688 1 96.25 727 ARG A CA 1
ATOM 5804 C C . ARG A 1 727 ? 28.312 15.461 -5.754 1 96.25 727 ARG A C 1
ATOM 5806 O O . ARG A 1 727 ? 28.922 14.852 -4.867 1 96.25 727 ARG A O 1
ATOM 5813 N N . ARG A 1 728 ? 28.531 16.75 -5.922 1 94.62 728 ARG A N 1
ATOM 5814 C CA . ARG A 1 728 ? 29.469 17.578 -5.168 1 94.62 728 ARG A CA 1
ATOM 5815 C C . ARG A 1 728 ? 29.031 17.719 -3.715 1 94.62 728 ARG A C 1
ATOM 5817 O O . ARG A 1 728 ? 29.828 18.109 -2.859 1 94.62 728 ARG A O 1
ATOM 5824 N N . GLN A 1 729 ? 27.734 17.344 -3.445 1 95.75 729 GLN A N 1
ATOM 5825 C CA . GLN A 1 729 ? 27.188 17.531 -2.107 1 95.75 729 GLN A CA 1
ATOM 5826 C C . GLN A 1 729 ? 26.844 16.188 -1.463 1 95.75 729 GLN A C 1
ATOM 5828 O O . GLN A 1 729 ? 26.141 16.141 -0.458 1 95.75 729 GLN A O 1
ATOM 5833 N N . ILE A 1 730 ? 27.266 15.094 -2.01 1 96.69 730 ILE A N 1
ATOM 5834 C CA . ILE A 1 730 ? 26.922 13.766 -1.504 1 96.69 730 ILE A CA 1
ATOM 5835 C C . ILE A 1 730 ? 27.406 13.617 -0.064 1 96.69 730 ILE A C 1
ATOM 5837 O O . ILE A 1 730 ? 26.672 13.156 0.804 1 96.69 730 ILE A O 1
ATOM 5841 N N . ARG A 1 731 ? 28.672 14.031 0.163 1 95.38 731 ARG A N 1
ATOM 5842 C CA . ARG A 1 731 ? 29.234 13.922 1.508 1 95.38 731 ARG A CA 1
ATOM 5843 C C . ARG A 1 731 ? 28.391 14.711 2.512 1 95.38 731 ARG A C 1
ATOM 5845 O O . ARG A 1 731 ? 28.047 14.188 3.57 1 95.38 731 ARG A O 1
ATOM 5852 N N . ALA A 1 732 ? 28.078 15.938 2.168 1 95.38 732 ALA A N 1
ATOM 5853 C CA . ALA A 1 732 ? 27.281 16.797 3.045 1 95.38 732 ALA A CA 1
ATOM 5854 C C . ALA A 1 732 ? 25.891 16.219 3.266 1 95.38 732 ALA A C 1
ATOM 5856 O O . ALA A 1 732 ? 25.359 16.266 4.379 1 95.38 732 ALA A O 1
ATOM 5857 N N . ASN A 1 733 ? 25.281 15.734 2.221 1 95.69 733 ASN A N 1
ATOM 5858 C CA . ASN A 1 733 ? 23.938 15.164 2.314 1 95.69 733 ASN A CA 1
ATOM 5859 C C . ASN A 1 733 ? 23.922 13.891 3.154 1 95.69 733 ASN A C 1
ATOM 5861 O O . ASN A 1 733 ? 22.984 13.656 3.91 1 95.69 733 ASN A O 1
ATOM 5865 N N . LEU A 1 734 ? 24.922 13.047 2.977 1 95.25 734 LEU A N 1
ATOM 5866 C CA . LEU A 1 734 ? 25.016 11.836 3.793 1 95.25 734 LEU A CA 1
ATOM 5867 C C . LEU A 1 734 ? 25.172 12.195 5.27 1 95.25 734 LEU A C 1
ATOM 5869 O O . LEU A 1 734 ? 24.547 11.562 6.129 1 95.25 734 LEU A O 1
ATOM 5873 N N . LYS A 1 735 ? 26.016 13.18 5.539 1 92.94 735 LYS A N 1
ATOM 5874 C CA . LYS A 1 735 ? 26.156 13.664 6.91 1 92.94 735 LYS A CA 1
ATOM 5875 C C . LYS A 1 735 ? 24.812 14.117 7.477 1 92.94 735 LYS A C 1
ATOM 5877 O O . LYS A 1 735 ? 24.438 13.734 8.586 1 92.94 735 LYS A O 1
ATOM 5882 N N . GLN A 1 736 ? 24.125 14.883 6.684 1 92.5 736 GLN A N 1
ATOM 5883 C CA . GLN A 1 736 ? 22.812 15.383 7.094 1 92.5 736 GLN A CA 1
ATOM 5884 C C . GLN A 1 736 ? 21.844 14.234 7.363 1 92.5 736 GLN A C 1
ATOM 5886 O O . GLN A 1 736 ? 21.109 14.258 8.352 1 92.5 736 GLN A O 1
ATOM 5891 N N . ALA A 1 737 ? 21.828 13.25 6.492 1 92.5 737 ALA A N 1
ATOM 5892 C CA . ALA A 1 737 ? 20.938 12.094 6.645 1 92.5 737 ALA A CA 1
ATOM 5893 C C . ALA A 1 737 ? 21.281 11.312 7.91 1 92.5 737 ALA A C 1
ATOM 5895 O O . ALA A 1 737 ? 20.391 10.867 8.633 1 92.5 737 ALA A O 1
ATOM 5896 N N . LEU A 1 738 ? 22.578 11.148 8.156 1 91.06 738 LEU A N 1
ATOM 5897 C CA . LEU A 1 738 ? 23 10.414 9.344 1 91.06 738 LEU A CA 1
ATOM 5898 C C . LEU A 1 738 ? 22.594 11.148 10.617 1 91.06 738 LEU A C 1
ATOM 5900 O O . LEU A 1 738 ? 22.203 10.523 11.602 1 91.06 738 LEU A O 1
ATOM 5904 N N . LEU A 1 739 ? 22.547 12.453 10.57 1 87.62 739 LEU A N 1
ATOM 5905 C CA . LEU A 1 739 ? 22.203 13.266 11.734 1 87.62 739 LEU A CA 1
ATOM 5906 C C . LEU A 1 739 ? 20.703 13.281 11.977 1 87.62 739 LEU A C 1
ATOM 5908 O O . LEU A 1 739 ? 20.25 13.273 13.125 1 87.62 739 LEU A O 1
ATOM 5912 N N . THR A 1 740 ? 19.938 13.234 10.953 1 88.94 740 THR A N 1
ATOM 5913 C CA . THR A 1 740 ? 18.5 13.469 11.086 1 88.94 740 THR A CA 1
ATOM 5914 C C . THR A 1 740 ? 17.734 12.148 11.055 1 88.94 740 THR A C 1
ATOM 5916 O O . THR A 1 740 ? 16.75 11.969 11.773 1 88.94 740 THR A O 1
ATOM 5919 N N . ILE A 1 741 ? 18.172 11.273 10.219 1 88.38 741 ILE A N 1
ATOM 5920 C CA . ILE A 1 741 ? 17.5 9.984 10.094 1 88.38 741 ILE A CA 1
ATOM 5921 C C . ILE A 1 741 ? 18.094 8.992 11.086 1 88.38 741 ILE A C 1
ATOM 5923 O O . ILE A 1 741 ? 17.359 8.242 11.742 1 88.38 741 ILE A O 1
ATOM 5927 N N . GLY A 1 742 ? 19.359 8.969 11.156 1 79.75 742 GLY A N 1
ATOM 5928 C CA . GLY A 1 742 ? 20.047 8.047 12.055 1 79.75 742 GLY A CA 1
ATOM 5929 C C . GLY A 1 742 ? 20.031 8.516 13.5 1 79.75 742 GLY A C 1
ATOM 5930 O O . GLY A 1 742 ? 19.953 7.695 14.422 1 79.75 742 GLY A O 1
ATOM 5931 N N . GLY A 1 743 ? 19.969 9.766 13.625 1 62.69 743 GLY A N 1
ATOM 5932 C CA . GLY A 1 743 ? 20.062 10.312 14.969 1 62.69 743 GLY A CA 1
ATOM 5933 C C . GLY A 1 743 ? 21.344 9.93 15.68 1 62.69 743 GLY A C 1
ATOM 5934 O O . GLY A 1 743 ? 22.219 9.281 15.094 1 62.69 743 GLY A O 1
ATOM 5935 N N . ARG A 1 744 ? 21.641 10.469 16.703 1 53.06 744 ARG A N 1
ATOM 5936 C CA . ARG A 1 744 ? 22.875 10.156 17.422 1 53.06 744 ARG A CA 1
ATOM 5937 C C . ARG A 1 744 ? 22.984 8.672 17.719 1 53.06 744 ARG A C 1
ATOM 5939 O O . ARG A 1 744 ? 24.078 8.133 17.859 1 53.06 744 ARG A O 1
ATOM 5946 N N . ASN A 1 745 ? 21.734 8.125 17.812 1 50.41 745 ASN A N 1
ATOM 5947 C CA . ASN A 1 745 ? 21.812 6.699 18.109 1 50.41 745 ASN A CA 1
ATOM 5948 C C . ASN A 1 745 ? 21.734 5.852 16.844 1 50.41 745 ASN A C 1
ATOM 5950 O O . ASN A 1 745 ? 21.547 4.633 16.922 1 50.41 745 ASN A O 1
ATOM 5954 N N . LEU A 1 746 ? 22.281 6.473 15.734 1 49.84 746 LEU A N 1
ATOM 5955 C CA . LEU A 1 746 ? 22.328 5.887 14.398 1 49.84 746 LEU A CA 1
ATOM 5956 C C . LEU A 1 746 ? 21.641 4.523 14.375 1 49.84 746 LEU A C 1
ATOM 5958 O O . LEU A 1 746 ? 21.156 4.082 13.328 1 49.84 746 LEU A O 1
ATOM 5962 N N . TYR A 1 747 ? 21.766 3.672 15.406 1 49.12 747 TYR A N 1
ATOM 5963 C CA . TYR A 1 747 ? 21.141 2.369 15.617 1 49.12 747 TYR A CA 1
ATOM 5964 C C . TYR A 1 747 ? 20.078 2.447 16.703 1 49.12 747 TYR A C 1
ATOM 5966 O O . TYR A 1 747 ? 20.375 2.848 17.844 1 49.12 747 TYR A O 1
ATOM 5974 N N . TYR A 1 748 ? 18.922 2.865 16.266 1 42.34 748 TYR A N 1
ATOM 5975 C CA . TYR A 1 748 ? 17.766 3.33 17.016 1 42.34 748 TYR A CA 1
ATOM 5976 C C . TYR A 1 748 ? 17.422 2.357 18.141 1 42.34 748 TYR A C 1
ATOM 5978 O O . TYR A 1 748 ? 16.797 2.74 19.141 1 42.34 748 TYR A O 1
ATOM 5986 N N . ARG A 1 749 ? 17.203 1.021 17.812 1 41.94 749 ARG A N 1
ATOM 5987 C CA . ARG A 1 749 ? 16.609 0.187 18.859 1 41.94 749 ARG A CA 1
ATOM 5988 C C . ARG A 1 749 ? 17.672 -0.419 19.766 1 41.94 749 ARG A C 1
ATOM 5990 O O . ARG A 1 749 ? 18.672 -0.958 19.266 1 41.94 749 ARG A O 1
ATOM 5997 N N . MET B 1 1 ? 15.062 57.5 1.556 1 68.12 1 MET B N 1
ATOM 5998 C CA . MET B 1 1 ? 14.414 56.812 2.666 1 68.12 1 MET B CA 1
ATOM 5999 C C . MET B 1 1 ? 15.172 55.531 3.027 1 68.12 1 MET B C 1
ATOM 6001 O O . MET B 1 1 ? 15.719 54.844 2.15 1 68.12 1 MET B O 1
ATOM 6005 N N . ASP B 1 2 ? 15.5 55.344 4.289 1 78.94 2 ASP B N 1
ATOM 6006 C CA . ASP B 1 2 ? 16.188 54.188 4.867 1 78.94 2 ASP B CA 1
ATOM 6007 C C . ASP B 1 2 ? 15.5 52.875 4.484 1 78.94 2 ASP B C 1
ATOM 6009 O O . ASP B 1 2 ? 14.273 52.781 4.551 1 78.94 2 ASP B O 1
ATOM 6013 N N . ASN B 1 3 ? 16.266 52 3.744 1 85.25 3 ASN B N 1
ATOM 6014 C CA . ASN B 1 3 ? 15.789 50.688 3.262 1 85.25 3 ASN B CA 1
ATOM 6015 C C . ASN B 1 3 ? 15.047 49.938 4.355 1 85.25 3 ASN B C 1
ATOM 6017 O O . ASN B 1 3 ? 14.078 49.219 4.078 1 85.25 3 ASN B O 1
ATOM 6021 N N . ASN B 1 4 ? 15.422 50.125 5.445 1 86.56 4 ASN B N 1
ATOM 6022 C CA . ASN B 1 4 ? 14.773 49.469 6.566 1 86.56 4 ASN B CA 1
ATOM 6023 C C . ASN B 1 4 ? 13.375 50 6.809 1 86.56 4 ASN B C 1
ATOM 6025 O O . ASN B 1 4 ? 12.453 49.25 7.137 1 86.56 4 ASN B O 1
ATOM 6029 N N . ILE B 1 5 ? 13.25 51.281 6.699 1 89.62 5 ILE B N 1
ATOM 6030 C CA . ILE B 1 5 ? 11.953 51.906 6.895 1 89.62 5 ILE B CA 1
ATOM 6031 C C . ILE B 1 5 ? 11 51.469 5.785 1 89.62 5 ILE B C 1
ATOM 6033 O O . ILE B 1 5 ? 9.828 51.188 6.043 1 89.62 5 ILE B O 1
ATOM 6037 N N . GLU B 1 6 ? 11.5 51.406 4.629 1 90 6 GLU B N 1
ATOM 6038 C CA . GLU B 1 6 ? 10.68 50.969 3.5 1 90 6 GLU B CA 1
ATOM 6039 C C . GLU B 1 6 ? 10.195 49.531 3.68 1 90 6 GLU B C 1
ATOM 6041 O O . GLU B 1 6 ? 9.047 49.219 3.354 1 90 6 GLU B O 1
ATOM 6046 N N . LYS B 1 7 ? 11.086 48.688 4.125 1 91.81 7 LYS B N 1
ATOM 6047 C CA . LYS B 1 7 ? 10.719 47.281 4.379 1 91.81 7 LYS B CA 1
ATOM 6048 C C . LYS B 1 7 ? 9.625 47.188 5.441 1 91.81 7 LYS B C 1
ATOM 6050 O O . LYS B 1 7 ? 8.719 46.375 5.332 1 91.81 7 LYS B O 1
ATOM 6055 N N . ARG B 1 8 ? 9.688 47.969 6.383 1 92 8 ARG B N 1
ATOM 6056 C CA . ARG B 1 8 ? 8.711 47.938 7.469 1 92 8 ARG B CA 1
ATOM 6057 C C . ARG B 1 8 ? 7.379 48.531 7.02 1 92 8 ARG B C 1
ATOM 6059 O O . ARG B 1 8 ? 6.316 48.094 7.469 1 92 8 ARG B O 1
ATOM 6066 N N . ILE B 1 9 ? 7.457 49.531 6.199 1 92.38 9 ILE B N 1
ATOM 6067 C CA . ILE B 1 9 ? 6.238 50.062 5.613 1 92.38 9 ILE B CA 1
ATOM 6068 C C . ILE B 1 9 ? 5.539 49 4.789 1 92.38 9 ILE B C 1
ATOM 6070 O O . ILE B 1 9 ? 4.32 48.844 4.867 1 92.38 9 ILE B O 1
ATOM 6074 N N . GLN B 1 10 ? 6.348 48.25 4.098 1 92.5 10 GLN B N 1
ATOM 6075 C CA . GLN B 1 10 ? 5.785 47.188 3.297 1 92.5 10 GLN B CA 1
ATOM 6076 C C . GLN B 1 10 ? 5.164 46.094 4.184 1 92.5 10 GLN B C 1
ATOM 6078 O O . GLN B 1 10 ? 4.113 45.531 3.852 1 92.5 10 GLN B O 1
ATOM 6083 N N . SER B 1 11 ? 5.836 45.812 5.172 1 92.88 11 SER B N 1
ATOM 6084 C CA . SER B 1 11 ? 5.305 44.844 6.121 1 92.88 11 SER B CA 1
ATOM 6085 C C . SER B 1 11 ? 3.949 45.312 6.664 1 92.88 11 SER B C 1
ATOM 6087 O O . SER B 1 11 ? 3.039 44.469 6.816 1 92.88 11 SER B O 1
ATOM 6089 N N . LEU B 1 12 ? 3.818 46.531 6.969 1 94.06 12 LEU B N 1
ATOM 6090 C CA . LEU B 1 12 ? 2.557 47.062 7.48 1 94.06 12 LEU B CA 1
ATOM 6091 C C . LEU B 1 12 ? 1.479 47.031 6.402 1 94.06 12 LEU B C 1
ATOM 6093 O O . LEU B 1 12 ? 0.305 46.781 6.695 1 94.06 12 LEU B O 1
ATOM 6097 N N . ARG B 1 13 ? 1.831 47.25 5.191 1 94.38 13 ARG B N 1
ATOM 6098 C CA . ARG B 1 13 ? 0.886 47.156 4.082 1 94.38 13 ARG B CA 1
ATOM 6099 C C . ARG B 1 13 ? 0.367 45.719 3.93 1 94.38 13 ARG B C 1
ATOM 6101 O O . ARG B 1 13 ? -0.808 45.5 3.619 1 94.38 13 ARG B O 1
ATOM 6108 N N . ASP B 1 14 ? 1.287 44.781 4.082 1 94.44 14 ASP B N 1
ATOM 6109 C CA . ASP B 1 14 ? 0.898 43.375 4.023 1 94.44 14 ASP B CA 1
ATOM 6110 C C . ASP B 1 14 ? -0.076 43.031 5.145 1 94.44 14 ASP B C 1
ATOM 6112 O O . ASP B 1 14 ? -1.026 42.281 4.938 1 94.44 14 ASP B O 1
ATOM 6116 N N . ARG B 1 15 ? 0.195 43.562 6.281 1 94.75 15 ARG B N 1
ATOM 6117 C CA . ARG B 1 15 ? -0.686 43.344 7.418 1 94.75 15 ARG B CA 1
ATOM 6118 C C . ARG B 1 15 ? -2.068 43.938 7.176 1 94.75 15 ARG B C 1
ATOM 6120 O O . ARG B 1 15 ? -3.082 43.344 7.559 1 94.75 15 ARG B O 1
ATOM 6127 N N . LEU B 1 16 ? -2.07 45.062 6.586 1 94.81 16 LEU B N 1
ATOM 6128 C CA . LEU B 1 16 ? -3.336 45.719 6.262 1 94.81 16 LEU B CA 1
ATOM 6129 C C . LEU B 1 16 ? -4.129 44.906 5.254 1 94.81 16 LEU B C 1
ATOM 6131 O O . LEU B 1 16 ? -5.328 44.688 5.434 1 94.81 16 LEU B O 1
ATOM 6135 N N . THR B 1 17 ? -3.496 44.469 4.25 1 94.81 17 THR B N 1
ATOM 6136 C CA . THR B 1 17 ? -4.141 43.625 3.242 1 94.81 17 THR B CA 1
ATOM 6137 C C . THR B 1 17 ? -4.672 42.344 3.867 1 94.81 17 THR B C 1
ATOM 6139 O O . THR B 1 17 ? -5.77 41.906 3.533 1 94.81 17 THR B O 1
ATOM 6142 N N . TYR B 1 18 ? -3.855 41.75 4.688 1 95.5 18 TYR B N 1
ATOM 6143 C CA . TYR B 1 18 ? -4.25 40.562 5.41 1 95.5 18 TYR B CA 1
ATOM 6144 C C . TYR B 1 18 ? -5.543 40.781 6.184 1 95.5 18 TYR B C 1
ATOM 6146 O O . TYR B 1 18 ? -6.484 40 6.082 1 95.5 18 TYR B O 1
ATOM 6154 N N . MET B 1 19 ? -5.637 41.812 6.906 1 94.75 19 MET B N 1
ATOM 6155 C CA . MET B 1 19 ? -6.801 42.125 7.727 1 94.75 19 MET B CA 1
ATOM 6156 C C . MET B 1 19 ? -8.031 42.344 6.859 1 94.75 19 MET B C 1
ATOM 6158 O O . MET B 1 19 ? -9.125 41.875 7.199 1 94.75 19 MET B O 1
ATOM 6162 N N . GLN B 1 20 ? -7.848 43.031 5.746 1 94.81 20 GLN B N 1
ATOM 6163 C CA . GLN B 1 20 ? -8.961 43.281 4.832 1 94.81 20 GLN B CA 1
ATOM 6164 C C . GLN B 1 20 ? -9.484 41.969 4.238 1 94.81 20 GLN B C 1
ATOM 6166 O O . GLN B 1 20 ? -10.688 41.781 4.09 1 94.81 20 GLN B O 1
ATOM 6171 N N . ASP B 1 21 ? -8.57 41.125 3.959 1 95.31 21 ASP B N 1
ATOM 6172 C CA . ASP B 1 21 ? -8.938 39.844 3.35 1 95.31 21 ASP B CA 1
ATOM 6173 C C . ASP B 1 21 ? -9.703 38.969 4.336 1 95.31 21 ASP B C 1
ATOM 6175 O O . ASP B 1 21 ? -10.711 38.344 3.975 1 95.31 21 ASP B O 1
ATOM 6179 N N . ILE B 1 22 ? -9.273 38.844 5.562 1 95.75 22 ILE B N 1
ATOM 6180 C CA . ILE B 1 22 ? -9.828 37.875 6.516 1 95.75 22 ILE B CA 1
ATOM 6181 C C . ILE B 1 22 ? -11.219 38.344 6.961 1 95.75 22 ILE B C 1
ATOM 6183 O O . ILE B 1 22 ? -12.086 37.5 7.258 1 95.75 22 ILE B O 1
ATOM 6187 N N . PHE B 1 23 ? -11.445 39.656 6.941 1 94.88 23 PHE B N 1
ATOM 6188 C CA . PHE B 1 23 ? -12.727 40.156 7.41 1 94.88 23 PHE B CA 1
ATOM 6189 C C . PHE B 1 23 ? -13.672 40.406 6.238 1 94.88 23 PHE B C 1
ATOM 6191 O O . PHE B 1 23 ? -14.844 40.719 6.434 1 94.88 23 PHE B O 1
ATOM 6198 N N . ALA B 1 24 ? -13.211 40.156 5.066 1 91.75 24 ALA B N 1
ATOM 6199 C CA . ALA B 1 24 ? -14 40.219 3.84 1 91.75 24 ALA B CA 1
ATOM 6200 C C . ALA B 1 24 ? -14.906 41.438 3.805 1 91.75 24 ALA B C 1
ATOM 6202 O O . ALA B 1 24 ? -16.109 41.312 3.584 1 91.75 24 ALA B O 1
ATOM 6203 N N . GLY B 1 25 ? -14.406 42.562 4.117 1 86.62 25 GLY B N 1
ATOM 6204 C CA . GLY B 1 25 ? -15.156 43.781 3.99 1 86.62 25 GLY B CA 1
ATOM 6205 C C . GLY B 1 25 ? -15.766 44.25 5.301 1 86.62 25 GLY B C 1
ATOM 6206 O O . GLY B 1 25 ? -16.266 45.375 5.395 1 86.62 25 GLY B O 1
ATOM 6207 N N . LYS B 1 26 ? -15.789 43.344 6.262 1 89.31 26 LYS B N 1
ATOM 6208 C CA . LYS B 1 26 ? -16.234 43.75 7.59 1 89.31 26 LYS B CA 1
ATOM 6209 C C . LYS B 1 26 ? -15.203 44.688 8.25 1 89.31 26 LYS B C 1
ATOM 6211 O O . LYS B 1 26 ? -14.031 44.656 7.867 1 89.31 26 LYS B O 1
ATOM 6216 N N . HIS B 1 27 ? -15.586 45.625 9.156 1 91.62 27 HIS B N 1
ATOM 6217 C CA . HIS B 1 27 ? -14.727 46.531 9.93 1 91.62 27 HIS B CA 1
ATOM 6218 C C . HIS B 1 27 ? -13.961 47.469 9.016 1 91.62 27 HIS B C 1
ATOM 6220 O O . HIS B 1 27 ? -12.758 47.688 9.195 1 91.62 27 HIS B O 1
ATOM 6226 N N . LYS B 1 28 ? -14.531 47.938 8.031 1 91 28 LYS B N 1
ATOM 6227 C CA . LYS B 1 28 ? -13.93 48.812 7.035 1 91 28 LYS B CA 1
ATOM 6228 C C . LYS B 1 28 ? -13.391 50.094 7.684 1 91 28 LYS B C 1
ATOM 6230 O O . LYS B 1 28 ? -12.383 50.656 7.242 1 91 28 LYS B O 1
ATOM 6235 N N . ASP B 1 29 ? -14.031 50.562 8.688 1 91.75 29 ASP B N 1
ATOM 6236 C CA . ASP B 1 29 ? -13.609 51.781 9.383 1 91.75 29 ASP B CA 1
ATOM 6237 C C . ASP B 1 29 ? -12.195 51.625 9.945 1 91.75 29 ASP B C 1
ATOM 6239 O O . ASP B 1 29 ? -11.367 52.531 9.82 1 91.75 29 ASP B O 1
ATOM 6243 N N . ASN B 1 30 ? -12.039 50.469 10.609 1 92.19 30 ASN B N 1
ATOM 6244 C CA . ASN B 1 30 ? -10.711 50.188 11.156 1 92.19 30 ASN B CA 1
ATOM 6245 C C . ASN B 1 30 ? -9.656 50.125 10.062 1 92.19 30 ASN B C 1
ATOM 6247 O O . ASN B 1 30 ? -8.555 50.625 10.219 1 92.19 30 ASN B O 1
ATOM 6251 N N . ALA B 1 31 ? -9.953 49.5 8.961 1 92.44 31 ALA B N 1
ATOM 6252 C CA . ALA B 1 31 ? -9.016 49.344 7.848 1 92.44 31 ALA B CA 1
ATOM 6253 C C . ALA B 1 31 ? -8.688 50.688 7.219 1 92.44 31 ALA B C 1
ATOM 6255 O O . ALA B 1 31 ? -7.531 50.969 6.887 1 92.44 31 ALA B O 1
ATOM 6256 N N . ASP B 1 32 ? -9.695 51.5 7.086 1 92.94 32 ASP B N 1
ATOM 6257 C CA . ASP B 1 32 ? -9.508 52.844 6.496 1 92.94 32 ASP B CA 1
ATOM 6258 C C . ASP B 1 32 ? -8.625 53.719 7.387 1 92.94 32 ASP B C 1
ATOM 6260 O O . ASP B 1 32 ? -7.781 54.469 6.891 1 92.94 32 ASP B O 1
ATOM 6264 N N . LEU B 1 33 ? -8.906 53.625 8.617 1 93.38 33 LEU B N 1
ATOM 6265 C CA . LEU B 1 33 ? -8.102 54.375 9.57 1 93.38 33 LEU B CA 1
ATOM 6266 C C . LEU B 1 33 ? -6.629 54 9.453 1 93.38 33 LEU B C 1
ATOM 6268 O O . LEU B 1 33 ? -5.766 54.875 9.398 1 93.38 33 LEU B O 1
ATOM 6272 N N . LEU B 1 34 ? -6.309 52.75 9.43 1 94.12 34 LEU B N 1
ATOM 6273 C CA . LEU B 1 34 ? -4.93 52.281 9.344 1 94.12 34 LEU B CA 1
ATOM 6274 C C . LEU B 1 34 ? -4.309 52.656 8.008 1 94.12 34 LEU B C 1
ATOM 6276 O O . LEU B 1 34 ? -3.137 53.062 7.953 1 94.12 34 LEU B O 1
ATOM 6280 N N . GLU B 1 35 ? -5.117 52.562 6.992 1 93.69 35 GLU B N 1
ATOM 6281 C CA . GLU B 1 35 ? -4.629 52.938 5.668 1 93.69 35 GLU B CA 1
ATOM 6282 C C . GLU B 1 35 ? -4.277 54.406 5.613 1 93.69 35 GLU B C 1
ATOM 6284 O O . GLU B 1 35 ? -3.248 54.781 5.047 1 93.69 35 GLU B O 1
ATOM 6289 N N . GLU B 1 36 ? -5.055 55.219 6.164 1 93.88 36 GLU B N 1
ATOM 6290 C CA . GLU B 1 36 ? -4.824 56.656 6.18 1 93.88 36 GLU B CA 1
ATOM 6291 C C . GLU B 1 36 ? -3.562 57 6.965 1 93.88 36 GLU B C 1
ATOM 6293 O O . GLU B 1 36 ? -2.748 57.812 6.516 1 93.88 36 GLU B O 1
ATOM 6298 N N . ARG B 1 37 ? -3.475 56.438 8.141 1 94 37 ARG B N 1
ATOM 6299 C CA . ARG B 1 37 ? -2.318 56.688 8.984 1 94 37 ARG B CA 1
ATOM 6300 C C . ARG B 1 37 ? -1.031 56.219 8.328 1 94 37 ARG B C 1
ATOM 6302 O O . ARG B 1 37 ? 0.006 56.875 8.422 1 94 37 ARG B O 1
ATOM 6309 N N . LEU B 1 38 ? -1.061 55.062 7.695 1 94.5 38 LEU B N 1
ATOM 6310 C CA . LEU B 1 38 ? 0.11 54.469 7.039 1 94.5 38 LEU B CA 1
ATOM 6311 C C . LEU B 1 38 ? 0.517 55.312 5.828 1 94.5 38 LEU B C 1
ATOM 6313 O O . LEU B 1 38 ? 1.705 55.562 5.613 1 94.5 38 LEU B O 1
ATOM 6317 N N . THR B 1 39 ? -0.481 55.75 5.082 1 93.69 39 THR B N 1
ATOM 6318 C CA . THR B 1 39 ? -0.21 56.562 3.906 1 93.69 39 THR B CA 1
ATOM 6319 C C . THR B 1 39 ? 0.365 57.906 4.312 1 93.69 39 THR B C 1
ATOM 6321 O O . THR B 1 39 ? 1.301 58.406 3.682 1 93.69 39 THR B O 1
ATOM 6324 N N . ALA B 1 40 ? -0.161 58.469 5.305 1 92.38 40 ALA B N 1
ATOM 6325 C CA . ALA B 1 40 ? 0.339 59.75 5.805 1 92.38 40 ALA B CA 1
ATOM 6326 C C . ALA B 1 40 ? 1.791 59.625 6.258 1 92.38 40 ALA B C 1
ATOM 6328 O O . ALA B 1 40 ? 2.613 60.5 5.965 1 92.38 40 ALA B O 1
ATOM 6329 N N . PHE B 1 41 ? 2.02 58.562 7.016 1 93.19 41 PHE B N 1
ATOM 6330 C CA . PHE B 1 41 ? 3.385 58.375 7.477 1 93.19 41 PHE B CA 1
ATOM 6331 C C . PHE B 1 41 ? 4.328 58.156 6.297 1 93.19 41 PHE B C 1
ATOM 6333 O O . PHE B 1 41 ? 5.41 58.75 6.25 1 93.19 41 PHE B O 1
ATOM 6340 N N . ALA B 1 42 ? 3.877 57.312 5.332 1 92.38 42 ALA B N 1
ATOM 6341 C CA . ALA B 1 42 ? 4.723 56.969 4.188 1 92.38 42 ALA B CA 1
ATOM 6342 C C . ALA B 1 42 ? 5.051 58.219 3.367 1 92.38 42 ALA B C 1
ATOM 6344 O O . ALA B 1 42 ? 6.184 58.375 2.908 1 92.38 42 ALA B O 1
ATOM 6345 N N . GLU B 1 43 ? 4.113 59.062 3.238 1 90.62 43 GLU B N 1
ATOM 6346 C CA . GLU B 1 43 ? 4.316 60.312 2.482 1 90.62 43 GLU B CA 1
ATOM 6347 C C . GLU B 1 43 ? 5.273 61.25 3.211 1 90.62 43 GLU B C 1
ATOM 6349 O O . GLU B 1 43 ? 6.156 61.844 2.592 1 90.62 43 GLU B O 1
ATOM 6354 N N . ARG B 1 44 ? 5.148 61.344 4.48 1 90.62 44 ARG B N 1
ATOM 6355 C CA . ARG B 1 44 ? 6.012 62.188 5.281 1 90.62 44 ARG B CA 1
ATOM 6356 C C . ARG B 1 44 ? 7.434 61.656 5.34 1 90.62 44 ARG B C 1
ATOM 6358 O O . ARG B 1 44 ? 8.398 62.406 5.363 1 90.62 44 ARG B O 1
ATOM 6365 N N . ALA B 1 45 ? 7.477 60.375 5.418 1 89.94 45 ALA B N 1
ATOM 6366 C CA . ALA B 1 45 ? 8.789 59.75 5.461 1 89.94 45 ALA B CA 1
ATOM 6367 C C . ALA B 1 45 ? 9.539 59.938 4.145 1 89.94 45 ALA B C 1
ATOM 6369 O O . ALA B 1 45 ? 10.75 60.156 4.141 1 89.94 45 ALA B O 1
ATOM 6370 N N . ARG B 1 46 ? 8.844 59.844 3.104 1 86.5 46 ARG B N 1
ATOM 6371 C CA . ARG B 1 46 ? 9.469 59.969 1.788 1 86.5 46 ARG B CA 1
ATOM 6372 C C . ARG B 1 46 ? 9.852 61.406 1.512 1 86.5 46 ARG B C 1
ATOM 6374 O O . ARG B 1 46 ? 10.836 61.688 0.817 1 86.5 46 ARG B O 1
ATOM 6381 N N . SER B 1 47 ? 9.023 62.375 2.039 1 86.19 47 SER B N 1
ATOM 6382 C CA . SER B 1 47 ? 9.305 63.781 1.824 1 86.19 47 SER B CA 1
ATOM 6383 C C . SER B 1 47 ? 10.414 64.312 2.75 1 86.19 47 SER B C 1
ATOM 6385 O O . SER B 1 47 ? 10.945 65.375 2.559 1 86.19 47 SER B O 1
ATOM 6387 N N . GLY B 1 48 ? 10.836 63.5 3.715 1 80.88 48 GLY B N 1
ATOM 6388 C CA . GLY B 1 48 ? 11.906 63.875 4.625 1 80.88 48 GLY B CA 1
ATOM 6389 C C . GLY B 1 48 ? 11.461 64.875 5.703 1 80.88 48 GLY B C 1
ATOM 6390 O O . GLY B 1 48 ? 12.281 65.562 6.309 1 80.88 48 GLY B O 1
ATOM 6391 N N . SER B 1 49 ? 10.312 65 5.879 1 81.94 49 SER B N 1
ATOM 6392 C CA . SER B 1 49 ? 9.766 66 6.781 1 81.94 49 SER B CA 1
ATOM 6393 C C . SER B 1 49 ? 9.742 65.5 8.219 1 81.94 49 SER B C 1
ATOM 6395 O O . SER B 1 49 ? 9.367 66.25 9.133 1 81.94 49 SER B O 1
ATOM 6397 N N . LEU B 1 50 ? 10.203 64.25 8.43 1 82.5 50 LEU B N 1
ATOM 6398 C CA . LEU B 1 50 ? 10.102 63.688 9.773 1 82.5 50 LEU B CA 1
ATOM 6399 C C . LEU B 1 50 ? 11.414 63.844 10.531 1 82.5 50 LEU B C 1
ATOM 6401 O O . LEU B 1 50 ? 12.484 63.594 9.977 1 82.5 50 LEU B O 1
ATOM 6405 N N . ASN B 1 51 ? 11.328 64.438 11.711 1 83.94 51 ASN B N 1
ATOM 6406 C CA . ASN B 1 51 ? 12.508 64.562 12.562 1 83.94 51 ASN B CA 1
ATOM 6407 C C . ASN B 1 51 ? 13.031 63.219 13.031 1 83.94 51 ASN B C 1
ATOM 6409 O O . ASN B 1 51 ? 14.242 62.969 12.992 1 83.94 51 ASN B O 1
ATOM 6413 N N . ASP B 1 52 ? 12.117 62.312 13.445 1 89.88 52 ASP B N 1
ATOM 6414 C CA . ASP B 1 52 ? 12.453 60.938 13.891 1 89.88 52 ASP B CA 1
ATOM 6415 C C . ASP B 1 52 ? 11.539 59.906 13.242 1 89.88 52 ASP B C 1
ATOM 6417 O O . ASP B 1 52 ? 10.586 59.438 13.867 1 89.88 52 ASP B O 1
ATOM 6421 N N . PRO B 1 53 ? 11.836 59.531 12.078 1 88.81 53 PRO B N 1
ATOM 6422 C CA . PRO B 1 53 ? 10.984 58.625 11.336 1 88.81 53 PRO B CA 1
ATOM 6423 C C . PRO B 1 53 ? 10.797 57.281 12.055 1 88.81 53 PRO B C 1
ATOM 6425 O O . PRO B 1 53 ? 9.734 56.656 11.969 1 88.81 53 PRO B O 1
ATOM 6428 N N . TYR B 1 54 ? 11.75 56.812 12.836 1 89.94 54 TYR B N 1
ATOM 6429 C CA . TYR B 1 54 ? 11.664 55.531 13.531 1 89.94 54 TYR B CA 1
ATOM 6430 C C . TYR B 1 54 ? 10.664 55.594 14.68 1 89.94 54 TYR B C 1
ATOM 6432 O O . TYR B 1 54 ? 9.922 54.656 14.922 1 89.94 54 TYR B O 1
ATOM 6440 N N . ALA B 1 55 ? 10.688 56.719 15.289 1 91 55 ALA B N 1
ATOM 6441 C CA . ALA B 1 55 ? 9.734 56.875 16.375 1 91 55 ALA B CA 1
ATOM 6442 C C . ALA B 1 55 ? 8.297 56.938 15.859 1 91 55 ALA B C 1
ATOM 6444 O O . ALA B 1 55 ? 7.387 56.375 16.469 1 91 55 ALA B O 1
ATOM 6445 N N . GLU B 1 56 ? 8.109 57.625 14.812 1 90.88 56 GLU B N 1
ATOM 6446 C CA . GLU B 1 56 ? 6.773 57.688 14.234 1 90.88 56 GLU B CA 1
ATOM 6447 C C . GLU B 1 56 ? 6.328 56.344 13.672 1 90.88 56 GLU B C 1
ATOM 6449 O O . GLU B 1 56 ? 5.152 56 13.766 1 90.88 56 GLU B O 1
ATOM 6454 N N . LEU B 1 57 ? 7.305 55.688 13.094 1 92.81 57 LEU B N 1
ATOM 6455 C CA . LEU B 1 57 ? 7.004 54.344 12.586 1 92.81 57 LEU B CA 1
ATOM 6456 C C . LEU B 1 57 ? 6.57 53.406 13.719 1 92.81 57 LEU B C 1
ATOM 6458 O O . LEU B 1 57 ? 5.637 52.625 13.562 1 92.81 57 LEU B O 1
ATOM 6462 N N . ALA B 1 58 ? 7.219 53.5 14.82 1 93.12 58 ALA B N 1
ATOM 6463 C CA . ALA B 1 58 ? 6.863 52.688 15.984 1 93.12 58 ALA B CA 1
ATOM 6464 C C . ALA B 1 58 ? 5.445 53 16.453 1 93.12 58 ALA B C 1
ATOM 6466 O O . ALA B 1 58 ? 4.727 52.094 16.906 1 93.12 58 ALA B O 1
ATOM 6467 N N . THR B 1 59 ? 5.102 54.219 16.312 1 92.31 59 THR B N 1
ATOM 6468 C CA . THR B 1 59 ? 3.756 54.625 16.703 1 92.31 59 THR B CA 1
ATOM 6469 C C . THR B 1 59 ? 2.713 54 15.773 1 92.31 59 THR B C 1
ATOM 6471 O O . THR B 1 59 ? 1.658 53.562 16.234 1 92.31 59 THR B O 1
ATOM 6474 N N . VAL B 1 60 ? 3.004 54.031 14.523 1 93.69 60 VAL B N 1
ATOM 6475 C CA . VAL B 1 60 ? 2.092 53.438 13.555 1 93.69 60 VAL B CA 1
ATOM 6476 C C . VAL B 1 60 ? 2.002 51.938 13.789 1 93.69 60 VAL B C 1
ATOM 6478 O O . VAL B 1 60 ? 0.915 51.344 13.727 1 93.69 60 VAL B O 1
ATOM 6481 N N . GLU B 1 61 ? 3.129 51.281 14.039 1 94 61 GLU B N 1
ATOM 6482 C CA . GLU B 1 61 ? 3.162 49.844 14.32 1 94 61 GLU B CA 1
ATOM 6483 C C . GLU B 1 61 ? 2.344 49.531 15.562 1 94 61 GLU B C 1
ATOM 6485 O O . GLU B 1 61 ? 1.641 48.5 15.602 1 94 61 GLU B O 1
ATOM 6490 N N . ASP B 1 62 ? 2.426 50.344 16.547 1 93.94 62 ASP B N 1
ATOM 6491 C CA . ASP B 1 62 ? 1.651 50.156 17.766 1 93.94 62 ASP B CA 1
ATOM 6492 C C . ASP B 1 62 ? 0.155 50.281 17.5 1 93.94 62 ASP B C 1
ATOM 6494 O O . ASP B 1 62 ? -0.654 49.594 18.094 1 93.94 62 ASP B O 1
ATOM 6498 N N . LEU B 1 63 ? -0.177 51.25 16.656 1 94.12 63 LEU B N 1
ATOM 6499 C CA . LEU B 1 63 ? -1.577 51.406 16.281 1 94.12 63 LEU B CA 1
ATOM 6500 C C . LEU B 1 63 ? -2.104 50.156 15.594 1 94.12 63 LEU B C 1
ATOM 6502 O O . LEU B 1 63 ? -3.227 49.719 15.867 1 94.12 63 LEU B O 1
ATOM 6506 N N . PHE B 1 64 ? -1.324 49.594 14.695 1 94.88 64 PHE B N 1
ATOM 6507 C CA . PHE B 1 64 ? -1.694 48.375 14.031 1 94.88 64 PHE B CA 1
ATOM 6508 C C . PHE B 1 64 ? -1.929 47.25 15.055 1 94.88 64 PHE B C 1
ATOM 6510 O O . PHE B 1 64 ? -2.938 46.562 14.992 1 94.88 64 PHE B O 1
ATOM 6517 N N . SER B 1 65 ? -1.038 47.094 15.992 1 93.56 65 SER B N 1
ATOM 6518 C CA . SER B 1 65 ? -1.146 46.062 17.016 1 93.56 65 SER B CA 1
ATOM 6519 C C . SER B 1 65 ? -2.393 46.25 17.875 1 93.56 65 SER B C 1
ATOM 6521 O O . SER B 1 65 ? -3.061 45.281 18.234 1 93.56 65 SER B O 1
ATOM 6523 N N . TYR B 1 66 ? -2.637 47.438 18.094 1 93.88 66 TYR B N 1
ATOM 6524 C CA . TYR B 1 66 ? -3.812 47.781 18.891 1 93.88 66 TYR B CA 1
ATOM 6525 C C . TYR B 1 66 ? -5.094 47.375 18.172 1 93.88 66 TYR B C 1
ATOM 6527 O O . TYR B 1 66 ? -5.969 46.75 18.734 1 93.88 66 TYR B O 1
ATOM 6535 N N . VAL B 1 67 ? -5.203 47.75 16.984 1 94.06 67 VAL B N 1
ATOM 6536 C CA . VAL B 1 67 ? -6.395 47.469 16.188 1 94.06 67 VAL B CA 1
ATOM 6537 C C . VAL B 1 67 ? -6.543 45.969 16.016 1 94.06 67 VAL B C 1
ATOM 6539 O O . VAL B 1 67 ? -7.652 45.438 16.094 1 94.06 67 VAL B O 1
ATOM 6542 N N . GLU B 1 68 ? -5.461 45.312 15.758 1 94.44 68 GLU B N 1
ATOM 6543 C CA . GLU B 1 68 ? -5.488 43.844 15.594 1 94.44 68 GLU B CA 1
ATOM 6544 C C . GLU B 1 68 ? -5.988 43.156 16.859 1 94.44 68 GLU B C 1
ATOM 6546 O O . GLU B 1 68 ? -6.781 42.219 16.797 1 94.44 68 GLU B O 1
ATOM 6551 N N . ARG B 1 69 ? -5.574 43.594 18 1 94.25 69 ARG B N 1
ATOM 6552 C CA . ARG B 1 69 ? -6.016 43.031 19.281 1 94.25 69 ARG B CA 1
ATOM 6553 C C . ARG B 1 69 ? -7.496 43.312 19.516 1 94.25 69 ARG B C 1
ATOM 6555 O O . ARG B 1 69 ? -8.211 42.469 20.047 1 94.25 69 ARG B O 1
ATOM 6562 N N . ARG B 1 70 ? -7.883 44.438 19.109 1 93.19 70 ARG B N 1
ATOM 6563 C CA . ARG B 1 70 ? -9.289 44.781 19.266 1 93.19 70 ARG B CA 1
ATOM 6564 C C . ARG B 1 70 ? -10.172 43.906 18.375 1 93.19 70 ARG B C 1
ATOM 6566 O O . ARG B 1 70 ? -11.227 43.438 18.812 1 93.19 70 ARG B O 1
ATOM 6573 N N . LEU B 1 71 ? -9.719 43.719 17.234 1 94.88 71 LEU B N 1
ATOM 6574 C CA . LEU B 1 71 ? -10.5 42.969 16.266 1 94.88 71 LEU B CA 1
ATOM 6575 C C . LEU B 1 71 ? -10.508 41.469 16.609 1 94.88 71 LEU B C 1
ATOM 6577 O O . LEU B 1 71 ? -11.375 40.719 16.156 1 94.88 71 LEU B O 1
ATOM 6581 N N . GLU B 1 72 ? -9.555 41.031 17.391 1 95.5 72 GLU B N 1
ATOM 6582 C CA . GLU B 1 72 ? -9.453 39.625 17.812 1 95.5 72 GLU B CA 1
ATOM 6583 C C . GLU B 1 72 ? -10.734 39.188 18.5 1 95.5 72 GLU B C 1
ATOM 6585 O O . GLU B 1 72 ? -11.172 38.031 18.312 1 95.5 72 GLU B O 1
ATOM 6590 N N . SER B 1 73 ? -11.352 40 19.203 1 92.31 73 SER B N 1
ATOM 6591 C CA . SER B 1 73 ? -12.547 39.656 19.969 1 92.31 73 SER B CA 1
ATOM 6592 C C . SER B 1 73 ? -13.773 39.531 19.062 1 92.31 73 SER B C 1
ATOM 6594 O O . SER B 1 73 ? -14.773 38.938 19.438 1 92.31 73 SER B O 1
ATOM 6596 N N . SER B 1 74 ? -13.688 40.031 17.859 1 93.25 74 SER B N 1
ATOM 6597 C CA . SER B 1 74 ? -14.836 40.031 16.969 1 93.25 74 SER B CA 1
ATOM 6598 C C . SER B 1 74 ? -14.734 38.938 15.906 1 93.25 74 SER B C 1
ATOM 6600 O O . SER B 1 74 ? -15.578 38.844 15.008 1 93.25 74 SER B O 1
ATOM 6602 N N . VAL B 1 75 ? -13.781 38.125 15.984 1 96.31 75 VAL B N 1
ATOM 6603 C CA . VAL B 1 75 ? -13.531 37.125 14.953 1 96.31 75 VAL B CA 1
ATOM 6604 C C . VAL B 1 75 ? -14.641 36.062 14.992 1 96.31 75 VAL B C 1
ATOM 6606 O O . VAL B 1 75 ? -14.93 35.5 16.047 1 96.31 75 VAL B O 1
ATOM 6609 N N . THR B 1 76 ? -15.297 35.812 13.859 1 96.31 76 THR B N 1
ATOM 6610 C CA . THR B 1 76 ? -16.344 34.812 13.711 1 96.31 76 THR B CA 1
ATOM 6611 C C . THR B 1 76 ? -15.75 33.5 13.203 1 96.31 76 THR B C 1
ATOM 6613 O O . THR B 1 76 ? -14.586 33.438 12.789 1 96.31 76 THR B O 1
ATOM 6616 N N . PRO B 1 77 ? -16.562 32.406 13.273 1 97.56 77 PRO B N 1
ATOM 6617 C CA . PRO B 1 77 ? -16.047 31.141 12.758 1 97.56 77 PRO B CA 1
ATOM 6618 C C . PRO B 1 77 ? -15.633 31.234 11.289 1 97.56 77 PRO B C 1
ATOM 6620 O O . PRO B 1 77 ? -14.602 30.672 10.906 1 97.56 77 PRO B O 1
ATOM 6623 N N . MET B 1 78 ? -16.344 31.891 10.477 1 97.25 78 MET B N 1
ATOM 6624 C CA . MET B 1 78 ? -15.992 32 9.062 1 97.25 78 MET B CA 1
ATOM 6625 C C . MET B 1 78 ? -14.734 32.844 8.883 1 97.25 78 MET B C 1
ATOM 6627 O O . MET B 1 78 ? -13.938 32.594 7.973 1 97.25 78 MET B O 1
ATOM 6631 N N . ASP B 1 79 ? -14.57 33.906 9.719 1 97.44 79 ASP B N 1
ATOM 6632 C CA . ASP B 1 79 ? -13.32 34.656 9.68 1 97.44 79 ASP B CA 1
ATOM 6633 C C . ASP B 1 79 ? -12.125 33.75 9.961 1 97.44 79 ASP B C 1
ATOM 6635 O O . ASP B 1 79 ? -11.062 33.906 9.352 1 97.44 79 ASP B O 1
ATOM 6639 N N . ARG B 1 80 ? -12.289 32.844 10.906 1 97.69 80 ARG B N 1
ATOM 6640 C CA . ARG B 1 80 ? -11.227 31.891 11.219 1 97.69 80 ARG B CA 1
ATOM 6641 C C . ARG B 1 80 ? -10.898 31.016 10.016 1 97.69 80 ARG B C 1
ATOM 6643 O O . ARG B 1 80 ? -9.734 30.703 9.773 1 97.69 80 ARG B O 1
ATOM 6650 N N . VAL B 1 81 ? -11.938 30.625 9.297 1 97.75 81 VAL B N 1
ATOM 6651 C CA . VAL B 1 81 ? -11.727 29.844 8.078 1 97.75 81 VAL B CA 1
ATOM 6652 C C . VAL B 1 81 ? -10.875 30.641 7.098 1 97.75 81 VAL B C 1
ATOM 6654 O O . VAL B 1 81 ? -9.953 30.094 6.484 1 97.75 81 VAL B O 1
ATOM 6657 N N . ARG B 1 82 ? -11.148 31.875 6.945 1 97.31 82 ARG B N 1
ATOM 6658 C CA . ARG B 1 82 ? -10.383 32.719 6.035 1 97.31 82 ARG B CA 1
ATOM 6659 C C . ARG B 1 82 ? -8.953 32.906 6.527 1 97.31 82 ARG B C 1
ATOM 6661 O O . ARG B 1 82 ? -8.023 33.031 5.723 1 97.31 82 ARG B O 1
ATOM 6668 N N . ILE B 1 83 ? -8.789 33 7.895 1 97.56 83 ILE B N 1
ATOM 6669 C CA . ILE B 1 83 ? -7.457 33.094 8.477 1 97.56 83 ILE B CA 1
ATOM 6670 C C . ILE B 1 83 ? -6.637 31.859 8.086 1 97.56 83 ILE B C 1
ATOM 6672 O O . ILE B 1 83 ? -5.512 31.984 7.598 1 97.56 83 ILE B O 1
ATOM 6676 N N . VAL B 1 84 ? -7.211 30.734 8.234 1 97.06 84 VAL B N 1
ATOM 6677 C CA . VAL B 1 84 ? -6.52 29.453 8.039 1 97.06 84 VAL B CA 1
ATOM 6678 C C . VAL B 1 84 ? -6.207 29.266 6.559 1 97.06 84 VAL B C 1
ATOM 6680 O O . VAL B 1 84 ? -5.176 28.688 6.207 1 97.06 84 VAL B O 1
ATOM 6683 N N . ARG B 1 85 ? -7.023 29.781 5.684 1 95.88 85 ARG B N 1
ATOM 6684 C CA . ARG B 1 85 ? -6.887 29.562 4.246 1 95.88 85 ARG B CA 1
ATOM 6685 C C . ARG B 1 85 ? -6.012 30.625 3.604 1 95.88 85 ARG B C 1
ATOM 6687 O O . ARG B 1 85 ? -5.625 30.5 2.438 1 95.88 85 ARG B O 1
ATOM 6694 N N . HIS B 1 86 ? -5.629 31.625 4.312 1 96.56 86 HIS B N 1
ATOM 6695 C CA . HIS B 1 86 ? -4.906 32.75 3.732 1 96.56 86 HIS B CA 1
ATOM 6696 C C . HIS B 1 86 ? -3.475 32.375 3.381 1 96.56 86 HIS B C 1
ATOM 6698 O O . HIS B 1 86 ? -2.824 31.625 4.129 1 96.56 86 HIS B O 1
ATOM 6704 N N . PRO B 1 87 ? -2.906 32.875 2.338 1 95.56 87 PRO B N 1
ATOM 6705 C CA . PRO B 1 87 ? -1.55 32.531 1.907 1 95.56 87 PRO B CA 1
ATOM 6706 C C . PRO B 1 87 ? -0.481 33 2.9 1 95.56 87 PRO B C 1
ATOM 6708 O O . PRO B 1 87 ? 0.632 32.438 2.898 1 95.56 87 PRO B O 1
ATOM 6711 N N . GLN B 1 88 ? -0.798 33.969 3.73 1 95.81 88 GLN B N 1
ATOM 6712 C CA . GLN B 1 88 ? 0.183 34.469 4.688 1 95.81 88 GLN B CA 1
ATOM 6713 C C . GLN B 1 88 ? 0.203 33.594 5.953 1 95.81 88 GLN B C 1
ATOM 6715 O O . GLN B 1 88 ? 1.047 33.812 6.828 1 95.81 88 GLN B O 1
ATOM 6720 N N . ARG B 1 89 ? -0.727 32.625 6.078 1 96.44 89 ARG B N 1
ATOM 6721 C CA . ARG B 1 89 ? -0.815 31.703 7.211 1 96.44 89 ARG B CA 1
ATOM 6722 C C . ARG B 1 89 ? 0.42 30.812 7.293 1 96.44 89 ARG B C 1
ATOM 6724 O O . ARG B 1 89 ? 1.075 30.562 6.281 1 96.44 89 ARG B O 1
ATOM 6731 N N . ILE B 1 90 ? 0.806 30.391 8.469 1 97.31 90 ILE B N 1
ATOM 6732 C CA . ILE B 1 90 ? 1.9 29.438 8.633 1 97.31 90 ILE B CA 1
ATOM 6733 C C . ILE B 1 90 ? 1.58 28.156 7.883 1 97.31 90 ILE B C 1
ATOM 6735 O O . ILE B 1 90 ? 0.412 27.781 7.742 1 97.31 90 ILE B O 1
ATOM 6739 N N . CYS B 1 91 ? 2.559 27.531 7.379 1 97 91 CYS B N 1
ATOM 6740 C CA . CYS B 1 91 ? 2.459 26.203 6.766 1 97 91 CYS B CA 1
ATOM 6741 C C . CYS B 1 91 ? 3.396 25.219 7.445 1 97 91 CYS B C 1
ATOM 6743 O O . CYS B 1 91 ? 4.082 25.562 8.406 1 97 91 CYS B O 1
ATOM 6745 N N . LEU B 1 92 ? 3.338 23.984 7.094 1 97.44 92 LEU B N 1
ATOM 6746 C CA . LEU B 1 92 ? 4.125 22.953 7.75 1 97.44 92 LEU B CA 1
ATOM 6747 C C . LEU B 1 92 ? 5.617 23.219 7.594 1 97.44 92 LEU B C 1
ATOM 6749 O O . LEU B 1 92 ? 6.398 22.953 8.516 1 97.44 92 LEU B O 1
ATOM 6753 N N . ARG B 1 93 ? 6.023 23.656 6.484 1 96.06 93 ARG B N 1
ATOM 6754 C CA . ARG B 1 93 ? 7.438 23.953 6.277 1 96.06 93 ARG B CA 1
ATOM 6755 C C . ARG B 1 93 ? 7.941 24.984 7.289 1 96.06 93 ARG B C 1
ATOM 6757 O O . ARG B 1 93 ? 9.062 24.859 7.793 1 96.06 93 ARG B O 1
ATOM 6764 N N . ASP B 1 94 ? 7.141 26 7.566 1 97.62 94 ASP B N 1
ATOM 6765 C CA . ASP B 1 94 ? 7.488 26.984 8.586 1 97.62 94 ASP B CA 1
ATOM 6766 C C . ASP B 1 94 ? 7.691 26.312 9.945 1 97.62 94 ASP B C 1
ATOM 6768 O O . ASP B 1 94 ? 8.602 26.672 10.695 1 97.62 94 ASP B O 1
ATOM 6772 N N . ILE B 1 95 ? 6.859 25.359 10.219 1 98.44 95 ILE B N 1
ATOM 6773 C CA . ILE B 1 95 ? 6.934 24.656 11.492 1 98.44 95 ILE B CA 1
ATOM 6774 C C . ILE B 1 95 ? 8.203 23.812 11.547 1 98.44 95 ILE B C 1
ATOM 6776 O O . ILE B 1 95 ? 8.914 23.812 12.555 1 98.44 95 ILE B O 1
ATOM 6780 N N . LEU B 1 96 ? 8.523 23.141 10.5 1 97.25 96 LEU B N 1
ATOM 6781 C CA . LEU B 1 96 ? 9.734 22.328 10.438 1 97.25 96 LEU B CA 1
ATOM 6782 C C . LEU B 1 96 ? 10.977 23.172 10.672 1 97.25 96 LEU B C 1
ATOM 6784 O O . LEU B 1 96 ? 11.898 22.75 11.367 1 97.25 96 LEU B O 1
ATOM 6788 N N . GLU B 1 97 ? 10.984 24.375 10.203 1 96.31 97 GLU B N 1
ATOM 6789 C CA . GLU B 1 97 ? 12.156 25.25 10.25 1 96.31 97 GLU B CA 1
ATOM 6790 C C . GLU B 1 97 ? 12.312 25.875 11.625 1 96.31 97 GLU B C 1
ATOM 6792 O O . GLU B 1 97 ? 13.422 26.234 12.031 1 96.31 97 GLU B O 1
ATOM 6797 N N . ASN B 1 98 ? 11.188 25.969 12.375 1 97.12 98 ASN B N 1
ATOM 6798 C CA . ASN B 1 98 ? 11.258 26.781 13.578 1 97.12 98 ASN B CA 1
ATOM 6799 C C . ASN B 1 98 ? 11.008 25.969 14.836 1 97.12 98 ASN B C 1
ATOM 6801 O O . ASN B 1 98 ? 11.367 26.375 15.938 1 97.12 98 ASN B O 1
ATOM 6805 N N . VAL B 1 99 ? 10.414 24.844 14.719 1 97.69 99 VAL B N 1
ATOM 6806 C CA . VAL B 1 99 ? 10.031 24.062 15.883 1 97.69 99 VAL B CA 1
ATOM 6807 C C . VAL B 1 99 ? 11.047 22.938 16.109 1 97.69 99 VAL B C 1
ATOM 6809 O O . VAL B 1 99 ? 11.359 22.609 17.25 1 97.69 99 VAL B O 1
ATOM 6812 N N . TYR B 1 100 ? 11.586 22.375 15.07 1 96.19 100 TYR B N 1
ATOM 6813 C CA . TYR B 1 100 ? 12.547 21.281 15.156 1 96.19 100 TYR B CA 1
ATOM 6814 C C . TYR B 1 100 ? 13.969 21.797 14.945 1 96.19 100 TYR B C 1
ATOM 6816 O O . TYR B 1 100 ? 14.18 22.828 14.305 1 96.19 100 TYR B O 1
ATOM 6824 N N . ASP B 1 101 ? 14.93 21.109 15.477 1 93.75 101 ASP B N 1
ATOM 6825 C CA . ASP B 1 101 ? 16.312 21.562 15.43 1 93.75 101 ASP B CA 1
ATOM 6826 C C . ASP B 1 101 ? 16.953 21.281 14.078 1 93.75 101 ASP B C 1
ATOM 6828 O O . ASP B 1 101 ? 17.812 22.016 13.609 1 93.75 101 ASP B O 1
ATOM 6832 N N . ASN B 1 102 ? 16.641 20.156 13.539 1 93.06 102 ASN B N 1
ATOM 6833 C CA . ASN B 1 102 ? 17.094 19.703 12.227 1 93.06 102 ASN B CA 1
ATOM 6834 C C . ASN B 1 102 ? 16.109 18.719 11.602 1 93.06 102 ASN B C 1
ATOM 6836 O O . ASN B 1 102 ? 15.344 18.062 12.312 1 93.06 102 ASN B O 1
ATOM 6840 N N . PHE B 1 103 ? 16.094 18.766 10.234 1 94.06 103 PHE B N 1
ATOM 6841 C CA . PHE B 1 103 ? 15.188 17.812 9.602 1 94.06 103 PHE B CA 1
ATOM 6842 C C . PHE B 1 103 ? 15.641 17.5 8.18 1 94.06 103 PHE B C 1
ATOM 6844 O O . PHE B 1 103 ? 16.422 18.266 7.59 1 94.06 103 PHE B O 1
ATOM 6851 N N . THR B 1 104 ? 15.258 16.312 7.703 1 93.94 104 THR B N 1
ATOM 6852 C CA . THR B 1 104 ? 15.406 15.906 6.312 1 93.94 104 THR B CA 1
ATOM 6853 C C . THR B 1 104 ? 14.055 15.531 5.715 1 93.94 104 THR B C 1
ATOM 6855 O O . THR B 1 104 ? 13.359 14.648 6.238 1 93.94 104 THR B O 1
ATOM 6858 N N . GLU B 1 105 ? 13.711 16.297 4.66 1 94.38 105 GLU B N 1
ATOM 6859 C CA . GLU B 1 105 ? 12.469 15.961 3.961 1 94.38 105 GLU B CA 1
ATOM 6860 C C . GLU B 1 105 ? 12.609 14.656 3.182 1 94.38 105 GLU B C 1
ATOM 6862 O O . GLU B 1 105 ? 13.641 14.414 2.551 1 94.38 105 GLU B O 1
ATOM 6867 N N . VAL B 1 106 ? 11.602 13.828 3.301 1 93.56 106 VAL B N 1
ATOM 6868 C CA . VAL B 1 106 ? 11.617 12.523 2.639 1 93.56 106 VAL B CA 1
ATOM 6869 C C . VAL B 1 106 ? 10.57 12.508 1.523 1 93.56 106 VAL B C 1
ATOM 6871 O O . VAL B 1 106 ? 9.375 12.43 1.79 1 93.56 106 VAL B O 1
ATOM 6874 N N . GLY B 1 107 ? 11.008 12.516 0.309 1 83.56 107 GLY B N 1
ATOM 6875 C CA . GLY B 1 107 ? 10.109 12.195 -0.788 1 83.56 107 GLY B CA 1
ATOM 6876 C C . GLY B 1 107 ? 9.641 13.414 -1.558 1 83.56 107 GLY B C 1
ATOM 6877 O O . GLY B 1 107 ? 8.625 13.367 -2.252 1 83.56 107 GLY B O 1
ATOM 6878 N N . GLY B 1 108 ? 10.336 14.562 -1.443 1 81.69 108 GLY B N 1
ATOM 6879 C CA . GLY B 1 108 ? 9.812 15.68 -2.219 1 81.69 108 GLY B CA 1
ATOM 6880 C C . GLY B 1 108 ? 10.805 16.812 -2.373 1 81.69 108 GLY B C 1
ATOM 6881 O O . GLY B 1 108 ? 11.648 17.031 -1.505 1 81.69 108 GLY B O 1
ATOM 6882 N N . GLN B 1 109 ? 10.734 17.328 -3.574 1 86.12 109 GLN B N 1
ATOM 6883 C CA . GLN B 1 109 ? 11.383 18.594 -3.9 1 86.12 109 GLN B CA 1
ATOM 6884 C C . GLN B 1 109 ? 10.438 19.516 -4.656 1 86.12 109 GLN B C 1
ATOM 6886 O O . GLN B 1 109 ? 10.43 19.531 -5.887 1 86.12 109 GLN B O 1
ATOM 6891 N N . ASP B 1 110 ? 9.594 20.188 -3.855 1 80.12 110 ASP B N 1
ATOM 6892 C CA . ASP B 1 110 ? 8.594 21.094 -4.395 1 80.12 110 ASP B CA 1
ATOM 6893 C C . ASP B 1 110 ? 7.688 20.391 -5.402 1 80.12 110 ASP B C 1
ATOM 6895 O O . ASP B 1 110 ? 7.09 19.359 -5.094 1 80.12 110 ASP B O 1
ATOM 6899 N N . GLU B 1 111 ? 7.801 20.766 -6.66 1 81.25 111 GLU B N 1
ATOM 6900 C CA . GLU B 1 111 ? 6.875 20.203 -7.641 1 81.25 111 GLU B CA 1
ATOM 6901 C C . GLU B 1 111 ? 7.27 18.781 -8.023 1 81.25 111 GLU B C 1
ATOM 6903 O O . GLU B 1 111 ? 6.449 18.016 -8.547 1 81.25 111 GLU B O 1
ATOM 6908 N N . HIS B 1 112 ? 8.453 18.438 -7.707 1 88.38 112 HIS B N 1
ATOM 6909 C CA . HIS B 1 112 ? 8.922 17.094 -8.008 1 88.38 112 HIS B CA 1
ATOM 6910 C C . HIS B 1 112 ? 8.703 16.156 -6.828 1 88.38 112 HIS B C 1
ATOM 6912 O O . HIS B 1 112 ? 9.648 15.828 -6.105 1 88.38 112 HIS B O 1
ATOM 6918 N N . SER B 1 113 ? 7.551 15.758 -6.664 1 90.69 113 SER B N 1
ATOM 6919 C CA . SER B 1 113 ? 7.133 14.875 -5.578 1 90.69 113 SER B CA 1
ATOM 6920 C C . SER B 1 113 ? 5.926 14.031 -5.98 1 90.69 113 SER B C 1
ATOM 6922 O O . SER B 1 113 ? 5.219 14.367 -6.93 1 90.69 113 SER B O 1
ATOM 6924 N N . LEU B 1 114 ? 5.801 12.969 -5.352 1 92.38 114 LEU B N 1
ATOM 6925 C CA . LEU B 1 114 ? 4.645 12.117 -5.59 1 92.38 114 LEU B CA 1
ATOM 6926 C C . LEU B 1 114 ? 3.346 12.883 -5.367 1 92.38 114 LEU B C 1
ATOM 6928 O O . LEU B 1 114 ? 2.412 12.781 -6.164 1 92.38 114 LEU B O 1
ATOM 6932 N N . ASP B 1 115 ? 3.266 13.633 -4.305 1 95.31 115 ASP B N 1
ATOM 6933 C CA . ASP B 1 115 ? 2.176 14.539 -3.955 1 95.31 115 ASP B CA 1
ATOM 6934 C C . ASP B 1 115 ? 2.691 15.742 -3.168 1 95.31 115 ASP B C 1
ATOM 6936 O O . ASP B 1 115 ? 2.98 15.633 -1.975 1 95.31 115 ASP B O 1
ATOM 6940 N N . PRO B 1 116 ? 2.709 16.859 -3.816 1 95.12 116 PRO B N 1
ATOM 6941 C CA . PRO B 1 116 ? 3.268 18.047 -3.164 1 95.12 116 PRO B CA 1
ATOM 6942 C C . PRO B 1 116 ? 2.439 18.5 -1.969 1 95.12 116 PRO B C 1
ATOM 6944 O O . PRO B 1 116 ? 2.9 19.328 -1.174 1 95.12 116 PRO B O 1
ATOM 6947 N N . SER B 1 117 ? 1.249 17.969 -1.814 1 96.5 117 SER B N 1
ATOM 6948 C CA . SER B 1 117 ? 0.378 18.375 -0.718 1 96.5 117 SER B CA 1
ATOM 6949 C C . SER B 1 117 ? 0.666 17.578 0.547 1 96.5 117 SER B C 1
ATOM 6951 O O . SER B 1 117 ? 0.12 17.859 1.612 1 96.5 117 SER B O 1
ATOM 6953 N N . MET B 1 118 ? 1.493 16.547 0.46 1 97.12 118 MET B N 1
ATOM 6954 C CA . MET B 1 118 ? 1.894 15.742 1.614 1 97.12 118 MET B CA 1
ATOM 6955 C C . MET B 1 118 ? 3.393 15.859 1.862 1 97.12 118 MET B C 1
ATOM 6957 O O . MET B 1 118 ? 4.199 15.547 0.983 1 97.12 118 MET B O 1
ATOM 6961 N N . LEU B 1 119 ? 3.754 16.344 3.029 1 97.06 119 LEU B N 1
ATOM 6962 C CA . LEU B 1 119 ? 5.156 16.5 3.408 1 97.06 119 LEU B CA 1
ATOM 6963 C C . LEU B 1 119 ? 5.527 15.523 4.52 1 97.06 119 LEU B C 1
ATOM 6965 O O . LEU B 1 119 ? 4.797 15.391 5.504 1 97.06 119 LEU B O 1
ATOM 6969 N N . ILE B 1 120 ? 6.57 14.797 4.34 1 97.62 120 ILE B N 1
ATOM 6970 C CA . ILE B 1 120 ? 7.125 13.867 5.324 1 97.62 120 ILE B CA 1
ATOM 6971 C C . ILE B 1 120 ? 8.578 14.234 5.617 1 97.62 120 ILE B C 1
ATOM 6973 O O . ILE B 1 120 ? 9.344 14.531 4.699 1 97.62 120 ILE B O 1
ATOM 6977 N N . ALA B 1 121 ? 8.93 14.25 6.883 1 97.12 121 ALA B N 1
ATOM 6978 C CA . ALA B 1 121 ? 10.297 14.609 7.246 1 97.12 121 ALA B CA 1
ATOM 6979 C C . ALA B 1 121 ? 10.758 13.836 8.477 1 97.12 121 ALA B C 1
ATOM 6981 O O . ALA B 1 121 ? 9.961 13.562 9.383 1 97.12 121 ALA B O 1
ATOM 6982 N N . ARG B 1 122 ? 11.984 13.453 8.43 1 95.75 122 ARG B N 1
ATOM 6983 C CA . ARG B 1 122 ? 12.672 13.016 9.648 1 95.75 122 ARG B CA 1
ATOM 6984 C C . ARG B 1 122 ? 13.281 14.203 10.391 1 95.75 122 ARG B C 1
ATOM 6986 O O . ARG B 1 122 ? 14.094 14.938 9.828 1 95.75 122 ARG B O 1
ATOM 6993 N N . ALA B 1 123 ? 12.844 14.398 11.594 1 95.56 123 ALA B N 1
ATOM 6994 C CA . ALA B 1 123 ? 13.281 15.578 12.344 1 95.56 123 ALA B CA 1
ATOM 6995 C C . ALA B 1 123 ? 13.844 15.18 13.703 1 95.56 123 ALA B C 1
ATOM 6997 O O . ALA B 1 123 ? 13.711 14.031 14.133 1 95.56 123 ALA B O 1
ATOM 6998 N N . VAL B 1 124 ? 14.547 16.203 14.336 1 92.88 124 VAL B N 1
ATOM 6999 C CA . VAL B 1 124 ? 15.164 15.945 15.633 1 92.88 124 VAL B CA 1
ATOM 7000 C C . VAL B 1 124 ? 14.82 17.078 16.594 1 92.88 124 VAL B C 1
ATOM 7002 O O . VAL B 1 124 ? 14.711 18.234 16.188 1 92.88 124 VAL B O 1
ATOM 7005 N N . ILE B 1 125 ? 14.555 16.734 17.75 1 92.56 125 ILE B N 1
ATOM 7006 C CA . ILE B 1 125 ? 14.383 17.656 18.859 1 92.56 125 ILE B CA 1
ATOM 7007 C C . ILE B 1 125 ? 15.492 17.438 19.891 1 92.56 125 ILE B C 1
ATOM 7009 O O . ILE B 1 125 ? 15.711 16.312 20.359 1 92.56 125 ILE B O 1
ATOM 7013 N N . THR B 1 126 ? 16.203 18.484 20.203 1 88.81 126 THR B N 1
ATOM 7014 C CA . THR B 1 126 ? 17.297 18.406 21.172 1 88.81 126 THR B CA 1
ATOM 7015 C C . THR B 1 126 ? 16.875 19.016 22.5 1 88.81 126 THR B C 1
ATOM 7017 O O . THR B 1 126 ? 16.312 20.109 22.547 1 88.81 126 THR B O 1
ATOM 7020 N N . ARG B 1 127 ? 17.078 18.25 23.5 1 86.88 127 ARG B N 1
ATOM 7021 C CA . ARG B 1 127 ? 16.781 18.703 24.859 1 86.88 127 ARG B CA 1
ATOM 7022 C C . ARG B 1 127 ? 18.016 18.609 25.75 1 86.88 127 ARG B C 1
ATOM 7024 O O . ARG B 1 127 ? 18.938 17.844 25.453 1 86.88 127 ARG B O 1
ATOM 7031 N N . ARG B 1 128 ? 18.094 19.484 26.672 1 82.38 128 ARG B N 1
ATOM 7032 C CA . ARG B 1 128 ? 19.266 19.562 27.531 1 82.38 128 ARG B CA 1
ATOM 7033 C C . ARG B 1 128 ? 18.891 19.312 29 1 82.38 128 ARG B C 1
ATOM 7035 O O . ARG B 1 128 ? 17.891 19.844 29.484 1 82.38 128 ARG B O 1
ATOM 7042 N N . ARG B 1 129 ? 19.578 18.438 29.594 1 78.81 129 ARG B N 1
ATOM 7043 C CA . ARG B 1 129 ? 19.484 18.234 31.031 1 78.81 129 ARG B CA 1
ATOM 7044 C C . ARG B 1 129 ? 20.828 18.469 31.703 1 78.81 129 ARG B C 1
ATOM 7046 O O . ARG B 1 129 ? 21.703 17.594 31.672 1 78.81 129 ARG B O 1
ATOM 7053 N N . GLY B 1 130 ? 20.938 19.438 32.406 1 72.88 130 GLY B N 1
ATOM 7054 C CA . GLY B 1 130 ? 22.25 19.781 32.969 1 72.88 130 GLY B CA 1
ATOM 7055 C C . GLY B 1 130 ? 23.297 19.984 31.891 1 72.88 130 GLY B C 1
ATOM 7056 O O . GLY B 1 130 ? 23.156 20.844 31.016 1 72.88 130 GLY B O 1
ATOM 7057 N N . LYS B 1 131 ? 24.328 19.156 31.875 1 72.5 131 LYS B N 1
ATOM 7058 C CA . LYS B 1 131 ? 25.406 19.266 30.906 1 72.5 131 LYS B CA 1
ATOM 7059 C C . LYS B 1 131 ? 25.25 18.234 29.797 1 72.5 131 LYS B C 1
ATOM 7061 O O . LYS B 1 131 ? 26 18.25 28.812 1 72.5 131 LYS B O 1
ATOM 7066 N N . LYS B 1 132 ? 24.141 17.516 29.922 1 78.88 132 LYS B N 1
ATOM 7067 C CA . LYS B 1 132 ? 23.969 16.453 28.938 1 78.88 132 LYS B CA 1
ATOM 7068 C C . LYS B 1 132 ? 22.922 16.844 27.891 1 78.88 132 LYS B C 1
ATOM 7070 O O . LYS B 1 132 ? 21.891 17.453 28.219 1 78.88 132 LYS B O 1
ATOM 7075 N N . ILE B 1 133 ? 23.25 16.672 26.656 1 82.12 133 ILE B N 1
ATOM 7076 C CA . ILE B 1 133 ? 22.391 16.984 25.516 1 82.12 133 ILE B CA 1
ATOM 7077 C C . ILE B 1 133 ? 21.766 15.695 24.984 1 82.12 133 ILE B C 1
ATOM 7079 O O . ILE B 1 133 ? 22.469 14.711 24.75 1 82.12 133 ILE B O 1
ATOM 7083 N N . TYR B 1 134 ? 20.406 15.719 24.859 1 81.69 134 TYR B N 1
ATOM 7084 C CA . TYR B 1 134 ? 19.688 14.578 24.312 1 81.69 134 TYR B CA 1
ATOM 7085 C C . TYR B 1 134 ? 19 14.938 23 1 81.69 134 TYR B C 1
ATOM 7087 O O . TYR B 1 134 ? 18.281 15.938 22.922 1 81.69 134 TYR B O 1
ATOM 7095 N N . THR B 1 135 ? 19.281 14.164 22.016 1 84.88 135 THR B N 1
ATOM 7096 C CA . THR B 1 135 ? 18.641 14.352 20.719 1 84.88 135 THR B CA 1
ATOM 7097 C C . THR B 1 135 ? 17.625 13.25 20.438 1 84.88 135 THR B C 1
ATOM 7099 O O . THR B 1 135 ? 17.969 12.062 20.484 1 84.88 135 THR B O 1
ATOM 7102 N N . GLN B 1 136 ? 16.422 13.617 20.25 1 89.25 136 GLN B N 1
ATOM 7103 C CA . GLN B 1 136 ? 15.359 12.656 20.016 1 89.25 136 GLN B CA 1
ATOM 7104 C C . GLN B 1 136 ? 14.797 12.789 18.594 1 89.25 136 GLN B C 1
ATOM 7106 O O . GLN B 1 136 ? 14.594 13.898 18.109 1 89.25 136 GLN B O 1
ATOM 7111 N N . SER B 1 137 ? 14.609 11.648 17.984 1 92.19 137 SER B N 1
ATOM 7112 C CA . SER B 1 137 ? 14.117 11.609 16.609 1 92.19 137 SER B CA 1
ATOM 7113 C C . SER B 1 137 ? 12.594 11.562 16.562 1 92.19 137 SER B C 1
ATOM 7115 O O . SER B 1 137 ? 11.961 10.953 17.438 1 92.19 137 SER B O 1
ATOM 7117 N N . VAL B 1 138 ? 12.055 12.227 15.555 1 95.56 138 VAL B N 1
ATOM 7118 C CA . VAL B 1 138 ? 10.609 12.266 15.344 1 95.56 138 VAL B CA 1
ATOM 7119 C C . VAL B 1 138 ? 10.297 12.156 13.852 1 95.56 138 VAL B C 1
ATOM 7121 O O . VAL B 1 138 ? 11.055 12.656 13.016 1 95.56 138 VAL B O 1
ATOM 7124 N N . MET B 1 139 ? 9.273 11.375 13.523 1 97.31 139 MET B N 1
ATOM 7125 C CA . MET B 1 139 ? 8.727 11.383 12.172 1 97.31 139 MET B CA 1
ATOM 7126 C C . MET B 1 139 ? 7.613 12.422 12.047 1 97.31 139 MET B C 1
ATOM 7128 O O . MET B 1 139 ? 6.594 12.336 12.734 1 97.31 139 MET B O 1
ATOM 7132 N N . VAL B 1 140 ? 7.812 13.422 11.211 1 98.56 140 VAL B N 1
ATOM 7133 C CA . VAL B 1 140 ? 6.816 14.461 10.992 1 98.56 140 VAL B CA 1
ATOM 7134 C C . VAL B 1 140 ? 6.051 14.188 9.695 1 98.56 140 VAL B C 1
ATOM 7136 O O . VAL B 1 140 ? 6.656 14.039 8.633 1 98.56 140 VAL B O 1
ATOM 7139 N N . ILE B 1 141 ? 4.762 14.055 9.789 1 98.75 141 ILE B N 1
ATOM 7140 C CA . ILE B 1 141 ? 3.875 13.812 8.656 1 98.75 141 ILE B CA 1
ATOM 7141 C C . ILE B 1 141 ? 2.764 14.859 8.633 1 98.75 141 ILE B C 1
ATOM 7143 O O . ILE B 1 141 ? 2.084 15.07 9.641 1 98.75 141 ILE B O 1
ATOM 7147 N N . GLY B 1 142 ? 2.623 15.523 7.449 1 98.5 142 GLY B N 1
ATOM 7148 C CA . GLY B 1 142 ? 1.539 16.484 7.445 1 98.5 142 GLY B CA 1
ATOM 7149 C C . GLY B 1 142 ? 1.204 17 6.055 1 98.5 142 GLY B C 1
ATOM 7150 O O . GLY B 1 142 ? 1.983 16.828 5.117 1 98.5 142 GLY B O 1
ATOM 7151 N N . GLN B 1 143 ? 0.059 17.547 5.938 1 98.25 143 GLN B N 1
ATOM 7152 C CA . GLN B 1 143 ? -0.366 18.188 4.695 1 98.25 143 GLN B CA 1
ATOM 7153 C C . GLN B 1 143 ? 0.266 19.562 4.539 1 98.25 143 GLN B C 1
ATOM 7155 O O . GLN B 1 143 ? 0.451 20.281 5.523 1 98.25 143 GLN B O 1
ATOM 7160 N N . GLU B 1 144 ? 0.638 19.922 3.33 1 96.69 144 GLU B N 1
ATOM 7161 C CA . GLU B 1 144 ? 1.342 21.156 3.037 1 96.69 144 GLU B CA 1
ATOM 7162 C C . GLU B 1 144 ? 0.567 22 2.033 1 96.69 144 GLU B C 1
ATOM 7164 O O . GLU B 1 144 ? 0.33 21.578 0.902 1 96.69 144 GLU B O 1
ATOM 7169 N N . LYS B 1 145 ? 0.256 23.172 2.418 1 94.25 145 LYS B N 1
ATOM 7170 C CA . LYS B 1 145 ? -0.46 24.125 1.562 1 94.25 145 LYS B CA 1
ATOM 7171 C C . LYS B 1 145 ? 0.498 25.125 0.934 1 94.25 145 LYS B C 1
ATOM 7173 O O . LYS B 1 145 ? 0.237 25.641 -0.154 1 94.25 145 LYS B O 1
ATOM 7178 N N . GLY B 1 146 ? 1.544 25.406 1.622 1 93.62 146 GLY B N 1
ATOM 7179 C CA . GLY B 1 146 ? 2.439 26.469 1.185 1 93.62 146 GLY B CA 1
ATOM 7180 C C . GLY B 1 146 ? 1.854 27.859 1.358 1 93.62 146 GLY B C 1
ATOM 7181 O O . GLY B 1 146 ? 0.973 28.062 2.195 1 93.62 146 GLY B O 1
ATOM 7182 N N . HIS B 1 147 ? 2.432 28.875 0.721 1 94.12 147 HIS B N 1
ATOM 7183 C CA . HIS B 1 147 ? 1.997 30.266 0.797 1 94.12 147 HIS B CA 1
ATOM 7184 C C . HIS B 1 147 ? 1.401 30.719 -0.527 1 94.12 147 HIS B C 1
ATOM 7186 O O . HIS B 1 147 ? 1.803 31.766 -1.063 1 94.12 147 HIS B O 1
ATOM 7192 N N . GLY B 1 148 ? 0.493 29.844 -0.999 1 88.44 148 GLY B N 1
ATOM 7193 C CA . GLY B 1 148 ? -0.203 30.188 -2.227 1 88.44 148 GLY B CA 1
ATOM 7194 C C . GLY B 1 148 ? 0.254 29.375 -3.424 1 88.44 148 GLY B C 1
ATOM 7195 O O . GLY B 1 148 ? -0.143 29.656 -4.559 1 88.44 148 GLY B O 1
ATOM 7196 N N . ALA B 1 149 ? 1.037 28.297 -3.223 1 89.31 149 ALA B N 1
ATOM 7197 C CA . ALA B 1 149 ? 1.516 27.453 -4.309 1 89.31 149 ALA B CA 1
ATOM 7198 C C . ALA B 1 149 ? 0.384 26.594 -4.875 1 89.31 149 ALA B C 1
ATOM 7200 O O . ALA B 1 149 ? -0.117 25.688 -4.203 1 89.31 149 ALA B O 1
ATOM 7201 N N . GLU B 1 150 ? 0.143 26.75 -6.098 1 87 150 GLU B N 1
ATOM 7202 C CA . GLU B 1 150 ? -0.998 26.094 -6.738 1 87 150 GLU B CA 1
ATOM 7203 C C . GLU B 1 150 ? -0.763 24.594 -6.898 1 87 150 GLU B C 1
ATOM 7205 O O . GLU B 1 150 ? -1.708 23.812 -6.855 1 87 150 GLU B O 1
ATOM 7210 N N . PHE B 1 151 ? 0.482 24.234 -7.059 1 88.62 151 PHE B N 1
ATOM 7211 C CA . PHE B 1 151 ? 0.792 22.844 -7.324 1 88.62 151 PHE B CA 1
ATOM 7212 C C . PHE B 1 151 ? 0.512 21.984 -6.098 1 88.62 151 PHE B C 1
ATOM 7214 O O . PHE B 1 151 ? 0.506 20.75 -6.184 1 88.62 151 PHE B O 1
ATOM 7221 N N . ARG B 1 152 ? 0.166 22.531 -5.004 1 91.06 152 ARG B N 1
ATOM 7222 C CA . ARG B 1 152 ? -0.098 21.781 -3.773 1 91.06 152 ARG B CA 1
ATOM 7223 C C . ARG B 1 152 ? -1.597 21.609 -3.553 1 91.06 152 ARG B C 1
ATOM 7225 O O . ARG B 1 152 ? -2.023 21.156 -2.49 1 91.06 152 ARG B O 1
ATOM 7232 N N . ASN B 1 153 ? -2.424 21.953 -4.43 1 90.25 153 ASN B N 1
ATOM 7233 C CA . ASN B 1 153 ? -3.865 21.734 -4.414 1 90.25 153 ASN B CA 1
ATOM 7234 C C . ASN B 1 153 ? -4.5 22.25 -3.131 1 90.25 153 ASN B C 1
ATOM 7236 O O . ASN B 1 153 ? -5.379 21.609 -2.559 1 90.25 153 ASN B O 1
ATOM 7240 N N . GLY B 1 154 ? -3.896 23.328 -2.572 1 92.25 154 GLY B N 1
ATOM 7241 C CA . GLY B 1 154 ? -4.445 23.906 -1.355 1 92.25 154 GLY B CA 1
ATOM 7242 C C . GLY B 1 154 ? -4.332 23 -0.154 1 92.25 154 GLY B C 1
ATOM 7243 O O . GLY B 1 154 ? -5.059 23.156 0.828 1 92.25 154 GLY B O 1
ATOM 7244 N N . GLY B 1 155 ? -3.549 21.969 -0.265 1 95.44 155 GLY B N 1
ATOM 7245 C CA . GLY B 1 155 ? -3.383 21.031 0.833 1 95.44 155 GLY B CA 1
ATOM 7246 C C . GLY B 1 155 ? -4.266 19.797 0.708 1 95.44 155 GLY B C 1
ATOM 7247 O O . GLY B 1 155 ? -4.316 18.969 1.615 1 95.44 155 GLY B O 1
ATOM 7248 N N . SER B 1 156 ? -5.012 19.688 -0.411 1 96 156 SER B N 1
ATOM 7249 C CA . SER B 1 156 ? -5.824 18.5 -0.669 1 96 156 SER B CA 1
ATOM 7250 C C . SER B 1 156 ? -4.973 17.344 -1.186 1 96 156 SER B C 1
ATOM 7252 O O . SER B 1 156 ? -4.551 17.359 -2.344 1 96 156 SER B O 1
ATOM 7254 N N . VAL B 1 157 ? -4.859 16.375 -0.397 1 97.06 157 VAL B N 1
ATOM 7255 C CA . VAL B 1 157 ? -3.914 15.297 -0.67 1 97.06 157 VAL B CA 1
ATOM 7256 C C . VAL B 1 157 ? -4.578 14.234 -1.543 1 97.06 157 VAL B C 1
ATOM 7258 O O . VAL B 1 157 ? -5.734 13.875 -1.314 1 97.06 157 VAL B O 1
ATOM 7261 N N . LYS B 1 158 ? -3.877 13.805 -2.547 1 95.88 158 LYS B N 1
ATOM 7262 C CA . LYS B 1 158 ? -4.316 12.711 -3.406 1 95.88 158 LYS B CA 1
ATOM 7263 C C . LYS B 1 158 ? -4.09 11.359 -2.734 1 95.88 158 LYS B C 1
ATOM 7265 O O . LYS B 1 158 ? -3.428 11.281 -1.698 1 95.88 158 LYS B O 1
ATOM 7270 N N . PRO B 1 159 ? -4.691 10.289 -3.322 1 96.19 159 PRO B N 1
ATOM 7271 C CA . PRO B 1 159 ? -4.582 8.977 -2.682 1 96.19 159 PRO B CA 1
ATOM 7272 C C . PRO B 1 159 ? -3.133 8.531 -2.49 1 96.19 159 PRO B C 1
ATOM 7274 O O . PRO B 1 159 ? -2.799 7.918 -1.474 1 96.19 159 PRO B O 1
ATOM 7277 N N . TRP B 1 160 ? -2.209 8.844 -3.348 1 95.88 160 TRP B N 1
ATOM 7278 C CA . TRP B 1 160 ? -0.815 8.414 -3.275 1 95.88 160 TRP B CA 1
ATOM 7279 C C . TRP B 1 160 ? -0.082 9.133 -2.148 1 95.88 160 TRP B C 1
ATOM 7281 O O . TRP B 1 160 ? 0.82 8.57 -1.527 1 95.88 160 TRP B O 1
ATOM 7291 N N . GLY B 1 161 ? -0.465 10.398 -1.944 1 96.81 161 GLY B N 1
ATOM 7292 C CA . GLY B 1 161 ? 0.105 11.109 -0.813 1 96.81 161 GLY B CA 1
ATOM 7293 C C . GLY B 1 161 ? -0.258 10.492 0.525 1 96.81 161 GLY B C 1
ATOM 7294 O O . GLY B 1 161 ? 0.596 10.359 1.405 1 96.81 161 GLY B O 1
ATOM 7295 N N . ASN B 1 162 ? -1.506 10.133 0.657 1 98.19 162 ASN B N 1
ATOM 7296 C CA . ASN B 1 162 ? -1.944 9.477 1.883 1 98.19 162 ASN B CA 1
ATOM 7297 C C . ASN B 1 162 ? -1.309 8.094 2.037 1 98.19 162 ASN B C 1
ATOM 7299 O O . ASN B 1 162 ? -1.021 7.664 3.154 1 98.19 162 ASN B O 1
ATOM 7303 N N . ALA B 1 163 ? -1.13 7.395 0.934 1 97.44 163 ALA B N 1
ATOM 7304 C CA . ALA B 1 163 ? -0.438 6.109 0.973 1 97.44 163 ALA B CA 1
ATOM 7305 C C . ALA B 1 163 ? 0.993 6.27 1.477 1 97.44 163 ALA B C 1
ATOM 7307 O O . ALA B 1 163 ? 1.475 5.457 2.27 1 97.44 163 ALA B O 1
ATOM 7308 N N . LYS B 1 164 ? 1.643 7.273 1.004 1 96.75 164 LYS B N 1
ATOM 7309 C CA . LYS B 1 164 ? 2.998 7.559 1.464 1 96.75 164 LYS B CA 1
ATOM 7310 C C . LYS B 1 164 ? 3.016 7.875 2.957 1 96.75 164 LYS B C 1
ATOM 7312 O O . LYS B 1 164 ? 3.928 7.453 3.674 1 96.75 164 LYS B O 1
ATOM 7317 N N . ALA B 1 165 ? 2.064 8.648 3.387 1 98.38 165 ALA B N 1
ATOM 7318 C CA . ALA B 1 165 ? 1.955 8.938 4.812 1 98.38 165 ALA B CA 1
ATOM 7319 C C . ALA B 1 165 ? 1.868 7.656 5.633 1 98.38 165 ALA B C 1
ATOM 7321 O O . ALA B 1 165 ? 2.586 7.496 6.621 1 98.38 165 ALA B O 1
ATOM 7322 N N . LEU B 1 166 ? 1 6.77 5.219 1 98.44 166 LEU B N 1
ATOM 7323 C CA . LEU B 1 166 ? 0.844 5.512 5.938 1 98.44 166 LEU B CA 1
ATOM 7324 C C . LEU B 1 166 ? 2.143 4.711 5.918 1 98.44 166 LEU B C 1
ATOM 7326 O O . LEU B 1 166 ? 2.518 4.109 6.926 1 98.44 166 LEU B O 1
ATOM 7330 N N . GLN B 1 167 ? 2.801 4.664 4.773 1 96.94 167 GLN B N 1
ATOM 7331 C CA . GLN B 1 167 ? 4.078 3.967 4.656 1 96.94 167 GLN B CA 1
ATOM 7332 C C . GLN B 1 167 ? 5.074 4.465 5.695 1 96.94 167 GLN B C 1
ATOM 7334 O O . GLN B 1 167 ? 5.734 3.668 6.363 1 96.94 167 GLN B O 1
ATOM 7339 N N . TYR B 1 168 ? 5.156 5.707 5.902 1 97.62 168 TYR B N 1
ATOM 7340 C CA . TYR B 1 168 ? 6.184 6.25 6.789 1 97.62 168 TYR B CA 1
ATOM 7341 C C . TYR B 1 168 ? 5.715 6.238 8.234 1 97.62 168 TYR B C 1
ATOM 7343 O O . TYR B 1 168 ? 6.527 6.348 9.156 1 97.62 168 TYR B O 1
ATOM 7351 N N . MET B 1 169 ? 4.379 6.133 8.445 1 98.5 169 MET B N 1
ATOM 7352 C CA . MET B 1 169 ? 3.938 5.785 9.789 1 98.5 169 MET B CA 1
ATOM 7353 C C . MET B 1 169 ? 4.465 4.414 10.203 1 98.5 169 MET B C 1
ATOM 7355 O O . MET B 1 169 ? 4.926 4.234 11.328 1 98.5 169 MET B O 1
ATOM 7359 N N . ARG B 1 170 ? 4.453 3.52 9.273 1 96.94 170 ARG B N 1
ATOM 7360 C CA . ARG B 1 170 ? 4.965 2.18 9.539 1 96.94 170 ARG B CA 1
ATOM 7361 C C . ARG B 1 170 ? 6.477 2.199 9.742 1 96.94 170 ARG B C 1
ATOM 7363 O O . ARG B 1 170 ? 7.008 1.444 10.555 1 96.94 170 ARG B O 1
ATOM 7370 N N . VAL B 1 171 ? 7.141 3.02 8.977 1 95.75 171 VAL B N 1
ATOM 7371 C CA . VAL B 1 171 ? 8.586 3.166 9.148 1 95.75 171 VAL B CA 1
ATOM 7372 C C . VAL B 1 171 ? 8.891 3.689 10.555 1 95.75 171 VAL B C 1
ATOM 7374 O O . VAL B 1 171 ? 9.781 3.18 11.227 1 95.75 171 VAL B O 1
ATOM 7377 N N . ALA B 1 172 ? 8.133 4.699 10.977 1 96.06 172 ALA B N 1
ATOM 7378 C CA . ALA B 1 172 ? 8.289 5.227 12.328 1 96.06 172 ALA B CA 1
ATOM 7379 C C . ALA B 1 172 ? 8.062 4.137 13.375 1 96.06 172 ALA B C 1
ATOM 7381 O O . ALA B 1 172 ? 8.781 4.074 14.375 1 96.06 172 ALA B O 1
ATOM 7382 N N . GLU B 1 173 ? 7.082 3.332 13.156 1 95.19 173 GLU B N 1
ATOM 7383 C CA . GLU B 1 173 ? 6.793 2.223 14.062 1 95.19 173 GLU B CA 1
ATOM 7384 C C . GLU B 1 173 ? 7.965 1.248 14.133 1 95.19 173 GLU B C 1
ATOM 7386 O O . GLU B 1 173 ? 8.352 0.808 15.219 1 95.19 173 GLU B O 1
ATOM 7391 N N . THR B 1 174 ? 8.5 0.929 12.961 1 91.81 174 THR B N 1
ATOM 7392 C CA . THR B 1 174 ? 9.648 0.028 12.891 1 91.81 174 THR B CA 1
ATOM 7393 C C . THR B 1 174 ? 10.844 0.616 13.633 1 91.81 174 THR B C 1
ATOM 7395 O O . THR B 1 174 ? 11.57 -0.102 14.328 1 91.81 174 THR B O 1
ATOM 7398 N N . GLU B 1 175 ? 10.969 1.937 13.484 1 91.06 175 GLU B N 1
ATOM 7399 C CA . GLU B 1 175 ? 12.117 2.607 14.086 1 91.06 175 GLU B CA 1
ATOM 7400 C C . GLU B 1 175 ? 11.844 2.965 15.547 1 91.06 175 GLU B C 1
ATOM 7402 O O . GLU B 1 175 ? 12.758 3.355 16.281 1 91.06 175 GLU B O 1
ATOM 7407 N N . GLY B 1 176 ? 10.633 2.883 16.016 1 91.25 176 GLY B N 1
ATOM 7408 C CA . GLY B 1 176 ? 10.25 3.139 17.406 1 91.25 176 GLY B CA 1
ATOM 7409 C C . GLY B 1 176 ? 10.305 4.609 17.766 1 91.25 176 GLY B C 1
ATOM 7410 O O . GLY B 1 176 ? 10.719 4.961 18.875 1 91.25 176 GLY B O 1
ATOM 7411 N N . ILE B 1 177 ? 9.961 5.484 16.812 1 93.94 177 ILE B N 1
ATOM 7412 C CA . ILE B 1 177 ? 10.008 6.918 17.094 1 93.94 177 ILE B CA 1
ATOM 7413 C C . ILE B 1 177 ? 8.602 7.504 17.016 1 93.94 177 ILE B C 1
ATOM 7415 O O . ILE B 1 177 ? 7.754 7.016 16.266 1 93.94 177 ILE B O 1
ATOM 7419 N N . PRO B 1 178 ? 8.344 8.57 17.734 1 97.06 178 PRO B N 1
ATOM 7420 C CA . PRO B 1 178 ? 7.012 9.18 17.719 1 97.06 178 PRO B CA 1
ATOM 7421 C C . PRO B 1 178 ? 6.676 9.828 16.375 1 97.06 178 PRO B C 1
ATOM 7423 O O . PRO B 1 178 ? 7.574 10.133 15.586 1 97.06 178 PRO B O 1
ATOM 7426 N N . ILE B 1 179 ? 5.395 9.992 16.156 1 98.69 179 ILE B N 1
ATOM 7427 C CA . ILE B 1 179 ? 4.891 10.648 14.961 1 98.69 179 ILE B CA 1
ATOM 7428 C C . ILE B 1 179 ? 4.215 11.969 15.336 1 98.69 179 ILE B C 1
ATOM 7430 O O . ILE B 1 179 ? 3.357 12 16.219 1 98.69 179 ILE B O 1
ATOM 7434 N N . HIS B 1 180 ? 4.656 13.039 14.82 1 98.88 180 HIS B N 1
ATOM 7435 C CA . HIS B 1 180 ? 3.955 14.32 14.875 1 98.88 180 HIS B CA 1
ATOM 7436 C C . HIS B 1 180 ? 3.199 14.586 13.57 1 98.88 180 HIS B C 1
ATOM 7438 O O . HIS B 1 180 ? 3.814 14.797 12.523 1 98.88 180 HIS B O 1
ATOM 7444 N N . ALA B 1 181 ? 1.89 14.555 13.633 1 98.88 181 ALA B N 1
ATOM 7445 C CA . ALA B 1 181 ? 1.037 14.758 12.469 1 98.88 181 ALA B CA 1
ATOM 7446 C C . ALA B 1 181 ? 0.493 16.188 12.422 1 98.88 181 ALA B C 1
ATOM 7448 O O . ALA B 1 181 ? -0.03 16.688 13.422 1 98.88 181 ALA B O 1
ATOM 7449 N N . TYR B 1 182 ? 0.644 16.859 11.328 1 98.88 182 TYR B N 1
ATOM 7450 C CA . TYR B 1 182 ? 0.118 18.203 11.148 1 98.88 182 TYR B CA 1
ATOM 7451 C C . TYR B 1 182 ? -1.014 18.219 10.125 1 98.88 182 TYR B C 1
ATOM 7453 O O . TYR B 1 182 ? -0.788 17.984 8.938 1 98.88 182 TYR B O 1
ATOM 7461 N N . ILE B 1 183 ? -2.209 18.516 10.594 1 98.81 183 ILE B N 1
ATOM 7462 C CA . ILE B 1 183 ? -3.422 18.469 9.781 1 98.81 183 ILE B CA 1
ATOM 7463 C C . ILE B 1 183 ? -3.711 19.844 9.211 1 98.81 183 ILE B C 1
ATOM 7465 O O . ILE B 1 183 ? -4.238 20.719 9.906 1 98.81 183 ILE B O 1
ATOM 7469 N N . PHE B 1 184 ? -3.363 20.078 7.973 1 98.25 184 PHE B N 1
ATOM 7470 C CA . PHE B 1 184 ? -3.525 21.297 7.203 1 98.25 184 PHE B CA 1
ATOM 7471 C C . PHE B 1 184 ? -4.234 21.031 5.883 1 98.25 184 PHE B C 1
ATOM 7473 O O . PHE B 1 184 ? -3.633 21.156 4.812 1 98.25 184 PHE B O 1
ATOM 7480 N N . THR B 1 185 ? -5.562 20.703 5.949 1 97.75 185 THR B N 1
ATOM 7481 C CA . THR B 1 185 ? -6.227 20.312 4.711 1 97.75 185 THR B CA 1
ATOM 7482 C C . THR B 1 185 ? -7.695 20.719 4.734 1 97.75 185 THR B C 1
ATOM 7484 O O . THR B 1 185 ? -8.352 20.641 5.773 1 97.75 185 THR B O 1
ATOM 7487 N N . PRO B 1 186 ? -8.195 21.266 3.643 1 95.56 186 PRO B N 1
ATOM 7488 C CA . PRO B 1 186 ? -9.641 21.516 3.543 1 95.56 186 PRO B CA 1
ATOM 7489 C C . PRO B 1 186 ? -10.43 20.25 3.25 1 95.56 186 PRO B C 1
ATOM 7491 O O . PRO B 1 186 ? -11.664 20.25 3.322 1 95.56 186 PRO B O 1
ATOM 7494 N N . GLY B 1 187 ? -9.719 19.203 2.924 1 94.25 187 GLY B N 1
ATOM 7495 C CA . GLY B 1 187 ? -10.289 17.922 2.51 1 94.25 187 GLY B CA 1
ATOM 7496 C C . GLY B 1 187 ? -9.422 17.172 1.524 1 94.25 187 GLY B C 1
ATOM 7497 O O . GLY B 1 187 ? -8.492 17.75 0.945 1 94.25 187 GLY B O 1
ATOM 7498 N N . SER B 1 188 ? -9.711 15.938 1.312 1 94.06 188 SER B N 1
ATOM 7499 C CA . SER B 1 188 ? -8.914 15.125 0.4 1 94.06 188 SER B CA 1
ATOM 7500 C C . SER B 1 188 ? -9.297 15.383 -1.053 1 94.06 188 SER B C 1
ATOM 7502 O O . SER B 1 188 ? -10.43 15.766 -1.344 1 94.06 188 SER B O 1
ATOM 7504 N N . PHE B 1 189 ? -8.305 15.211 -1.936 1 94.25 189 PHE B N 1
ATOM 7505 C CA . PHE B 1 189 ? -8.555 15.312 -3.367 1 94.25 189 PHE B CA 1
ATOM 7506 C C . PHE B 1 189 ? -9.422 14.156 -3.846 1 94.25 189 PHE B C 1
ATOM 7508 O O . PHE B 1 189 ? -9.07 12.984 -3.67 1 94.25 189 PHE B O 1
ATOM 7515 N N . PRO B 1 190 ? -10.602 14.445 -4.441 1 91.81 190 PRO B N 1
ATOM 7516 C CA . PRO B 1 190 ? -11.625 13.422 -4.641 1 91.81 190 PRO B CA 1
ATOM 7517 C C . PRO B 1 190 ? -11.453 12.664 -5.961 1 91.81 190 PRO B C 1
ATOM 7519 O O . PRO B 1 190 ? -12.305 12.766 -6.848 1 91.81 190 PRO B O 1
ATOM 7522 N N . ILE B 1 191 ? -10.492 11.773 -6.055 1 89.12 191 ILE B N 1
ATOM 7523 C CA . ILE B 1 191 ? -10.328 10.961 -7.258 1 89.12 191 ILE B CA 1
ATOM 7524 C C . ILE B 1 191 ? -10.398 9.477 -6.895 1 89.12 191 ILE B C 1
ATOM 7526 O O . ILE B 1 191 ? -10.094 9.094 -5.762 1 89.12 191 ILE B O 1
ATOM 7530 N N . GLU B 1 192 ? -10.766 8.719 -7.883 1 89.19 192 GLU B N 1
ATOM 7531 C CA . GLU B 1 192 ? -11.008 7.305 -7.629 1 89.19 192 GLU B CA 1
ATOM 7532 C C . GLU B 1 192 ? -9.859 6.445 -8.156 1 89.19 192 GLU B C 1
ATOM 7534 O O . GLU B 1 192 ? -9.852 5.227 -7.961 1 89.19 192 GLU B O 1
ATOM 7539 N N . ASP B 1 193 ? -8.875 7 -8.742 1 87.56 193 ASP B N 1
ATOM 7540 C CA . ASP B 1 193 ? -7.746 6.23 -9.258 1 87.56 193 ASP B CA 1
ATOM 7541 C C . ASP B 1 193 ? -7.078 5.418 -8.148 1 87.56 193 ASP B C 1
ATOM 7543 O O . ASP B 1 193 ? -7.109 5.812 -6.98 1 87.56 193 ASP B O 1
ATOM 7547 N N . TYR B 1 194 ? -6.457 4.277 -8.508 1 90.62 194 TYR B N 1
ATOM 7548 C CA . TYR B 1 194 ? -5.84 3.391 -7.531 1 90.62 194 TYR B CA 1
ATOM 7549 C C . TYR B 1 194 ? -4.812 4.141 -6.688 1 90.62 194 TYR B C 1
ATOM 7551 O O . TYR B 1 194 ? -3.961 4.852 -7.219 1 90.62 194 TYR B O 1
ATOM 7559 N N . PRO B 1 195 ? -4.949 3.988 -5.441 1 93.69 195 PRO B N 1
ATOM 7560 C CA . PRO B 1 195 ? -5.785 3.045 -4.695 1 93.69 195 PRO B CA 1
ATOM 7561 C C . PRO B 1 195 ? -7.172 3.604 -4.383 1 93.69 195 PRO B C 1
ATOM 7563 O O . PRO B 1 195 ? -8.016 2.895 -3.832 1 93.69 195 PRO B O 1
ATOM 7566 N N . GLY B 1 196 ? -7.453 4.789 -4.742 1 95.25 196 GLY B N 1
ATOM 7567 C CA . GLY B 1 196 ? -8.719 5.438 -4.438 1 95.25 196 GLY B CA 1
ATOM 7568 C C . GLY B 1 196 ? -8.656 6.324 -3.209 1 95.25 196 GLY B C 1
ATOM 7569 O O . GLY B 1 196 ? -8.008 5.977 -2.221 1 95.25 196 GLY B O 1
ATOM 7570 N N . ALA B 1 197 ? -9.359 7.379 -3.281 1 96.5 197 ALA B N 1
ATOM 7571 C CA . ALA B 1 197 ? -9.312 8.336 -2.182 1 96.5 197 ALA B CA 1
ATOM 7572 C C . ALA B 1 197 ? -9.945 7.754 -0.92 1 96.5 197 ALA B C 1
ATOM 7574 O O . ALA B 1 197 ? -9.32 7.754 0.146 1 96.5 197 ALA B O 1
ATOM 7575 N N . ALA B 1 198 ? -11.148 7.234 -1.037 1 97.62 198 ALA B N 1
ATOM 7576 C CA . ALA B 1 198 ? -11.859 6.691 0.117 1 97.62 198 ALA B CA 1
ATOM 7577 C C . ALA B 1 198 ? -11.141 5.469 0.681 1 97.62 198 ALA B C 1
ATOM 7579 O O . ALA B 1 198 ? -10.945 5.359 1.895 1 97.62 198 ALA B O 1
ATOM 7580 N N . GLN B 1 199 ? -10.711 4.602 -0.212 1 97.38 199 GLN B N 1
ATOM 7581 C CA . GLN B 1 199 ? -10.062 3.355 0.189 1 97.38 199 GLN B CA 1
ATOM 7582 C C . GLN B 1 199 ? -8.758 3.623 0.93 1 97.38 199 GLN B C 1
ATOM 7584 O O . GLN B 1 199 ? -8.469 2.977 1.938 1 97.38 199 GLN B O 1
ATOM 7589 N N . GLN B 1 200 ? -8 4.574 0.424 1 98 200 GLN B N 1
ATOM 7590 C CA . GLN B 1 200 ? -6.715 4.867 1.046 1 98 200 GLN B CA 1
ATOM 7591 C C . GLN B 1 200 ? -6.902 5.531 2.408 1 98 200 GLN B C 1
ATOM 7593 O O . GLN B 1 200 ? -6.168 5.238 3.352 1 98 200 GLN B O 1
ATOM 7598 N N . ILE B 1 201 ? -7.855 6.43 2.541 1 98.56 201 ILE B N 1
ATOM 7599 C CA . ILE B 1 201 ? -8.141 7.051 3.828 1 98.56 201 ILE B CA 1
ATOM 7600 C C . ILE B 1 201 ? -8.547 5.984 4.844 1 98.56 201 ILE B C 1
ATOM 7602 O O . ILE B 1 201 ? -8.07 5.988 5.98 1 98.56 201 ILE B O 1
ATOM 7606 N N . ALA B 1 202 ? -9.43 5.074 4.395 1 98.62 202 ALA B N 1
ATOM 7607 C CA . ALA B 1 202 ? -9.852 3.977 5.262 1 98.62 202 ALA B CA 1
ATOM 7608 C C . ALA B 1 202 ? -8.648 3.17 5.75 1 98.62 202 ALA B C 1
ATOM 7610 O O . ALA B 1 202 ? -8.562 2.834 6.934 1 98.62 202 ALA B O 1
ATOM 7611 N N . ARG B 1 203 ? -7.719 2.893 4.875 1 98.25 203 ARG B N 1
ATOM 7612 C CA . ARG B 1 203 ? -6.516 2.145 5.23 1 98.25 203 ARG B CA 1
ATOM 7613 C C . ARG B 1 203 ? -5.664 2.922 6.227 1 98.25 203 ARG B C 1
ATOM 7615 O O . ARG B 1 203 ? -5.062 2.332 7.129 1 98.25 203 ARG B O 1
ATOM 7622 N N . ASN B 1 204 ? -5.566 4.215 6 1 98.75 204 ASN B N 1
ATOM 7623 C CA . ASN B 1 204 ? -4.789 5.051 6.914 1 98.75 204 ASN B CA 1
ATOM 7624 C C . ASN B 1 204 ? -5.359 5.012 8.328 1 98.75 204 ASN B C 1
ATOM 7626 O O . ASN B 1 204 ? -4.625 4.801 9.297 1 98.75 204 ASN B O 1
ATOM 7630 N N . ILE B 1 205 ? -6.688 5.234 8.422 1 98.81 205 ILE B N 1
ATOM 7631 C CA . ILE B 1 205 ? -7.32 5.254 9.734 1 98.81 205 ILE B CA 1
ATOM 7632 C C . ILE B 1 205 ? -7.156 3.893 10.406 1 98.81 205 ILE B C 1
ATOM 7634 O O . ILE B 1 205 ? -6.797 3.814 11.586 1 98.81 205 ILE B O 1
ATOM 7638 N N . TYR B 1 206 ? -7.395 2.824 9.664 1 98.56 206 TYR B N 1
ATOM 7639 C CA . TYR B 1 206 ? -7.238 1.465 10.172 1 98.56 206 TYR B CA 1
ATOM 7640 C C . TYR B 1 206 ? -5.812 1.225 10.656 1 98.56 206 TYR B C 1
ATOM 7642 O O . TYR B 1 206 ? -5.605 0.63 11.719 1 98.56 206 TYR B O 1
ATOM 7650 N N . GLY B 1 207 ? -4.82 1.679 9.875 1 98.38 207 GLY B N 1
ATOM 7651 C CA . GLY B 1 207 ? -3.42 1.533 10.242 1 98.38 207 GLY B CA 1
ATOM 7652 C C . GLY B 1 207 ? -3.049 2.312 11.492 1 98.38 207 GLY B C 1
ATOM 7653 O O . GLY B 1 207 ? -2.33 1.807 12.352 1 98.38 207 GLY B O 1
ATOM 7654 N N . MET B 1 208 ? -3.543 3.488 11.602 1 98.69 208 MET B N 1
ATOM 7655 C CA . MET B 1 208 ? -3.227 4.355 12.734 1 98.69 208 MET B CA 1
ATOM 7656 C C . MET B 1 208 ? -3.787 3.781 14.031 1 98.69 208 MET B C 1
ATOM 7658 O O . MET B 1 208 ? -3.188 3.943 15.094 1 98.69 208 MET B O 1
ATOM 7662 N N . ALA B 1 209 ? -4.918 3.1 13.922 1 98.31 209 ALA B N 1
ATOM 7663 C CA . ALA B 1 209 ? -5.559 2.514 15.094 1 98.31 209 ALA B CA 1
ATOM 7664 C C . ALA B 1 209 ? -4.676 1.438 15.719 1 98.31 209 ALA B C 1
ATOM 7666 O O . ALA B 1 209 ? -4.836 1.103 16.891 1 98.31 209 ALA B O 1
ATOM 7667 N N . GLY B 1 210 ? -3.715 0.975 14.969 1 97.25 210 GLY B N 1
ATOM 7668 C CA . GLY B 1 210 ? -2.887 -0.11 15.469 1 97.25 210 GLY B CA 1
ATOM 7669 C C . GLY B 1 210 ? -1.429 0.28 15.633 1 97.25 210 GLY B C 1
ATOM 7670 O O . GLY B 1 210 ? -0.591 -0.56 15.977 1 97.25 210 GLY B O 1
ATOM 7671 N N . LEU B 1 211 ? -1.054 1.532 15.438 1 97.75 211 LEU B N 1
ATOM 7672 C CA . LEU B 1 211 ? 0.333 1.974 15.539 1 97.75 211 LEU B CA 1
ATOM 7673 C C . LEU B 1 211 ? 0.863 1.794 16.953 1 97.75 211 LEU B C 1
ATOM 7675 O O . LEU B 1 211 ? 0.151 2.061 17.922 1 97.75 211 LEU B O 1
ATOM 7679 N N . ARG B 1 212 ? 2.068 1.451 17.109 1 96.81 212 ARG B N 1
ATOM 7680 C CA . ARG B 1 212 ? 2.674 1.138 18.391 1 96.81 212 ARG B CA 1
ATOM 7681 C C . ARG B 1 212 ? 3.701 2.193 18.797 1 96.81 212 ARG B C 1
ATOM 7683 O O . ARG B 1 212 ? 4.715 1.879 19.422 1 96.81 212 ARG B O 1
ATOM 7690 N N . VAL B 1 213 ? 3.547 3.398 18.297 1 97.31 213 VAL B N 1
ATOM 7691 C CA . VAL B 1 213 ? 4.367 4.547 18.672 1 97.31 213 VAL B CA 1
ATOM 7692 C C . VAL B 1 213 ? 3.469 5.738 19 1 97.31 213 VAL B C 1
ATOM 7694 O O . VAL B 1 213 ? 2.326 5.809 18.531 1 97.31 213 VAL B O 1
ATOM 7697 N N . PRO B 1 214 ? 3.934 6.648 19.828 1 98.19 214 PRO B N 1
ATOM 7698 C CA . PRO B 1 214 ? 3.123 7.828 20.141 1 98.19 214 PRO B CA 1
ATOM 7699 C C . PRO B 1 214 ? 2.791 8.664 18.906 1 98.19 214 PRO B C 1
ATOM 7701 O O . PRO B 1 214 ? 3.648 8.867 18.047 1 98.19 214 PRO B O 1
ATOM 7704 N N . VAL B 1 215 ? 1.57 9.078 18.812 1 98.81 215 VAL B N 1
ATOM 7705 C CA . VAL B 1 215 ? 1.119 9.945 17.734 1 98.81 215 VAL B CA 1
ATOM 7706 C C . VAL B 1 215 ? 0.493 11.211 18.312 1 98.81 215 VAL B C 1
ATOM 7708 O O . VAL B 1 215 ? -0.444 11.141 19.109 1 98.81 215 VAL B O 1
ATOM 7711 N N . VAL B 1 216 ? 1.021 12.344 17.984 1 98.81 216 VAL B N 1
ATOM 7712 C CA . VAL B 1 216 ? 0.484 13.648 18.359 1 98.81 216 VAL B CA 1
ATOM 7713 C C . VAL B 1 216 ? 0.054 14.406 17.109 1 98.81 216 VAL B C 1
ATOM 7715 O O . VAL B 1 216 ? 0.84 14.57 16.172 1 98.81 216 VAL B O 1
ATOM 7718 N N . ALA B 1 217 ? -1.181 14.844 17.078 1 98.81 217 ALA B N 1
ATOM 7719 C CA . ALA B 1 217 ? -1.689 15.57 15.914 1 98.81 217 ALA B CA 1
ATOM 7720 C C . ALA B 1 217 ? -1.965 17.031 16.266 1 98.81 217 ALA B C 1
ATOM 7722 O O . ALA B 1 217 ? -2.455 17.328 17.359 1 98.81 217 ALA B O 1
ATOM 7723 N N . VAL B 1 218 ? -1.583 17.922 15.375 1 98.88 218 VAL B N 1
ATOM 7724 C CA . VAL B 1 218 ? -1.868 19.344 15.492 1 98.88 218 VAL B CA 1
ATOM 7725 C C . VAL B 1 218 ? -2.762 19.781 14.336 1 98.88 218 VAL B C 1
ATOM 7727 O O . VAL B 1 218 ? -2.393 19.641 13.172 1 98.88 218 VAL B O 1
ATOM 7730 N N . ILE B 1 219 ? -3.893 20.375 14.648 1 98.75 219 ILE B N 1
ATOM 7731 C CA . ILE B 1 219 ? -4.883 20.719 13.641 1 98.75 219 ILE B CA 1
ATOM 7732 C C . ILE B 1 219 ? -4.875 22.234 13.398 1 98.75 219 ILE B C 1
ATOM 7734 O O . ILE B 1 219 ? -5.035 23.016 14.336 1 98.75 219 ILE B O 1
ATOM 7738 N N . SER B 1 220 ? -4.652 22.609 12.203 1 98.25 220 SER B N 1
ATOM 7739 C CA . SER B 1 220 ? -4.879 23.984 11.758 1 98.25 220 SER B CA 1
ATOM 7740 C C . SER B 1 220 ? -6.125 24.078 10.875 1 98.25 220 SER B C 1
ATOM 7742 O O . SER B 1 220 ? -7.078 24.781 11.219 1 98.25 220 SER B O 1
ATOM 7744 N N . GLU B 1 221 ? -6.125 23.312 9.875 1 98 221 GLU B N 1
ATOM 7745 C CA . GLU B 1 221 ? -7.281 23.109 9.008 1 98 221 GLU B CA 1
ATOM 7746 C C . GLU B 1 221 ? -7.633 21.625 8.906 1 98 221 GLU B C 1
ATOM 7748 O O . GLU B 1 221 ? -6.906 20.844 8.281 1 98 221 GLU B O 1
ATOM 7753 N N . GLY B 1 222 ? -8.672 21.266 9.523 1 98.06 222 GLY B N 1
ATOM 7754 C CA . GLY B 1 222 ? -9.078 19.875 9.539 1 98.06 222 GLY B CA 1
ATOM 7755 C C . GLY B 1 222 ? -10.344 19.609 8.742 1 98.06 222 GLY B C 1
ATOM 7756 O O . GLY B 1 222 ? -11.445 19.625 9.289 1 98.06 222 GLY B O 1
ATOM 7757 N N . GLY B 1 223 ? -10.109 19.234 7.527 1 95.88 223 GLY B N 1
ATOM 7758 C CA . GLY B 1 223 ? -11.242 19 6.648 1 95.88 223 GLY B CA 1
ATOM 7759 C C . GLY B 1 223 ? -11.656 17.547 6.578 1 95.88 223 GLY B C 1
ATOM 7760 O O . GLY B 1 223 ? -11.125 16.781 5.762 1 95.88 223 GLY B O 1
ATOM 7761 N N . SER B 1 224 ? -12.562 17.156 7.277 1 94.31 224 SER B N 1
ATOM 7762 C CA . SER B 1 224 ? -13.305 15.898 7.176 1 94.31 224 SER B CA 1
ATOM 7763 C C . SER B 1 224 ? -12.367 14.711 7.035 1 94.31 224 SER B C 1
ATOM 7765 O O . SER B 1 224 ? -11.453 14.531 7.848 1 94.31 224 SER B O 1
ATOM 7767 N N . GLY B 1 225 ? -12.656 13.883 6.023 1 95.12 225 GLY B N 1
ATOM 7768 C CA . GLY B 1 225 ? -11.891 12.664 5.832 1 95.12 225 GLY B CA 1
ATOM 7769 C C . GLY B 1 225 ? -10.414 12.922 5.582 1 95.12 225 GLY B C 1
ATOM 7770 O O . GLY B 1 225 ? -9.57 12.102 5.945 1 95.12 225 GLY B O 1
ATOM 7771 N N . GLY B 1 226 ? -10.148 14.07 4.973 1 96.69 226 GLY B N 1
ATOM 7772 C CA . GLY B 1 226 ? -8.758 14.438 4.766 1 96.69 226 GLY B CA 1
ATOM 7773 C C . GLY B 1 226 ? -7.988 14.625 6.062 1 96.69 226 GLY B C 1
ATOM 7774 O O . GLY B 1 226 ? -6.82 14.25 6.156 1 96.69 226 GLY B O 1
ATOM 7775 N N . ALA B 1 227 ? -8.656 15.18 6.992 1 98.44 227 ALA B N 1
ATOM 7776 C CA . ALA B 1 227 ? -8.055 15.352 8.312 1 98.44 227 ALA B CA 1
ATOM 7777 C C . ALA B 1 227 ? -7.844 14.008 9 1 98.44 227 ALA B C 1
ATOM 7779 O O . ALA B 1 227 ? -6.777 13.758 9.562 1 98.44 227 ALA B O 1
ATOM 7780 N N . GLU B 1 228 ? -8.859 13.141 8.891 1 98.31 228 GLU B N 1
ATOM 7781 C CA . GLU B 1 228 ? -8.844 11.875 9.625 1 98.31 228 GLU B CA 1
ATOM 7782 C C . GLU B 1 228 ? -7.836 10.898 9.023 1 98.31 228 GLU B C 1
ATOM 7784 O O . GLU B 1 228 ? -7.441 9.93 9.672 1 98.31 228 GLU B O 1
ATOM 7789 N N . ALA B 1 229 ? -7.371 11.164 7.805 1 98.56 229 ALA B N 1
ATOM 7790 C CA . ALA B 1 229 ? -6.371 10.305 7.172 1 98.56 229 ALA B CA 1
ATOM 7791 C C . ALA B 1 229 ? -5.102 10.234 8.016 1 98.56 229 ALA B C 1
ATOM 7793 O O . ALA B 1 229 ? -4.355 9.258 7.941 1 98.56 229 ALA B O 1
ATOM 7794 N N . ILE B 1 230 ? -4.848 11.305 8.812 1 98.69 230 ILE B N 1
ATOM 7795 C CA . ILE B 1 230 ? -3.652 11.305 9.656 1 98.69 230 ILE B CA 1
ATOM 7796 C C . ILE B 1 230 ? -3.998 11.828 11.047 1 98.69 230 ILE B C 1
ATOM 7798 O O . ILE B 1 230 ? -3.133 12.344 11.758 1 98.69 230 ILE B O 1
ATOM 7802 N N . GLY B 1 231 ? -5.305 11.719 11.453 1 98.5 231 GLY B N 1
ATOM 7803 C CA . GLY B 1 231 ? -5.738 12.422 12.648 1 98.5 231 GLY B CA 1
ATOM 7804 C C . GLY B 1 231 ? -6.035 11.492 13.812 1 98.5 231 GLY B C 1
ATOM 7805 O O . GLY B 1 231 ? -6.387 11.945 14.898 1 98.5 231 GLY B O 1
ATOM 7806 N N . LEU B 1 232 ? -6.043 10.141 13.633 1 98.62 232 LEU B N 1
ATOM 7807 C CA . LEU B 1 232 ? -6.266 9.227 14.742 1 98.62 232 LEU B CA 1
ATOM 7808 C C . LEU B 1 232 ? -5.043 9.172 15.656 1 98.62 232 LEU B C 1
ATOM 7810 O O . LEU B 1 232 ? -4.188 8.297 15.5 1 98.62 232 LEU B O 1
ATOM 7814 N N . ALA B 1 233 ? -4.973 10.102 16.609 1 98.62 233 ALA B N 1
ATOM 7815 C CA . ALA B 1 233 ? -3.768 10.328 17.406 1 98.62 233 ALA B CA 1
ATOM 7816 C C . ALA B 1 233 ? -4.047 10.133 18.891 1 98.62 233 ALA B C 1
ATOM 7818 O O . ALA B 1 233 ? -5.207 10.133 19.312 1 98.62 233 ALA B O 1
ATOM 7819 N N . ASP B 1 234 ? -2.971 9.953 19.703 1 98.38 234 ASP B N 1
ATOM 7820 C CA . ASP B 1 234 ? -3.062 9.852 21.156 1 98.38 234 ASP B CA 1
ATOM 7821 C C . ASP B 1 234 ? -3.434 11.195 21.766 1 98.38 234 ASP B C 1
ATOM 7823 O O . ASP B 1 234 ? -4.188 11.242 22.75 1 98.38 234 ASP B O 1
ATOM 7827 N N . LYS B 1 235 ? -2.838 12.203 21.266 1 98.25 235 LYS B N 1
ATOM 7828 C CA . LYS B 1 235 ? -3.164 13.57 21.656 1 98.25 235 LYS B CA 1
ATOM 7829 C C . LYS B 1 235 ? -3.465 14.43 20.422 1 98.25 235 LYS B C 1
ATOM 7831 O O . LYS B 1 235 ? -2.732 14.383 19.438 1 98.25 235 LYS B O 1
ATOM 7836 N N . ARG B 1 236 ? -4.555 15.117 20.469 1 98.62 236 ARG B N 1
ATOM 7837 C CA . ARG B 1 236 ? -4.961 16.031 19.406 1 98.62 236 ARG B CA 1
ATOM 7838 C C . ARG B 1 236 ? -4.938 17.469 19.875 1 98.62 236 ARG B C 1
ATOM 7840 O O . ARG B 1 236 ? -5.715 17.859 20.766 1 98.62 236 ARG B O 1
ATOM 7847 N N . LEU B 1 237 ? -4.027 18.203 19.328 1 98.75 237 LEU B N 1
ATOM 7848 C CA . LEU B 1 237 ? -3.936 19.641 19.578 1 98.75 237 LEU B CA 1
ATOM 7849 C C . LEU B 1 237 ? -4.562 20.422 18.438 1 98.75 237 LEU B C 1
ATOM 7851 O O . LEU B 1 237 ? -4.582 19.969 17.297 1 98.75 237 LEU B O 1
ATOM 7855 N N . MET B 1 238 ? -5.133 21.531 18.766 1 98.81 238 MET B N 1
ATOM 7856 C CA . MET B 1 238 ? -5.699 22.391 17.734 1 98.81 238 MET B CA 1
ATOM 7857 C C . MET B 1 238 ? -5.285 23.844 17.953 1 98.81 238 MET B C 1
ATOM 7859 O O . MET B 1 238 ? -5.254 24.328 19.078 1 98.81 238 MET B O 1
ATOM 7863 N N . LEU B 1 239 ? -4.887 24.469 16.859 1 98.81 239 LEU B N 1
ATOM 7864 C CA . LEU B 1 239 ? -4.555 25.891 16.953 1 98.81 239 LEU B CA 1
ATOM 7865 C C . LEU B 1 239 ? -5.801 26.719 17.219 1 98.81 239 LEU B C 1
ATOM 7867 O O . LEU B 1 239 ? -6.887 26.406 16.734 1 98.81 239 LEU B O 1
ATOM 7871 N N . SER B 1 240 ? -5.637 27.781 17.906 1 98.31 240 SER B N 1
ATOM 7872 C CA . SER B 1 240 ? -6.77 28.547 18.406 1 98.31 240 SER B CA 1
ATOM 7873 C C . SER B 1 240 ? -7.602 29.109 17.266 1 98.31 240 SER B C 1
ATOM 7875 O O . SER B 1 240 ? -8.82 29.25 17.375 1 98.31 240 SER B O 1
ATOM 7877 N N . HIS B 1 241 ? -6.992 29.406 16.172 1 98.25 241 HIS B N 1
ATOM 7878 C CA . HIS B 1 241 ? -7.738 29.938 15.039 1 98.25 241 HIS B CA 1
ATOM 7879 C C . HIS B 1 241 ? -8.016 28.859 14 1 98.25 241 HIS B C 1
ATOM 7881 O O . HIS B 1 241 ? -8.531 29.156 12.914 1 98.25 241 HIS B O 1
ATOM 7887 N N . GLY B 1 242 ? -7.629 27.625 14.32 1 98.06 242 GLY B N 1
ATOM 7888 C CA . GLY B 1 242 ? -7.91 26.531 13.414 1 98.06 242 GLY B CA 1
ATOM 7889 C C . GLY B 1 242 ? -9.367 26.125 13.406 1 98.06 242 GLY B C 1
ATOM 7890 O O . GLY B 1 242 ? -10.156 26.609 14.219 1 98.06 242 GLY B O 1
ATOM 7891 N N . TYR B 1 243 ? -9.688 25.266 12.461 1 97.44 243 TYR B N 1
ATOM 7892 C CA . TYR B 1 243 ? -11.023 24.703 12.484 1 97.44 243 TYR B CA 1
ATOM 7893 C C . TYR B 1 243 ? -10.992 23.219 12.109 1 97.44 243 TYR B C 1
ATOM 7895 O O . TYR B 1 243 ? -10.031 22.75 11.5 1 97.44 243 TYR B O 1
ATOM 7903 N N . TYR B 1 244 ? -11.852 22.469 12.602 1 97.94 244 TYR B N 1
ATOM 7904 C CA . TYR B 1 244 ? -12.156 21.062 12.344 1 97.94 244 TYR B CA 1
ATOM 7905 C C . TYR B 1 244 ? -13.625 20.875 11.992 1 97.94 244 TYR B C 1
ATOM 7907 O O . TYR B 1 244 ? -14.508 21.219 12.789 1 97.94 244 TYR B O 1
ATOM 7915 N N . SER B 1 245 ? -13.797 20.391 10.703 1 97.31 245 SER B N 1
ATOM 7916 C CA . SER B 1 245 ? -15.18 20.406 10.227 1 97.31 245 SER B CA 1
ATOM 7917 C C . SER B 1 245 ? -15.492 19.156 9.406 1 97.31 245 SER B C 1
ATOM 7919 O O . SER B 1 245 ? -14.586 18.547 8.82 1 97.31 245 SER B O 1
ATOM 7921 N N . VAL B 1 246 ? -16.75 18.812 9.391 1 95.88 246 VAL B N 1
ATOM 7922 C CA . VAL B 1 246 ? -17.25 17.672 8.633 1 95.88 246 VAL B CA 1
ATOM 7923 C C . VAL B 1 246 ? -17.297 18.016 7.145 1 95.88 246 VAL B C 1
ATOM 7925 O O . VAL B 1 246 ? -17.203 17.125 6.297 1 95.88 246 VAL B O 1
ATOM 7928 N N . ILE B 1 247 ? -17.5 19.234 6.816 1 93 247 ILE B N 1
ATOM 7929 C CA . ILE B 1 247 ? -17.625 19.75 5.461 1 93 247 ILE B CA 1
ATOM 7930 C C . ILE B 1 247 ? -17.234 21.219 5.438 1 93 247 ILE B C 1
ATOM 7932 O O . ILE B 1 247 ? -17.188 21.875 6.48 1 93 247 ILE B O 1
ATOM 7936 N N . SER B 1 248 ? -16.906 21.688 4.273 1 92 248 SER B N 1
ATOM 7937 C CA . SER B 1 248 ? -16.641 23.109 4.16 1 92 248 SER B CA 1
ATOM 7938 C C . SER B 1 248 ? -17.906 23.938 4.367 1 92 248 SER B C 1
ATOM 7940 O O . SER B 1 248 ? -19 23.469 4.078 1 92 248 SER B O 1
ATOM 7942 N N . PRO B 1 249 ? -17.703 25.094 4.898 1 94.19 249 PRO B N 1
ATOM 7943 C CA . PRO B 1 249 ? -18.891 25.938 5.043 1 94.19 249 PRO B CA 1
ATOM 7944 C C . PRO B 1 249 ? -19.625 26.172 3.723 1 94.19 249 PRO B C 1
ATOM 7946 O O . PRO B 1 249 ? -20.844 26.219 3.691 1 94.19 249 PRO B O 1
ATOM 7949 N N . GLU B 1 250 ? -18.906 26.312 2.686 1 91 250 GLU B N 1
ATOM 7950 C CA . GLU B 1 250 ? -19.5 26.469 1.364 1 91 250 GLU B CA 1
ATOM 7951 C C . GLU B 1 250 ? -20.297 25.219 0.97 1 91 250 GLU B C 1
ATOM 7953 O O . GLU B 1 250 ? -21.406 25.344 0.428 1 91 250 GLU B O 1
ATOM 7958 N N . GLY B 1 251 ? -19.703 24.109 1.233 1 89.25 251 GLY B N 1
ATOM 7959 C CA . GLY B 1 251 ? -20.422 22.875 0.949 1 89.25 251 GLY B CA 1
ATOM 7960 C C . GLY B 1 251 ? -21.688 22.719 1.76 1 89.25 251 GLY B C 1
ATOM 7961 O O . GLY B 1 251 ? -22.703 22.234 1.245 1 89.25 251 GLY B O 1
ATOM 7962 N N . ALA B 1 252 ? -21.609 23.062 2.996 1 92.94 252 ALA B N 1
ATOM 7963 C CA . ALA B 1 252 ? -22.797 23.016 3.854 1 92.94 252 ALA B CA 1
ATOM 7964 C C . ALA B 1 252 ? -23.891 23.938 3.336 1 92.94 252 ALA B C 1
ATOM 7966 O O . ALA B 1 252 ? -25.062 23.578 3.324 1 92.94 252 ALA B O 1
ATOM 7967 N N . ALA B 1 253 ? -23.453 25.094 2.947 1 93 253 ALA B N 1
ATOM 7968 C CA . ALA B 1 253 ? -24.406 26.062 2.422 1 93 253 ALA B CA 1
ATOM 7969 C C . ALA B 1 253 ? -25.078 25.547 1.154 1 93 253 ALA B C 1
ATOM 7971 O O . ALA B 1 253 ? -26.266 25.797 0.931 1 93 253 ALA B O 1
ATOM 7972 N N . ALA B 1 254 ? -24.344 24.891 0.381 1 88.44 254 ALA B N 1
ATOM 7973 C CA . ALA B 1 254 ? -24.906 24.328 -0.847 1 88.44 254 ALA B CA 1
ATOM 7974 C C . ALA B 1 254 ? -25.953 23.266 -0.537 1 88.44 254 ALA B C 1
ATOM 7976 O O . ALA B 1 254 ? -27 23.203 -1.206 1 88.44 254 ALA B O 1
ATOM 7977 N N . ILE B 1 255 ? -25.688 22.469 0.435 1 86.31 255 ILE B N 1
ATOM 7978 C CA . ILE B 1 255 ? -26.609 21.406 0.806 1 86.31 255 ILE B CA 1
ATOM 7979 C C . ILE B 1 255 ? -27.844 22 1.501 1 86.31 255 ILE B C 1
ATOM 7981 O O . ILE B 1 255 ? -28.969 21.656 1.158 1 86.31 255 ILE B O 1
ATOM 7985 N N . GLU B 1 256 ? -27.641 22.875 2.404 1 88.56 256 GLU B N 1
ATOM 7986 C CA . GLU B 1 256 ? -28.719 23.469 3.184 1 88.56 256 GLU B CA 1
ATOM 7987 C C . GLU B 1 256 ? -29.578 24.391 2.326 1 88.56 256 GLU B C 1
ATOM 7989 O O . GLU B 1 256 ? -30.781 24.516 2.562 1 88.56 256 GLU B O 1
ATOM 7994 N N . GLY B 1 257 ? -28.875 24.953 1.434 1 87.5 257 GLY B N 1
ATOM 7995 C CA . GLY B 1 257 ? -29.594 25.844 0.546 1 87.5 257 GLY B CA 1
ATOM 7996 C C . GLY B 1 257 ? -30.25 25.141 -0.626 1 87.5 257 GLY B C 1
ATOM 7997 O O . GLY B 1 257 ? -31 25.75 -1.386 1 87.5 257 GLY B O 1
ATOM 7998 N N . ARG B 1 258 ? -30.094 23.844 -0.807 1 82.06 258 ARG B N 1
ATOM 7999 C CA . ARG B 1 258 ? -30.625 23.062 -1.915 1 82.06 258 ARG B CA 1
ATOM 8000 C C . ARG B 1 258 ? -30.297 23.703 -3.256 1 82.06 258 ARG B C 1
ATOM 8002 O O . ARG B 1 258 ? -31.172 23.922 -4.086 1 82.06 258 ARG B O 1
ATOM 8009 N N . LEU B 1 259 ? -29.094 24.062 -3.283 1 80.19 259 LEU B N 1
ATOM 8010 C CA . LEU B 1 259 ? -28.656 24.781 -4.473 1 80.19 259 LEU B CA 1
ATOM 8011 C C . LEU B 1 259 ? -28.5 23.844 -5.66 1 80.19 259 LEU B C 1
ATOM 8013 O O . LEU B 1 259 ? -28.062 22.703 -5.5 1 80.19 259 LEU B O 1
ATOM 8017 N N . LYS B 1 260 ? -28.969 24.25 -6.777 1 75.06 260 LYS B N 1
ATOM 8018 C CA . LYS B 1 260 ? -28.828 23.484 -8.016 1 75.06 260 LYS B CA 1
ATOM 8019 C C . LYS B 1 260 ? -27.453 23.703 -8.641 1 75.06 260 LYS B C 1
ATOM 8021 O O . LYS B 1 260 ? -26.672 24.547 -8.18 1 75.06 260 LYS B O 1
ATOM 8026 N N . ALA B 1 261 ? -27.203 22.844 -9.594 1 68.5 261 ALA B N 1
ATOM 8027 C CA . ALA B 1 261 ? -25.922 22.922 -10.281 1 68.5 261 ALA B CA 1
ATOM 8028 C C . ALA B 1 261 ? -25.688 24.312 -10.852 1 68.5 261 ALA B C 1
ATOM 8030 O O . ALA B 1 261 ? -26.578 24.906 -11.469 1 68.5 261 ALA B O 1
ATOM 8031 N N . GLY B 1 262 ? -24.562 24.969 -10.461 1 68.94 262 GLY B N 1
ATOM 8032 C CA . GLY B 1 262 ? -24.203 26.266 -11.008 1 68.94 262 GLY B CA 1
ATOM 8033 C C . GLY B 1 262 ? -24.531 27.406 -10.07 1 68.94 262 GLY B C 1
ATOM 8034 O O . GLY B 1 262 ? -24.031 28.531 -10.258 1 68.94 262 GLY B O 1
ATOM 8035 N N . GLN B 1 263 ? -25.391 27.094 -9.109 1 79.69 263 GLN B N 1
ATOM 8036 C CA . GLN B 1 263 ? -25.75 28.156 -8.172 1 79.69 263 GLN B CA 1
ATOM 8037 C C . GLN B 1 263 ? -24.719 28.266 -7.051 1 79.69 263 GLN B C 1
ATOM 8039 O O . GLN B 1 263 ? -24.141 27.266 -6.637 1 79.69 263 GLN B O 1
ATOM 8044 N N . ARG B 1 264 ? -24.547 29.609 -6.695 1 79.88 264 ARG B N 1
ATOM 8045 C CA . ARG B 1 264 ? -23.609 29.844 -5.598 1 79.88 264 ARG B CA 1
ATOM 8046 C C . ARG B 1 264 ? -24.359 30.25 -4.328 1 79.88 264 ARG B C 1
ATOM 8048 O O . ARG B 1 264 ? -25.359 30.969 -4.391 1 79.88 264 ARG B O 1
ATOM 8055 N N . ALA B 1 265 ? -23.875 29.734 -3.215 1 87.5 265 ALA B N 1
ATOM 8056 C CA . ALA B 1 265 ? -24.453 30.078 -1.919 1 87.5 265 ALA B CA 1
ATOM 8057 C C . ALA B 1 265 ? -24.156 31.531 -1.556 1 87.5 265 ALA B C 1
ATOM 8059 O O . ALA B 1 265 ? -23.109 32.062 -1.904 1 87.5 265 ALA B O 1
ATOM 8060 N N . THR B 1 266 ? -25.047 32.156 -0.905 1 90.81 266 THR B N 1
ATOM 8061 C CA . THR B 1 266 ? -24.828 33.531 -0.448 1 90.81 266 THR B CA 1
ATOM 8062 C C . THR B 1 266 ? -23.844 33.562 0.707 1 90.81 266 THR B C 1
ATOM 8064 O O . THR B 1 266 ? -23.75 32.625 1.491 1 90.81 266 THR B O 1
ATOM 8067 N N . PRO B 1 267 ? -23.109 34.656 0.791 1 91.94 267 PRO B N 1
ATOM 8068 C CA . PRO B 1 267 ? -22.156 34.781 1.899 1 91.94 267 PRO B CA 1
ATOM 8069 C C . PRO B 1 267 ? -22.828 34.656 3.266 1 91.94 267 PRO B C 1
ATOM 8071 O O . PRO B 1 267 ? -22.234 34.125 4.199 1 91.94 267 PRO B O 1
ATOM 8074 N N . GLU B 1 268 ? -24.016 35.125 3.346 1 93.5 268 GLU B N 1
ATOM 8075 C CA . GLU B 1 268 ? -24.734 35.062 4.617 1 93.5 268 GLU B CA 1
ATOM 8076 C C . GLU B 1 268 ? -25.031 33.625 5.012 1 93.5 268 GLU B C 1
ATOM 8078 O O . GLU B 1 268 ? -24.891 33.25 6.176 1 93.5 268 GLU B O 1
ATOM 8083 N N . LEU B 1 269 ? -25.422 32.938 4.031 1 94.62 269 LEU B N 1
ATOM 8084 C CA . LEU B 1 269 ? -25.719 31.516 4.297 1 94.62 269 LEU B CA 1
ATOM 8085 C C . LEU B 1 269 ? -24.453 30.75 4.672 1 94.62 269 LEU B C 1
ATOM 8087 O O . LEU B 1 269 ? -24.5 29.875 5.523 1 94.62 269 LEU B O 1
ATOM 8091 N N . ILE B 1 270 ? -23.375 31.047 4.016 1 95.75 270 ILE B N 1
ATOM 8092 C CA . ILE B 1 270 ? -22.094 30.406 4.309 1 95.75 270 ILE B CA 1
ATOM 8093 C C . ILE B 1 270 ? -21.688 30.719 5.742 1 95.75 270 ILE B C 1
ATOM 8095 O O . ILE B 1 270 ? -21.266 29.828 6.484 1 95.75 270 ILE B O 1
ATOM 8099 N N . GLU B 1 271 ? -21.844 31.969 6.145 1 95.56 271 GLU B N 1
ATOM 8100 C CA . GLU B 1 271 ? -21.516 32.375 7.504 1 95.56 271 GLU B CA 1
ATOM 8101 C C . GLU B 1 271 ? -22.406 31.672 8.523 1 95.56 271 GLU B C 1
ATOM 8103 O O . GLU B 1 271 ? -21.922 31.25 9.578 1 95.56 271 GLU B O 1
ATOM 8108 N N . HIS B 1 272 ? -23.625 31.609 8.133 1 95.56 272 HIS B N 1
ATOM 8109 C CA . HIS B 1 272 ? -24.594 30.922 9 1 95.56 272 HIS B CA 1
ATOM 8110 C C . HIS B 1 272 ? -24.203 29.469 9.203 1 95.56 272 HIS B C 1
ATOM 8112 O O . HIS B 1 272 ? -24.25 28.969 10.328 1 95.56 272 HIS B O 1
ATOM 8118 N N . CYS B 1 273 ? -23.781 28.828 8.188 1 95.62 273 CYS B N 1
ATOM 8119 C CA . CYS B 1 273 ? -23.375 27.438 8.273 1 95.62 273 CYS B CA 1
ATOM 8120 C C . CYS B 1 273 ? -22.109 27.281 9.102 1 95.62 273 CYS B C 1
ATOM 8122 O O . CYS B 1 273 ? -22.016 26.375 9.93 1 95.62 273 CYS B O 1
ATOM 8124 N N . ALA B 1 274 ? -21.156 28.141 8.898 1 96.69 274 ALA B N 1
ATOM 8125 C CA . ALA B 1 274 ? -19.906 28.094 9.664 1 96.69 274 ALA B CA 1
ATOM 8126 C C . ALA B 1 274 ? -20.188 28.188 11.164 1 96.69 274 ALA B C 1
ATOM 8128 O O . ALA B 1 274 ? -19.547 27.5 11.961 1 96.69 274 ALA B O 1
ATOM 8129 N N . GLU B 1 275 ? -21.078 28.984 11.5 1 96.25 275 GLU B N 1
ATOM 8130 C CA . GLU B 1 275 ? -21.422 29.188 12.906 1 96.25 275 GLU B CA 1
ATOM 8131 C C . GLU B 1 275 ? -22.156 27.984 13.484 1 96.25 275 GLU B C 1
ATOM 8133 O O . GLU B 1 275 ? -21.875 27.562 14.602 1 96.25 275 GLU B O 1
ATOM 8138 N N . ASN B 1 276 ? -23.047 27.438 12.719 1 96.62 276 ASN B N 1
ATOM 8139 C CA . ASN B 1 276 ? -23.906 26.391 13.242 1 96.62 276 ASN B CA 1
ATOM 8140 C C . ASN B 1 276 ? -23.234 25.031 13.188 1 96.62 276 ASN B C 1
ATOM 8142 O O . ASN B 1 276 ? -23.703 24.078 13.828 1 96.62 276 ASN B O 1
ATOM 8146 N N . LEU B 1 277 ? -22.125 24.906 12.531 1 96.56 277 LEU B N 1
ATOM 8147 C CA . LEU B 1 277 ? -21.391 23.641 12.453 1 96.56 277 LEU B CA 1
ATOM 8148 C C . LEU B 1 277 ? -20.453 23.5 13.648 1 96.56 277 LEU B C 1
ATOM 8150 O O . LEU B 1 277 ? -19.922 22.406 13.891 1 96.56 277 LEU B O 1
ATOM 8154 N N . HIS B 1 278 ? -20.234 24.578 14.438 1 96.81 278 HIS B N 1
ATOM 8155 C CA . HIS B 1 278 ? -19.359 24.562 15.609 1 96.81 278 HIS B CA 1
ATOM 8156 C C . HIS B 1 278 ? -17.984 24 15.281 1 96.81 278 HIS B C 1
ATOM 8158 O O . HIS B 1 278 ? -17.547 23.031 15.898 1 96.81 278 HIS B O 1
ATOM 8164 N N . ILE B 1 279 ? -17.266 24.719 14.391 1 98 279 ILE B N 1
ATOM 8165 C CA . ILE B 1 279 ? -16.062 24.188 13.781 1 98 279 ILE B CA 1
ATOM 8166 C C . ILE B 1 279 ? -14.836 24.688 14.547 1 98 279 ILE B C 1
ATOM 8168 O O . ILE B 1 279 ? -13.719 24.234 14.297 1 98 279 ILE B O 1
ATOM 8172 N N . THR B 1 280 ? -14.938 25.516 15.547 1 98.19 280 THR B N 1
ATOM 8173 C CA . THR B 1 280 ? -13.82 26.234 16.156 1 98.19 280 THR B CA 1
ATOM 8174 C C . THR B 1 280 ? -13.07 25.328 17.141 1 98.19 280 THR B C 1
ATOM 8176 O O . THR B 1 280 ? -13.57 24.266 17.516 1 98.19 280 THR B O 1
ATOM 8179 N N . ALA B 1 281 ? -11.898 25.75 17.547 1 98.38 281 ALA B N 1
ATOM 8180 C CA . ALA B 1 281 ? -11.094 25.031 18.531 1 98.38 281 ALA B CA 1
ATOM 8181 C C . ALA B 1 281 ? -11.828 24.906 19.859 1 98.38 281 ALA B C 1
ATOM 8183 O O . ALA B 1 281 ? -11.797 23.844 20.5 1 98.38 281 ALA B O 1
ATOM 8184 N N . GLN B 1 282 ? -12.492 25.938 20.281 1 97.25 282 GLN B N 1
ATOM 8185 C CA . GLN B 1 282 ? -13.219 25.938 21.547 1 97.25 282 GLN B CA 1
ATOM 8186 C C . GLN B 1 282 ? -14.375 24.938 21.516 1 97.25 282 GLN B C 1
ATOM 8188 O O . GLN B 1 282 ? -14.633 24.234 22.5 1 97.25 282 GLN B O 1
ATOM 8193 N N . ASP B 1 283 ? -15.062 24.953 20.422 1 97.31 283 ASP B N 1
ATOM 8194 C CA . ASP B 1 283 ? -16.141 23.984 20.266 1 97.31 283 ASP B CA 1
ATOM 8195 C C . ASP B 1 283 ? -15.633 22.562 20.391 1 97.31 283 ASP B C 1
ATOM 8197 O O . ASP B 1 283 ? -16.203 21.75 21.125 1 97.31 283 ASP B O 1
ATOM 8201 N N . ASN B 1 284 ? -14.602 22.234 19.703 1 97.75 284 ASN B N 1
ATOM 8202 C CA . ASN B 1 284 ? -14.102 20.859 19.656 1 97.75 284 ASN B CA 1
ATOM 8203 C C . ASN B 1 284 ? -13.445 20.453 20.969 1 97.75 284 ASN B C 1
ATOM 8205 O O . ASN B 1 284 ? -13.445 19.281 21.328 1 97.75 284 ASN B O 1
ATOM 8209 N N . LEU B 1 285 ? -12.867 21.422 21.672 1 97.62 285 LEU B N 1
ATOM 8210 C CA . LEU B 1 285 ? -12.406 21.141 23.016 1 97.62 285 LEU B CA 1
ATOM 8211 C C . LEU B 1 285 ? -13.57 20.781 23.938 1 97.62 285 LEU B C 1
ATOM 8213 O O . LEU B 1 285 ? -13.492 19.828 24.703 1 97.62 285 LEU B O 1
ATOM 8217 N N . ARG B 1 286 ? -14.633 21.547 23.828 1 95.69 286 ARG B N 1
ATOM 8218 C CA . ARG B 1 286 ? -15.828 21.297 24.625 1 95.69 286 ARG B CA 1
ATOM 8219 C C . ARG B 1 286 ? -16.422 19.938 24.312 1 95.69 286 ARG B C 1
ATOM 8221 O O . ARG B 1 286 ? -16.906 19.234 25.203 1 95.69 286 ARG B O 1
ATOM 8228 N N . PHE B 1 287 ? -16.422 19.578 23.062 1 95.75 287 PHE B N 1
ATOM 8229 C CA . PHE B 1 287 ? -16.969 18.297 22.625 1 95.75 287 PHE B CA 1
ATOM 8230 C C . PHE B 1 287 ? -16.047 17.141 23.047 1 95.75 287 PHE B C 1
ATOM 8232 O O . PHE B 1 287 ? -16.484 15.984 23.078 1 95.75 287 PHE B O 1
ATOM 8239 N N . GLY B 1 288 ? -14.742 17.375 23.281 1 95.5 288 GLY B N 1
ATOM 8240 C CA . GLY B 1 288 ? -13.781 16.359 23.672 1 95.5 288 GLY B CA 1
ATOM 8241 C C . GLY B 1 288 ? -13.062 15.734 22.484 1 95.5 288 GLY B C 1
ATOM 8242 O O . GLY B 1 288 ? -12.453 14.664 22.609 1 95.5 288 GLY B O 1
ATOM 8243 N N . TYR B 1 289 ? -13.141 16.406 21.328 1 97.38 289 TYR B N 1
ATOM 8244 C CA . TYR B 1 289 ? -12.547 15.828 20.125 1 97.38 289 TYR B CA 1
ATOM 8245 C C . TYR B 1 289 ? -11.094 16.266 19.984 1 97.38 289 TYR B C 1
ATOM 8247 O O . TYR B 1 289 ? -10.352 15.719 19.156 1 97.38 289 TYR B O 1
ATOM 8255 N N . ILE B 1 290 ? -10.695 17.25 20.734 1 97.94 290 ILE B N 1
ATOM 8256 C CA . ILE B 1 290 ? -9.297 17.641 20.875 1 97.94 290 ILE B CA 1
ATOM 8257 C C . ILE B 1 290 ? -8.93 17.703 22.359 1 97.94 290 ILE B C 1
ATOM 8259 O O . ILE B 1 290 ? -9.812 17.75 23.219 1 97.94 290 ILE B O 1
ATOM 8263 N N . ASP B 1 291 ? -7.68 17.672 22.594 1 97.31 291 ASP B N 1
ATOM 8264 C CA . ASP B 1 291 ? -7.219 17.594 23.969 1 97.31 291 ASP B CA 1
ATOM 8265 C C . ASP B 1 291 ? -6.816 18.969 24.5 1 97.31 291 ASP B C 1
ATOM 8267 O O . ASP B 1 291 ? -6.91 19.234 25.703 1 97.31 291 ASP B O 1
ATOM 8271 N N . ARG B 1 292 ? -6.32 19.766 23.578 1 97.25 292 ARG B N 1
ATOM 8272 C CA . ARG B 1 292 ? -5.809 21.062 24.016 1 97.25 292 ARG B CA 1
ATOM 8273 C C . ARG B 1 292 ? -5.793 22.062 22.859 1 97.25 292 ARG B C 1
ATOM 8275 O O . ARG B 1 292 ? -5.609 21.688 21.703 1 97.25 292 ARG B O 1
ATOM 8282 N N . VAL B 1 293 ? -6.004 23.312 23.25 1 98.31 293 VAL B N 1
ATOM 8283 C CA . VAL B 1 293 ? -5.898 24.406 22.281 1 98.31 293 VAL B CA 1
ATOM 8284 C C . VAL B 1 293 ? -4.547 25.094 22.422 1 98.31 293 VAL B C 1
ATOM 8286 O O . VAL B 1 293 ? -4.133 25.422 23.531 1 98.31 293 VAL B O 1
ATOM 8289 N N . VAL B 1 294 ? -3.824 25.203 21.375 1 98.19 294 VAL B N 1
ATOM 8290 C CA . VAL B 1 294 ? -2.584 25.969 21.344 1 98.19 294 VAL B CA 1
ATOM 8291 C C . VAL B 1 294 ? -2.879 27.406 20.938 1 98.19 294 VAL B C 1
ATOM 8293 O O . VAL B 1 294 ? -3.355 27.672 19.828 1 98.19 294 VAL B O 1
ATOM 8296 N N . GLN B 1 295 ? -2.523 28.344 21.797 1 97.25 295 GLN B N 1
ATOM 8297 C CA . GLN B 1 295 ? -2.887 29.734 21.578 1 97.25 295 GLN B CA 1
ATOM 8298 C C . GLN B 1 295 ? -2.021 30.375 20.5 1 97.25 295 GLN B C 1
ATOM 8300 O O . GLN B 1 295 ? -0.812 30.141 20.438 1 97.25 295 GLN B O 1
ATOM 8305 N N . GLU B 1 296 ? -2.711 31.109 19.594 1 98.06 296 GLU B N 1
ATOM 8306 C CA . GLU B 1 296 ? -2.051 31.844 18.531 1 98.06 296 GLU B CA 1
ATOM 8307 C C . GLU B 1 296 ? -2.072 33.344 18.797 1 98.06 296 GLU B C 1
ATOM 8309 O O . GLU B 1 296 ? -2.846 33.812 19.641 1 98.06 296 GLU B O 1
ATOM 8314 N N . PRO B 1 297 ? -1.179 34.062 18.125 1 96.44 297 PRO B N 1
ATOM 8315 C CA . PRO B 1 297 ? -1.275 35.531 18.203 1 96.44 297 PRO B CA 1
ATOM 8316 C C . PRO B 1 297 ? -2.561 36.062 17.594 1 96.44 297 PRO B C 1
ATOM 8318 O O . PRO B 1 297 ? -3.303 35.312 16.938 1 96.44 297 PRO B O 1
ATOM 8321 N N . SER B 1 298 ? -2.752 37.375 17.828 1 95.69 298 SER B N 1
ATOM 8322 C CA . SER B 1 298 ? -3.969 38.031 17.328 1 95.69 298 SER B CA 1
ATOM 8323 C C . SER B 1 298 ? -4.102 37.844 15.812 1 95.69 298 SER B C 1
ATOM 8325 O O . SER B 1 298 ? -3.148 38.094 15.07 1 95.69 298 SER B O 1
ATOM 8327 N N . LEU B 1 299 ? -5.242 37.406 15.414 1 96.5 299 LEU B N 1
ATOM 8328 C CA . LEU B 1 299 ? -5.652 37.25 14.016 1 96.5 299 LEU B CA 1
ATOM 8329 C C . LEU B 1 299 ? -4.895 36.094 13.367 1 96.5 299 LEU B C 1
ATOM 8331 O O . LEU B 1 299 ? -4.785 36.031 12.141 1 96.5 299 LEU B O 1
ATOM 8335 N N . GLY B 1 300 ? -4.23 35.219 14.102 1 97.31 300 GLY B N 1
ATOM 8336 C CA . GLY B 1 300 ? -3.684 33.969 13.586 1 97.31 300 GLY B CA 1
ATOM 8337 C C . GLY B 1 300 ? -2.176 34 13.422 1 97.31 300 GLY B C 1
ATOM 8338 O O . GLY B 1 300 ? -1.596 35.062 13.188 1 97.31 300 GLY B O 1
ATOM 8339 N N . ALA B 1 301 ? -1.566 32.906 13.445 1 97.62 301 ALA B N 1
ATOM 8340 C CA . ALA B 1 301 ? -0.114 32.781 13.359 1 97.62 301 ALA B CA 1
ATOM 8341 C C . ALA B 1 301 ? 0.367 32.969 11.922 1 97.62 301 ALA B C 1
ATOM 8343 O O . ALA B 1 301 ? -0.236 32.406 10.992 1 97.62 301 ALA B O 1
ATOM 8344 N N . ARG B 1 302 ? 1.415 33.688 11.75 1 96 302 ARG B N 1
ATOM 8345 C CA . ARG B 1 302 ? 2.129 33.938 10.5 1 96 302 ARG B CA 1
ATOM 8346 C C . ARG B 1 302 ? 3.607 33.562 10.641 1 96 302 ARG B C 1
ATOM 8348 O O . ARG B 1 302 ? 4.098 33.375 11.75 1 96 302 ARG B O 1
ATOM 8355 N N . PRO B 1 303 ? 4.387 33.5 9.555 1 94.38 303 PRO B N 1
ATOM 8356 C CA . PRO B 1 303 ? 5.742 32.938 9.586 1 94.38 303 PRO B CA 1
ATOM 8357 C C . PRO B 1 303 ? 6.691 33.75 10.469 1 94.38 303 PRO B C 1
ATOM 8359 O O . PRO B 1 303 ? 7.695 33.219 10.953 1 94.38 303 PRO B O 1
ATOM 8362 N N . TRP B 1 304 ? 6.434 35 10.805 1 91.56 304 TRP B N 1
ATOM 8363 C CA . TRP B 1 304 ? 7.387 35.812 11.547 1 91.56 304 TRP B CA 1
ATOM 8364 C C . TRP B 1 304 ? 7.066 35.812 13.039 1 91.56 304 TRP B C 1
ATOM 8366 O O . TRP B 1 304 ? 7.746 36.469 13.828 1 91.56 304 TRP B O 1
ATOM 8376 N N . HIS B 1 305 ? 5.996 35.125 13.422 1 95.06 305 HIS B N 1
ATOM 8377 C CA . HIS B 1 305 ? 5.645 35.031 14.836 1 95.06 305 HIS B CA 1
ATOM 8378 C C . HIS B 1 305 ? 6.484 33.969 15.539 1 95.06 305 HIS B C 1
ATOM 8380 O O . HIS B 1 305 ? 5.969 32.906 15.93 1 95.06 305 HIS B O 1
ATOM 8386 N N . PHE B 1 306 ? 7.664 34.219 15.922 1 95.31 306 PHE B N 1
ATOM 8387 C CA . PHE B 1 306 ? 8.641 33.25 16.438 1 95.31 306 PHE B CA 1
ATOM 8388 C C . PHE B 1 306 ? 8.25 32.781 17.844 1 95.31 306 PHE B C 1
ATOM 8390 O O . PHE B 1 306 ? 8.539 31.656 18.219 1 95.31 306 PHE B O 1
ATOM 8397 N N . ASP B 1 307 ? 7.574 33.656 18.594 1 94.12 307 ASP B N 1
ATOM 8398 C CA . ASP B 1 307 ? 7.113 33.25 19.922 1 94.12 307 ASP B CA 1
ATOM 8399 C C . ASP B 1 307 ? 6.07 32.156 19.844 1 94.12 307 ASP B C 1
ATOM 8401 O O . ASP B 1 307 ? 6.02 31.281 20.703 1 94.12 307 ASP B O 1
ATOM 8405 N N . PHE B 1 308 ? 5.301 32.281 18.859 1 96.62 308 PHE B N 1
ATOM 8406 C CA . PHE B 1 308 ? 4.312 31.234 18.656 1 96.62 308 PHE B CA 1
ATOM 8407 C C . PHE B 1 308 ? 4.992 29.891 18.406 1 96.62 308 PHE B C 1
ATOM 8409 O O . PHE B 1 308 ? 4.586 28.875 18.969 1 96.62 308 PHE B O 1
ATOM 8416 N N . PHE B 1 309 ? 6.031 29.828 17.562 1 97.56 309 PHE B N 1
ATOM 8417 C CA . PHE B 1 309 ? 6.738 28.594 17.266 1 97.56 309 PHE B CA 1
ATOM 8418 C C . PHE B 1 309 ? 7.375 28 18.516 1 97.56 309 PHE B C 1
ATOM 8420 O O . PHE B 1 309 ? 7.398 26.781 18.688 1 97.56 309 PHE B O 1
ATOM 8427 N N . ARG B 1 310 ? 7.859 28.859 19.391 1 94.94 310 ARG B N 1
ATOM 8428 C CA . ARG B 1 310 ? 8.438 28.406 20.641 1 94.94 310 ARG B CA 1
ATOM 8429 C C . ARG B 1 310 ? 7.383 27.734 21.516 1 94.94 310 ARG B C 1
ATOM 8431 O O . ARG B 1 310 ? 7.641 26.703 22.125 1 94.94 310 ARG B O 1
ATOM 8438 N N . SER B 1 311 ? 6.258 28.391 21.516 1 95 311 SER B N 1
ATOM 8439 C CA . SER B 1 311 ? 5.156 27.828 22.297 1 95 311 SER B CA 1
ATOM 8440 C C . SER B 1 311 ? 4.684 26.5 21.703 1 95 311 SER B C 1
ATOM 8442 O O . SER B 1 311 ? 4.406 25.562 22.453 1 95 311 SER B O 1
ATOM 8444 N N . LEU B 1 312 ? 4.562 26.453 20.406 1 97.31 312 LEU B N 1
ATOM 8445 C CA . LEU B 1 312 ? 4.148 25.234 19.734 1 97.31 312 LEU B CA 1
ATOM 8446 C C . LEU B 1 312 ? 5.125 24.094 20.016 1 97.31 312 LEU B C 1
ATOM 8448 O O . LEU B 1 312 ? 4.711 22.953 20.25 1 97.31 312 LEU B O 1
ATOM 8452 N N . ARG B 1 313 ? 6.414 24.406 19.984 1 96 313 ARG B N 1
ATOM 8453 C CA . ARG B 1 313 ? 7.441 23.422 20.297 1 96 313 ARG B CA 1
ATOM 8454 C C . ARG B 1 313 ? 7.219 22.844 21.688 1 96 313 ARG B C 1
ATOM 8456 O O . ARG B 1 313 ? 7.227 21.625 21.859 1 96 313 ARG B O 1
ATOM 8463 N N . GLN B 1 314 ? 6.957 23.688 22.656 1 94.5 314 GLN B N 1
ATOM 8464 C CA . GLN B 1 314 ? 6.738 23.25 24.016 1 94.5 314 GLN B CA 1
ATOM 8465 C C . GLN B 1 314 ? 5.492 22.375 24.125 1 94.5 314 GLN B C 1
ATOM 8467 O O . GLN B 1 314 ? 5.5 21.359 24.812 1 94.5 314 GLN B O 1
ATOM 8472 N N . GLU B 1 315 ? 4.5 22.75 23.391 1 96.56 315 GLU B N 1
ATOM 8473 C CA . GLU B 1 315 ? 3.242 22.016 23.484 1 96.56 315 GLU B CA 1
ATOM 8474 C C . GLU B 1 315 ? 3.361 20.625 22.828 1 96.56 315 GLU B C 1
ATOM 8476 O O . GLU B 1 315 ? 2.789 19.656 23.328 1 96.56 315 GLU B O 1
ATOM 8481 N N . VAL B 1 316 ? 4.031 20.562 21.75 1 97.12 316 VAL B N 1
ATOM 8482 C CA . VAL B 1 316 ? 4.188 19.281 21.062 1 97.12 316 VAL B CA 1
ATOM 8483 C C . VAL B 1 316 ? 5.051 18.344 21.891 1 97.12 316 VAL B C 1
ATOM 8485 O O . VAL B 1 316 ? 4.762 17.141 21.984 1 97.12 316 VAL B O 1
ATOM 8488 N N . ILE B 1 317 ? 6.098 18.828 22.516 1 94.88 317 ILE B N 1
ATOM 8489 C CA . ILE B 1 317 ? 6.953 18.031 23.391 1 94.88 317 ILE B CA 1
ATOM 8490 C C . ILE B 1 317 ? 6.156 17.578 24.609 1 94.88 317 ILE B C 1
ATOM 8492 O O . ILE B 1 317 ? 6.219 16.406 25 1 94.88 317 ILE B O 1
ATOM 8496 N N . ARG B 1 318 ? 5.398 18.516 25.188 1 94.69 318 ARG B N 1
ATOM 8497 C CA . ARG B 1 318 ? 4.574 18.203 26.344 1 94.69 318 ARG B CA 1
ATOM 8498 C C . ARG B 1 318 ? 3.59 17.078 26.031 1 94.69 318 ARG B C 1
ATOM 8500 O O . ARG B 1 318 ? 3.461 16.125 26.781 1 94.69 318 ARG B O 1
ATOM 8507 N N . ALA B 1 319 ? 2.947 17.234 24.906 1 97 319 ALA B N 1
ATOM 8508 C CA . ALA B 1 319 ? 1.973 16.234 24.5 1 97 319 ALA B CA 1
ATOM 8509 C C . ALA B 1 319 ? 2.635 14.875 24.312 1 97 319 ALA B C 1
ATOM 8511 O O . ALA B 1 319 ? 2.09 13.852 24.734 1 97 319 ALA B O 1
ATOM 8512 N N . THR B 1 320 ? 3.771 14.836 23.672 1 96.81 320 THR B N 1
ATOM 8513 C CA . THR B 1 320 ? 4.484 13.586 23.438 1 96.81 320 THR B CA 1
ATOM 8514 C C . THR B 1 320 ? 4.91 12.953 24.766 1 96.81 320 THR B C 1
ATOM 8516 O O . THR B 1 320 ? 4.754 11.75 24.953 1 96.81 320 THR B O 1
ATOM 8519 N N . ASP B 1 321 ? 5.457 13.773 25.656 1 93.94 321 ASP B N 1
ATOM 8520 C CA . ASP B 1 321 ? 5.859 13.297 26.984 1 93.94 321 ASP B CA 1
ATOM 8521 C C . ASP B 1 321 ? 4.672 12.703 27.734 1 93.94 321 ASP B C 1
ATOM 8523 O O . ASP B 1 321 ? 4.789 11.648 28.359 1 93.94 321 ASP B O 1
ATOM 8527 N N . GLU B 1 322 ? 3.584 13.414 27.656 1 94.81 322 GLU B N 1
ATOM 8528 C CA . GLU B 1 322 ? 2.391 12.961 28.359 1 94.81 322 GLU B CA 1
ATOM 8529 C C . GLU B 1 322 ? 1.936 11.602 27.844 1 94.81 322 GLU B C 1
ATOM 8531 O O . GLU B 1 322 ? 1.516 10.742 28.625 1 94.81 322 GLU B O 1
ATOM 8536 N N . VAL B 1 323 ? 1.985 11.406 26.562 1 96.19 323 VAL B N 1
ATOM 8537 C CA . VAL B 1 323 ? 1.584 10.141 25.969 1 96.19 323 VAL B CA 1
ATOM 8538 C C . VAL B 1 323 ? 2.498 9.023 26.453 1 96.19 323 VAL B C 1
ATOM 8540 O O . VAL B 1 323 ? 2.027 7.949 26.844 1 96.19 323 VAL B O 1
ATOM 8543 N N . VAL B 1 324 ? 3.768 9.273 26.484 1 92.94 324 VAL B N 1
ATOM 8544 C CA . VAL B 1 324 ? 4.746 8.273 26.891 1 92.94 324 VAL B CA 1
ATOM 8545 C C . VAL B 1 324 ? 4.586 7.969 28.391 1 92.94 324 VAL B C 1
ATOM 8547 O O . VAL B 1 324 ? 4.602 6.805 28.797 1 92.94 324 VAL B O 1
ATOM 8550 N N . ILE B 1 325 ? 4.391 8.984 29.188 1 90.38 325 ILE B N 1
ATOM 8551 C CA . ILE B 1 325 ? 4.254 8.836 30.641 1 90.38 325 ILE B CA 1
ATOM 8552 C C . ILE B 1 325 ? 2.988 8.039 30.953 1 90.38 325 ILE B C 1
ATOM 8554 O O . ILE B 1 325 ? 2.971 7.238 31.891 1 90.38 325 ILE B O 1
ATOM 8558 N N . SER B 1 326 ? 2.037 8.234 30.141 1 90.69 326 SER B N 1
ATOM 8559 C CA . SER B 1 326 ? 0.759 7.574 30.375 1 90.69 326 SER B CA 1
ATOM 8560 C C . SER B 1 326 ? 0.875 6.062 30.188 1 90.69 326 SER B C 1
ATOM 8562 O O . SER B 1 326 ? 0.018 5.309 30.641 1 90.69 326 SER B O 1
ATOM 8564 N N . THR B 1 327 ? 1.866 5.602 29.562 1 90.25 327 THR B N 1
ATOM 8565 C CA . THR B 1 327 ? 2.018 4.176 29.281 1 90.25 327 THR B CA 1
ATOM 8566 C C . THR B 1 327 ? 2.812 3.496 30.406 1 90.25 327 THR B C 1
ATOM 8568 O O . THR B 1 327 ? 2.977 2.275 30.391 1 90.25 327 THR B O 1
ATOM 8571 N N . ARG B 1 328 ? 3.205 4.234 31.359 1 83 328 ARG B N 1
ATOM 8572 C CA . ARG B 1 328 ? 3.994 3.672 32.469 1 83 328 ARG B CA 1
ATOM 8573 C C . ARG B 1 328 ? 3.111 2.889 33.438 1 83 328 ARG B C 1
ATOM 8575 O O . ARG B 1 328 ? 1.936 3.215 33.594 1 83 328 ARG B O 1
ATOM 8582 N N . LYS B 1 329 ? 3.629 1.836 34.031 1 71.56 329 LYS B N 1
ATOM 8583 C CA . LYS B 1 329 ? 2.904 0.875 34.844 1 71.56 329 LYS B CA 1
ATOM 8584 C C . LYS B 1 329 ? 2.531 1.481 36.188 1 71.56 329 LYS B C 1
ATOM 8586 O O . LYS B 1 329 ? 1.434 1.25 36.688 1 71.56 329 LYS B O 1
ATOM 8591 N N . MET B 1 330 ? 3.42 2.174 36.844 1 69.12 330 MET B N 1
ATOM 8592 C CA . MET B 1 330 ? 3.162 2.592 38.219 1 69.12 330 MET B CA 1
ATOM 8593 C C . MET B 1 330 ? 2.391 3.906 38.25 1 69.12 330 MET B C 1
ATOM 8595 O O . MET B 1 330 ? 2.926 4.953 37.875 1 69.12 330 MET B O 1
ATOM 8599 N N . PRO B 1 331 ? 1.24 3.797 38.75 1 62.94 331 PRO B N 1
ATOM 8600 C CA . PRO B 1 331 ? 0.341 4.953 38.688 1 62.94 331 PRO B CA 1
ATOM 8601 C C . PRO B 1 331 ? 0.88 6.152 39.469 1 62.94 331 PRO B C 1
ATOM 8603 O O . PRO B 1 331 ? 0.686 7.297 39.031 1 62.94 331 PRO B O 1
ATOM 8606 N N . VAL B 1 332 ? 1.523 5.867 40.531 1 53.88 332 VAL B N 1
ATOM 8607 C CA . VAL B 1 332 ? 1.995 6.969 41.344 1 53.88 332 VAL B CA 1
ATOM 8608 C C . VAL B 1 332 ? 3.025 7.793 40.594 1 53.88 332 VAL B C 1
ATOM 8610 O O . VAL B 1 332 ? 2.98 9.023 40.594 1 53.88 332 VAL B O 1
ATOM 8613 N N . PHE B 1 333 ? 3.826 7.117 39.906 1 58.38 333 PHE B N 1
ATOM 8614 C CA . PHE B 1 333 ? 4.863 7.805 39.156 1 58.38 333 PHE B CA 1
ATOM 8615 C C . PHE B 1 333 ? 4.277 8.477 37.938 1 58.38 333 PHE B C 1
ATOM 8617 O O . PHE B 1 333 ? 4.719 9.555 37.531 1 58.38 333 PHE B O 1
ATOM 8624 N N . ARG B 1 334 ? 3.281 7.898 37.469 1 67.5 334 ARG B N 1
ATOM 8625 C CA . ARG B 1 334 ? 2.586 8.461 36.312 1 67.5 334 ARG B CA 1
ATOM 8626 C C . ARG B 1 334 ? 1.936 9.797 36.688 1 67.5 334 ARG B C 1
ATOM 8628 O O . ARG B 1 334 ? 2.086 10.781 35.938 1 67.5 334 ARG B O 1
ATOM 8635 N N . GLY B 1 335 ? 1.244 9.797 37.781 1 61.5 335 GLY B N 1
ATOM 8636 C CA . GLY B 1 335 ? 0.549 11 38.219 1 61.5 335 GLY B CA 1
ATOM 8637 C C . GLY B 1 335 ? 1.484 12.164 38.5 1 61.5 335 GLY B C 1
ATOM 8638 O O . GLY B 1 335 ? 1.233 13.289 38.062 1 61.5 335 GLY B O 1
ATOM 8639 N N . LEU B 1 336 ? 2.553 11.891 39.125 1 59.31 336 LEU B N 1
ATOM 8640 C CA . LEU B 1 336 ? 3.521 12.922 39.469 1 59.31 336 LEU B CA 1
ATOM 8641 C C . LEU B 1 336 ? 4.195 13.477 38.219 1 59.31 336 LEU B C 1
ATOM 8643 O O . LEU B 1 336 ? 4.379 14.688 38.094 1 59.31 336 LEU B O 1
ATOM 8647 N N . ALA B 1 337 ? 4.434 12.586 37.375 1 65.25 337 ALA B N 1
ATOM 8648 C CA . ALA B 1 337 ? 5.102 12.992 36.156 1 65.25 337 ALA B CA 1
ATOM 8649 C C . ALA B 1 337 ? 4.172 13.836 35.281 1 65.25 337 ALA B C 1
ATOM 8651 O O . ALA B 1 337 ? 4.594 14.836 34.688 1 65.25 337 ALA B O 1
ATOM 8652 N N . LEU B 1 338 ? 3.031 13.453 35.312 1 69.31 338 LEU B N 1
ATOM 8653 C CA . LEU B 1 338 ? 2.061 14.164 34.469 1 69.31 338 LEU B CA 1
ATOM 8654 C C . LEU B 1 338 ? 1.793 15.555 35.062 1 69.31 338 LEU B C 1
ATOM 8656 O O . LEU B 1 338 ? 1.652 16.516 34.281 1 69.31 338 LEU B O 1
ATOM 8660 N N . SER B 1 339 ? 1.668 15.641 36.312 1 62.72 339 SER B N 1
ATOM 8661 C CA . SER B 1 339 ? 1.411 16.922 36.938 1 62.72 339 SER B CA 1
ATOM 8662 C C . SER B 1 339 ? 2.543 17.906 36.688 1 62.72 339 SER B C 1
ATOM 8664 O O . SER B 1 339 ? 2.301 19.094 36.469 1 62.72 339 SER B O 1
ATOM 8666 N N . ARG B 1 340 ? 3.652 17.438 36.562 1 59.47 340 ARG B N 1
ATOM 8667 C CA . ARG B 1 340 ? 4.812 18.281 36.281 1 59.47 340 ARG B CA 1
ATOM 8668 C C . ARG B 1 340 ? 4.793 18.797 34.844 1 59.47 340 ARG B C 1
ATOM 8670 O O . ARG B 1 340 ? 5.141 19.953 34.594 1 59.47 340 ARG B O 1
ATOM 8677 N N . HIS B 1 341 ? 4.363 17.953 34.094 1 71.44 341 HIS B N 1
ATOM 8678 C CA . HIS B 1 341 ? 4.387 18.297 32.688 1 71.44 341 HIS B CA 1
ATOM 8679 C C . HIS B 1 341 ? 3.217 19.203 32.344 1 71.44 341 HIS B C 1
ATOM 8681 O O . HIS B 1 341 ? 3.273 19.922 31.328 1 71.44 341 HIS B O 1
ATOM 8687 N N . ARG B 1 342 ? 2.283 19.25 33.219 1 68.81 342 ARG B N 1
ATOM 8688 C CA . ARG B 1 342 ? 1.091 20.047 32.906 1 68.81 342 ARG B CA 1
ATOM 8689 C C . ARG B 1 342 ? 1.282 21.5 33.344 1 68.81 342 ARG B C 1
ATOM 8691 O O . ARG B 1 342 ? 0.526 22.375 32.906 1 68.81 342 ARG B O 1
ATOM 8698 N N . ASN B 1 343 ? 2.404 21.656 34 1 64.94 343 ASN B N 1
ATOM 8699 C CA . ASN B 1 343 ? 2.715 23.047 34.344 1 64.94 343 ASN B CA 1
ATOM 8700 C C . ASN B 1 343 ? 3.254 23.828 33.156 1 64.94 343 ASN B C 1
ATOM 8702 O O . ASN B 1 343 ? 4.316 23.5 32.625 1 64.94 343 ASN B O 1
ATOM 8706 N N . PRO B 1 344 ? 2.539 24.781 32.75 1 67.5 344 PRO B N 1
ATOM 8707 C CA . PRO B 1 344 ? 2.914 25.516 31.547 1 67.5 344 PRO B CA 1
ATOM 8708 C C . PRO B 1 344 ? 4.215 26.297 31.719 1 67.5 344 PRO B C 1
ATOM 8710 O O . PRO B 1 344 ? 4.844 26.672 30.719 1 67.5 344 PRO B O 1
ATOM 8713 N N . GLU B 1 345 ? 4.66 26.469 32.875 1 67.06 345 GLU B N 1
ATOM 8714 C CA . GLU B 1 345 ? 5.832 27.312 33.094 1 67.06 345 GLU B CA 1
ATOM 8715 C C . GLU B 1 345 ? 7.121 26.516 33 1 67.06 345 GLU B C 1
ATOM 8717 O O . GLU B 1 345 ? 8.211 27.078 32.875 1 67.06 345 GLU B O 1
ATOM 8722 N N . VAL B 1 346 ? 6.93 25.25 32.875 1 66.44 346 VAL B N 1
ATOM 8723 C CA . VAL B 1 346 ? 8.125 24.406 32.844 1 66.44 346 VAL B CA 1
ATOM 8724 C C . VAL B 1 346 ? 8.719 24.391 31.453 1 66.44 346 VAL B C 1
ATOM 8726 O O . VAL B 1 346 ? 7.996 24.234 30.469 1 66.44 346 VAL B O 1
ATOM 8729 N N . ASN B 1 347 ? 9.977 24.75 31.391 1 72.44 347 ASN B N 1
ATOM 8730 C CA . ASN B 1 347 ? 10.719 24.641 30.141 1 72.44 347 ASN B CA 1
ATOM 8731 C C . ASN B 1 347 ? 11.07 23.188 29.828 1 72.44 347 ASN B C 1
ATOM 8733 O O . ASN B 1 347 ? 11.969 22.609 30.438 1 72.44 347 ASN B O 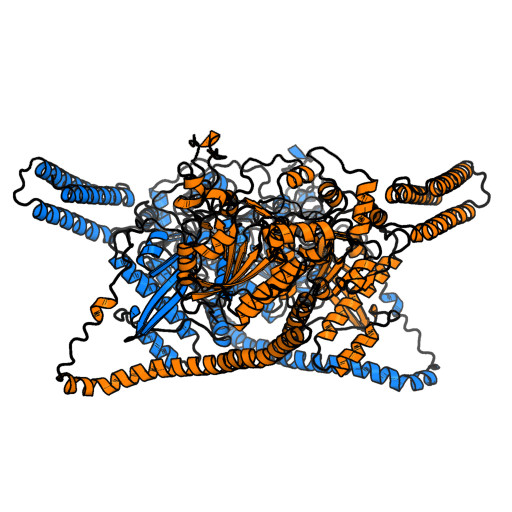1
ATOM 8737 N N . LEU B 1 348 ? 10.453 22.656 28.906 1 80.88 348 LEU B N 1
ATOM 8738 C CA . LEU B 1 348 ? 10.547 21.234 28.641 1 80.88 348 LEU B CA 1
ATOM 8739 C C . LEU B 1 348 ? 11.82 20.906 27.859 1 80.88 348 LEU B C 1
ATOM 8741 O O . LEU B 1 348 ? 12.195 19.734 27.734 1 80.88 348 LEU B O 1
ATOM 8745 N N . ASP B 1 349 ? 12.484 21.906 27.453 1 76.75 349 ASP B N 1
ATOM 8746 C CA . ASP B 1 349 ? 13.773 21.672 26.812 1 76.75 349 ASP B CA 1
ATOM 8747 C C . ASP B 1 349 ? 14.82 21.219 27.828 1 76.75 349 ASP B C 1
ATOM 8749 O O . ASP B 1 349 ? 15.867 20.688 27.453 1 76.75 349 ASP B O 1
ATOM 8753 N N . GLU B 1 350 ? 14.43 21.328 29.062 1 73.5 350 GLU B N 1
ATOM 8754 C CA . GLU B 1 350 ? 15.391 20.984 30.094 1 73.5 350 GLU B CA 1
ATOM 8755 C C . GLU B 1 350 ? 14.992 19.703 30.828 1 73.5 350 GLU B C 1
ATOM 8757 O O . GLU B 1 350 ? 15.578 19.344 31.844 1 73.5 350 GLU B O 1
ATOM 8762 N N . LEU B 1 351 ? 13.953 19.094 30.328 1 70.12 351 LEU B N 1
ATOM 8763 C CA . LEU B 1 351 ? 13.484 17.828 30.859 1 70.12 351 LEU B CA 1
ATOM 8764 C C . LEU B 1 351 ? 13.539 16.75 29.781 1 70.12 351 LEU B C 1
ATOM 8766 O O . LEU B 1 351 ? 13.219 17 28.625 1 70.12 351 LEU B O 1
ATOM 8770 N N . HIS B 1 352 ? 14.258 15.656 30.203 1 75.06 352 HIS B N 1
ATOM 8771 C CA . HIS B 1 352 ? 14.352 14.602 29.203 1 75.06 352 HIS B CA 1
ATOM 8772 C C . HIS B 1 352 ? 13.555 13.375 29.609 1 75.06 352 HIS B C 1
ATOM 8774 O O . HIS B 1 352 ? 13.688 12.883 30.734 1 75.06 352 HIS B O 1
ATOM 8780 N N . ILE B 1 353 ? 12.609 13.07 28.703 1 74.88 353 ILE B N 1
ATOM 8781 C CA . ILE B 1 353 ? 11.891 11.805 28.797 1 74.88 353 ILE B CA 1
ATOM 8782 C C . ILE B 1 353 ? 12.188 10.945 27.578 1 74.88 353 ILE B C 1
ATOM 8784 O O . ILE B 1 353 ? 12.078 11.414 26.438 1 74.88 353 ILE B O 1
ATOM 8788 N N . ARG B 1 354 ? 12.609 9.734 27.875 1 77.81 354 ARG B N 1
ATOM 8789 C CA . ARG B 1 354 ? 12.875 8.828 26.75 1 77.81 354 ARG B CA 1
ATOM 8790 C C . ARG B 1 354 ? 11.578 8.422 26.062 1 77.81 354 ARG B C 1
ATOM 8792 O O . ARG B 1 354 ? 10.609 8.023 26.719 1 77.81 354 ARG B O 1
ATOM 8799 N N . TRP B 1 355 ? 11.602 8.547 24.859 1 87.62 355 TRP B N 1
ATOM 8800 C CA . TRP B 1 355 ? 10.383 8.273 24.094 1 87.62 355 TRP B CA 1
ATOM 8801 C C . TRP B 1 355 ? 10.352 6.832 23.609 1 87.62 355 TRP B C 1
ATOM 8803 O O . TRP B 1 355 ? 9.352 6.375 23.062 1 87.62 355 TRP B O 1
ATOM 8813 N N . GLY B 1 356 ? 11.383 6.008 23.812 1 83.81 356 GLY B N 1
ATOM 8814 C CA . GLY B 1 356 ? 11.383 4.586 23.516 1 83.81 356 GLY B CA 1
ATOM 8815 C C . GLY B 1 356 ? 10.477 3.787 24.438 1 83.81 356 GLY B C 1
ATOM 8816 O O . GLY B 1 356 ? 10.414 4.055 25.641 1 83.81 356 GLY B O 1
ATOM 8817 N N . LEU B 1 357 ? 9.695 2.873 23.812 1 88.06 357 LEU B N 1
ATOM 8818 C CA . LEU B 1 357 ? 8.727 2.117 24.609 1 88.06 357 LEU B CA 1
ATOM 8819 C C . LEU B 1 357 ? 9.07 0.632 24.609 1 88.06 357 LEU B C 1
ATOM 8821 O O . LEU B 1 357 ? 9.531 0.094 23.594 1 88.06 357 LEU B O 1
ATOM 8825 N N . SER B 1 358 ? 8.797 0.027 25.75 1 86.38 358 SER B N 1
ATOM 8826 C CA . SER B 1 358 ? 8.875 -1.428 25.844 1 86.38 358 SER B CA 1
ATOM 8827 C C . SER B 1 358 ? 7.699 -2.094 25.125 1 86.38 358 SER B C 1
ATOM 8829 O O . SER B 1 358 ? 6.734 -1.427 24.766 1 86.38 358 SER B O 1
ATOM 8831 N N . ALA B 1 359 ? 7.797 -3.355 24.984 1 86.25 359 ALA B N 1
ATOM 8832 C CA . ALA B 1 359 ? 6.734 -4.098 24.312 1 86.25 359 ALA B CA 1
ATOM 8833 C C . ALA B 1 359 ? 5.418 -3.977 25.078 1 86.25 359 ALA B C 1
ATOM 8835 O O . ALA B 1 359 ? 4.363 -3.766 24.469 1 86.25 359 ALA B O 1
ATOM 8836 N N . ALA B 1 360 ? 5.531 -4.031 26.328 1 87.88 360 ALA B N 1
ATOM 8837 C CA . ALA B 1 360 ? 4.332 -3.918 27.156 1 87.88 360 ALA B CA 1
ATOM 8838 C C . ALA B 1 360 ? 3.748 -2.51 27.078 1 87.88 360 ALA B C 1
ATOM 8840 O O . ALA B 1 360 ? 2.527 -2.338 27.047 1 87.88 360 ALA B O 1
ATOM 8841 N N . ALA B 1 361 ? 4.605 -1.54 27.125 1 91.62 361 ALA B N 1
ATOM 8842 C CA . ALA B 1 361 ? 4.164 -0.15 27.047 1 91.62 361 ALA B CA 1
ATOM 8843 C C . ALA B 1 361 ? 3.492 0.134 25.703 1 91.62 361 ALA B C 1
ATOM 8845 O O . ALA B 1 361 ? 2.533 0.906 25.625 1 91.62 361 ALA B O 1
ATOM 8846 N N . LYS B 1 362 ? 4.039 -0.479 24.719 1 94.5 362 LYS B N 1
ATOM 8847 C CA . LYS B 1 362 ? 3.445 -0.326 23.406 1 94.5 362 LYS B CA 1
ATOM 8848 C C . LYS B 1 362 ? 2.025 -0.885 23.359 1 94.5 362 LYS B C 1
ATOM 8850 O O . LYS B 1 362 ? 1.135 -0.29 22.75 1 94.5 362 LYS B O 1
ATOM 8855 N N . ASP B 1 363 ? 1.804 -1.969 23.984 1 92.19 363 ASP B N 1
ATOM 8856 C CA . ASP B 1 363 ? 0.478 -2.576 24.047 1 92.19 363 ASP B CA 1
ATOM 8857 C C . ASP B 1 363 ? -0.495 -1.69 24.828 1 92.19 363 ASP B C 1
ATOM 8859 O O . ASP B 1 363 ? -1.651 -1.533 24.422 1 92.19 363 ASP B O 1
ATOM 8863 N N . ARG B 1 364 ? -0.008 -1.104 25.875 1 93.56 364 ARG B N 1
ATOM 8864 C CA . ARG B 1 364 ? -0.848 -0.201 26.656 1 93.56 364 ARG B CA 1
ATOM 8865 C C . ARG B 1 364 ? -1.194 1.051 25.859 1 93.56 364 ARG B C 1
ATOM 8867 O O . ARG B 1 364 ? -2.318 1.551 25.938 1 93.56 364 ARG B O 1
ATOM 8874 N N . LEU B 1 365 ? -0.214 1.506 25.141 1 96.44 365 LEU B N 1
ATOM 8875 C CA . LEU B 1 365 ? -0.428 2.674 24.281 1 96.44 365 LEU B CA 1
ATOM 8876 C C . LEU B 1 365 ? -1.556 2.424 23.297 1 96.44 365 LEU B C 1
ATOM 8878 O O . LEU B 1 365 ? -2.453 3.256 23.141 1 96.44 365 LEU B O 1
ATOM 8882 N N . ARG B 1 366 ? -1.467 1.32 22.625 1 96.25 366 ARG B N 1
ATOM 8883 C CA . ARG B 1 366 ? -2.471 0.954 21.641 1 96.25 366 ARG B CA 1
ATOM 8884 C C . ARG B 1 366 ? -3.852 0.832 22.266 1 96.25 366 ARG B C 1
ATOM 8886 O O . ARG B 1 366 ? -4.84 1.325 21.719 1 96.25 366 ARG B O 1
ATOM 8893 N N . GLU B 1 367 ? -3.922 0.204 23.391 1 94.94 367 GLU B N 1
ATOM 8894 C CA . GLU B 1 367 ? -5.184 0.025 24.094 1 94.94 367 GLU B CA 1
ATOM 8895 C C . GLU B 1 367 ? -5.773 1.367 24.516 1 94.94 367 GLU B C 1
ATOM 8897 O O . GLU B 1 367 ? -6.973 1.604 24.359 1 94.94 367 GLU B O 1
ATOM 8902 N N . ARG B 1 368 ? -4.957 2.217 25.016 1 95.31 368 ARG B N 1
ATOM 8903 C CA . ARG B 1 368 ? -5.422 3.527 25.453 1 95.31 368 ARG B CA 1
ATOM 8904 C C . ARG B 1 368 ? -5.93 4.359 24.281 1 95.31 368 ARG B C 1
ATOM 8906 O O . ARG B 1 368 ? -6.945 5.047 24.391 1 95.31 368 ARG B O 1
ATOM 8913 N N . ARG B 1 369 ? -5.23 4.309 23.219 1 97.38 369 ARG B N 1
ATOM 8914 C CA . ARG B 1 369 ? -5.637 5.027 22.016 1 97.38 369 ARG B CA 1
ATOM 8915 C C . ARG B 1 369 ? -7 4.547 21.531 1 97.38 369 ARG B C 1
ATOM 8917 O O . ARG B 1 369 ? -7.883 5.359 21.25 1 97.38 369 ARG B O 1
ATOM 8924 N N . GLN B 1 370 ? -7.152 3.26 21.438 1 97 370 GLN B N 1
ATOM 8925 C CA . GLN B 1 370 ? -8.406 2.684 20.953 1 97 370 GLN B CA 1
ATOM 8926 C C . GLN B 1 370 ? -9.562 3.021 21.875 1 97 370 GLN B C 1
ATOM 8928 O O . GLN B 1 370 ? -10.641 3.412 21.422 1 97 370 GLN B O 1
ATOM 8933 N N . GLN B 1 371 ? -9.305 2.963 23.141 1 95.12 371 GLN B N 1
ATOM 8934 C CA . GLN B 1 371 ? -10.352 3.266 24.109 1 95.12 371 GLN B CA 1
ATOM 8935 C C . GLN B 1 371 ? -10.742 4.738 24.062 1 95.12 371 GLN B C 1
ATOM 8937 O O . GLN B 1 371 ? -11.922 5.074 24.219 1 95.12 371 GLN B O 1
ATOM 8942 N N . LYS B 1 372 ? -9.797 5.516 23.875 1 96.06 372 LYS B N 1
ATOM 8943 C CA . LYS B 1 372 ? -10.07 6.945 23.75 1 96.06 372 LYS B CA 1
ATOM 8944 C C . LYS B 1 372 ? -11.078 7.215 22.641 1 96.06 372 LYS B C 1
ATOM 8946 O O . LYS B 1 372 ? -12.07 7.91 22.844 1 96.06 372 LYS B O 1
ATOM 8951 N N . PHE B 1 373 ? -10.875 6.66 21.5 1 97.38 373 PHE B N 1
ATOM 8952 C CA . PHE B 1 373 ? -11.734 6.945 20.359 1 97.38 373 PHE B CA 1
ATOM 8953 C C . PHE B 1 373 ? -13.078 6.234 20.5 1 97.38 373 PHE B C 1
ATOM 8955 O O . PHE B 1 373 ? -14.102 6.742 20.047 1 97.38 373 PHE B O 1
ATOM 8962 N N . LEU B 1 374 ? -13.141 5.117 21.172 1 95.62 374 LEU B N 1
ATOM 8963 C CA . LEU B 1 374 ? -14.391 4.395 21.359 1 95.62 374 LEU B CA 1
ATOM 8964 C C . LEU B 1 374 ? -15.328 5.164 22.281 1 95.62 374 LEU B C 1
ATOM 8966 O O . LEU B 1 374 ? -16.547 5.012 22.203 1 95.62 374 LEU B O 1
ATOM 8970 N N . ARG B 1 375 ? -14.781 6.047 23.078 1 92.88 375 ARG B N 1
ATOM 8971 C CA . ARG B 1 375 ? -15.578 6.785 24.047 1 92.88 375 ARG B CA 1
ATOM 8972 C C . ARG B 1 375 ? -16.094 8.094 23.438 1 92.88 375 ARG B C 1
ATOM 8974 O O . ARG B 1 375 ? -17 8.719 24 1 92.88 375 ARG B O 1
ATOM 8981 N N . LEU B 1 376 ? -15.617 8.422 22.375 1 91.81 376 LEU B N 1
ATOM 8982 C CA . LEU B 1 376 ? -15.961 9.719 21.797 1 91.81 376 LEU B CA 1
ATOM 8983 C C . LEU B 1 376 ? -17.391 9.711 21.25 1 91.81 376 LEU B C 1
ATOM 8985 O O . LEU B 1 376 ? -17.859 8.688 20.766 1 91.81 376 LEU B O 1
ATOM 8989 N N . SER B 1 377 ? -18.062 10.812 21.312 1 85.5 377 SER B N 1
ATOM 8990 C CA . SER B 1 377 ? -19.344 11.141 20.688 1 85.5 377 SER B CA 1
ATOM 8991 C C . SER B 1 377 ? -20.484 10.32 21.281 1 85.5 377 SER B C 1
ATOM 8993 O O . SER B 1 377 ? -21.562 10.258 20.719 1 85.5 377 SER B O 1
ATOM 8995 N N . ARG B 1 378 ? -20.312 9.672 22.375 1 81.44 378 ARG B N 1
ATOM 8996 C CA . ARG B 1 378 ? -21.344 8.82 22.953 1 81.44 378 ARG B CA 1
ATOM 8997 C C . ARG B 1 378 ? -22.516 9.656 23.484 1 81.44 378 ARG B C 1
ATOM 8999 O O . ARG B 1 378 ? -23.656 9.227 23.438 1 81.44 378 ARG B O 1
ATOM 9006 N N . GLN B 1 379 ? -22.172 10.797 23.828 1 77.56 379 GLN B N 1
ATOM 9007 C CA . GLN B 1 379 ? -23.172 11.656 24.453 1 77.56 379 GLN B CA 1
ATOM 9008 C C . GLN B 1 379 ? -24.031 12.352 23.406 1 77.56 379 GLN B C 1
ATOM 9010 O O . GLN B 1 379 ? -25.094 12.898 23.719 1 77.56 379 GLN B O 1
ATOM 9015 N N . ALA B 1 380 ? -23.625 12.188 22.234 1 81.62 380 ALA B N 1
ATOM 9016 C CA . ALA B 1 380 ? -24.344 12.906 21.172 1 81.62 380 ALA B CA 1
ATOM 9017 C C . ALA B 1 380 ? -25.531 12.102 20.656 1 81.62 380 ALA B C 1
ATOM 9019 O O . ALA B 1 380 ? -26.391 12.641 19.969 1 81.62 380 ALA B O 1
ATOM 9020 N N . ALA B 1 381 ? -25.578 10.852 21 1 81.88 381 ALA B N 1
ATOM 9021 C CA . ALA B 1 381 ? -26.719 10.016 20.656 1 81.88 381 ALA B CA 1
ATOM 9022 C C . ALA B 1 381 ? -27.75 10.016 21.781 1 81.88 381 ALA B C 1
ATOM 9024 O O . ALA B 1 381 ? -27.391 10.07 22.969 1 81.88 381 ALA B O 1
ATOM 9025 N N . ARG B 1 382 ? -28.953 10.055 21.422 1 70.12 382 ARG B N 1
ATOM 9026 C CA . ARG B 1 382 ? -30.016 10 22.438 1 70.12 382 ARG B CA 1
ATOM 9027 C C . ARG B 1 382 ? -30.344 8.555 22.812 1 70.12 382 ARG B C 1
ATOM 9029 O O . ARG B 1 382 ? -30.75 7.766 21.953 1 70.12 382 ARG B O 1
ATOM 9036 N N . ASP B 1 383 ? -29.859 8.25 23.984 1 68.44 383 ASP B N 1
ATOM 9037 C CA . ASP B 1 383 ? -30.172 6.922 24.5 1 68.44 383 ASP B CA 1
ATOM 9038 C C . ASP B 1 383 ? -31.406 6.953 25.406 1 68.44 383 ASP B C 1
ATOM 9040 O O . ASP B 1 383 ? -31.344 7.438 26.531 1 68.44 383 ASP B O 1
ATOM 9044 N N . ARG B 1 384 ? -32.562 6.578 24.859 1 59.06 384 ARG B N 1
ATOM 9045 C CA . ARG B 1 384 ? -33.812 6.664 25.594 1 59.06 384 ARG B CA 1
ATOM 9046 C C . ARG B 1 384 ? -34.062 5.402 26.422 1 59.06 384 ARG B C 1
ATOM 9048 O O . ARG B 1 384 ? -35.156 5.164 26.891 1 59.06 384 ARG B O 1
ATOM 9055 N N . ARG B 1 385 ? -33.094 4.625 26.547 1 66.88 385 ARG B N 1
ATOM 9056 C CA . ARG B 1 385 ? -33.281 3.459 27.406 1 66.88 385 ARG B CA 1
ATOM 9057 C C . ARG B 1 385 ? -33.406 3.871 28.875 1 66.88 385 ARG B C 1
ATOM 9059 O O . ARG B 1 385 ? -32.75 4.828 29.312 1 66.88 385 ARG B O 1
ATOM 9066 N N . PRO B 1 386 ? -34.344 3.219 29.531 1 59.5 386 PRO B N 1
ATOM 9067 C CA . PRO B 1 386 ? -34.438 3.514 30.953 1 59.5 386 PRO B CA 1
ATOM 9068 C C . PRO B 1 386 ? -33.125 3.24 31.703 1 59.5 386 PRO B C 1
ATOM 9070 O O . PRO B 1 386 ? -32.312 2.447 31.234 1 59.5 386 PRO B O 1
ATOM 9073 N N . PHE B 1 387 ? -32.781 4.086 32.656 1 56.97 387 PHE B N 1
ATOM 9074 C CA . PHE B 1 387 ? -31.562 4.055 33.469 1 56.97 387 PHE B CA 1
ATOM 9075 C C . PHE B 1 387 ? -31.219 2.625 33.875 1 56.97 387 PHE B C 1
ATOM 9077 O O . PHE B 1 387 ? -30.047 2.23 33.812 1 56.97 387 PHE B O 1
ATOM 9084 N N . LEU B 1 388 ? -32.219 1.882 34.094 1 50.97 388 LEU B N 1
ATOM 9085 C CA . LEU B 1 388 ? -31.984 0.519 34.562 1 50.97 388 LEU B CA 1
ATOM 9086 C C . LEU B 1 388 ? -31.438 -0.361 33.469 1 50.97 388 LEU B C 1
ATOM 9088 O O . LEU B 1 388 ? -30.578 -1.204 33.688 1 50.97 388 LEU B O 1
ATOM 9092 N N . THR B 1 389 ? -31.875 -0.113 32.344 1 55 389 THR B N 1
ATOM 9093 C CA . THR B 1 389 ? -31.453 -0.918 31.219 1 55 389 THR B CA 1
ATOM 9094 C C . THR B 1 389 ? -30.031 -0.547 30.797 1 55 389 THR B C 1
ATOM 9096 O O . THR B 1 389 ? -29.234 -1.415 30.406 1 55 389 THR B O 1
ATOM 9099 N N . LYS B 1 390 ? -29.766 0.71 30.906 1 58.47 390 LYS B N 1
ATOM 9100 C CA . LYS B 1 390 ? -28.406 1.182 30.609 1 58.47 390 LYS B CA 1
ATOM 9101 C C . LYS B 1 390 ? -27.391 0.588 31.594 1 58.47 390 LYS B C 1
ATOM 9103 O O . LYS B 1 390 ? -26.328 0.128 31.188 1 58.47 390 LYS B O 1
ATOM 9108 N N . THR B 1 391 ? -27.766 0.71 32.812 1 54.41 391 THR B N 1
ATOM 9109 C CA . THR B 1 391 ? -26.906 0.186 33.875 1 54.41 391 THR B CA 1
ATOM 9110 C C . THR B 1 391 ? -26.797 -1.333 33.781 1 54.41 391 THR B C 1
ATOM 9112 O O . THR B 1 391 ? -25.719 -1.899 34 1 54.41 391 THR B O 1
ATOM 9115 N N . ALA B 1 392 ? -27.875 -1.923 33.344 1 48.03 392 ALA B N 1
ATOM 9116 C CA . ALA B 1 392 ? -27.859 -3.375 33.188 1 48.03 392 ALA B CA 1
ATOM 9117 C C . ALA B 1 392 ? -26.969 -3.787 32.031 1 48.03 392 ALA B C 1
ATOM 9119 O O . ALA B 1 392 ? -26.203 -4.754 32.125 1 48.03 392 ALA B O 1
ATOM 9120 N N . ALA B 1 393 ? -27.094 -3.018 31.078 1 55.34 393 ALA B N 1
ATOM 9121 C CA . ALA B 1 393 ? -26.25 -3.303 29.922 1 55.34 393 ALA B CA 1
ATOM 9122 C C . ALA B 1 393 ? -24.781 -3.061 30.234 1 55.34 393 ALA B C 1
ATOM 9124 O O . ALA B 1 393 ? -23.922 -3.854 29.859 1 55.34 393 ALA B O 1
ATOM 9125 N N . ALA B 1 394 ? -24.562 -1.956 30.891 1 54.16 394 ALA B N 1
ATOM 9126 C CA . ALA B 1 394 ? -23.203 -1.65 31.328 1 54.16 394 ALA B CA 1
ATOM 9127 C C . ALA B 1 394 ? -22.688 -2.703 32.312 1 54.16 394 ALA B C 1
ATOM 9129 O O . ALA B 1 394 ? -21.531 -3.121 32.25 1 54.16 394 ALA B O 1
ATOM 9130 N N . PHE B 1 395 ? -23.609 -3.006 33.219 1 47.72 395 PHE B N 1
ATOM 9131 C CA . PHE B 1 395 ? -23.297 -4.043 34.188 1 47.72 395 PHE B CA 1
ATOM 9132 C C . PHE B 1 395 ? -23.078 -5.387 33.5 1 47.72 395 PHE B C 1
ATOM 9134 O O . PHE B 1 395 ? -22.141 -6.109 33.812 1 47.72 395 PHE B O 1
ATOM 9141 N N . TRP B 1 396 ? -23.844 -5.625 32.625 1 46.97 396 TRP B N 1
ATOM 9142 C CA . TRP B 1 396 ? -23.719 -6.887 31.906 1 46.97 396 TRP B CA 1
ATOM 9143 C C . TRP B 1 396 ? -22.469 -6.895 31.031 1 46.97 396 TRP B C 1
ATOM 9145 O O . TRP B 1 396 ? -21.797 -7.918 30.922 1 46.97 396 TRP B O 1
ATOM 9155 N N . ASP B 1 397 ? -22.266 -5.777 30.5 1 52.72 397 ASP B N 1
ATOM 9156 C CA . ASP B 1 397 ? -21.031 -5.637 29.734 1 52.72 397 ASP B CA 1
ATOM 9157 C C . ASP B 1 397 ? -19.797 -5.777 30.625 1 52.72 397 ASP B C 1
ATOM 9159 O O . ASP B 1 397 ? -18.812 -6.398 30.234 1 52.72 397 ASP B O 1
ATOM 9163 N N . TRP B 1 398 ? -19.906 -5.082 31.781 1 47.91 398 TRP B N 1
ATOM 9164 C CA . TRP B 1 398 ? -18.859 -5.199 32.781 1 47.91 398 TRP B CA 1
ATOM 9165 C C . TRP B 1 398 ? -18.734 -6.637 33.281 1 47.91 398 TRP B C 1
ATOM 9167 O O . TRP B 1 398 ? -17.625 -7.148 33.438 1 47.91 398 TRP B O 1
ATOM 9177 N N . PHE B 1 399 ? -19.844 -7.246 33.438 1 45.88 399 PHE B N 1
ATOM 9178 C CA . PHE B 1 399 ? -19.859 -8.617 33.938 1 45.88 399 PHE B CA 1
ATOM 9179 C C . PHE B 1 399 ? -19.5 -9.602 32.812 1 45.88 399 PHE B C 1
ATOM 9181 O O . PHE B 1 399 ? -18.906 -10.648 33.094 1 45.88 399 PHE B O 1
ATOM 9188 N N . SER B 1 400 ? -19.953 -9.312 31.797 1 47.16 400 SER B N 1
ATOM 9189 C CA . SER B 1 400 ? -19.734 -10.273 30.734 1 47.16 400 SER B CA 1
ATOM 9190 C C . SER B 1 400 ? -18.312 -10.18 30.172 1 47.16 400 SER B C 1
ATOM 9192 O O . SER B 1 400 ? -17.828 -11.125 29.547 1 47.16 400 SER B O 1
ATOM 9194 N N . LYS B 1 401 ? -17.734 -9.047 30.375 1 50.88 401 LYS B N 1
ATOM 9195 C CA . LYS B 1 401 ? -16.375 -8.875 29.875 1 50.88 401 LYS B CA 1
ATOM 9196 C C . LYS B 1 401 ? -15.43 -9.891 30.516 1 50.88 401 LYS B C 1
ATOM 9198 O O . LYS B 1 401 ? -14.648 -10.539 29.828 1 50.88 401 LYS B O 1
ATOM 9203 N N . PRO B 1 402 ? -15.492 -9.875 31.875 1 45.16 402 PRO B N 1
ATOM 9204 C CA . PRO B 1 402 ? -14.586 -10.883 32.438 1 45.16 402 PRO B CA 1
ATOM 9205 C C . PRO B 1 402 ? -14.969 -12.305 32.031 1 45.16 402 PRO B C 1
ATOM 9207 O O . PRO B 1 402 ? -14.094 -13.148 31.828 1 45.16 402 PRO B O 1
ATOM 9210 N N . TRP B 1 403 ? -16.172 -12.492 31.891 1 41.44 403 TRP B N 1
ATOM 9211 C CA . TRP B 1 403 ? -16.609 -13.844 31.562 1 41.44 403 TRP B CA 1
ATOM 9212 C C . TRP B 1 403 ? -16.266 -14.188 30.109 1 41.44 403 TRP B C 1
ATOM 9214 O O . TRP B 1 403 ? -15.766 -15.273 29.828 1 41.44 403 TRP B O 1
ATOM 9224 N N . VAL B 1 404 ? -16.656 -13.297 29.312 1 45.56 404 VAL B N 1
ATOM 9225 C CA . VAL B 1 404 ? -16.344 -13.531 27.906 1 45.56 404 VAL B CA 1
ATOM 9226 C C . VAL B 1 404 ? -14.836 -13.578 27.719 1 45.56 404 VAL B C 1
ATOM 9228 O O . VAL B 1 404 ? -14.32 -14.422 26.969 1 45.56 404 VAL B O 1
ATOM 9231 N N . SER B 1 405 ? -14.219 -12.586 28.406 1 46.12 405 SER B N 1
ATOM 9232 C CA . SER B 1 405 ? -12.758 -12.664 28.375 1 46.12 405 SER B CA 1
ATOM 9233 C C . SER B 1 405 ? -12.258 -13.953 29.016 1 46.12 405 SER B C 1
ATOM 9235 O O . SER B 1 405 ? -11.352 -14.594 28.5 1 46.12 405 SER B O 1
ATOM 9237 N N . PHE B 1 406 ? -12.844 -14.203 30.188 1 41.34 406 PHE B N 1
ATOM 9238 C CA . PHE B 1 406 ? -12.5 -15.453 30.859 1 41.34 406 PHE B CA 1
ATOM 9239 C C . PHE B 1 406 ? -12.891 -16.656 30.016 1 41.34 406 PHE B C 1
ATOM 9241 O O . PHE B 1 406 ? -12.102 -17.594 29.859 1 41.34 406 PHE B O 1
ATOM 9248 N N . LYS B 1 407 ? -14.023 -16.672 29.688 1 39.09 407 LYS B N 1
ATOM 9249 C CA . LYS B 1 407 ? -14.516 -17.797 28.906 1 39.09 407 LYS B CA 1
ATOM 9250 C C . LYS B 1 407 ? -13.719 -17.953 27.609 1 39.09 407 LYS B C 1
ATOM 9252 O O . LYS B 1 407 ? -13.352 -19.062 27.234 1 39.09 407 LYS B O 1
ATOM 9257 N N . TYR B 1 408 ? -13.508 -16.844 26.984 1 43.12 408 TYR B N 1
ATOM 9258 C CA . TYR B 1 408 ? -12.844 -17 25.703 1 43.12 408 TYR B CA 1
ATOM 9259 C C . TYR B 1 408 ? -11.336 -16.828 25.844 1 43.12 408 TYR B C 1
ATOM 9261 O O . TYR B 1 408 ? -10.562 -17.5 25.156 1 43.12 408 TYR B O 1
ATOM 9269 N N . ASP B 1 409 ? -10.898 -15.914 26.703 1 43.19 409 ASP B N 1
ATOM 9270 C CA . ASP B 1 409 ? -9.461 -15.766 26.891 1 43.19 409 ASP B CA 1
ATOM 9271 C C . ASP B 1 409 ? -8.891 -16.938 27.703 1 43.19 409 ASP B C 1
ATOM 9273 O O . ASP B 1 409 ? -7.812 -17.438 27.391 1 43.19 409 ASP B O 1
ATOM 9277 N N . PHE B 1 410 ? -9.461 -17.156 28.875 1 38.09 410 PHE B N 1
ATOM 9278 C CA . PHE B 1 410 ? -9.008 -18.266 29.688 1 38.09 410 PHE B CA 1
ATOM 9279 C C . PHE B 1 410 ? -9.109 -19.578 28.922 1 38.09 410 PHE B C 1
ATOM 9281 O O . PHE B 1 410 ? -8.188 -20.406 28.969 1 38.09 410 PHE B O 1
ATOM 9288 N N . TYR B 1 411 ? -10.148 -19.766 28.297 1 38.53 411 TYR B N 1
ATOM 9289 C CA . TYR B 1 411 ? -10.32 -20.969 27.5 1 38.53 411 TYR B CA 1
ATOM 9290 C C . TYR B 1 411 ? -9.375 -20.969 26.297 1 38.53 411 TYR B C 1
ATOM 9292 O O . TYR B 1 411 ? -8.828 -22.016 25.938 1 38.53 411 TYR B O 1
ATOM 9300 N N . ARG B 1 412 ? -9.188 -19.906 25.75 1 39.91 412 ARG B N 1
ATOM 9301 C CA . ARG B 1 412 ? -8.32 -19.828 24.578 1 39.91 412 ARG B CA 1
ATOM 9302 C C . ARG B 1 412 ? -6.859 -20.047 24.969 1 39.91 412 ARG B C 1
ATOM 9304 O O . ARG B 1 412 ? -6.125 -20.75 24.266 1 39.91 412 ARG B O 1
ATOM 9311 N N . LYS B 1 413 ? -6.449 -19.297 25.938 1 41.44 413 LYS B N 1
ATOM 9312 C CA . LYS B 1 413 ? -5.047 -19.469 26.328 1 41.44 413 LYS B CA 1
ATOM 9313 C C . LYS B 1 413 ? -4.77 -20.891 26.766 1 41.44 413 LYS B C 1
ATOM 9315 O O . LYS B 1 413 ? -3.766 -21.484 26.375 1 41.44 413 LYS B O 1
ATOM 9320 N N . HIS B 1 414 ? -5.637 -21.359 27.641 1 40.78 414 HIS B N 1
ATOM 9321 C CA . HIS B 1 414 ? -5.387 -22.672 28.219 1 40.78 414 HIS B CA 1
ATOM 9322 C C . HIS B 1 414 ? -5.816 -23.781 27.25 1 40.78 414 HIS B C 1
ATOM 9324 O O . HIS B 1 414 ? -5.184 -24.828 27.203 1 40.78 414 HIS B O 1
ATOM 9330 N N . GLN B 1 415 ? -6.793 -23.625 26.531 1 41 415 GLN B N 1
ATOM 9331 C CA . GLN B 1 415 ? -7.238 -24.656 25.609 1 41 415 GLN B CA 1
ATOM 9332 C C . GLN B 1 415 ? -6.305 -24.766 24.391 1 41 415 GLN B C 1
ATOM 9334 O O . GLN B 1 415 ? -6.051 -25.859 23.891 1 41 415 GLN B O 1
ATOM 9339 N N . ARG B 1 416 ? -5.785 -23.656 23.953 1 44.38 416 ARG B N 1
ATOM 9340 C CA . ARG B 1 416 ? -4.844 -23.766 22.844 1 44.38 416 ARG B CA 1
ATOM 9341 C C . ARG B 1 416 ? -3.57 -24.484 23.281 1 44.38 416 ARG B C 1
ATOM 9343 O O . ARG B 1 416 ? -3.039 -25.312 22.531 1 44.38 416 ARG B O 1
ATOM 9350 N N . GLN B 1 417 ? -3.098 -24.109 24.469 1 44.53 417 GLN B N 1
ATOM 9351 C CA . GLN B 1 417 ? -1.927 -24.828 24.969 1 44.53 417 GLN B CA 1
ATOM 9352 C C . GLN B 1 417 ? -2.248 -26.297 25.219 1 44.53 417 GLN B C 1
ATOM 9354 O O . GLN B 1 417 ? -1.459 -27.172 24.859 1 44.53 417 GLN B O 1
ATOM 9359 N N . ILE B 1 418 ? -3.426 -26.453 25.75 1 43.56 418 ILE B N 1
ATOM 9360 C CA . ILE B 1 418 ? -3.799 -27.828 26.094 1 43.56 418 ILE B CA 1
ATOM 9361 C C . ILE B 1 418 ? -4.16 -28.594 24.812 1 43.56 418 ILE B C 1
ATOM 9363 O O . ILE B 1 418 ? -3.732 -29.734 24.625 1 43.56 418 ILE B O 1
ATOM 9367 N N . ARG B 1 419 ? -4.828 -28.031 24 1 46.5 419 ARG B N 1
ATOM 9368 C CA . ARG B 1 419 ? -5.234 -28.703 22.766 1 46.5 419 ARG B CA 1
ATOM 9369 C C . ARG B 1 419 ? -4.043 -28.906 21.828 1 46.5 419 ARG B C 1
ATOM 9371 O O . ARG B 1 419 ? -3.941 -29.938 21.156 1 46.5 419 ARG B O 1
ATOM 9378 N N . GLY B 1 420 ? -3.213 -27.906 21.859 1 46.75 420 GLY B N 1
ATOM 9379 C CA . GLY B 1 420 ? -1.992 -28.125 21.094 1 46.75 420 GLY B CA 1
ATOM 9380 C C . GLY B 1 420 ? -1.149 -29.266 21.625 1 46.75 420 GLY B C 1
ATOM 9381 O O . GLY B 1 420 ? -0.685 -30.109 20.844 1 46.75 420 GLY B O 1
ATOM 9382 N N . PHE B 1 421 ? -1.062 -29.188 22.938 1 48.16 421 PHE B N 1
ATOM 9383 C CA . PHE B 1 421 ? -0.341 -30.281 23.594 1 48.16 421 PHE B CA 1
ATOM 9384 C C . PHE B 1 421 ? -1.074 -31.609 23.422 1 48.16 421 PHE B C 1
ATOM 9386 O O . PHE B 1 421 ? -0.457 -32.625 23.109 1 48.16 421 PHE B O 1
ATOM 9393 N N . MET B 1 422 ? -2.336 -31.547 23.578 1 47.16 422 MET B N 1
ATOM 9394 C CA . MET B 1 422 ? -3.133 -32.75 23.484 1 47.16 422 MET B CA 1
ATOM 9395 C C . MET B 1 422 ? -3.201 -33.25 22.047 1 47.16 422 MET B C 1
ATOM 9397 O O . MET B 1 422 ? -3.18 -34.469 21.797 1 47.16 422 MET B O 1
ATOM 9401 N N . GLU B 1 423 ? -3.264 -32.344 21.25 1 50.22 423 GLU B N 1
ATOM 9402 C CA . GLU B 1 423 ? -3.303 -32.719 19.828 1 50.22 423 GLU B CA 1
ATOM 9403 C C . GLU B 1 423 ? -1.958 -33.281 19.375 1 50.22 423 GLU B C 1
ATOM 9405 O O . GLU B 1 423 ? -1.908 -34.219 18.578 1 50.22 423 GLU B O 1
ATOM 9410 N N . GLU B 1 424 ? -0.966 -32.656 19.922 1 48.38 424 GLU B N 1
ATOM 9411 C CA . GLU B 1 424 ? 0.346 -33.219 19.625 1 48.38 424 GLU B CA 1
ATOM 9412 C C . GLU B 1 424 ? 0.464 -34.625 20.188 1 48.38 424 GLU B C 1
ATOM 9414 O O . GLU B 1 424 ? 1.028 -35.531 19.547 1 48.38 424 GLU B O 1
ATOM 9419 N N . VAL B 1 425 ? -0.116 -34.75 21.375 1 48 425 VAL B N 1
ATOM 9420 C CA . VAL B 1 425 ? -0.085 -36.062 22.047 1 48 425 VAL B CA 1
ATOM 9421 C C . VAL B 1 425 ? -1.092 -37 21.391 1 48 425 VAL B C 1
ATOM 9423 O O . VAL B 1 425 ? -0.799 -38.156 21.172 1 48 425 VAL B O 1
ATOM 9426 N N . ASP B 1 426 ? -2.182 -36.469 21.094 1 45.59 426 ASP B N 1
ATOM 9427 C CA . ASP B 1 426 ? -3.26 -37.312 20.562 1 45.59 426 ASP B CA 1
ATOM 9428 C C . ASP B 1 426 ? -2.932 -37.781 19.156 1 45.59 426 ASP B C 1
ATOM 9430 O O . ASP B 1 426 ? -3.252 -38.906 18.781 1 45.59 426 ASP B O 1
ATOM 9434 N N . ASN B 1 427 ? -2.336 -37 18.438 1 46.81 427 ASN B N 1
ATOM 9435 C CA . ASN B 1 427 ? -1.918 -37.469 17.125 1 46.81 427 ASN B CA 1
ATOM 9436 C C . ASN B 1 427 ? -0.904 -38.594 17.219 1 46.81 427 ASN B C 1
ATOM 9438 O O . ASN B 1 427 ? -0.983 -39.562 16.484 1 46.81 427 ASN B O 1
ATOM 9442 N N . GLU B 1 428 ? -0.101 -38.469 18.219 1 44.25 428 GLU B N 1
ATOM 9443 C CA . GLU B 1 428 ? 0.871 -39.531 18.438 1 44.25 428 GLU B CA 1
ATOM 9444 C C . GLU B 1 428 ? 0.228 -40.75 19.125 1 44.25 428 GLU B C 1
ATOM 9446 O O . GLU B 1 428 ? 0.556 -41.875 18.812 1 44.25 428 GLU B O 1
ATOM 9451 N N . TRP B 1 429 ? -0.676 -40.438 20.031 1 44.94 429 TRP B N 1
ATOM 9452 C CA . TRP B 1 429 ? -1.28 -41.531 20.781 1 44.94 429 TRP B CA 1
ATOM 9453 C C . TRP B 1 429 ? -2.201 -42.375 19.906 1 44.94 429 TRP B C 1
ATOM 9455 O O . TRP B 1 429 ? -2.191 -43.594 19.969 1 44.94 429 TRP B O 1
ATOM 9465 N N . GLU B 1 430 ? -2.92 -41.75 19.188 1 42.66 430 GLU B N 1
ATOM 9466 C CA . GLU B 1 430 ? -3.84 -42.5 18.344 1 42.66 430 GLU B CA 1
ATOM 9467 C C . GLU B 1 430 ? -3.084 -43.375 17.328 1 42.66 430 GLU B C 1
ATOM 9469 O O . GLU B 1 430 ? -3.492 -44.5 17.031 1 42.66 430 GLU B O 1
ATOM 9474 N N . MET B 1 431 ? -1.975 -42.906 17.016 1 39.66 431 MET B N 1
ATOM 9475 C CA . MET B 1 431 ? -1.146 -43.688 16.109 1 39.66 431 MET B CA 1
ATOM 9476 C C . MET B 1 431 ? -0.493 -44.844 16.859 1 39.66 431 MET B C 1
ATOM 9478 O O . MET B 1 431 ? -0.347 -45.938 16.312 1 39.66 431 MET B O 1
ATOM 9482 N N . PHE B 1 432 ? -0.117 -44.562 18.094 1 39.22 432 PHE B N 1
ATOM 9483 C CA . PHE B 1 432 ? 0.433 -45.625 18.906 1 39.22 432 PHE B CA 1
ATOM 9484 C C . PHE B 1 432 ? -0.633 -46.656 19.219 1 39.22 432 PHE B C 1
ATOM 9486 O O . PHE B 1 432 ? -0.363 -47.875 19.172 1 39.22 432 PHE B O 1
ATOM 9493 N N . LYS B 1 433 ? -1.806 -46.156 19.547 1 42.44 433 LYS B N 1
ATOM 9494 C CA . LYS B 1 433 ? -2.877 -47.094 19.812 1 42.44 433 LYS B CA 1
ATOM 9495 C C . LYS B 1 433 ? -3.213 -47.938 18.578 1 42.44 433 LYS B C 1
ATOM 9497 O O . LYS B 1 433 ? -3.51 -49.125 18.672 1 42.44 433 LYS B O 1
ATOM 9502 N N . GLY B 1 434 ? -3.057 -47.25 17.453 1 39 434 GLY B N 1
ATOM 9503 C CA . GLY B 1 434 ? -3.342 -48 16.234 1 39 434 GLY B CA 1
ATOM 9504 C C . GLY B 1 434 ? -2.342 -49.094 15.984 1 39 434 GLY B C 1
ATOM 9505 O O . GLY B 1 434 ? -2.713 -50.188 15.539 1 39 434 GLY B O 1
ATOM 9506 N N . ARG B 1 435 ? -1.065 -48.844 16.281 1 41.09 435 ARG B N 1
ATOM 9507 C CA . ARG B 1 435 ? -0.068 -49.906 16.094 1 41.09 435 ARG B CA 1
ATOM 9508 C C . ARG B 1 435 ? -0.229 -51 17.125 1 41.09 435 ARG B C 1
ATOM 9510 O O . ARG B 1 435 ? 0.018 -52.188 16.828 1 41.09 435 ARG B O 1
ATOM 9517 N N . LEU B 1 436 ? -0.581 -50.562 18.391 1 37.34 436 LEU B N 1
ATOM 9518 C CA . LEU B 1 436 ? -0.69 -51.625 19.391 1 37.34 436 LEU B CA 1
ATOM 9519 C C . LEU B 1 436 ? -1.938 -52.469 19.172 1 37.34 436 LEU B C 1
ATOM 9521 O O . LEU B 1 436 ? -1.924 -53.688 19.391 1 37.34 436 LEU B O 1
ATOM 9525 N N . LEU B 1 437 ? -2.971 -51.781 18.797 1 38.47 437 LEU B N 1
ATOM 9526 C CA . LEU B 1 437 ? -4.211 -52.531 18.703 1 38.47 437 LEU B CA 1
ATOM 9527 C C . LEU B 1 437 ? -4.316 -53.25 17.359 1 38.47 437 LEU B C 1
ATOM 9529 O O . LEU B 1 437 ? -5.336 -53.875 17.062 1 38.47 437 LEU B O 1
ATOM 9533 N N . SER B 1 438 ? -3.277 -53.219 16.594 1 39.12 438 SER B N 1
ATOM 9534 C CA . SER B 1 438 ? -3.383 -53.875 15.305 1 39.12 438 SER B CA 1
ATOM 9535 C C . SER B 1 438 ? -3.605 -55.375 15.477 1 39.12 438 SER B C 1
ATOM 9537 O O . SER B 1 438 ? -4.395 -56 14.742 1 39.12 438 SER B O 1
ATOM 9539 N N . PRO B 1 439 ? -2.842 -55.969 16.438 1 38.28 439 PRO B N 1
ATOM 9540 C CA . PRO B 1 439 ? -3.053 -57.438 16.406 1 38.28 439 PRO B CA 1
ATOM 9541 C C . PRO B 1 439 ? -4.473 -57.812 16.812 1 38.28 439 PRO B C 1
ATOM 9543 O O . PRO B 1 439 ? -4.961 -58.875 16.406 1 38.28 439 PRO B O 1
ATOM 9546 N N . TRP B 1 440 ? -4.988 -57.125 17.812 1 37.56 440 TRP B N 1
ATOM 9547 C CA . TRP B 1 440 ? -6.246 -57.625 18.375 1 37.56 440 TRP B CA 1
ATOM 9548 C C . TRP B 1 440 ? -7.398 -57.406 17.406 1 37.56 440 TRP B C 1
ATOM 9550 O O . TRP B 1 440 ? -8.383 -58.125 17.406 1 37.56 440 TRP B O 1
ATOM 9560 N N . ARG B 1 441 ? -7.344 -56.312 16.625 1 37.12 441 ARG B N 1
ATOM 9561 C CA . ARG B 1 441 ? -8.469 -56.125 15.719 1 37.12 441 ARG B CA 1
ATOM 9562 C C . ARG B 1 441 ? -8.523 -57.219 14.664 1 37.12 441 ARG B C 1
ATOM 9564 O O . ARG B 1 441 ? -9.5 -57.312 13.914 1 37.12 441 ARG B O 1
ATOM 9571 N N . LYS B 1 442 ? -7.383 -58 14.461 1 36.19 442 LYS B N 1
ATOM 9572 C CA . LYS B 1 442 ? -7.551 -59.125 13.523 1 36.19 442 LYS B CA 1
ATOM 9573 C C . LYS B 1 442 ? -8.594 -60.125 14.039 1 36.19 442 LYS B C 1
ATOM 9575 O O . LYS B 1 442 ? -9.273 -60.781 13.242 1 36.19 442 LYS B O 1
ATOM 9580 N N . LEU B 1 443 ? -8.5 -60.406 15.398 1 34.06 443 LEU B N 1
ATOM 9581 C CA . LEU B 1 443 ? -9.359 -61.5 15.805 1 34.06 443 LEU B CA 1
ATOM 9582 C C . LEU B 1 443 ? -10.828 -61.094 15.773 1 34.06 443 LEU B C 1
ATOM 9584 O O . LEU B 1 443 ? -11.688 -61.906 15.422 1 34.06 443 LEU B O 1
ATOM 9588 N N . THR B 1 444 ? -11.062 -59.969 16.406 1 34.69 444 THR B N 1
ATOM 9589 C CA . THR B 1 444 ? -12.5 -59.75 16.609 1 34.69 444 THR B CA 1
ATOM 9590 C C . THR B 1 444 ? -13.164 -59.344 15.297 1 34.69 444 THR B C 1
ATOM 9592 O O . THR B 1 444 ? -14.297 -58.844 15.297 1 34.69 444 THR B O 1
ATOM 9595 N N . ARG B 1 445 ? -12.453 -59.5 14.156 1 35.25 445 ARG B N 1
ATOM 9596 C CA . ARG B 1 445 ? -12.984 -59.094 12.859 1 35.25 445 ARG B CA 1
ATOM 9597 C C . ARG B 1 445 ? -14.328 -59.75 12.578 1 35.25 445 ARG B C 1
ATOM 9599 O O . ARG B 1 445 ? -14.945 -59.5 11.539 1 35.25 445 ARG B O 1
ATOM 9606 N N . ASN B 1 446 ? -14.609 -60.906 13.305 1 32.34 446 ASN B N 1
ATOM 9607 C CA . ASN B 1 446 ? -15.68 -61.719 12.727 1 32.34 446 ASN B CA 1
ATOM 9608 C C . ASN B 1 446 ? -17.047 -61.094 12.961 1 32.34 446 ASN B C 1
ATOM 9610 O O . ASN B 1 446 ? -18.078 -61.719 12.742 1 32.34 446 ASN B O 1
ATOM 9614 N N . LEU B 1 447 ? -17.141 -60.281 14.039 1 31.56 447 LEU B N 1
ATOM 9615 C CA . LEU B 1 447 ? -18.578 -60.156 14.305 1 31.56 447 LEU B CA 1
ATOM 9616 C C . LEU B 1 447 ? -19.25 -59.312 13.234 1 31.56 447 LEU B C 1
ATOM 9618 O O . LEU B 1 447 ? -18.656 -58.344 12.75 1 31.56 447 LEU B O 1
ATOM 9622 N N . PRO B 1 448 ? -20.359 -59.75 12.555 1 31.06 448 PRO B N 1
ATOM 9623 C CA . PRO B 1 448 ? -21.062 -59.219 11.391 1 31.06 448 PRO B CA 1
ATOM 9624 C C . PRO B 1 448 ? -21.516 -57.781 11.594 1 31.06 448 PRO B C 1
ATOM 9626 O O . PRO B 1 448 ? -22.25 -57.469 12.555 1 31.06 448 PRO B O 1
ATOM 9629 N N . SER B 1 449 ? -20.594 -56.875 11.773 1 29.5 449 SER B N 1
ATOM 9630 C CA . SER B 1 449 ? -21.078 -55.531 12.07 1 29.5 449 SER B CA 1
ATOM 9631 C C . SER B 1 449 ? -22.109 -55.062 11.031 1 29.5 449 SER B C 1
ATOM 9633 O O . SER B 1 449 ? -21.969 -55.375 9.844 1 29.5 449 SER B O 1
ATOM 9635 N N . ARG B 1 450 ? -23.406 -54.875 11.445 1 29.75 450 ARG B N 1
ATOM 9636 C CA . ARG B 1 450 ? -24.516 -54.406 10.648 1 29.75 450 ARG B CA 1
ATOM 9637 C C . ARG B 1 450 ? -24.094 -53.219 9.766 1 29.75 450 ARG B C 1
ATOM 9639 O O . ARG B 1 450 ? -23.297 -52.375 10.188 1 29.75 450 ARG B O 1
ATOM 9646 N N . ALA B 1 451 ? -24.172 -53.438 8.438 1 30.34 451 ALA B N 1
ATOM 9647 C CA . ALA B 1 451 ? -23.984 -52.562 7.285 1 30.34 451 ALA B CA 1
ATOM 9648 C C . ALA B 1 451 ? -24.578 -51.188 7.539 1 30.34 451 ALA B C 1
ATOM 9650 O O . ALA B 1 451 ? -25.797 -51.062 7.727 1 30.34 451 ALA B O 1
ATOM 9651 N N . ASP B 1 452 ? -23.953 -50.438 8.492 1 27.5 452 ASP B N 1
ATOM 9652 C CA . ASP B 1 452 ? -24.531 -49.094 8.688 1 27.5 452 ASP B CA 1
ATOM 9653 C C . ASP B 1 452 ? -24.703 -48.375 7.355 1 27.5 452 ASP B C 1
ATOM 9655 O O . ASP B 1 452 ? -23.766 -48.281 6.566 1 27.5 452 ASP B O 1
ATOM 9659 N N . ASN B 1 453 ? -25.922 -48.344 6.812 1 27.81 453 ASN B N 1
ATOM 9660 C CA . ASN B 1 453 ? -26.469 -47.719 5.613 1 27.81 453 ASN B CA 1
ATOM 9661 C C . ASN B 1 453 ? -26.094 -46.25 5.535 1 27.81 453 ASN B C 1
ATOM 9663 O O . ASN B 1 453 ? -26.719 -45.469 4.793 1 27.81 453 ASN B O 1
ATOM 9667 N N . LYS B 1 454 ? -25.266 -45.812 6.402 1 29.47 454 LYS B N 1
ATOM 9668 C CA . LYS B 1 454 ? -25.094 -44.344 6.453 1 29.47 454 LYS B CA 1
ATOM 9669 C C . LYS B 1 454 ? -24.281 -43.844 5.258 1 29.47 454 LYS B C 1
ATOM 9671 O O . LYS B 1 454 ? -23.969 -42.656 5.168 1 29.47 454 LYS B O 1
ATOM 9676 N N . ALA B 1 455 ? -23.672 -44.719 4.531 1 30.17 455 ALA B N 1
ATOM 9677 C CA . ALA B 1 455 ? -22.859 -44.156 3.455 1 30.17 455 ALA B CA 1
ATOM 9678 C C . ALA B 1 455 ? -23.734 -43.375 2.484 1 30.17 455 ALA B C 1
ATOM 9680 O O . ALA B 1 455 ? -23.203 -42.594 1.674 1 30.17 455 ALA B O 1
ATOM 9681 N N . ARG B 1 456 ? -25.016 -43.781 2.461 1 26.89 456 ARG B N 1
ATOM 9682 C CA . ARG B 1 456 ? -25.797 -43.125 1.401 1 26.89 456 ARG B CA 1
ATOM 9683 C C . ARG B 1 456 ? -25.891 -41.625 1.615 1 26.89 456 ARG B C 1
ATOM 9685 O O . ARG B 1 456 ? -26.203 -40.875 0.681 1 26.89 456 ARG B O 1
ATOM 9692 N N . GLU B 1 457 ? -25.766 -41.25 2.938 1 25.94 457 GLU B N 1
ATOM 9693 C CA . GLU B 1 457 ? -26.219 -39.875 3.121 1 25.94 457 GLU B CA 1
ATOM 9694 C C . GLU B 1 457 ? -25.156 -38.875 2.674 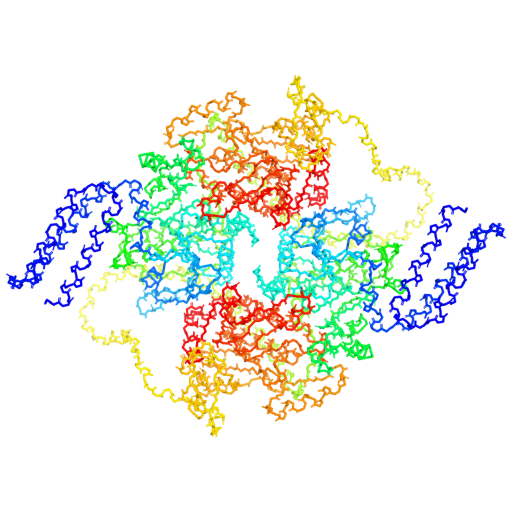1 25.94 457 GLU B C 1
ATOM 9696 O O . GLU B 1 457 ? -25.453 -37.719 2.475 1 25.94 457 GLU B O 1
ATOM 9701 N N . LEU B 1 458 ? -23.859 -39.312 2.75 1 27.05 458 LEU B N 1
ATOM 9702 C CA . LEU B 1 458 ? -22.922 -38.219 2.576 1 27.05 458 LEU B CA 1
ATOM 9703 C C . LEU B 1 458 ? -22.922 -37.719 1.136 1 27.05 458 LEU B C 1
ATOM 9705 O O . LEU B 1 458 ? -22.422 -36.625 0.849 1 27.05 458 LEU B O 1
ATOM 9709 N N . THR B 1 459 ? -23.109 -38.75 0.221 1 27.86 459 THR B N 1
ATOM 9710 C CA . THR B 1 459 ? -23.062 -38.312 -1.178 1 27.86 459 THR B CA 1
ATOM 9711 C C . THR B 1 459 ? -24.281 -37.469 -1.528 1 27.86 459 THR B C 1
ATOM 9713 O O . THR B 1 459 ? -24.547 -37.188 -2.703 1 27.86 459 THR B O 1
ATOM 9716 N N . ALA B 1 460 ? -25.312 -37.5 -0.626 1 27.72 460 ALA B N 1
ATOM 9717 C CA . ALA B 1 460 ? -26.359 -36.656 -1.229 1 27.72 460 ALA B CA 1
ATOM 9718 C C . ALA B 1 460 ? -25.812 -35.281 -1.633 1 27.72 460 ALA B C 1
ATOM 9720 O O . ALA B 1 460 ? -25.531 -34.469 -0.775 1 27.72 460 ALA B O 1
ATOM 9721 N N . LEU B 1 461 ? -24.891 -35.281 -2.557 1 27.75 461 LEU B N 1
ATOM 9722 C CA . LEU B 1 461 ? -24.469 -34.125 -3.338 1 27.75 461 LEU B CA 1
ATOM 9723 C C . LEU B 1 461 ? -25.625 -33.125 -3.498 1 27.75 461 LEU B C 1
ATOM 9725 O O . LEU B 1 461 ? -26.781 -33.5 -3.396 1 27.75 461 LEU B O 1
ATOM 9729 N N . SER B 1 462 ? -25.172 -31.781 -3.664 1 30.92 462 SER B N 1
ATOM 9730 C CA . SER B 1 462 ? -25.938 -30.562 -3.885 1 30.92 462 SER B CA 1
ATOM 9731 C C . SER B 1 462 ? -26.984 -30.766 -4.973 1 30.92 462 SER B C 1
ATOM 9733 O O . SER B 1 462 ? -26.656 -31.031 -6.129 1 30.92 462 SER B O 1
ATOM 9735 N N . ALA B 1 463 ? -27.938 -31.641 -4.77 1 29.86 463 ALA B N 1
ATOM 9736 C CA . ALA B 1 463 ? -29.062 -31.375 -5.668 1 29.86 463 ALA B CA 1
ATOM 9737 C C . ALA B 1 463 ? -29.188 -29.891 -5.969 1 29.86 463 ALA B C 1
ATOM 9739 O O . ALA B 1 463 ? -29.312 -29.078 -5.051 1 29.86 463 ALA B O 1
ATOM 9740 N N . TRP B 1 464 ? -28.438 -29.469 -6.992 1 29.77 464 TRP B N 1
ATOM 9741 C CA . TRP B 1 464 ? -28.938 -28.219 -7.547 1 29.77 464 TRP B CA 1
ATOM 9742 C C . TRP B 1 464 ? -30.453 -28.203 -7.59 1 29.77 464 TRP B C 1
ATOM 9744 O O . TRP B 1 464 ? -31.078 -29.047 -8.242 1 29.77 464 TRP B O 1
ATOM 9754 N N . THR B 1 465 ? -31.094 -28.375 -6.445 1 31.92 465 THR B N 1
ATOM 9755 C CA . THR B 1 465 ? -32.5 -28.078 -6.609 1 31.92 465 THR B CA 1
ATOM 9756 C C . THR B 1 465 ? -32.719 -27.078 -7.734 1 31.92 465 THR B C 1
ATOM 9758 O O . THR B 1 465 ? -32.031 -26.062 -7.809 1 31.92 465 THR B O 1
ATOM 9761 N N . ASP B 1 466 ? -32.969 -27.672 -8.883 1 31.69 466 ASP B N 1
ATOM 9762 C CA . ASP B 1 466 ? -33.594 -26.844 -9.906 1 31.69 466 ASP B CA 1
ATOM 9763 C C . ASP B 1 466 ? -34.406 -25.703 -9.266 1 31.69 466 ASP B C 1
ATOM 9765 O O . ASP B 1 466 ? -35.375 -25.953 -8.562 1 31.69 466 ASP B O 1
ATOM 9769 N N . ASP B 1 467 ? -33.75 -24.859 -8.625 1 34.97 467 ASP B N 1
ATOM 9770 C CA . ASP B 1 467 ? -34.312 -23.594 -8.133 1 34.97 467 ASP B CA 1
ATOM 9771 C C . ASP B 1 467 ? -35.406 -23.078 -9.078 1 34.97 467 ASP B C 1
ATOM 9773 O O . ASP B 1 467 ? -35.656 -21.875 -9.117 1 34.97 467 ASP B O 1
ATOM 9777 N N . SER B 1 468 ? -35.75 -23.922 -10.055 1 34.69 468 SER B N 1
ATOM 9778 C CA . SER B 1 468 ? -36.906 -23.391 -10.766 1 34.69 468 SER B CA 1
ATOM 9779 C C . SER B 1 468 ? -38.094 -23.172 -9.812 1 34.69 468 SER B C 1
ATOM 9781 O O . SER B 1 468 ? -39.25 -23.219 -10.227 1 34.69 468 SER B O 1
ATOM 9783 N N . ARG B 1 469 ? -38.094 -23.672 -8.555 1 34.81 469 ARG B N 1
ATOM 9784 C CA . ARG B 1 469 ? -39.281 -23.266 -7.762 1 34.81 469 ARG B CA 1
ATOM 9785 C C . ARG B 1 469 ? -39.531 -21.781 -7.91 1 34.81 469 ARG B C 1
ATOM 9787 O O . ARG B 1 469 ? -38.594 -20.969 -7.91 1 34.81 469 ARG B O 1
ATOM 9794 N N . ARG B 1 470 ? -40.5 -21.391 -8.398 1 40.38 470 ARG B N 1
ATOM 9795 C CA . ARG B 1 470 ? -41.062 -20.047 -8.305 1 40.38 470 ARG B CA 1
ATOM 9796 C C . ARG B 1 470 ? -40.656 -19.375 -6.996 1 40.38 470 ARG B C 1
ATOM 9798 O O . ARG B 1 470 ? -41 -19.844 -5.914 1 40.38 470 ARG B O 1
ATOM 9805 N N . HIS B 1 471 ? -39.344 -18.984 -6.762 1 51.5 471 HIS B N 1
ATOM 9806 C CA . HIS B 1 471 ? -38.812 -18.281 -5.605 1 51.5 471 HIS B CA 1
ATOM 9807 C C . HIS B 1 471 ? -39.875 -17.359 -4.988 1 51.5 471 HIS B C 1
ATOM 9809 O O . HIS B 1 471 ? -40.281 -16.375 -5.602 1 51.5 471 HIS B O 1
ATOM 9815 N N . LYS B 1 472 ? -40.844 -17.969 -4.363 1 70.5 472 LYS B N 1
ATOM 9816 C CA . LYS B 1 472 ? -41.781 -17.125 -3.619 1 70.5 472 LYS B CA 1
ATOM 9817 C C . LYS B 1 472 ? -41.031 -16.297 -2.553 1 70.5 472 LYS B C 1
ATOM 9819 O O . LYS B 1 472 ? -40.406 -16.875 -1.666 1 70.5 472 LYS B O 1
ATOM 9824 N N . TRP B 1 473 ? -40.844 -15.133 -2.84 1 85.56 473 TRP B N 1
ATOM 9825 C CA . TRP B 1 473 ? -40.25 -14.203 -1.878 1 85.56 473 TRP B CA 1
ATOM 9826 C C . TRP B 1 473 ? -41.094 -14.125 -0.614 1 85.56 473 TRP B C 1
ATOM 9828 O O . TRP B 1 473 ? -42.344 -14.148 -0.684 1 85.56 473 TRP B O 1
ATOM 9838 N N . ASN B 1 474 ? -40.469 -14.242 0.502 1 87.5 474 ASN B N 1
ATOM 9839 C CA . ASN B 1 474 ? -41.188 -14.109 1.774 1 87.5 474 ASN B CA 1
ATOM 9840 C C . ASN B 1 474 ? -41.812 -12.727 1.921 1 87.5 474 ASN B C 1
ATOM 9842 O O . ASN B 1 474 ? -42.812 -12.562 2.615 1 87.5 474 ASN B O 1
ATOM 9846 N N . TYR B 1 475 ? -41.188 -11.727 1.335 1 90.5 475 TYR B N 1
ATOM 9847 C CA . TYR B 1 475 ? -41.625 -10.336 1.366 1 90.5 475 TYR B CA 1
ATOM 9848 C C . TYR B 1 475 ? -41.656 -9.742 -0.037 1 90.5 475 TYR B C 1
ATOM 9850 O O . TYR B 1 475 ? -40.719 -9.898 -0.804 1 90.5 475 TYR B O 1
ATOM 9858 N N . LEU B 1 476 ? -42.844 -9.172 -0.286 1 90.69 476 LEU B N 1
ATOM 9859 C CA . LEU B 1 476 ? -43 -8.445 -1.543 1 90.69 476 LEU B CA 1
ATOM 9860 C C . LEU B 1 476 ? -43 -6.938 -1.302 1 90.69 476 LEU B C 1
ATOM 9862 O O . LEU B 1 476 ? -43.625 -6.469 -0.336 1 90.69 476 LEU B O 1
ATOM 9866 N N . SER B 1 477 ? -42.281 -6.234 -2.119 1 91.19 477 SER B N 1
ATOM 9867 C CA . SER B 1 477 ? -42.281 -4.777 -2.008 1 91.19 477 SER B CA 1
ATOM 9868 C C . SER B 1 477 ? -43.688 -4.223 -2.191 1 91.19 477 SER B C 1
ATOM 9870 O O . SER B 1 477 ? -44.438 -4.699 -3.041 1 91.19 477 SER B O 1
ATOM 9872 N N . PRO B 1 478 ? -44 -3.268 -1.421 1 89.19 478 PRO B N 1
ATOM 9873 C CA . PRO B 1 478 ? -45.312 -2.65 -1.59 1 89.19 478 PRO B CA 1
ATOM 9874 C C . PRO B 1 478 ? -45.5 -1.986 -2.955 1 89.19 478 PRO B C 1
ATOM 9876 O O . PRO B 1 478 ? -46.625 -1.742 -3.391 1 89.19 478 PRO B O 1
ATOM 9879 N N . ARG B 1 479 ? -44.5 -1.76 -3.623 1 90.56 479 ARG B N 1
ATOM 9880 C CA . ARG B 1 479 ? -44.5 -1.122 -4.934 1 90.56 479 ARG B CA 1
ATOM 9881 C C . ARG B 1 479 ? -45.094 -2.062 -5.992 1 90.56 479 ARG B C 1
ATOM 9883 O O . ARG B 1 479 ? -45.375 -1.643 -7.113 1 90.56 479 ARG B O 1
ATOM 9890 N N . TYR B 1 480 ? -45.281 -3.285 -5.559 1 89 480 TYR B N 1
ATOM 9891 C CA . TYR B 1 480 ? -45.875 -4.23 -6.492 1 89 480 TYR B CA 1
ATOM 9892 C C . TYR B 1 480 ? -47.312 -3.824 -6.824 1 89 480 TYR B C 1
ATOM 9894 O O . TYR B 1 480 ? -47.844 -4.238 -7.852 1 89 480 TYR B O 1
ATOM 9902 N N . LYS B 1 481 ? -47.812 -2.961 -6.02 1 88.5 481 LYS B N 1
ATOM 9903 C CA . LYS B 1 481 ? -49.188 -2.543 -6.207 1 88.5 481 LYS B CA 1
ATOM 9904 C C . LYS B 1 481 ? -49.281 -1.422 -7.238 1 88.5 481 LYS B C 1
ATOM 9906 O O . LYS B 1 481 ? -50.406 -1.071 -7.672 1 88.5 481 LYS B O 1
ATOM 9911 N N . VAL B 1 482 ? -48.125 -0.874 -7.539 1 84.62 482 VAL B N 1
ATOM 9912 C CA . VAL B 1 482 ? -48.125 0.191 -8.539 1 84.62 482 VAL B CA 1
ATOM 9913 C C . VAL B 1 482 ? -48.531 -0.37 -9.898 1 84.62 482 VAL B C 1
ATOM 9915 O O . VAL B 1 482 ? -47.781 -1.142 -10.508 1 84.62 482 VAL B O 1
ATOM 9918 N N . ASP B 1 483 ? -49.656 -0.038 -10.391 1 84.38 483 ASP B N 1
ATOM 9919 C CA . ASP B 1 483 ? -50.219 -0.584 -11.617 1 84.38 483 ASP B CA 1
ATOM 9920 C C . ASP B 1 483 ? -49.844 0.27 -12.828 1 84.38 483 ASP B C 1
ATOM 9922 O O . ASP B 1 483 ? -50.719 0.847 -13.484 1 84.38 483 ASP B O 1
ATOM 9926 N N . ARG B 1 484 ? -48.531 0.386 -13.07 1 90.5 484 ARG B N 1
ATOM 9927 C CA . ARG B 1 484 ? -48.062 1.127 -14.234 1 90.5 484 ARG B CA 1
ATOM 9928 C C . ARG B 1 484 ? -46.75 0.53 -14.766 1 90.5 484 ARG B C 1
ATOM 9930 O O . ARG B 1 484 ? -46.156 -0.318 -14.109 1 90.5 484 ARG B O 1
ATOM 9937 N N . THR B 1 485 ? -46.406 0.916 -15.93 1 91.75 485 THR B N 1
ATOM 9938 C CA . THR B 1 485 ? -45.156 0.489 -16.547 1 91.75 485 THR B CA 1
ATOM 9939 C C . THR B 1 485 ? -44 1.419 -16.141 1 91.75 485 THR B C 1
ATOM 9941 O O . THR B 1 485 ? -44.219 2.625 -15.992 1 91.75 485 THR B O 1
ATOM 9944 N N . LEU B 1 486 ? -42.938 0.849 -15.844 1 93.31 486 LEU B N 1
ATOM 9945 C CA . LEU B 1 486 ? -41.719 1.595 -15.508 1 93.31 486 LEU B CA 1
ATOM 9946 C C . LEU B 1 486 ? -40.656 1.396 -16.562 1 93.31 486 LEU B C 1
ATOM 9948 O O . LEU B 1 486 ? -40.5 0.296 -17.109 1 93.31 486 LEU B O 1
ATOM 9952 N N . THR B 1 487 ? -39.969 2.434 -16.859 1 93.12 487 THR B N 1
ATOM 9953 C CA . THR B 1 487 ? -38.906 2.389 -17.859 1 93.12 487 THR B CA 1
ATOM 9954 C C . THR B 1 487 ? -37.562 2.162 -17.203 1 93.12 487 THR B C 1
ATOM 9956 O O . THR B 1 487 ? -37.219 2.826 -16.219 1 93.12 487 THR B O 1
ATOM 9959 N N . CYS B 1 488 ? -36.844 1.256 -17.688 1 93.19 488 CYS B N 1
ATOM 9960 C CA . CYS B 1 488 ? -35.5 0.97 -17.203 1 93.19 488 CYS B CA 1
ATOM 9961 C C . CYS B 1 488 ? -34.531 2.092 -17.578 1 93.19 488 CYS B C 1
ATOM 9963 O O . CYS B 1 488 ? -34.562 2.592 -18.703 1 93.19 488 CYS B O 1
ATOM 9965 N N . PRO B 1 489 ? -33.719 2.492 -16.672 1 89.69 489 PRO B N 1
ATOM 9966 C CA . PRO B 1 489 ? -32.75 3.541 -16.953 1 89.69 489 PRO B CA 1
ATOM 9967 C C . PRO B 1 489 ? -31.766 3.156 -18.078 1 89.69 489 PRO B C 1
ATOM 9969 O O . PRO B 1 489 ? -31.188 4.031 -18.719 1 89.69 489 PRO B O 1
ATOM 9972 N N . ASN B 1 490 ? -31.641 1.857 -18.359 1 90.62 490 ASN B N 1
ATOM 9973 C CA . ASN B 1 490 ? -30.734 1.371 -19.391 1 90.62 490 ASN B CA 1
ATOM 9974 C C . ASN B 1 490 ? -31.453 1.133 -20.719 1 90.62 490 ASN B C 1
ATOM 9976 O O . ASN B 1 490 ? -30.891 0.548 -21.641 1 90.62 490 ASN B O 1
ATOM 9980 N N . SER B 1 491 ? -32.656 1.604 -20.797 1 91.81 491 SER B N 1
ATOM 9981 C CA . SER B 1 491 ? -33.469 1.332 -21.969 1 91.81 491 SER B CA 1
ATOM 9982 C C . SER B 1 491 ? -32.844 1.878 -23.234 1 91.81 491 SER B C 1
ATOM 9984 O O . SER B 1 491 ? -32.875 1.231 -24.281 1 91.81 491 SER B O 1
ATOM 9986 N N . ALA B 1 492 ? -32.25 3.012 -23.094 1 88.69 492 ALA B N 1
ATOM 9987 C CA . ALA B 1 492 ? -31.625 3.645 -24.266 1 88.69 492 ALA B CA 1
ATOM 9988 C C . ALA B 1 492 ? -30.406 2.869 -24.734 1 88.69 492 ALA B C 1
ATOM 9990 O O . ALA B 1 492 ? -30.156 2.738 -25.938 1 88.69 492 ALA B O 1
ATOM 9991 N N . SER B 1 493 ? -29.719 2.352 -23.781 1 86.69 493 SER B N 1
ATOM 9992 C CA . SER B 1 493 ? -28.453 1.691 -24.094 1 86.69 493 SER B CA 1
ATOM 9993 C C . SER B 1 493 ? -28.672 0.224 -24.453 1 86.69 493 SER B C 1
ATOM 9995 O O . SER B 1 493 ? -27.969 -0.329 -25.297 1 86.69 493 SER B O 1
ATOM 9997 N N . TYR B 1 494 ? -29.688 -0.448 -23.812 1 90.31 494 TYR B N 1
ATOM 9998 C CA . TYR B 1 494 ? -29.812 -1.892 -23.969 1 90.31 494 TYR B CA 1
ATOM 9999 C C . TYR B 1 494 ? -31.109 -2.244 -24.688 1 90.31 494 TYR B C 1
ATOM 10001 O O . TYR B 1 494 ? -31.375 -3.414 -24.969 1 90.31 494 TYR B O 1
ATOM 10009 N N . GLY B 1 495 ? -31.969 -1.237 -24.984 1 89.88 495 GLY B N 1
ATOM 10010 C CA . GLY B 1 495 ? -33.25 -1.484 -25.656 1 89.88 495 GLY B CA 1
ATOM 10011 C C . GLY B 1 495 ? -34.219 -2.236 -24.797 1 89.88 495 GLY B C 1
ATOM 10012 O O . GLY B 1 495 ? -34.969 -3.098 -25.297 1 89.88 495 GLY B O 1
ATOM 10013 N N . CYS B 1 496 ? -34.219 -1.918 -23.484 1 92.38 496 CYS B N 1
ATOM 10014 C CA . CYS B 1 496 ? -35.125 -2.602 -22.562 1 92.38 496 CYS B CA 1
ATOM 10015 C C . CYS B 1 496 ? -36.594 -2.209 -22.812 1 92.38 496 CYS B C 1
ATOM 10017 O O . CYS B 1 496 ? -36.875 -1.041 -23.078 1 92.38 496 CYS B O 1
ATOM 10019 N N . LEU B 1 497 ? -37.438 -3.162 -22.766 1 90.56 497 LEU B N 1
ATOM 10020 C CA . LEU B 1 497 ? -38.875 -2.887 -22.844 1 90.56 497 LEU B CA 1
ATOM 10021 C C . LEU B 1 497 ? -39.406 -2.389 -21.5 1 90.56 497 LEU B C 1
ATOM 10023 O O . LEU B 1 497 ? -38.781 -2.607 -20.453 1 90.56 497 LEU B O 1
ATOM 10027 N N . ASP B 1 498 ? -40.469 -1.696 -21.562 1 92.12 498 ASP B N 1
ATOM 10028 C CA . ASP B 1 498 ? -41.094 -1.255 -20.328 1 92.12 498 ASP B CA 1
ATOM 10029 C C . ASP B 1 498 ? -41.469 -2.447 -19.453 1 92.12 498 ASP B C 1
ATOM 10031 O O . ASP B 1 498 ? -41.906 -3.484 -19.969 1 92.12 498 ASP B O 1
ATOM 10035 N N . LEU B 1 499 ? -41.312 -2.264 -18.203 1 91 499 LEU B N 1
ATOM 10036 C CA . LEU B 1 499 ? -41.531 -3.342 -17.25 1 91 499 LEU B CA 1
ATOM 10037 C C . LEU B 1 499 ? -42.844 -3.131 -16.5 1 91 499 LEU B C 1
ATOM 10039 O O . LEU B 1 499 ? -43.156 -2.014 -16.078 1 91 499 LEU B O 1
ATOM 10043 N N . TRP B 1 500 ? -43.562 -4.168 -16.375 1 90.12 500 TRP B N 1
ATOM 10044 C CA . TRP B 1 500 ? -44.781 -4.109 -15.586 1 90.12 500 TRP B CA 1
ATOM 10045 C C . TRP B 1 500 ? -44.469 -4.031 -14.094 1 90.12 500 TRP B C 1
ATOM 10047 O O . TRP B 1 500 ? -43.812 -4.93 -13.547 1 90.12 500 TRP B O 1
ATOM 10057 N N . GLY B 1 501 ? -44.906 -2.998 -13.398 1 90.75 501 GLY B N 1
ATOM 10058 C CA . GLY B 1 501 ? -44.594 -2.705 -12.008 1 90.75 501 GLY B CA 1
ATOM 10059 C C . GLY B 1 501 ? -44.812 -3.883 -11.086 1 90.75 501 GLY B C 1
ATOM 10060 O O . GLY B 1 501 ? -43.938 -4.262 -10.312 1 90.75 501 GLY B O 1
ATOM 10061 N N . PRO B 1 502 ? -45.969 -4.492 -11.094 1 90.69 502 PRO B N 1
ATOM 10062 C CA . PRO B 1 502 ? -46.281 -5.625 -10.219 1 90.69 502 PRO B CA 1
ATOM 10063 C C . PRO B 1 502 ? -45.312 -6.805 -10.43 1 90.69 502 PRO B C 1
ATOM 10065 O O . PRO B 1 502 ? -44.969 -7.488 -9.469 1 90.69 502 PRO B O 1
ATOM 10068 N N . ASP B 1 503 ? -44.969 -7.062 -11.57 1 90.62 503 ASP B N 1
ATOM 10069 C CA . ASP B 1 503 ? -44.031 -8.133 -11.836 1 90.62 503 ASP B CA 1
ATOM 10070 C C . ASP B 1 503 ? -42.625 -7.746 -11.383 1 90.62 503 ASP B C 1
ATOM 10072 O O . ASP B 1 503 ? -41.906 -8.555 -10.766 1 90.62 503 ASP B O 1
ATOM 10076 N N . LEU B 1 504 ? -42.281 -6.531 -11.695 1 91.44 504 LEU B N 1
ATOM 10077 C CA . LEU B 1 504 ? -40.938 -6.023 -11.398 1 91.44 504 LEU B CA 1
ATOM 10078 C C . LEU B 1 504 ? -40.656 -6.09 -9.898 1 91.44 504 LEU B C 1
ATOM 10080 O O . LEU B 1 504 ? -39.594 -6.574 -9.492 1 91.44 504 LEU B O 1
ATOM 10084 N N . PHE B 1 505 ? -41.594 -5.734 -9.086 1 92.31 505 PHE B N 1
ATOM 10085 C CA . PHE B 1 505 ? -41.344 -5.59 -7.656 1 92.31 505 PHE B CA 1
ATOM 10086 C C . PHE B 1 505 ? -41.875 -6.801 -6.891 1 92.31 505 PHE B C 1
ATOM 10088 O O . PHE B 1 505 ? -41.812 -6.836 -5.66 1 92.31 505 PHE B O 1
ATOM 10095 N N . ALA B 1 506 ? -42.375 -7.785 -7.551 1 91 506 ALA B N 1
ATOM 10096 C CA . ALA B 1 506 ? -42.781 -9.055 -6.938 1 91 506 ALA B CA 1
ATOM 10097 C C . ALA B 1 506 ? -41.844 -10.18 -7.371 1 91 506 ALA B C 1
ATOM 10099 O O . ALA B 1 506 ? -40.812 -10.406 -6.742 1 91 506 ALA B O 1
ATOM 10100 N N . GLU B 1 507 ? -42.062 -10.695 -8.586 1 87.75 507 GLU B N 1
ATOM 10101 C CA . GLU B 1 507 ? -41.375 -11.891 -9.047 1 87.75 507 GLU B CA 1
ATOM 10102 C C . GLU B 1 507 ? -39.906 -11.57 -9.406 1 87.75 507 GLU B C 1
ATOM 10104 O O . GLU B 1 507 ? -39 -12.375 -9.156 1 87.75 507 GLU B O 1
ATOM 10109 N N . PHE B 1 508 ? -39.688 -10.367 -9.867 1 91.5 508 PHE B N 1
ATOM 10110 C CA . PHE B 1 508 ? -38.375 -10.062 -10.406 1 91.5 508 PHE B CA 1
ATOM 10111 C C . PHE B 1 508 ? -37.5 -9.406 -9.344 1 91.5 508 PHE B C 1
ATOM 10113 O O . PHE B 1 508 ? -36.344 -9.086 -9.602 1 91.5 508 PHE B O 1
ATOM 10120 N N . ALA B 1 509 ? -38 -9.148 -8.211 1 93.88 509 ALA B N 1
ATOM 10121 C CA . ALA B 1 509 ? -37.25 -8.586 -7.09 1 93.88 509 ALA B CA 1
ATOM 10122 C C . ALA B 1 509 ? -36.594 -7.262 -7.48 1 93.88 509 ALA B C 1
ATOM 10124 O O . ALA B 1 509 ? -35.469 -6.984 -7.086 1 93.88 509 ALA B O 1
ATOM 10125 N N . GLY B 1 510 ? -37.312 -6.508 -8.352 1 94 510 GLY B N 1
ATOM 10126 C CA . GLY B 1 510 ? -36.812 -5.195 -8.75 1 94 510 GLY B CA 1
ATOM 10127 C C . GLY B 1 510 ? -35.688 -5.262 -9.781 1 94 510 GLY B C 1
ATOM 10128 O O . GLY B 1 510 ? -34.906 -4.32 -9.914 1 94 510 GLY B O 1
ATOM 10129 N N . VAL B 1 511 ? -35.469 -6.375 -10.523 1 95.38 511 VAL B N 1
ATOM 10130 C CA . VAL B 1 511 ? -34.406 -6.539 -11.5 1 95.38 511 VAL B CA 1
ATOM 10131 C C . VAL B 1 511 ? -35 -6.562 -12.906 1 95.38 511 VAL B C 1
ATOM 10133 O O . VAL B 1 511 ? -35.938 -7.316 -13.188 1 95.38 511 VAL B O 1
ATOM 10136 N N . CYS B 1 512 ? -34.5 -5.684 -13.695 1 94.94 512 CYS B N 1
ATOM 10137 C CA . CYS B 1 512 ? -34.938 -5.641 -15.078 1 94.94 512 CYS B CA 1
ATOM 10138 C C . CYS B 1 512 ? -34.719 -6.98 -15.766 1 94.94 512 CYS B C 1
ATOM 10140 O O . CYS B 1 512 ? -33.594 -7.5 -15.758 1 94.94 512 CYS B O 1
ATOM 10142 N N . SER B 1 513 ? -35.625 -7.512 -16.422 1 91.12 513 SER B N 1
ATOM 10143 C CA . SER B 1 513 ? -35.562 -8.828 -17.047 1 91.12 513 SER B CA 1
ATOM 10144 C C . SER B 1 513 ? -34.75 -8.789 -18.344 1 91.12 513 SER B C 1
ATOM 10146 O O . SER B 1 513 ? -34.344 -9.828 -18.844 1 91.12 513 SER B O 1
ATOM 10148 N N . HIS B 1 514 ? -34.5 -7.574 -18.812 1 91.06 514 HIS B N 1
ATOM 10149 C CA . HIS B 1 514 ? -33.781 -7.445 -20.078 1 91.06 514 HIS B CA 1
ATOM 10150 C C . HIS B 1 514 ? -32.281 -7.242 -19.875 1 91.06 514 HIS B C 1
ATOM 10152 O O . HIS B 1 514 ? -31.484 -8.008 -20.391 1 91.06 514 HIS B O 1
ATOM 10158 N N . CYS B 1 515 ? -31.969 -6.207 -19.094 1 92.56 515 CYS B N 1
ATOM 10159 C CA . CYS B 1 515 ? -30.547 -5.863 -18.984 1 92.56 515 CYS B CA 1
ATOM 10160 C C . CYS B 1 515 ? -30 -6.23 -17.625 1 92.56 515 CYS B C 1
ATOM 10162 O O . CYS B 1 515 ? -28.797 -6.211 -17.406 1 92.56 515 CYS B O 1
ATOM 10164 N N . GLY B 1 516 ? -30.828 -6.496 -16.703 1 92.75 516 GLY B N 1
ATOM 10165 C CA . GLY B 1 516 ? -30.375 -6.887 -15.375 1 92.75 516 GLY B CA 1
ATOM 10166 C C . GLY B 1 516 ? -30.156 -5.703 -14.453 1 92.75 516 GLY B C 1
ATOM 10167 O O . GLY B 1 516 ? -29.547 -5.844 -13.391 1 92.75 516 GLY B O 1
ATOM 10168 N N . TYR B 1 517 ? -30.688 -4.547 -14.797 1 94.88 517 TYR B N 1
ATOM 10169 C CA . TYR B 1 517 ? -30.578 -3.373 -13.938 1 94.88 517 TYR B CA 1
ATOM 10170 C C . TYR B 1 517 ? -31.344 -3.588 -12.633 1 94.88 517 TYR B C 1
ATOM 10172 O O . TYR B 1 517 ? -32.438 -4.145 -12.641 1 94.88 517 TYR B O 1
ATOM 10180 N N . HIS B 1 518 ? -30.781 -3.205 -11.57 1 95.69 518 HIS B N 1
ATOM 10181 C CA . HIS B 1 518 ? -31.391 -3.379 -10.25 1 95.69 518 HIS B CA 1
ATOM 10182 C C . HIS B 1 518 ? -32.031 -2.084 -9.766 1 95.69 518 HIS B C 1
ATOM 10184 O O . HIS B 1 518 ? -31.328 -1.145 -9.383 1 95.69 518 HIS B O 1
ATOM 10190 N N . PHE B 1 519 ? -33.344 -2.084 -9.734 1 94.38 519 PHE B N 1
ATOM 10191 C CA . PHE B 1 519 ? -34.062 -0.962 -9.141 1 94.38 519 PHE B CA 1
ATOM 10192 C C . PHE B 1 519 ? -33.938 -0.97 -7.625 1 94.38 519 PHE B C 1
ATOM 10194 O O . PHE B 1 519 ? -33.844 -2.035 -7.012 1 94.38 519 PHE B O 1
ATOM 10201 N N . PRO B 1 520 ? -33.906 0.206 -6.992 1 92.88 520 PRO B N 1
ATOM 10202 C CA . PRO B 1 520 ? -33.781 0.225 -5.531 1 92.88 520 PRO B CA 1
ATOM 10203 C C . PRO B 1 520 ? -35 -0.448 -4.852 1 92.88 520 PRO B C 1
ATOM 10205 O O . PRO B 1 520 ? -36.125 -0.295 -5.301 1 92.88 520 PRO B O 1
ATOM 10208 N N . MET B 1 521 ? -34.719 -1.235 -3.84 1 94.75 521 MET B N 1
ATOM 10209 C CA . MET B 1 521 ? -35.719 -1.886 -3.004 1 94.75 521 MET B CA 1
ATOM 10210 C C . MET B 1 521 ? -35.656 -1.374 -1.57 1 94.75 521 MET B C 1
ATOM 10212 O O . MET B 1 521 ? -34.656 -0.811 -1.156 1 94.75 521 MET B O 1
ATOM 10216 N N . GLU B 1 522 ? -36.719 -1.509 -0.844 1 93.75 522 GLU B N 1
ATOM 10217 C CA . GLU B 1 522 ? -36.75 -1.065 0.546 1 93.75 522 GLU B CA 1
ATOM 10218 C C . GLU B 1 522 ? -35.938 -2.018 1.44 1 93.75 522 GLU B C 1
ATOM 10220 O O . GLU B 1 522 ? -35.812 -3.199 1.125 1 93.75 522 GLU B O 1
ATOM 10225 N N . PRO B 1 523 ? -35.406 -1.495 2.564 1 94.38 523 PRO B N 1
ATOM 10226 C CA . PRO B 1 523 ? -34.594 -2.326 3.461 1 94.38 523 PRO B CA 1
ATOM 10227 C C . PRO B 1 523 ? -35.344 -3.545 3.979 1 94.38 523 PRO B C 1
ATOM 10229 O O . PRO B 1 523 ? -34.75 -4.594 4.223 1 94.38 523 PRO B O 1
ATOM 10232 N N . GLU B 1 524 ? -36.625 -3.461 4.117 1 93.44 524 GLU B N 1
ATOM 10233 C CA . GLU B 1 524 ? -37.469 -4.562 4.609 1 93.44 524 GLU B CA 1
ATOM 10234 C C . GLU B 1 524 ? -37.344 -5.781 3.697 1 93.44 524 GLU B C 1
ATOM 10236 O O . GLU B 1 524 ? -37.406 -6.922 4.164 1 93.44 524 GLU B O 1
ATOM 10241 N N . TRP B 1 525 ? -37.25 -5.477 2.449 1 94.69 525 TRP B N 1
ATOM 10242 C CA . TRP B 1 525 ? -37.125 -6.578 1.496 1 94.69 525 TRP B CA 1
ATOM 10243 C C . TRP B 1 525 ? -35.906 -7.457 1.832 1 94.69 525 TRP B C 1
ATOM 10245 O O . TRP B 1 525 ? -36.031 -8.688 1.84 1 94.69 525 TRP B O 1
ATOM 10255 N N . TYR B 1 526 ? -34.812 -6.887 2.129 1 94.69 526 TYR B N 1
ATOM 10256 C CA . TYR B 1 526 ? -33.594 -7.613 2.428 1 94.69 526 TYR B CA 1
ATOM 10257 C C . TYR B 1 526 ? -33.688 -8.352 3.758 1 94.69 526 TYR B C 1
ATOM 10259 O O . TYR B 1 526 ? -33.344 -9.523 3.854 1 94.69 526 TYR B O 1
ATOM 10267 N N . VAL B 1 527 ? -34.219 -7.668 4.734 1 95.25 527 VAL B N 1
ATOM 10268 C CA . VAL B 1 527 ? -34.344 -8.234 6.078 1 95.25 527 VAL B CA 1
ATOM 10269 C C . VAL B 1 527 ? -35.219 -9.484 6.043 1 95.25 527 VAL B C 1
ATOM 10271 O O . VAL B 1 527 ? -34.938 -10.469 6.723 1 95.25 527 VAL B O 1
ATOM 10274 N N . LYS B 1 528 ? -36.188 -9.508 5.168 1 94.81 528 LYS B N 1
ATOM 10275 C CA . LYS B 1 528 ? -37.188 -10.578 5.188 1 94.81 528 LYS B CA 1
ATOM 10276 C C . LYS B 1 528 ? -36.844 -11.664 4.168 1 94.81 528 LYS B C 1
ATOM 10278 O O . LYS B 1 528 ? -37.219 -12.82 4.328 1 94.81 528 LYS B O 1
ATOM 10283 N N . ASN B 1 529 ? -36.094 -11.32 3.152 1 95.38 529 ASN B N 1
ATOM 10284 C CA . ASN B 1 529 ? -35.875 -12.289 2.082 1 95.38 529 ASN B CA 1
ATOM 10285 C C . ASN B 1 529 ? -34.469 -12.883 2.129 1 95.38 529 ASN B C 1
ATOM 10287 O O . ASN B 1 529 ? -34.219 -13.961 1.594 1 95.38 529 ASN B O 1
ATOM 10291 N N . VAL B 1 530 ? -33.5 -12.258 2.699 1 96.06 530 VAL B N 1
ATOM 10292 C CA . VAL B 1 530 ? -32.125 -12.695 2.656 1 96.06 530 VAL B CA 1
ATOM 10293 C C . VAL B 1 530 ? -31.828 -13.633 3.828 1 96.06 530 VAL B C 1
ATOM 10295 O O . VAL B 1 530 ? -31.172 -14.664 3.666 1 96.06 530 VAL B O 1
ATOM 10298 N N . PHE B 1 531 ? -32.344 -13.352 5.008 1 96.62 531 PHE B N 1
ATOM 10299 C CA . PHE B 1 531 ? -32.031 -14.102 6.219 1 96.62 531 PHE B CA 1
ATOM 10300 C C . PHE B 1 531 ? -33.094 -15.156 6.484 1 96.62 531 PHE B C 1
ATOM 10302 O O . PHE B 1 531 ? -34.188 -15.094 5.922 1 96.62 531 PHE B O 1
ATOM 10309 N N . ASP B 1 532 ? -32.781 -16.078 7.359 1 95.19 532 ASP B N 1
ATOM 10310 C CA . ASP B 1 532 ? -33.719 -17.141 7.711 1 95.19 532 ASP B CA 1
ATOM 10311 C C . ASP B 1 532 ? -35 -16.547 8.32 1 95.19 532 ASP B C 1
ATOM 10313 O O . ASP B 1 532 ? -34.938 -15.625 9.133 1 95.19 532 ASP B O 1
ATOM 10317 N N . PRO B 1 533 ? -36.125 -17.125 7.871 1 93.62 533 PRO B N 1
ATOM 10318 C CA . PRO B 1 533 ? -37.375 -16.609 8.43 1 93.62 533 PRO B CA 1
ATOM 10319 C C . PRO B 1 533 ? -37.438 -16.719 9.953 1 93.62 533 PRO B C 1
ATOM 10321 O O . PRO B 1 533 ? -37.062 -17.766 10.516 1 93.62 533 PRO B O 1
ATOM 10324 N N . GLY B 1 534 ? -37.75 -15.633 10.578 1 92.81 534 GLY B N 1
ATOM 10325 C CA . GLY B 1 534 ? -37.938 -15.609 12.023 1 92.81 534 GLY B CA 1
ATOM 10326 C C . GLY B 1 534 ? -36.625 -15.492 12.789 1 92.81 534 GLY B C 1
ATOM 10327 O O . GLY B 1 534 ? -36.625 -15.523 14.023 1 92.81 534 GLY B O 1
ATOM 10328 N N . SER B 1 535 ? -35.562 -15.328 12.156 1 95 535 SER B N 1
ATOM 10329 C CA . SER B 1 535 ? -34.25 -15.336 12.828 1 95 535 SER B CA 1
ATOM 10330 C C . SER B 1 535 ? -33.812 -13.922 13.195 1 95 535 SER B C 1
ATOM 10332 O O . SER B 1 535 ? -32.906 -13.742 14.008 1 95 535 SER B O 1
ATOM 10334 N N . VAL B 1 536 ? -34.5 -12.922 12.727 1 96.69 536 VAL B N 1
ATOM 10335 C CA . VAL B 1 536 ? -34.031 -11.547 12.883 1 96.69 536 VAL B CA 1
ATOM 10336 C C . VAL B 1 536 ? -34.438 -11.031 14.273 1 96.69 536 VAL B C 1
ATOM 10338 O O . VAL B 1 536 ? -35.625 -10.992 14.617 1 96.69 536 VAL B O 1
ATOM 10341 N N . PHE B 1 537 ? -33.406 -10.641 15.055 1 97 537 PHE B N 1
ATOM 10342 C CA . PHE B 1 537 ? -33.594 -10.039 16.375 1 97 537 PHE B CA 1
ATOM 10343 C C . PHE B 1 537 ? -32.906 -8.688 16.453 1 97 537 PHE B C 1
ATOM 10345 O O . PHE B 1 537 ? -31.688 -8.617 16.609 1 97 537 PHE B O 1
ATOM 10352 N N . GLU B 1 538 ? -33.719 -7.637 16.438 1 96.69 538 GLU B N 1
ATOM 10353 C CA . GLU B 1 538 ? -33.156 -6.289 16.484 1 96.69 538 GLU B CA 1
ATOM 10354 C C . GLU B 1 538 ? -32.75 -5.891 17.891 1 96.69 538 GLU B C 1
ATOM 10356 O O . GLU B 1 538 ? -33.469 -6.211 18.859 1 96.69 538 GLU B O 1
ATOM 10361 N N . PHE B 1 539 ? -31.578 -5.316 18.062 1 94.94 539 PHE B N 1
ATOM 10362 C CA . PHE B 1 539 ? -31.125 -4.785 19.344 1 94.94 539 PHE B CA 1
ATOM 10363 C C . PHE B 1 539 ? -30.719 -3.326 19.203 1 94.94 539 PHE B C 1
ATOM 10365 O O . PHE B 1 539 ? -30.375 -2.869 18.109 1 94.94 539 PHE B O 1
ATOM 10372 N N . ASN B 1 540 ? -30.859 -2.504 20.281 1 93.25 540 ASN B N 1
ATOM 10373 C CA . ASN B 1 540 ? -30.516 -1.088 20.375 1 93.25 540 ASN B CA 1
ATOM 10374 C C . ASN B 1 540 ? -31.453 -0.236 19.516 1 93.25 540 ASN B C 1
ATOM 10376 O O . ASN B 1 540 ? -31.016 0.763 18.938 1 93.25 540 ASN B O 1
ATOM 10380 N N . SER B 1 541 ? -32.688 -0.675 19.344 1 92.06 541 SER B N 1
ATOM 10381 C CA . SER B 1 541 ? -33.688 0.055 18.562 1 92.06 541 SER B CA 1
ATOM 10382 C C . SER B 1 541 ? -34.031 1.382 19.219 1 92.06 541 SER B C 1
ATOM 10384 O O . SER B 1 541 ? -34.531 2.291 18.562 1 92.06 541 SER B O 1
ATOM 10386 N N . GLU B 1 542 ? -33.688 1.517 20.453 1 90.81 542 GLU B N 1
ATOM 10387 C CA . GLU B 1 542 ? -34.062 2.686 21.234 1 90.81 542 GLU B CA 1
ATOM 10388 C C . GLU B 1 542 ? -33.125 3.848 21.016 1 90.81 542 GLU B C 1
ATOM 10390 O O . GLU B 1 542 ? -33.406 4.988 21.375 1 90.81 542 GLU B O 1
ATOM 10395 N N . ILE B 1 543 ? -31.969 3.539 20.469 1 93.12 543 ILE B N 1
ATOM 10396 C CA . ILE B 1 543 ? -31 4.598 20.188 1 93.12 543 ILE B CA 1
ATOM 10397 C C . ILE B 1 543 ? -31.5 5.461 19.031 1 93.12 543 ILE B C 1
ATOM 10399 O O . ILE B 1 543 ? -31.75 4.957 17.938 1 93.12 543 ILE B O 1
ATOM 10403 N N . GLU B 1 544 ? -31.609 6.797 19.297 1 93 544 GLU B N 1
ATOM 10404 C CA . GLU B 1 544 ? -32.25 7.688 18.328 1 93 544 GLU B CA 1
ATOM 10405 C C . GLU B 1 544 ? -31.297 8.781 17.875 1 93 544 GLU B C 1
ATOM 10407 O O . GLU B 1 544 ? -30.484 9.273 18.656 1 93 544 GLU B O 1
ATOM 10412 N N . ALA B 1 545 ? -31.531 9.148 16.547 1 93.06 545 ALA B N 1
ATOM 10413 C CA . ALA B 1 545 ? -30.812 10.305 16.031 1 93.06 545 ALA B CA 1
ATOM 10414 C C . ALA B 1 545 ? -31.297 11.594 16.688 1 93.06 545 ALA B C 1
ATOM 10416 O O . ALA B 1 545 ? -32.469 11.758 16.953 1 93.06 545 ALA B O 1
ATOM 10417 N N . GLY B 1 546 ? -30.328 12.477 16.984 1 90.81 546 GLY B N 1
ATOM 10418 C CA . GLY B 1 546 ? -30.672 13.742 17.609 1 90.81 546 GLY B CA 1
ATOM 10419 C C . GLY B 1 546 ? -30.078 14.945 16.906 1 90.81 546 GLY B C 1
ATOM 10420 O O . GLY B 1 546 ? -29.672 14.852 15.75 1 90.81 546 GLY B O 1
ATOM 10421 N N . ASN B 1 547 ? -30.266 16.062 17.531 1 93.81 547 ASN B N 1
ATOM 10422 C CA . ASN B 1 547 ? -29.719 17.328 17.062 1 93.81 547 ASN B CA 1
ATOM 10423 C C . ASN B 1 547 ? -28.781 17.953 18.109 1 93.81 547 ASN B C 1
ATOM 10425 O O . ASN B 1 547 ? -29.094 19.016 18.656 1 93.81 547 ASN B O 1
ATOM 10429 N N . PRO B 1 548 ? -27.625 17.328 18.203 1 93.19 548 PRO B N 1
ATOM 10430 C CA . PRO B 1 548 ? -26.734 17.719 19.297 1 93.19 548 PRO B CA 1
ATOM 10431 C C . PRO B 1 548 ? -26.219 19.156 19.141 1 93.19 548 PRO B C 1
ATOM 10433 O O . PRO B 1 548 ? -25.828 19.781 20.125 1 93.19 548 PRO B O 1
ATOM 10436 N N . LEU B 1 549 ? -26.234 19.75 17.969 1 95 549 LEU B N 1
ATOM 10437 C CA . LEU B 1 549 ? -25.703 21.078 17.75 1 95 549 LEU B CA 1
ATOM 10438 C C . LEU B 1 549 ? -26.812 22.125 17.734 1 95 549 LEU B C 1
ATOM 10440 O O . LEU B 1 549 ? -26.562 23.312 17.562 1 95 549 LEU B O 1
ATOM 10444 N N . ASP B 1 550 ? -28.031 21.688 17.859 1 94.25 550 ASP B N 1
ATOM 10445 C CA . ASP B 1 550 ? -29.188 22.562 17.703 1 94.25 550 ASP B CA 1
ATOM 10446 C C . ASP B 1 550 ? -29.156 23.25 16.328 1 94.25 550 ASP B C 1
ATOM 10448 O O . ASP B 1 550 ? -29.344 24.469 16.25 1 94.25 550 ASP B O 1
ATOM 10452 N N . PHE B 1 551 ? -28.781 22.469 15.406 1 95.5 551 PHE B N 1
ATOM 10453 C CA . PHE B 1 551 ? -28.766 22.969 14.039 1 95.5 551 PHE B CA 1
ATOM 10454 C C . PHE B 1 551 ? -30.156 23.375 13.594 1 95.5 551 PHE B C 1
ATOM 10456 O O . PHE B 1 551 ? -31.109 22.594 13.727 1 95.5 551 PHE B O 1
ATOM 10463 N N . PRO B 1 552 ? -30.312 24.484 13.055 1 94.19 552 PRO B N 1
ATOM 10464 C CA . PRO B 1 552 ? -31.641 25 12.758 1 94.19 552 PRO B CA 1
ATOM 10465 C C . PRO B 1 552 ? -32.406 24.125 11.781 1 94.19 552 PRO B C 1
ATOM 10467 O O . PRO B 1 552 ? -31.891 23.75 10.727 1 94.19 552 PRO B O 1
ATOM 10470 N N . GLY B 1 553 ? -33.656 23.781 12.195 1 93.06 553 GLY B N 1
ATOM 10471 C CA . GLY B 1 553 ? -34.562 23.047 11.328 1 93.06 553 GLY B CA 1
ATOM 10472 C C . GLY B 1 553 ? -34.281 21.547 11.297 1 93.06 553 GLY B C 1
ATOM 10473 O O . GLY B 1 553 ? -35.031 20.781 10.703 1 93.06 553 GLY B O 1
ATOM 10474 N N . PHE B 1 554 ? -33.25 21.172 11.93 1 94.56 554 PHE B N 1
ATOM 10475 C CA . PHE B 1 554 ? -32.812 19.781 11.781 1 94.56 554 PHE B CA 1
ATOM 10476 C C . PHE B 1 554 ? -33.656 18.859 12.656 1 94.56 554 PHE B C 1
ATOM 10478 O O . PHE B 1 554 ? -33.938 17.719 12.273 1 94.56 554 PHE B O 1
ATOM 10485 N N . ALA B 1 555 ? -34.156 19.266 13.758 1 94.44 555 ALA B N 1
ATOM 10486 C CA . ALA B 1 555 ? -35 18.453 14.625 1 94.44 555 ALA B CA 1
ATOM 10487 C C . ALA B 1 555 ? -36.281 18.047 13.898 1 94.44 555 ALA B C 1
ATOM 10489 O O . ALA B 1 555 ? -36.75 16.906 14.039 1 94.44 555 ALA B O 1
ATOM 10490 N N . GLU B 1 556 ? -36.812 18.906 13.172 1 95.25 556 GLU B N 1
ATOM 10491 C CA . GLU B 1 556 ? -38.031 18.625 12.414 1 95.25 556 GLU B CA 1
ATOM 10492 C C . GLU B 1 556 ? -37.75 17.625 11.289 1 95.25 556 GLU B C 1
ATOM 10494 O O . GLU B 1 556 ? -38.594 16.75 11.023 1 95.25 556 GLU B O 1
ATOM 10499 N N . ARG B 1 557 ? -36.656 17.812 10.711 1 95.12 557 ARG B N 1
ATOM 10500 C CA . ARG B 1 557 ? -36.281 16.906 9.633 1 95.12 557 ARG B CA 1
ATOM 10501 C C . ARG B 1 557 ? -36.125 15.484 10.156 1 95.12 557 ARG B C 1
ATOM 10503 O O . ARG B 1 557 ? -36.469 14.516 9.477 1 95.12 557 ARG B O 1
ATOM 10510 N N . ILE B 1 558 ? -35.5 15.352 11.336 1 95.25 558 ILE B N 1
ATOM 10511 C CA . ILE B 1 558 ? -35.344 14.047 11.961 1 95.25 558 ILE B CA 1
ATOM 10512 C C . ILE B 1 558 ? -36.719 13.445 12.281 1 95.25 558 ILE B C 1
ATOM 10514 O O . ILE B 1 558 ? -36.969 12.266 12.008 1 95.25 558 ILE B O 1
ATOM 10518 N N . SER B 1 559 ? -37.562 14.234 12.805 1 95 559 SER B N 1
ATOM 10519 C CA . SER B 1 559 ? -38.906 13.773 13.133 1 95 559 SER B CA 1
ATOM 10520 C C . SER B 1 559 ? -39.656 13.305 11.891 1 95 559 SER B C 1
ATOM 10522 O O . SER B 1 559 ? -40.344 12.289 11.922 1 95 559 SER B O 1
ATOM 10524 N N . ASP B 1 560 ? -39.5 14.023 10.906 1 96.19 560 ASP B N 1
ATOM 10525 C CA . ASP B 1 560 ? -40.125 13.648 9.648 1 96.19 560 ASP B CA 1
ATOM 10526 C C . ASP B 1 560 ? -39.594 12.305 9.141 1 96.19 560 ASP B C 1
ATOM 10528 O O . ASP B 1 560 ? -40.375 11.484 8.648 1 96.19 560 ASP B O 1
ATOM 10532 N N . ALA B 1 561 ? -38.312 12.164 9.203 1 95.75 561 ALA B N 1
ATOM 10533 C CA . ALA B 1 561 ? -37.719 10.906 8.773 1 95.75 561 ALA B CA 1
ATOM 10534 C C . ALA B 1 561 ? -38.219 9.742 9.625 1 95.75 561 ALA B C 1
ATOM 10536 O O . ALA B 1 561 ? -38.469 8.648 9.109 1 95.75 561 ALA B O 1
ATOM 10537 N N . GLN B 1 562 ? -38.344 9.961 10.891 1 95.31 562 GLN B N 1
ATOM 10538 C CA . GLN B 1 562 ? -38.844 8.93 11.805 1 95.31 562 GLN B CA 1
ATOM 10539 C C . GLN B 1 562 ? -40.281 8.531 11.484 1 95.31 562 GLN B C 1
ATOM 10541 O O . GLN B 1 562 ? -40.625 7.348 11.484 1 95.31 562 GLN B O 1
ATOM 10546 N N . LYS B 1 563 ? -41.031 9.492 11.148 1 95.44 563 LYS B N 1
ATOM 10547 C CA . LYS B 1 563 ? -42.406 9.234 10.805 1 95.44 563 LYS B CA 1
ATOM 10548 C C . LYS B 1 563 ? -42.531 8.484 9.477 1 95.44 563 LYS B C 1
ATOM 10550 O O . LYS B 1 563 ? -43.312 7.559 9.344 1 95.44 563 LYS B O 1
ATOM 10555 N N . LYS B 1 564 ? -41.75 8.867 8.641 1 94.38 564 LYS B N 1
ATOM 10556 C CA . LYS B 1 564 ? -41.812 8.32 7.289 1 94.38 564 LYS B CA 1
ATOM 10557 C C . LYS B 1 564 ? -41.312 6.883 7.262 1 94.38 564 LYS B C 1
ATOM 10559 O O . LYS B 1 564 ? -41.812 6.043 6.523 1 94.38 564 LYS B O 1
ATOM 10564 N N . THR B 1 565 ? -40.281 6.586 8.008 1 94 565 THR B N 1
ATOM 10565 C CA . THR B 1 565 ? -39.594 5.293 7.895 1 94 565 THR B CA 1
ATOM 10566 C C . THR B 1 565 ? -40 4.375 9.047 1 94 565 THR B C 1
ATOM 10568 O O . THR B 1 565 ? -39.844 3.154 8.961 1 94 565 THR B O 1
ATOM 10571 N N . GLY B 1 566 ? -40.469 4.957 10.109 1 92.81 566 GLY B N 1
ATOM 10572 C CA . GLY B 1 566 ? -40.75 4.191 11.312 1 92.81 566 GLY B CA 1
ATOM 10573 C C . GLY B 1 566 ? -39.5 3.861 12.125 1 92.81 566 GLY B C 1
ATOM 10574 O O . GLY B 1 566 ? -39.594 3.242 13.188 1 92.81 566 GLY B O 1
ATOM 10575 N N . ALA B 1 567 ? -38.344 4.234 11.633 1 94.69 567 ALA B N 1
ATOM 10576 C CA . ALA B 1 567 ? -37.094 3.992 12.32 1 94.69 567 ALA B CA 1
ATOM 10577 C C . ALA B 1 567 ? -36.656 5.203 13.141 1 94.69 567 ALA B C 1
ATOM 10579 O O . ALA B 1 567 ? -37.125 6.324 12.883 1 94.69 567 ALA B O 1
ATOM 10580 N N . LYS B 1 568 ? -35.844 4.965 14.133 1 94.88 568 LYS B N 1
ATOM 10581 C CA . LYS B 1 568 ? -35.438 6.051 15.008 1 94.88 568 LYS B CA 1
ATOM 10582 C C . LYS B 1 568 ? -34.062 6.578 14.586 1 94.88 568 LYS B C 1
ATOM 10584 O O . LYS B 1 568 ? -33.625 7.641 15.047 1 94.88 568 LYS B O 1
ATOM 10589 N N . SER B 1 569 ? -33.406 5.859 13.836 1 95.5 569 SER B N 1
ATOM 10590 C CA . SER B 1 569 ? -32.125 6.25 13.25 1 95.5 569 SER B CA 1
ATOM 10591 C C . SER B 1 569 ? -31.891 5.578 11.898 1 95.5 569 SER B C 1
ATOM 10593 O O . SER B 1 569 ? -32.75 4.797 11.445 1 95.5 569 SER B O 1
ATOM 10595 N N . GLY B 1 570 ? -30.828 5.945 11.266 1 96.56 570 GLY B N 1
ATOM 10596 C CA . GLY B 1 570 ? -30.516 5.406 9.945 1 96.56 570 GLY B CA 1
ATOM 10597 C C . GLY B 1 570 ? -29.75 4.105 10 1 96.56 570 GLY B C 1
ATOM 10598 O O . GLY B 1 570 ? -29.156 3.693 9 1 96.56 570 GLY B O 1
ATOM 10599 N N . CYS B 1 571 ? -29.672 3.457 11.188 1 97.75 571 CYS B N 1
ATOM 10600 C CA . CYS B 1 571 ? -28.938 2.203 11.344 1 97.75 571 CYS B CA 1
ATOM 10601 C C . CYS B 1 571 ? -29.766 1.188 12.125 1 97.75 571 CYS B C 1
ATOM 10603 O O . CYS B 1 571 ? -30.25 1.483 13.219 1 97.75 571 CYS B O 1
ATOM 10605 N N . MET B 1 572 ? -30.016 0.106 11.523 1 97.81 572 MET B N 1
ATOM 10606 C CA . MET B 1 572 ? -30.672 -1.019 12.195 1 97.81 572 MET B CA 1
ATOM 10607 C C . MET B 1 572 ? -29.656 -2.115 12.516 1 97.81 572 MET B C 1
ATOM 10609 O O . MET B 1 572 ? -28.906 -2.541 11.648 1 97.81 572 MET B O 1
ATOM 10613 N N . THR B 1 573 ? -29.578 -2.539 13.758 1 98.25 573 THR B N 1
ATOM 10614 C CA . THR B 1 573 ? -28.688 -3.621 14.156 1 98.25 573 THR B CA 1
ATOM 10615 C C . THR B 1 573 ? -29.484 -4.836 14.617 1 98.25 573 THR B C 1
ATOM 10617 O O . THR B 1 573 ? -30.484 -4.695 15.328 1 98.25 573 THR B O 1
ATOM 10620 N N . PHE B 1 574 ? -29.078 -6.043 14.18 1 98.19 574 PHE B N 1
ATOM 10621 C CA . PHE B 1 574 ? -29.844 -7.234 14.539 1 98.19 574 PHE B CA 1
ATOM 10622 C C . PHE B 1 574 ? -28.969 -8.484 14.422 1 98.19 574 PHE B C 1
ATOM 10624 O O . PHE B 1 574 ? -27.922 -8.461 13.766 1 98.19 574 PHE B O 1
ATOM 10631 N N . GLU B 1 575 ? -29.344 -9.477 15.133 1 97.69 575 GLU B N 1
ATOM 10632 C CA . GLU B 1 575 ? -28.844 -10.828 14.922 1 97.69 575 GLU B CA 1
ATOM 10633 C C . GLU B 1 575 ? -29.703 -11.586 13.914 1 97.69 575 GLU B C 1
ATOM 10635 O O . GLU B 1 575 ? -30.922 -11.375 13.844 1 97.69 575 GLU B O 1
ATOM 10640 N N . ALA B 1 576 ? -29.078 -12.359 13.148 1 97.06 576 ALA B N 1
ATOM 10641 C CA . ALA B 1 576 ? -29.812 -13.156 12.164 1 97.06 576 ALA B CA 1
ATOM 10642 C C . ALA B 1 576 ? -29.062 -14.445 11.836 1 97.06 576 ALA B C 1
ATOM 10644 O O . ALA B 1 576 ? -27.984 -14.711 12.398 1 97.06 576 ALA B O 1
ATOM 10645 N N . ARG B 1 577 ? -29.719 -15.266 11.078 1 95.5 577 ARG B N 1
ATOM 10646 C CA . ARG B 1 577 ? -29.094 -16.5 10.625 1 95.5 577 ARG B CA 1
ATOM 10647 C C . ARG B 1 577 ? -29.203 -16.641 9.109 1 95.5 577 ARG B C 1
ATOM 10649 O O . ARG B 1 577 ? -30.172 -16.188 8.508 1 95.5 577 ARG B O 1
ATOM 10656 N N . ILE B 1 578 ? -28.234 -17.141 8.594 1 93.62 578 ILE B N 1
ATOM 10657 C CA . ILE B 1 578 ? -28.266 -17.609 7.211 1 93.62 578 ILE B CA 1
ATOM 10658 C C . ILE B 1 578 ? -27.922 -19.109 7.16 1 93.62 578 ILE B C 1
ATOM 10660 O O . ILE B 1 578 ? -26.812 -19.5 7.523 1 93.62 578 ILE B O 1
ATOM 10664 N N . ASP B 1 579 ? -28.844 -19.875 6.719 1 89.12 579 ASP B N 1
ATOM 10665 C CA . ASP B 1 579 ? -28.672 -21.328 6.707 1 89.12 579 ASP B CA 1
ATOM 10666 C C . ASP B 1 579 ? -28.141 -21.828 8.047 1 89.12 579 ASP B C 1
ATOM 10668 O O . ASP B 1 579 ? -27.125 -22.531 8.086 1 89.12 579 ASP B O 1
ATOM 10672 N N . ASN B 1 580 ? -28.609 -21.312 9.109 1 88.44 580 ASN B N 1
ATOM 10673 C CA . ASN B 1 580 ? -28.375 -21.719 10.492 1 88.44 580 ASN B CA 1
ATOM 10674 C C . ASN B 1 580 ? -27.031 -21.203 11.008 1 88.44 580 ASN B C 1
ATOM 10676 O O . ASN B 1 580 ? -26.594 -21.578 12.102 1 88.44 580 ASN B O 1
ATOM 10680 N N . THR B 1 581 ? -26.375 -20.406 10.242 1 91 581 THR B N 1
ATOM 10681 C CA . THR B 1 581 ? -25.172 -19.734 10.727 1 91 581 THR B CA 1
ATOM 10682 C C . THR B 1 581 ? -25.531 -18.375 11.328 1 91 581 THR B C 1
ATOM 10684 O O . THR B 1 581 ? -26.109 -17.516 10.648 1 91 581 THR B O 1
ATOM 10687 N N . LYS B 1 582 ? -25.281 -18.203 12.57 1 93 582 LYS B N 1
ATOM 10688 C CA . LYS B 1 582 ? -25.594 -16.969 13.273 1 93 582 LYS B CA 1
ATOM 10689 C C . LYS B 1 582 ? -24.656 -15.844 12.875 1 93 582 LYS B C 1
ATOM 10691 O O . LYS B 1 582 ? -23.469 -16.078 12.664 1 93 582 LYS B O 1
ATOM 10696 N N . MET B 1 583 ? -25.203 -14.68 12.781 1 95.31 583 MET B N 1
ATOM 10697 C CA . MET B 1 583 ? -24.375 -13.523 12.453 1 95.31 583 MET B CA 1
ATOM 10698 C C . MET B 1 583 ? -24.969 -12.25 13.047 1 95.31 583 MET B C 1
ATOM 10700 O O . MET B 1 583 ? -26.141 -12.234 13.445 1 95.31 583 MET B O 1
ATOM 10704 N N . VAL B 1 584 ? -24.141 -11.242 13.203 1 97.5 584 VAL B N 1
ATOM 10705 C CA . VAL B 1 584 ? -24.578 -9.906 13.586 1 97.5 584 VAL B CA 1
ATOM 10706 C C . VAL B 1 584 ? -24.531 -8.977 12.375 1 97.5 584 VAL B C 1
ATOM 10708 O O . VAL B 1 584 ? -23.594 -9.039 11.57 1 97.5 584 VAL B O 1
ATOM 10711 N N . VAL B 1 585 ? -25.609 -8.18 12.203 1 98.38 585 VAL B N 1
ATOM 10712 C CA . VAL B 1 585 ? -25.703 -7.312 11.031 1 98.38 585 VAL B CA 1
ATOM 10713 C C . VAL B 1 585 ? -25.938 -5.871 11.484 1 98.38 585 VAL B C 1
ATOM 10715 O O . VAL B 1 585 ? -26.719 -5.613 12.398 1 98.38 585 VAL B O 1
ATOM 10718 N N . ALA B 1 586 ? -25.188 -4.977 10.953 1 98.69 586 ALA B N 1
ATOM 10719 C CA . ALA B 1 586 ? -25.484 -3.545 11 1 98.69 586 ALA B CA 1
ATOM 10720 C C . ALA B 1 586 ? -25.906 -3.031 9.625 1 98.69 586 ALA B C 1
ATOM 10722 O O . ALA B 1 586 ? -25.125 -3.033 8.68 1 98.69 586 ALA B O 1
ATOM 10723 N N . MET B 1 587 ? -27.141 -2.564 9.539 1 98.31 587 MET B N 1
ATOM 10724 C CA . MET B 1 587 ? -27.672 -2.117 8.258 1 98.31 587 MET B CA 1
ATOM 10725 C C . MET B 1 587 ? -27.812 -0.6 8.227 1 98.31 587 MET B C 1
ATOM 10727 O O . MET B 1 587 ? -28.531 -0.025 9.055 1 98.31 587 MET B O 1
ATOM 10731 N N . LEU B 1 588 ? -27.078 0.039 7.352 1 98.25 588 LEU B N 1
ATOM 10732 C CA . LEU B 1 588 ? -27.312 1.454 7.086 1 98.25 588 LEU B CA 1
ATOM 10733 C C . LEU B 1 588 ? -28.453 1.639 6.086 1 98.25 588 LEU B C 1
ATOM 10735 O O . LEU B 1 588 ? -28.391 1.107 4.977 1 98.25 588 LEU B O 1
ATOM 10739 N N . MET B 1 589 ? -29.422 2.395 6.461 1 97.44 589 MET B N 1
ATOM 10740 C CA . MET B 1 589 ? -30.656 2.488 5.684 1 97.44 589 MET B CA 1
ATOM 10741 C C . MET B 1 589 ? -30.719 3.803 4.914 1 97.44 589 MET B C 1
ATOM 10743 O O . MET B 1 589 ? -30.891 4.867 5.508 1 97.44 589 MET B O 1
ATOM 10747 N N . GLY B 1 590 ? -30.703 3.711 3.66 1 95.94 590 GLY B N 1
ATOM 10748 C CA . GLY B 1 590 ? -30.734 4.883 2.799 1 95.94 590 GLY B CA 1
ATOM 10749 C C . GLY B 1 590 ? -32.062 5.633 2.873 1 95.94 590 GLY B C 1
ATOM 10750 O O . GLY B 1 590 ? -32.125 6.82 2.543 1 95.94 590 GLY B O 1
ATOM 10751 N N . THR B 1 591 ? -33.094 5.023 3.361 1 95.12 591 THR B N 1
ATOM 10752 C CA . THR B 1 591 ? -34.438 5.621 3.42 1 95.12 591 THR B CA 1
ATOM 10753 C C . THR B 1 591 ? -34.5 6.645 4.547 1 95.12 591 THR B C 1
ATOM 10755 O O . THR B 1 591 ? -35.406 7.5 4.551 1 95.12 591 THR B O 1
ATOM 10758 N N . PHE B 1 592 ? -33.656 6.473 5.504 1 96.38 592 PHE B N 1
ATOM 10759 C CA . PHE B 1 592 ? -33.594 7.418 6.613 1 96.38 592 PHE B CA 1
ATOM 10760 C C . PHE B 1 592 ? -32.562 8.5 6.355 1 96.38 592 PHE B C 1
ATOM 10762 O O . PHE B 1 592 ? -31.375 8.328 6.68 1 96.38 592 PHE B O 1
ATOM 10769 N N . ARG B 1 593 ? -32.969 9.617 5.824 1 94.69 593 ARG B N 1
ATOM 10770 C CA . ARG B 1 593 ? -32.125 10.773 5.539 1 94.69 593 ARG B CA 1
ATOM 10771 C C . ARG B 1 593 ? -30.922 10.375 4.68 1 94.69 593 ARG B C 1
ATOM 10773 O O . ARG B 1 593 ? -29.781 10.688 5.02 1 94.69 593 ARG B O 1
ATOM 10780 N N . GLY B 1 594 ? -31.109 9.531 3.729 1 93.25 594 GLY B N 1
ATOM 10781 C CA . GLY B 1 594 ? -30.078 9.141 2.793 1 93.25 594 GLY B CA 1
ATOM 10782 C C . GLY B 1 594 ? -29.062 8.172 3.393 1 93.25 594 GLY B C 1
ATOM 10783 O O . GLY B 1 594 ? -28 7.945 2.816 1 93.25 594 GLY B O 1
ATOM 10784 N N . GLY B 1 595 ? -29.344 7.699 4.527 1 95.75 595 GLY B N 1
ATOM 10785 C CA . GLY B 1 595 ? -28.406 6.797 5.184 1 95.75 595 GLY B CA 1
ATOM 10786 C C . GLY B 1 595 ? -27.203 7.504 5.77 1 95.75 595 GLY B C 1
ATOM 10787 O O . GLY B 1 595 ? -26.141 6.902 5.93 1 95.75 595 GLY B O 1
ATOM 10788 N N . SER B 1 596 ? -27.328 8.836 6.012 1 96.12 596 SER B N 1
ATOM 10789 C CA . SER B 1 596 ? -26.219 9.602 6.586 1 96.12 596 SER B CA 1
ATOM 10790 C C . SER B 1 596 ? -25.875 9.102 7.988 1 96.12 596 SER B C 1
ATOM 10792 O O . SER B 1 596 ? -26.766 8.734 8.758 1 96.12 596 SER B O 1
ATOM 10794 N N . VAL B 1 597 ? -24.609 9.055 8.32 1 97.5 597 VAL B N 1
ATOM 10795 C CA . VAL B 1 597 ? -24.141 8.469 9.57 1 97.5 597 VAL B CA 1
ATOM 10796 C C . VAL B 1 597 ? -23.828 9.586 10.57 1 97.5 597 VAL B C 1
ATOM 10798 O O . VAL B 1 597 ? -23.031 10.484 10.289 1 97.5 597 VAL B O 1
ATOM 10801 N N . GLY B 1 598 ? -24.516 9.602 11.68 1 96.94 598 GLY B N 1
ATOM 10802 C CA . GLY B 1 598 ? -24.266 10.469 12.82 1 96.94 598 GLY B CA 1
ATOM 10803 C C . GLY B 1 598 ? -23.891 9.711 14.078 1 96.94 598 GLY B C 1
ATOM 10804 O O . GLY B 1 598 ? -23.406 8.578 14.008 1 96.94 598 GLY B O 1
ATOM 10805 N N . ALA B 1 599 ? -24.094 10.289 15.164 1 96.69 599 ALA B N 1
ATOM 10806 C CA . ALA B 1 599 ? -23.703 9.719 16.453 1 96.69 599 ALA B CA 1
ATOM 10807 C C . ALA B 1 599 ? -24.516 8.461 16.766 1 96.69 599 ALA B C 1
ATOM 10809 O O . ALA B 1 599 ? -23.969 7.477 17.266 1 96.69 599 ALA B O 1
ATOM 10810 N N . ALA B 1 600 ? -25.812 8.461 16.5 1 96.75 600 ALA B N 1
ATOM 10811 C CA . ALA B 1 600 ? -26.656 7.305 16.781 1 96.75 600 ALA B CA 1
ATOM 10812 C C . ALA B 1 600 ? -26.25 6.102 15.938 1 96.75 600 ALA B C 1
ATOM 10814 O O . ALA B 1 600 ? -26.141 4.984 16.438 1 96.75 600 ALA B O 1
ATOM 10815 N N . GLU B 1 601 ? -26.078 6.375 14.625 1 97.56 601 GLU B N 1
ATOM 10816 C CA . GLU B 1 601 ? -25.656 5.305 13.727 1 97.56 601 GLU B CA 1
ATOM 10817 C C . GLU B 1 601 ? -24.312 4.734 14.148 1 97.56 601 GLU B C 1
ATOM 10819 O O . GLU B 1 601 ? -24.109 3.518 14.148 1 97.56 601 GLU B O 1
ATOM 10824 N N . GLY B 1 602 ? -23.375 5.676 14.477 1 97.56 602 GLY B N 1
ATOM 10825 C CA . GLY B 1 602 ? -22.062 5.23 14.945 1 97.56 602 GLY B CA 1
ATOM 10826 C C . GLY B 1 602 ? -22.141 4.395 16.219 1 97.56 602 GLY B C 1
ATOM 10827 O O . GLY B 1 602 ? -21.453 3.381 16.328 1 97.56 602 GLY B O 1
ATOM 10828 N N . TYR B 1 603 ? -22.953 4.828 17.141 1 96.38 603 TYR B N 1
ATOM 10829 C CA . TYR B 1 603 ? -23.156 4.098 18.391 1 96.38 603 TYR B CA 1
ATOM 10830 C C . TYR B 1 603 ? -23.641 2.678 18.125 1 96.38 603 TYR B C 1
ATOM 10832 O O . TYR B 1 603 ? -23.078 1.714 18.656 1 96.38 603 TYR B O 1
ATOM 10840 N N . LYS B 1 604 ? -24.609 2.576 17.344 1 97.44 604 LYS B N 1
ATOM 10841 C CA . LYS B 1 604 ? -25.203 1.275 17.031 1 97.44 604 LYS B CA 1
ATOM 10842 C C . LYS B 1 604 ? -24.203 0.382 16.297 1 97.44 604 LYS B C 1
ATOM 10844 O O . LYS B 1 604 ? -24.125 -0.819 16.562 1 97.44 604 LYS B O 1
ATOM 10849 N N . PHE B 1 605 ? -23.469 0.948 15.375 1 98.25 605 PHE B N 1
ATOM 10850 C CA . PHE B 1 605 ? -22.484 0.188 14.625 1 98.25 605 PHE B CA 1
ATOM 10851 C C . PHE B 1 605 ? -21.406 -0.375 15.547 1 98.25 605 PHE B C 1
ATOM 10853 O O . PHE B 1 605 ? -21.047 -1.549 15.445 1 98.25 605 PHE B O 1
ATOM 10860 N N . VAL B 1 606 ? -20.859 0.474 16.453 1 97.88 606 VAL B N 1
ATOM 10861 C CA . VAL B 1 606 ? -19.828 0.06 17.391 1 97.88 606 VAL B CA 1
ATOM 10862 C C . VAL B 1 606 ? -20.359 -1.062 18.281 1 97.88 606 VAL B C 1
ATOM 10864 O O . VAL B 1 606 ? -19.688 -2.062 18.5 1 97.88 606 VAL B O 1
ATOM 10867 N N . GLU B 1 607 ? -21.578 -0.937 18.781 1 96.44 607 GLU B N 1
ATOM 10868 C CA . GLU B 1 607 ? -22.188 -1.955 19.641 1 96.44 607 GLU B CA 1
ATOM 10869 C C . GLU B 1 607 ? -22.375 -3.266 18.875 1 96.44 607 GLU B C 1
ATOM 10871 O O . GLU B 1 607 ? -22.234 -4.348 19.453 1 96.44 607 GLU B O 1
ATOM 10876 N N . ALA B 1 608 ? -22.734 -3.121 17.656 1 98.12 608 ALA B N 1
ATOM 10877 C CA . ALA B 1 608 ? -22.906 -4.316 16.828 1 98.12 608 ALA B CA 1
ATOM 10878 C C . ALA B 1 608 ? -21.578 -5.066 16.672 1 98.12 608 ALA B C 1
ATOM 10880 O O . ALA B 1 608 ? -21.547 -6.293 16.797 1 98.12 608 ALA B O 1
ATOM 10881 N N . ALA B 1 609 ? -20.531 -4.359 16.359 1 97.5 609 ALA B N 1
ATOM 10882 C CA . ALA B 1 609 ? -19.219 -4.969 16.219 1 97.5 609 ALA B CA 1
ATOM 10883 C C . ALA B 1 609 ? -18.781 -5.641 17.531 1 97.5 609 ALA B C 1
ATOM 10885 O O . ALA B 1 609 ? -18.25 -6.75 17.516 1 97.5 609 ALA B O 1
ATOM 10886 N N . GLN B 1 610 ? -19.031 -4.961 18.641 1 95.31 610 GLN B N 1
ATOM 10887 C CA . GLN B 1 610 ? -18.656 -5.5 19.938 1 95.31 610 GLN B CA 1
ATOM 10888 C C . GLN B 1 610 ? -19.484 -6.75 20.266 1 95.31 610 GLN B C 1
ATOM 10890 O O . GLN B 1 610 ? -18.953 -7.719 20.812 1 95.31 610 GLN B O 1
ATOM 10895 N N . ARG B 1 611 ? -20.75 -6.695 19.938 1 95.44 611 ARG B N 1
ATOM 10896 C CA . ARG B 1 611 ? -21.609 -7.859 20.156 1 95.44 611 ARG B CA 1
ATOM 10897 C C . ARG B 1 611 ? -21.141 -9.039 19.312 1 95.44 611 ARG B C 1
ATOM 10899 O O . ARG B 1 611 ? -21.109 -10.18 19.781 1 95.44 611 ARG B O 1
ATOM 10906 N N . ALA B 1 612 ? -20.812 -8.758 18.078 1 95.88 612 ALA B N 1
ATOM 10907 C CA . ALA B 1 612 ? -20.297 -9.805 17.203 1 95.88 612 ALA B CA 1
ATOM 10908 C C . ALA B 1 612 ? -19.031 -10.422 17.781 1 95.88 612 ALA B C 1
ATOM 10910 O O . ALA B 1 612 ? -18.844 -11.641 17.734 1 95.88 612 ALA B O 1
ATOM 10911 N N . ALA B 1 613 ? -18.188 -9.594 18.281 1 93 613 ALA B N 1
ATOM 10912 C CA . ALA B 1 613 ? -16.938 -10.07 18.875 1 93 613 ALA B CA 1
ATOM 10913 C C . ALA B 1 613 ? -17.219 -10.93 20.109 1 93 613 ALA B C 1
ATOM 10915 O O . ALA B 1 613 ? -16.625 -12 20.266 1 93 613 ALA B O 1
ATOM 10916 N N . LYS B 1 614 ? -18.094 -10.453 20.969 1 89.94 614 LYS B N 1
ATOM 10917 C CA . LYS B 1 614 ? -18.422 -11.141 22.203 1 89.94 614 LYS B CA 1
ATOM 10918 C C . LYS B 1 614 ? -19.047 -12.516 21.922 1 89.94 614 LYS B C 1
ATOM 10920 O O . LYS B 1 614 ? -18.719 -13.492 22.609 1 89.94 614 LYS B O 1
ATOM 10925 N N . LYS B 1 615 ? -19.844 -12.555 20.891 1 90.5 615 LYS B N 1
ATOM 10926 C CA . LYS B 1 615 ? -20.562 -13.781 20.594 1 90.5 615 LYS B CA 1
ATOM 10927 C C . LYS B 1 615 ? -19.797 -14.633 19.578 1 90.5 615 LYS B C 1
ATOM 10929 O O . LYS B 1 615 ? -20.203 -15.75 19.266 1 90.5 615 LYS B O 1
ATOM 10934 N N . ARG B 1 616 ? -18.75 -14.062 19 1 88.56 616 ARG B N 1
ATOM 10935 C CA . ARG B 1 616 ? -17.922 -14.727 18 1 88.56 616 ARG B CA 1
ATOM 10936 C C . ARG B 1 616 ? -18.734 -15.07 16.75 1 88.56 616 ARG B C 1
ATOM 10938 O O . ARG B 1 616 ? -18.719 -16.203 16.281 1 88.56 616 ARG B O 1
ATOM 10945 N N . TYR B 1 617 ? -19.562 -14.125 16.359 1 92.75 617 TYR B N 1
ATOM 10946 C CA . TYR B 1 617 ? -20.344 -14.227 15.133 1 92.75 617 TYR B CA 1
ATOM 10947 C C . TYR B 1 617 ? -19.703 -13.414 14.016 1 92.75 617 TYR B C 1
ATOM 10949 O O . TYR B 1 617 ? -19.016 -12.43 14.273 1 92.75 617 TYR B O 1
ATOM 10957 N N . PRO B 1 618 ? -19.875 -13.938 12.766 1 94.75 618 PRO B N 1
ATOM 10958 C CA . PRO B 1 618 ? -19.516 -13.039 11.664 1 94.75 618 PRO B CA 1
ATOM 10959 C C . PRO B 1 618 ? -20.281 -11.719 11.711 1 94.75 618 PRO B C 1
ATOM 10961 O O . PRO B 1 618 ? -21.422 -11.672 12.18 1 94.75 618 PRO B O 1
ATOM 10964 N N . PHE B 1 619 ? -19.625 -10.703 11.32 1 96.88 619 PHE B N 1
ATOM 10965 C CA . PHE B 1 619 ? -20.203 -9.359 11.32 1 96.88 619 PHE B CA 1
ATOM 10966 C C . PHE B 1 619 ? -20.391 -8.844 9.898 1 96.88 619 PHE B C 1
ATOM 10968 O O . PHE B 1 619 ? -19.438 -8.812 9.117 1 96.88 619 PHE B O 1
ATOM 10975 N N . LEU B 1 620 ? -21.625 -8.484 9.508 1 97.88 620 LEU B N 1
ATOM 10976 C CA . LEU B 1 620 ? -21.953 -7.965 8.18 1 97.88 620 LEU B CA 1
ATOM 10977 C C . LEU B 1 620 ? -22.438 -6.523 8.266 1 97.88 620 LEU B C 1
ATOM 10979 O O . LEU B 1 620 ? -23.391 -6.23 9 1 97.88 620 LEU B O 1
ATOM 10983 N N . ALA B 1 621 ? -21.75 -5.637 7.621 1 98.69 621 ALA B N 1
ATOM 10984 C CA . ALA B 1 621 ? -22.312 -4.32 7.348 1 98.69 621 ALA B CA 1
ATOM 10985 C C . ALA B 1 621 ? -23.109 -4.324 6.039 1 98.69 621 ALA B C 1
ATOM 10987 O O . ALA B 1 621 ? -22.516 -4.332 4.957 1 98.69 621 ALA B O 1
ATOM 10988 N N . TYR B 1 622 ? -24.391 -4.367 6.137 1 98.19 622 TYR B N 1
ATOM 10989 C CA . TYR B 1 622 ? -25.25 -4.262 4.957 1 98.19 622 TYR B CA 1
ATOM 10990 C C . TYR B 1 622 ? -25.609 -2.807 4.672 1 98.19 622 TYR B C 1
ATOM 10992 O O . TYR B 1 622 ? -26.438 -2.215 5.363 1 98.19 622 TYR B O 1
ATOM 11000 N N . VAL B 1 623 ? -25.062 -2.266 3.633 1 98.44 623 VAL B N 1
ATOM 11001 C CA . VAL B 1 623 ? -25.25 -0.854 3.32 1 98.44 623 VAL B CA 1
ATOM 11002 C C . VAL B 1 623 ? -26.328 -0.699 2.258 1 98.44 623 VAL B C 1
ATOM 11004 O O . VAL B 1 623 ? -26.031 -0.633 1.063 1 98.44 623 VAL B O 1
ATOM 11007 N N . HIS B 1 624 ? -27.578 -0.568 2.738 1 97.31 624 HIS B N 1
ATOM 11008 C CA . HIS B 1 624 ? -28.672 -0.274 1.816 1 97.31 624 HIS B CA 1
ATOM 11009 C C . HIS B 1 624 ? -28.406 1.022 1.055 1 97.31 624 HIS B C 1
ATOM 11011 O O . HIS B 1 624 ? -28.75 1.13 -0.127 1 97.31 624 HIS B O 1
ATOM 11017 N N . GLY B 1 625 ? -27.797 1.909 1.776 1 96.62 625 GLY B N 1
ATOM 11018 C CA . GLY B 1 625 ? -27.344 3.182 1.228 1 96.62 625 GLY B CA 1
ATOM 11019 C C . GLY B 1 625 ? -26.766 4.113 2.275 1 96.62 625 GLY B C 1
ATOM 11020 O O . GLY B 1 625 ? -27.219 4.117 3.424 1 96.62 625 GLY B O 1
ATOM 11021 N N . THR B 1 626 ? -25.828 4.906 1.86 1 96.94 626 THR B N 1
ATOM 11022 C CA . THR B 1 626 ? -25.281 5.926 2.752 1 96.94 626 THR B CA 1
ATOM 11023 C C . THR B 1 626 ? -24.781 7.125 1.957 1 96.94 626 THR B C 1
ATOM 11025 O O . THR B 1 626 ? -23.984 6.973 1.023 1 96.94 626 THR B O 1
ATOM 11028 N N . ALA B 1 627 ? -25.219 8.258 2.307 1 93.25 627 ALA B N 1
ATOM 11029 C CA . ALA B 1 627 ? -24.859 9.5 1.625 1 93.25 627 ALA B CA 1
ATOM 11030 C C . ALA B 1 627 ? -23.594 10.109 2.24 1 93.25 627 ALA B C 1
ATOM 11032 O O . ALA B 1 627 ? -23.078 11.117 1.749 1 93.25 627 ALA B O 1
ATOM 11033 N N . GLY B 1 628 ? -23.172 9.516 3.301 1 95.19 628 GLY B N 1
ATOM 11034 C CA . GLY B 1 628 ? -22 10.047 3.977 1 95.19 628 GLY B CA 1
ATOM 11035 C C . GLY B 1 628 ? -22.25 10.367 5.441 1 95.19 628 GLY B C 1
ATOM 11036 O O . GLY B 1 628 ? -23.141 9.789 6.062 1 95.19 628 GLY B O 1
ATOM 11037 N N . ILE B 1 629 ? -21.422 11.258 5.965 1 96.19 629 ILE B N 1
ATOM 11038 C CA . ILE B 1 629 ? -21.562 11.672 7.355 1 96.19 629 ILE B CA 1
ATOM 11039 C C . ILE B 1 629 ? -22.625 12.758 7.469 1 96.19 629 ILE B C 1
ATOM 11041 O O . ILE B 1 629 ? -22.719 13.641 6.605 1 96.19 629 ILE B O 1
ATOM 11045 N N . ARG B 1 630 ? -23.391 12.688 8.484 1 95.38 630 ARG B N 1
ATOM 11046 C CA . ARG B 1 630 ? -24.438 13.672 8.719 1 95.38 630 ARG B CA 1
ATOM 11047 C C . ARG B 1 630 ? -23.859 15.039 9.039 1 95.38 630 ARG B C 1
ATOM 11049 O O . ARG B 1 630 ? -23.375 15.273 10.148 1 95.38 630 ARG B O 1
ATOM 11056 N N . ILE B 1 631 ? -24 15.969 8.188 1 94.12 631 ILE B N 1
ATOM 11057 C CA . ILE B 1 631 ? -23.297 17.25 8.289 1 94.12 631 ILE B CA 1
ATOM 11058 C C . ILE B 1 631 ? -23.922 18.078 9.414 1 94.12 631 ILE B C 1
ATOM 11060 O O . ILE B 1 631 ? -23.219 18.875 10.055 1 94.12 631 ILE B O 1
ATOM 11064 N N . GLN B 1 632 ? -25.219 17.906 9.727 1 95.56 632 GLN B N 1
ATOM 11065 C CA . GLN B 1 632 ? -25.922 18.719 10.719 1 95.56 632 GLN B CA 1
ATOM 11066 C C . GLN B 1 632 ? -25.453 18.359 12.133 1 95.56 632 GLN B C 1
ATOM 11068 O O . GLN B 1 632 ? -25.75 19.094 13.086 1 95.56 632 GLN B O 1
ATOM 11073 N N . GLU B 1 633 ? -24.719 17.266 12.227 1 95.94 633 GLU B N 1
ATOM 11074 C CA . GLU B 1 633 ? -24.172 16.906 13.523 1 95.94 633 GLU B CA 1
ATOM 11075 C C . GLU B 1 633 ? -22.703 17.344 13.641 1 95.94 633 GLU B C 1
ATOM 11077 O O . GLU B 1 633 ? -22.062 17.094 14.656 1 95.94 633 GLU B O 1
ATOM 11082 N N . GLY B 1 634 ? -22.188 17.969 12.609 1 95.94 634 GLY B N 1
ATOM 11083 C CA . GLY B 1 634 ? -20.844 18.531 12.648 1 95.94 634 GLY B CA 1
ATOM 11084 C C . GLY B 1 634 ? -19.766 17.5 12.938 1 95.94 634 GLY B C 1
ATOM 11085 O O . GLY B 1 634 ? -19.734 16.453 12.312 1 95.94 634 GLY B O 1
ATOM 11086 N N . THR B 1 635 ? -18.906 17.797 13.883 1 96.94 635 THR B N 1
ATOM 11087 C CA . THR B 1 635 ? -17.766 16.953 14.172 1 96.94 635 THR B CA 1
ATOM 11088 C C . THR B 1 635 ? -18.188 15.719 14.961 1 96.94 635 THR B C 1
ATOM 11090 O O . THR B 1 635 ? -17.438 14.742 15.047 1 96.94 635 THR B O 1
ATOM 11093 N N . HIS B 1 636 ? -19.422 15.719 15.5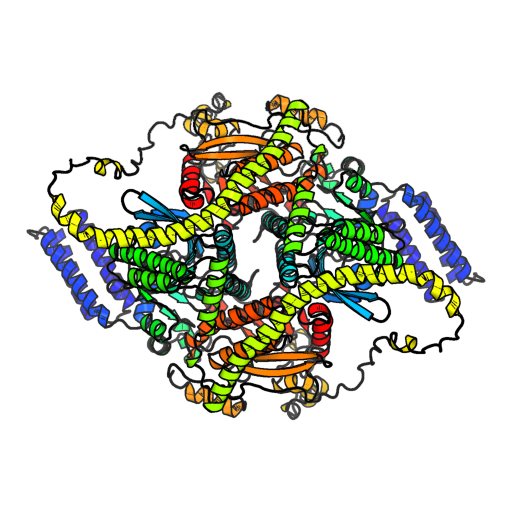62 1 96.56 636 HIS B N 1
ATOM 11094 C CA . HIS B 1 636 ? -19.969 14.5 16.141 1 96.56 636 HIS B CA 1
ATOM 11095 C C . HIS B 1 636 ? -20.109 13.406 15.102 1 96.56 636 HIS B C 1
ATOM 11097 O O . HIS B 1 636 ? -20.031 12.219 15.422 1 96.56 636 HIS B O 1
ATOM 11103 N N . GLY B 1 637 ? -20.344 13.852 13.883 1 96.06 637 GLY B N 1
ATOM 11104 C CA . GLY B 1 637 ? -20.438 12.922 12.773 1 96.06 637 GLY B CA 1
ATOM 11105 C C . GLY B 1 637 ? -19.078 12.469 12.273 1 96.06 637 GLY B C 1
ATOM 11106 O O . GLY B 1 637 ? -18.812 11.266 12.156 1 96.06 637 GLY B O 1
ATOM 11107 N N . VAL B 1 638 ? -18.188 13.352 12.047 1 96.5 638 VAL B N 1
ATOM 11108 C CA . VAL B 1 638 ? -16.891 13.07 11.445 1 96.5 638 VAL B CA 1
ATOM 11109 C C . VAL B 1 638 ? -16.109 12.102 12.336 1 96.5 638 VAL B C 1
ATOM 11111 O O . VAL B 1 638 ? -15.43 11.203 11.844 1 96.5 638 VAL B O 1
ATOM 11114 N N . ILE B 1 639 ? -16.219 12.266 13.625 1 97.44 639 ILE B N 1
ATOM 11115 C CA . ILE B 1 639 ? -15.438 11.484 14.578 1 97.44 639 ILE B CA 1
ATOM 11116 C C . ILE B 1 639 ? -15.867 10.023 14.523 1 97.44 639 ILE B C 1
ATOM 11118 O O . ILE B 1 639 ? -15.172 9.141 15.031 1 97.44 639 ILE B O 1
ATOM 11122 N N . GLN B 1 640 ? -17.062 9.711 13.93 1 97.88 640 GLN B N 1
ATOM 11123 C CA . GLN B 1 640 ? -17.516 8.328 13.797 1 97.88 640 GLN B CA 1
ATOM 11124 C C . GLN B 1 640 ? -16.594 7.539 12.875 1 97.88 640 GLN B C 1
ATOM 11126 O O . GLN B 1 640 ? -16.5 6.312 12.984 1 97.88 640 GLN B O 1
ATOM 11131 N N . MET B 1 641 ? -15.898 8.242 11.938 1 98.38 641 MET B N 1
ATOM 11132 C CA . MET B 1 641 ? -14.992 7.574 11.016 1 98.38 641 MET B CA 1
ATOM 11133 C C . MET B 1 641 ? -13.906 6.816 11.766 1 98.38 641 MET B C 1
ATOM 11135 O O . MET B 1 641 ? -13.836 5.59 11.695 1 98.38 641 MET B O 1
ATOM 11139 N N . PRO B 1 642 ? -13.039 7.547 12.555 1 98.44 642 PRO B N 1
ATOM 11140 C CA . PRO B 1 642 ? -12.047 6.777 13.305 1 98.44 642 PRO B CA 1
ATOM 11141 C C . PRO B 1 642 ? -12.672 5.914 14.398 1 98.44 642 PRO B C 1
ATOM 11143 O O . PRO B 1 642 ? -12.18 4.816 14.68 1 98.44 642 PRO B O 1
ATOM 11146 N N . ARG B 1 643 ? -13.789 6.316 15.07 1 98.12 643 ARG B N 1
ATOM 11147 C CA . ARG B 1 643 ? -14.422 5.582 16.156 1 98.12 643 ARG B CA 1
ATOM 11148 C C . ARG B 1 643 ? -14.898 4.211 15.688 1 98.12 643 ARG B C 1
ATOM 11150 O O . ARG B 1 643 ? -14.547 3.189 16.281 1 98.12 643 ARG B O 1
ATOM 11157 N N . CYS B 1 644 ? -15.648 4.172 14.633 1 98.62 644 CYS B N 1
ATOM 11158 C CA . CYS B 1 644 ? -16.172 2.92 14.102 1 98.62 644 CYS B CA 1
ATOM 11159 C C . CYS B 1 644 ? -15.055 2.059 13.523 1 98.62 644 CYS B C 1
ATOM 11161 O O . CYS B 1 644 ? -15.109 0.83 13.609 1 98.62 644 CYS B O 1
ATOM 11163 N N . THR B 1 645 ? -14.047 2.676 12.922 1 98.75 645 THR B N 1
ATOM 11164 C CA . THR B 1 645 ? -12.93 1.919 12.375 1 98.75 645 THR B CA 1
ATOM 11165 C C . THR B 1 645 ? -12.172 1.188 13.484 1 98.75 645 THR B C 1
ATOM 11167 O O . THR B 1 645 ? -11.75 0.046 13.305 1 98.75 645 THR B O 1
ATOM 11170 N N . VAL B 1 646 ? -11.977 1.853 14.656 1 98.56 646 VAL B N 1
ATOM 11171 C CA . VAL B 1 646 ? -11.336 1.216 15.797 1 98.56 646 VAL B CA 1
ATOM 11172 C C . VAL B 1 646 ? -12.141 -0.013 16.219 1 98.56 646 VAL B C 1
ATOM 11174 O O . VAL B 1 646 ? -11.562 -1.064 16.516 1 98.56 646 VAL B O 1
ATOM 11177 N N . ALA B 1 647 ? -13.461 0.103 16.25 1 98.12 647 ALA B N 1
ATOM 11178 C CA . ALA B 1 647 ? -14.312 -1.024 16.609 1 98.12 647 ALA B CA 1
ATOM 11179 C C . ALA B 1 647 ? -14.125 -2.186 15.633 1 98.12 647 ALA B C 1
ATOM 11181 O O . ALA B 1 647 ? -14.031 -3.342 16.047 1 98.12 647 ALA B O 1
ATOM 11182 N N . VAL B 1 648 ? -14.07 -1.854 14.398 1 98.19 648 VAL B N 1
ATOM 11183 C CA . VAL B 1 648 ? -13.883 -2.869 13.367 1 98.19 648 VAL B CA 1
ATOM 11184 C C . VAL B 1 648 ? -12.523 -3.541 13.547 1 98.19 648 VAL B C 1
ATOM 11186 O O . VAL B 1 648 ? -12.406 -4.766 13.445 1 98.19 648 VAL B O 1
ATOM 11189 N N . ARG B 1 649 ? -11.539 -2.754 13.734 1 96.81 649 ARG B N 1
ATOM 11190 C CA . ARG B 1 649 ? -10.203 -3.314 13.898 1 96.81 649 ARG B CA 1
ATOM 11191 C C . ARG B 1 649 ? -10.148 -4.277 15.086 1 96.81 649 ARG B C 1
ATOM 11193 O O . ARG B 1 649 ? -9.594 -5.371 14.977 1 96.81 649 ARG B O 1
ATOM 11200 N N . ARG B 1 650 ? -10.672 -3.857 16.234 1 94.94 650 ARG B N 1
ATOM 11201 C CA . ARG B 1 650 ? -10.711 -4.723 17.406 1 94.94 650 ARG B CA 1
ATOM 11202 C C . ARG B 1 650 ? -11.438 -6.031 17.109 1 94.94 650 ARG B C 1
ATOM 11204 O O . ARG B 1 650 ? -10.992 -7.102 17.516 1 94.94 650 ARG B O 1
ATOM 11211 N N . TYR B 1 651 ? -12.492 -5.922 16.422 1 95.5 651 TYR B N 1
ATOM 11212 C CA . TYR B 1 651 ? -13.266 -7.098 16.031 1 95.5 651 TYR B CA 1
ATOM 11213 C C . TYR B 1 651 ? -12.43 -8.031 15.172 1 95.5 651 TYR B C 1
ATOM 11215 O O . TYR B 1 651 ? -12.359 -9.234 15.438 1 95.5 651 TYR B O 1
ATOM 11223 N N . ILE B 1 652 ? -11.781 -7.484 14.125 1 94.12 652 ILE B N 1
ATOM 11224 C CA . ILE B 1 652 ? -10.977 -8.289 13.203 1 94.12 652 ILE B CA 1
ATOM 11225 C C . ILE B 1 652 ? -9.812 -8.922 13.961 1 94.12 652 ILE B C 1
ATOM 11227 O O . ILE B 1 652 ? -9.508 -10.102 13.75 1 94.12 652 ILE B O 1
ATOM 11231 N N . GLU B 1 653 ? -9.203 -8.172 14.812 1 89.12 653 GLU B N 1
ATOM 11232 C CA . GLU B 1 653 ? -8.062 -8.664 15.57 1 89.12 653 GLU B CA 1
ATOM 11233 C C . GLU B 1 653 ? -8.477 -9.766 16.531 1 89.12 653 GLU B C 1
ATOM 11235 O O . GLU B 1 653 ? -7.645 -10.586 16.953 1 89.12 653 GLU B O 1
ATOM 11240 N N . SER B 1 654 ? -9.719 -9.75 16.891 1 87.94 654 SER B N 1
ATOM 11241 C CA . SER B 1 654 ? -10.219 -10.805 17.766 1 87.94 654 SER B CA 1
ATOM 11242 C C . SER B 1 654 ? -10.5 -12.086 16.984 1 87.94 654 SER B C 1
ATOM 11244 O O . SER B 1 654 ? -10.883 -13.102 17.578 1 87.94 654 SER B O 1
ATOM 11246 N N . GLY B 1 655 ? -10.305 -12.008 15.695 1 87.25 655 GLY B N 1
ATOM 11247 C CA . GLY B 1 655 ? -10.469 -13.18 14.852 1 87.25 655 GLY B CA 1
ATOM 11248 C C . GLY B 1 655 ? -11.797 -13.203 14.109 1 87.25 655 GLY B C 1
ATOM 11249 O O . GLY B 1 655 ? -12.203 -14.242 13.586 1 87.25 655 GLY B O 1
ATOM 11250 N N . GLY B 1 656 ? -12.453 -12.07 14.023 1 91.62 656 GLY B N 1
ATOM 11251 C CA . GLY B 1 656 ? -13.773 -12.008 13.422 1 91.62 656 GLY B CA 1
ATOM 11252 C C . GLY B 1 656 ? -13.742 -11.805 11.922 1 91.62 656 GLY B C 1
ATOM 11253 O O . GLY B 1 656 ? -12.797 -11.219 11.391 1 91.62 656 GLY B O 1
ATOM 11254 N N . LEU B 1 657 ? -14.758 -12.359 11.234 1 94.06 657 LEU B N 1
ATOM 11255 C CA . LEU B 1 657 ? -14.969 -12.141 9.812 1 94.06 657 LEU B CA 1
ATOM 11256 C C . LEU B 1 657 ? -15.852 -10.922 9.57 1 94.06 657 LEU B C 1
ATOM 11258 O O . LEU B 1 657 ? -17.047 -10.938 9.914 1 94.06 657 LEU B O 1
ATOM 11262 N N . TYR B 1 658 ? -15.273 -9.945 9.07 1 96.5 658 TYR B N 1
ATOM 11263 C CA . TYR B 1 658 ? -16.016 -8.727 8.766 1 96.5 658 TYR B CA 1
ATOM 11264 C C . TYR B 1 658 ? -16.25 -8.594 7.262 1 96.5 658 TYR B C 1
ATOM 11266 O O . TYR B 1 658 ? -15.289 -8.57 6.48 1 96.5 658 TYR B O 1
ATOM 11274 N N . MET B 1 659 ? -17.484 -8.477 6.766 1 97 659 MET B N 1
ATOM 11275 C CA . MET B 1 659 ? -17.844 -8.305 5.363 1 97 659 MET B CA 1
ATOM 11276 C C . MET B 1 659 ? -18.719 -7.066 5.172 1 97 659 MET B C 1
ATOM 11278 O O . MET B 1 659 ? -19.453 -6.668 6.086 1 97 659 MET B O 1
ATOM 11282 N N . VAL B 1 660 ? -18.625 -6.469 4.043 1 98.56 660 VAL B N 1
ATOM 11283 C CA . VAL B 1 660 ? -19.453 -5.32 3.682 1 98.56 660 VAL B CA 1
ATOM 11284 C C . VAL B 1 660 ? -20.172 -5.594 2.367 1 98.56 660 VAL B C 1
ATOM 11286 O O . VAL B 1 660 ? -19.594 -6.125 1.424 1 98.56 660 VAL B O 1
ATOM 11289 N N . LEU B 1 661 ? -21.438 -5.316 2.285 1 98.5 661 LEU B N 1
ATOM 11290 C CA . LEU B 1 661 ? -22.234 -5.402 1.064 1 98.5 661 LEU B CA 1
ATOM 11291 C C . LEU B 1 661 ? -22.875 -4.062 0.741 1 98.5 661 LEU B C 1
ATOM 11293 O O . LEU B 1 661 ? -23.688 -3.561 1.521 1 98.5 661 LEU B O 1
ATOM 11297 N N . TYR B 1 662 ? -22.516 -3.482 -0.392 1 98.5 662 TYR B N 1
ATOM 11298 C CA . TYR B 1 662 ? -23.047 -2.199 -0.826 1 98.5 662 TYR B CA 1
ATOM 11299 C C . TYR B 1 662 ? -24.25 -2.396 -1.743 1 98.5 662 TYR B C 1
ATOM 11301 O O . TYR B 1 662 ? -24.219 -3.232 -2.65 1 98.5 662 TYR B O 1
ATOM 11309 N N . ASP B 1 663 ? -25.281 -1.646 -1.444 1 96.94 663 ASP B N 1
ATOM 11310 C CA . ASP B 1 663 ? -26.453 -1.574 -2.316 1 96.94 663 ASP B CA 1
ATOM 11311 C C . ASP B 1 663 ? -26.766 -0.128 -2.678 1 96.94 663 ASP B C 1
ATOM 11313 O O . ASP B 1 663 ? -26.297 0.804 -2.02 1 96.94 663 ASP B O 1
ATOM 11317 N N . THR B 1 664 ? -27.391 0.087 -3.75 1 95.5 664 THR B N 1
ATOM 11318 C CA . THR B 1 664 ? -27.844 1.388 -4.227 1 95.5 664 THR B CA 1
ATOM 11319 C C . THR B 1 664 ? -26.688 2.369 -4.324 1 95.5 664 THR B C 1
ATOM 11321 O O . THR B 1 664 ? -25.828 2.236 -5.199 1 95.5 664 THR B O 1
ATOM 11324 N N . ASN B 1 665 ? -26.656 3.426 -3.336 1 95.25 665 ASN B N 1
ATOM 11325 C CA . ASN B 1 665 ? -25.609 4.434 -3.367 1 95.25 665 ASN B CA 1
ATOM 11326 C C . ASN B 1 665 ? -24.828 4.477 -2.053 1 95.25 665 ASN B C 1
ATOM 11328 O O . ASN B 1 665 ? -25.438 4.527 -0.977 1 95.25 665 ASN B O 1
ATOM 11332 N N . SER B 1 666 ? -23.562 4.324 -2.119 1 96.31 666 SER B N 1
ATOM 11333 C CA . SER B 1 666 ? -22.688 4.449 -0.953 1 96.31 666 SER B CA 1
ATOM 11334 C C . SER B 1 666 ? -21.547 5.422 -1.22 1 96.31 666 SER B C 1
ATOM 11336 O O . SER B 1 666 ? -20.719 5.18 -2.094 1 96.31 666 SER B O 1
ATOM 11338 N N . PHE B 1 667 ? -21.438 6.488 -0.396 1 93.06 667 PHE B N 1
ATOM 11339 C CA . PHE B 1 667 ? -20.453 7.531 -0.686 1 93.06 667 PHE B CA 1
ATOM 11340 C C . PHE B 1 667 ? -19.781 8.016 0.595 1 93.06 667 PHE B C 1
ATOM 11342 O O . PHE B 1 667 ? -20.281 7.758 1.695 1 93.06 667 PHE B O 1
ATOM 11349 N N . ALA B 1 668 ? -18.641 8.523 0.481 1 93.25 668 ALA B N 1
ATOM 11350 C CA . ALA B 1 668 ? -18.016 9.5 1.367 1 93.25 668 ALA B CA 1
ATOM 11351 C C . ALA B 1 668 ? -17.484 8.828 2.631 1 93.25 668 ALA B C 1
ATOM 11353 O O . ALA B 1 668 ? -16.812 7.797 2.559 1 93.25 668 ALA B O 1
ATOM 11354 N N . GLY B 1 669 ? -17.734 9.391 3.76 1 95.81 669 GLY B N 1
ATOM 11355 C CA . GLY B 1 669 ? -17.062 9.125 5.027 1 95.81 669 GLY B CA 1
ATOM 11356 C C . GLY B 1 669 ? -17.125 7.664 5.434 1 95.81 669 GLY B C 1
ATOM 11357 O O . GLY B 1 669 ? -16.094 7.059 5.746 1 95.81 669 GLY B O 1
ATOM 11358 N N . PRO B 1 670 ? -18.312 7.078 5.461 1 98.12 670 PRO B N 1
ATOM 11359 C CA . PRO B 1 670 ? -18.391 5.668 5.852 1 98.12 670 PRO B CA 1
ATOM 11360 C C . PRO B 1 670 ? -17.562 4.758 4.945 1 98.12 670 PRO B C 1
ATOM 11362 O O . PRO B 1 670 ? -16.906 3.832 5.43 1 98.12 670 PRO B O 1
ATOM 11365 N N . VAL B 1 671 ? -17.578 5.059 3.619 1 98.19 671 VAL B N 1
ATOM 11366 C CA . VAL B 1 671 ? -16.781 4.285 2.676 1 98.19 671 VAL B CA 1
ATOM 11367 C C . VAL B 1 671 ? -15.297 4.543 2.93 1 98.19 671 VAL B C 1
ATOM 11369 O O . VAL B 1 671 ? -14.477 3.629 2.816 1 98.19 671 VAL B O 1
ATOM 11372 N N . ALA B 1 672 ? -14.914 5.746 3.365 1 98.38 672 ALA B N 1
ATOM 11373 C CA . ALA B 1 672 ? -13.523 6.156 3.574 1 98.38 672 ALA B CA 1
ATOM 11374 C C . ALA B 1 672 ? -13.055 5.82 4.984 1 98.38 672 ALA B C 1
ATOM 11376 O O . ALA B 1 672 ? -12.141 6.453 5.512 1 98.38 672 ALA B O 1
ATOM 11377 N N . SER B 1 673 ? -13.734 4.902 5.641 1 98.44 673 SER B N 1
ATOM 11378 C CA . SER B 1 673 ? -13.336 4.543 7 1 98.44 673 SER B CA 1
ATOM 11379 C C . SER B 1 673 ? -13.727 3.105 7.328 1 98.44 673 SER B C 1
ATOM 11381 O O . SER B 1 673 ? -13.094 2.16 6.855 1 98.44 673 SER B O 1
ATOM 11383 N N . PHE B 1 674 ? -14.844 2.906 8.141 1 98.62 674 PHE B N 1
ATOM 11384 C CA . PHE B 1 674 ? -15.133 1.617 8.758 1 98.62 674 PHE B CA 1
ATOM 11385 C C . PHE B 1 674 ? -15.711 0.645 7.738 1 98.62 674 PHE B C 1
ATOM 11387 O O . PHE B 1 674 ? -15.68 -0.57 7.945 1 98.62 674 PHE B O 1
ATOM 11394 N N . LEU B 1 675 ? -16.25 1.121 6.625 1 98.69 675 LEU B N 1
ATOM 11395 C CA . LEU B 1 675 ? -16.719 0.213 5.578 1 98.69 675 LEU B CA 1
ATOM 11396 C C . LEU B 1 675 ? -15.562 -0.178 4.656 1 98.69 675 LEU B C 1
ATOM 11398 O O . LEU B 1 675 ? -15.352 -1.362 4.387 1 98.69 675 LEU B O 1
ATOM 11402 N N . GLY B 1 676 ? -14.797 0.814 4.297 1 97.81 676 GLY B N 1
ATOM 11403 C CA . GLY B 1 676 ? -13.742 0.631 3.307 1 97.81 676 GLY B CA 1
ATOM 11404 C C . GLY B 1 676 ? -12.539 -0.115 3.85 1 97.81 676 GLY B C 1
ATOM 11405 O O . GLY B 1 676 ? -11.688 -0.574 3.082 1 97.81 676 GLY B O 1
ATOM 11406 N N . CYS B 1 677 ? -12.422 -0.301 5.105 1 96.44 677 CYS B N 1
ATOM 11407 C CA . CYS B 1 677 ? -11.25 -0.96 5.668 1 96.44 677 CYS B CA 1
ATOM 11408 C C . CYS B 1 677 ? -11.422 -2.475 5.668 1 96.44 677 CYS B C 1
ATOM 11410 O O . CYS B 1 677 ? -10.469 -3.213 5.938 1 96.44 677 CYS B O 1
ATOM 11412 N N . SER B 1 678 ? -12.602 -2.992 5.277 1 97.19 678 SER B N 1
ATOM 11413 C CA . SER B 1 678 ? -12.844 -4.43 5.215 1 97.19 678 SER B CA 1
ATOM 11414 C C . SER B 1 678 ? -12.062 -5.066 4.066 1 97.19 678 SER B C 1
ATOM 11416 O O . SER B 1 678 ? -11.992 -4.508 2.971 1 97.19 678 SER B O 1
ATOM 11418 N N . PRO B 1 679 ? -11.508 -6.219 4.312 1 95.06 679 PRO B N 1
ATOM 11419 C CA . PRO B 1 679 ? -10.852 -6.926 3.209 1 95.06 679 PRO B CA 1
ATOM 11420 C C . PRO B 1 679 ? -11.852 -7.602 2.27 1 95.06 679 PRO B C 1
ATOM 11422 O O . PRO B 1 679 ? -11.477 -8.031 1.176 1 95.06 679 PRO B O 1
ATOM 11425 N N . TYR B 1 680 ? -13.102 -7.734 2.693 1 96.81 680 TYR B N 1
ATOM 11426 C CA . TYR B 1 680 ? -14.125 -8.406 1.906 1 96.81 680 TYR B CA 1
ATOM 11427 C C . TYR B 1 680 ? -15.328 -7.5 1.679 1 96.81 680 TYR B C 1
ATOM 11429 O O . TYR B 1 680 ? -16.266 -7.5 2.473 1 96.81 680 TYR B O 1
ATOM 11437 N N . GLN B 1 681 ? -15.305 -6.789 0.62 1 97.88 681 GLN B N 1
ATOM 11438 C CA . GLN B 1 681 ? -16.359 -5.855 0.241 1 97.88 681 GLN B CA 1
ATOM 11439 C C . GLN B 1 681 ? -17.047 -6.293 -1.051 1 97.88 681 GLN B C 1
ATOM 11441 O O . GLN B 1 681 ? -16.375 -6.539 -2.059 1 97.88 681 GLN B O 1
ATOM 11446 N N . PHE B 1 682 ? -18.312 -6.391 -1.034 1 97.94 682 PHE B N 1
ATOM 11447 C CA . PHE B 1 682 ? -19.094 -6.793 -2.191 1 97.94 682 PHE B CA 1
ATOM 11448 C C . PHE B 1 682 ? -20.156 -5.738 -2.518 1 97.94 682 PHE B C 1
ATOM 11450 O O . PHE B 1 682 ? -20.406 -4.836 -1.717 1 97.94 682 PHE B O 1
ATOM 11457 N N . ALA B 1 683 ? -20.719 -5.785 -3.699 1 97.88 683 ALA B N 1
ATOM 11458 C CA . ALA B 1 683 ? -21.734 -4.824 -4.117 1 97.88 683 ALA B CA 1
ATOM 11459 C C . ALA B 1 683 ? -22.828 -5.504 -4.93 1 97.88 683 ALA B C 1
ATOM 11461 O O . ALA B 1 683 ? -22.578 -6.457 -5.66 1 97.88 683 ALA B O 1
ATOM 11462 N N . VAL B 1 684 ? -24.016 -5.016 -4.738 1 97.69 684 VAL B N 1
ATOM 11463 C CA . VAL B 1 684 ? -25.125 -5.426 -5.605 1 97.69 684 VAL B CA 1
ATOM 11464 C C . VAL B 1 684 ? -24.969 -4.781 -6.98 1 97.69 684 VAL B C 1
ATOM 11466 O O . VAL B 1 684 ? -24.562 -3.621 -7.09 1 97.69 684 VAL B O 1
ATOM 11469 N N . ARG B 1 685 ? -25.375 -5.535 -7.953 1 95.31 685 ARG B N 1
ATOM 11470 C CA . ARG B 1 685 ? -25.266 -5.031 -9.32 1 95.31 685 ARG B CA 1
ATOM 11471 C C . ARG B 1 685 ? -26 -3.703 -9.469 1 95.31 685 ARG B C 1
ATOM 11473 O O . ARG B 1 685 ? -27.062 -3.512 -8.891 1 95.31 685 ARG B O 1
ATOM 11480 N N . SER B 1 686 ? -25.469 -2.725 -10.125 1 94.44 686 SER B N 1
ATOM 11481 C CA . SER B 1 686 ? -26.031 -1.418 -10.461 1 94.44 686 SER B CA 1
ATOM 11482 C C . SER B 1 686 ? -25.844 -0.426 -9.32 1 94.44 686 SER B C 1
ATOM 11484 O O . SER B 1 686 ? -26.328 0.704 -9.391 1 94.44 686 SER B O 1
ATOM 11486 N N . SER B 1 687 ? -25.203 -0.853 -8.211 1 96.38 687 SER B N 1
ATOM 11487 C CA . SER B 1 687 ? -24.938 0.072 -7.113 1 96.38 687 SER B CA 1
ATOM 11488 C C . SER B 1 687 ? -23.828 1.055 -7.473 1 96.38 687 SER B C 1
ATOM 11490 O O . SER B 1 687 ? -23.062 0.825 -8.422 1 96.38 687 SER B O 1
ATOM 11492 N N . ASN B 1 688 ? -23.781 2.176 -6.789 1 96.25 688 ASN B N 1
ATOM 11493 C CA . ASN B 1 688 ? -22.75 3.199 -6.922 1 96.25 688 ASN B CA 1
ATOM 11494 C C . ASN B 1 688 ? -21.906 3.312 -5.656 1 96.25 688 ASN B C 1
ATOM 11496 O O . ASN B 1 688 ? -22.453 3.324 -4.547 1 96.25 688 ASN B O 1
ATOM 11500 N N . ILE B 1 689 ? -20.641 3.273 -5.805 1 96.81 689 ILE B N 1
ATOM 11501 C CA . ILE B 1 689 ? -19.703 3.408 -4.691 1 96.81 689 ILE B CA 1
ATOM 11502 C C . ILE B 1 689 ? -18.656 4.457 -5.027 1 96.81 689 ILE B C 1
ATOM 11504 O O . ILE B 1 689 ? -18.031 4.398 -6.09 1 96.81 689 ILE B O 1
ATOM 11508 N N . GLY B 1 690 ? -18.453 5.422 -4.113 1 94.5 690 GLY B N 1
ATOM 11509 C CA . GLY B 1 690 ? -17.438 6.434 -4.379 1 94.5 690 GLY B CA 1
ATOM 11510 C C . GLY B 1 690 ? -17.125 7.297 -3.172 1 94.5 690 GLY B C 1
ATOM 11511 O O . GLY B 1 690 ? -17.812 7.207 -2.146 1 94.5 690 GLY B O 1
ATOM 11512 N N . PHE B 1 691 ? -16.188 8.094 -3.336 1 93.44 691 PHE B N 1
ATOM 11513 C CA . PHE B 1 691 ? -15.75 9.008 -2.283 1 93.44 691 PHE B CA 1
ATOM 11514 C C . PHE B 1 691 ? -16.578 10.289 -2.297 1 93.44 691 PHE B C 1
ATOM 11516 O O . PHE B 1 691 ? -17 10.773 -1.245 1 93.44 691 PHE B O 1
ATOM 11523 N N . ALA B 1 692 ? -16.688 10.781 -3.492 1 90 692 ALA B N 1
ATOM 11524 C CA . ALA B 1 692 ? -17.484 12 -3.668 1 90 692 ALA B CA 1
ATOM 11525 C C . ALA B 1 692 ? -18.453 11.852 -4.844 1 90 692 ALA B C 1
ATOM 11527 O O . ALA B 1 692 ? -18.172 11.125 -5.797 1 90 692 ALA B O 1
ATOM 11528 N N . GLY B 1 693 ? -19.531 12.57 -4.707 1 85 693 GLY B N 1
ATOM 11529 C CA . GLY B 1 693 ? -20.484 12.586 -5.812 1 85 693 GLY B CA 1
ATOM 11530 C C . GLY B 1 693 ? -19.938 13.273 -7.051 1 85 693 GLY B C 1
ATOM 11531 O O . GLY B 1 693 ? -18.953 14.016 -6.973 1 85 693 GLY B O 1
ATOM 11532 N N . PRO B 1 694 ? -20.562 13.07 -8.133 1 82.5 694 PRO B N 1
ATOM 11533 C CA . PRO B 1 694 ? -20.078 13.648 -9.391 1 82.5 694 PRO B CA 1
ATOM 11534 C C . PRO B 1 694 ? -20.016 15.18 -9.352 1 82.5 694 PRO B C 1
ATOM 11536 O O . PRO B 1 694 ? -19.078 15.773 -9.883 1 82.5 694 PRO B O 1
ATOM 11539 N N . GLY B 1 695 ? -21.031 15.758 -8.758 1 76.75 695 GLY B N 1
ATOM 11540 C CA . GLY B 1 695 ? -21.047 17.203 -8.672 1 76.75 695 GLY B CA 1
ATOM 11541 C C . GLY B 1 695 ? -19.891 17.766 -7.879 1 76.75 695 GLY B C 1
ATOM 11542 O O . GLY B 1 695 ? -19.25 18.75 -8.289 1 76.75 695 GLY B O 1
ATOM 11543 N N . VAL B 1 696 ? -19.594 17.172 -6.809 1 78 696 VAL B N 1
ATOM 11544 C CA . VAL B 1 696 ? -18.516 17.625 -5.941 1 78 696 VAL B CA 1
ATOM 11545 C C . VAL B 1 696 ? -17.172 17.422 -6.645 1 78 696 VAL B C 1
ATOM 11547 O O . VAL B 1 696 ? -16.281 18.266 -6.551 1 78 696 VAL B O 1
ATOM 11550 N N . ILE B 1 697 ? -17 16.328 -7.352 1 84.75 697 ILE B N 1
ATOM 11551 C CA . ILE B 1 697 ? -15.758 16.047 -8.062 1 84.75 697 ILE B CA 1
ATOM 11552 C C . ILE B 1 697 ? -15.531 17.094 -9.141 1 84.75 697 ILE B C 1
ATOM 11554 O O . ILE B 1 697 ? -14.43 17.641 -9.266 1 84.75 697 ILE B O 1
ATOM 11558 N N . LYS B 1 698 ? -16.625 17.422 -9.852 1 82.25 698 LYS B N 1
ATOM 11559 C CA . LYS B 1 698 ? -16.516 18.422 -10.906 1 82.25 698 LYS B CA 1
ATOM 11560 C C . LYS B 1 698 ? -16.156 19.781 -10.328 1 82.25 698 LYS B C 1
ATOM 11562 O O . LYS B 1 698 ? -15.32 20.5 -10.891 1 82.25 698 LYS B O 1
ATOM 11567 N N . GLU B 1 699 ? -16.719 20.062 -9.266 1 73.69 699 GLU B N 1
ATOM 11568 C CA . GLU B 1 699 ? -16.469 21.359 -8.633 1 73.69 699 GLU B CA 1
ATOM 11569 C C . GLU B 1 699 ? -15.031 21.453 -8.109 1 73.69 699 GLU B C 1
ATOM 11571 O O . GLU B 1 699 ? -14.398 22.5 -8.203 1 73.69 699 GLU B O 1
ATOM 11576 N N . THR B 1 700 ? -14.555 20.391 -7.605 1 75.56 700 THR B N 1
ATOM 11577 C CA . THR B 1 700 ? -13.242 20.375 -6.965 1 75.56 700 THR B CA 1
ATOM 11578 C C . THR B 1 700 ? -12.133 20.25 -8.008 1 75.56 700 THR B C 1
ATOM 11580 O O . THR B 1 700 ? -11.086 20.891 -7.898 1 75.56 700 THR B O 1
ATOM 11583 N N . THR B 1 701 ? -12.383 19.391 -8.992 1 78.88 701 THR B N 1
ATOM 11584 C CA . THR B 1 701 ? -11.305 19.062 -9.922 1 78.88 701 THR B CA 1
ATOM 11585 C C . THR B 1 701 ? -11.492 19.781 -11.25 1 78.88 701 THR B C 1
ATOM 11587 O O . THR B 1 701 ? -10.547 19.906 -12.031 1 78.88 701 THR B O 1
ATOM 11590 N N . GLY B 1 702 ? -12.672 20.141 -11.562 1 76.62 702 GLY B N 1
ATOM 11591 C CA . GLY B 1 702 ? -12.984 20.719 -12.859 1 76.62 702 GLY B CA 1
ATOM 11592 C C . GLY B 1 702 ? -13.18 19.688 -13.945 1 76.62 702 GLY B C 1
ATOM 11593 O O . GLY B 1 702 ? -13.523 20.031 -15.078 1 76.62 702 GLY B O 1
ATOM 11594 N N . MET B 1 703 ? -13.023 18.438 -13.672 1 79.88 703 MET B N 1
ATOM 11595 C CA . MET B 1 703 ? -13.094 17.375 -14.68 1 79.88 703 MET B CA 1
ATOM 11596 C C . MET B 1 703 ? -14.531 16.875 -14.844 1 79.88 703 MET B C 1
ATOM 11598 O O . MET B 1 703 ? -15.281 16.812 -13.875 1 79.88 703 MET B O 1
ATOM 11602 N N . ASP B 1 704 ? -14.883 16.562 -16.094 1 84.69 704 ASP B N 1
ATOM 11603 C CA . ASP B 1 704 ? -16.156 15.906 -16.344 1 84.69 704 ASP B CA 1
ATOM 11604 C C . ASP B 1 704 ? -16.094 14.43 -15.961 1 84.69 704 ASP B C 1
ATOM 11606 O O . ASP B 1 704 ? -15.141 13.734 -16.312 1 84.69 704 ASP B O 1
ATOM 11610 N N . ILE B 1 705 ? -17.047 14.031 -15.273 1 84.56 705 ILE B N 1
ATOM 11611 C CA . ILE B 1 705 ? -17.094 12.656 -14.797 1 84.56 705 ILE B CA 1
ATOM 11612 C C . ILE B 1 705 ? -17.891 11.789 -15.781 1 84.56 705 ILE B C 1
ATOM 11614 O O . ILE B 1 705 ? -19.047 12.094 -16.078 1 84.56 705 ILE B O 1
ATOM 11618 N N . PRO B 1 706 ? -17.203 10.797 -16.344 1 85.38 706 PRO B N 1
ATOM 11619 C CA . PRO B 1 706 ? -17.922 9.93 -17.281 1 85.38 706 PRO B CA 1
ATOM 11620 C C . PRO B 1 706 ? -19.141 9.273 -16.656 1 85.38 706 PRO B C 1
ATOM 11622 O O . PRO B 1 706 ? -19.25 9.18 -15.438 1 85.38 706 PRO B O 1
ATOM 11625 N N . PRO B 1 707 ? -19.984 8.875 -17.578 1 84.25 707 PRO B N 1
ATOM 11626 C CA . PRO B 1 707 ? -21.141 8.125 -17.078 1 84.25 707 PRO B CA 1
ATOM 11627 C C . PRO B 1 707 ? -20.75 6.84 -16.359 1 84.25 707 PRO B C 1
ATOM 11629 O O . PRO B 1 707 ? -19.719 6.234 -16.688 1 84.25 707 PRO B O 1
ATOM 11632 N N . LYS B 1 708 ? -21.375 6.418 -15.352 1 88 708 LYS B N 1
ATOM 11633 C CA . LYS B 1 708 ? -21.172 5.168 -14.625 1 88 708 LYS B CA 1
ATOM 11634 C C . LYS B 1 708 ? -19.844 5.188 -13.859 1 88 708 LYS B C 1
ATOM 11636 O O . LYS B 1 708 ? -19.25 4.137 -13.602 1 88 708 LYS B O 1
ATOM 11641 N N . TYR B 1 709 ? -19.359 6.363 -13.594 1 91.88 709 TYR B N 1
ATOM 11642 C CA . TYR B 1 709 ? -18.078 6.559 -12.922 1 91.88 709 TYR B CA 1
ATOM 11643 C C . TYR B 1 709 ? -18.047 5.828 -11.578 1 91.88 709 TYR B C 1
ATOM 11645 O O . TYR B 1 709 ? -17 5.312 -11.172 1 91.88 709 TYR B O 1
ATOM 11653 N N . HIS B 1 710 ? -19.203 5.703 -10.961 1 94.88 710 HIS B N 1
ATOM 11654 C CA . HIS B 1 710 ? -19.25 5.156 -9.609 1 94.88 710 HIS B CA 1
ATOM 11655 C C . HIS B 1 710 ? -19.891 3.775 -9.594 1 94.88 710 HIS B C 1
ATOM 11657 O O . HIS B 1 710 ? -20.094 3.191 -8.531 1 94.88 710 HIS B O 1
ATOM 11663 N N . ARG B 1 711 ? -20.156 3.266 -10.766 1 95.06 711 ARG B N 1
ATOM 11664 C CA . ARG B 1 711 ? -20.859 1.992 -10.852 1 95.06 711 ARG B CA 1
ATOM 11665 C C . ARG B 1 711 ? -20.031 0.862 -10.266 1 95.06 711 ARG B C 1
ATOM 11667 O O . ARG B 1 711 ? -18.797 0.92 -10.289 1 95.06 711 ARG B O 1
ATOM 11674 N N . SER B 1 712 ? -20.672 -0.174 -9.812 1 95.81 712 SER B N 1
ATOM 11675 C CA . SER B 1 712 ? -20.047 -1.294 -9.117 1 95.81 712 SER B CA 1
ATOM 11676 C C . SER B 1 712 ? -18.984 -1.947 -9.984 1 95.81 712 SER B C 1
ATOM 11678 O O . SER B 1 712 ? -17.922 -2.32 -9.477 1 95.81 712 SER B O 1
ATOM 11680 N N . TYR B 1 713 ? -19.156 -2.059 -11.289 1 94.44 713 TYR B N 1
ATOM 11681 C CA . TYR B 1 713 ? -18.156 -2.707 -12.141 1 94.44 713 TYR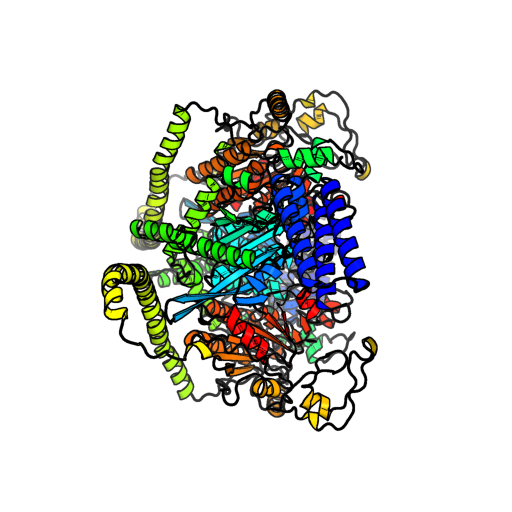 B CA 1
ATOM 11682 C C . TYR B 1 713 ? -16.891 -1.874 -12.234 1 94.44 713 TYR B C 1
ATOM 11684 O O . TYR B 1 713 ? -15.789 -2.42 -12.344 1 94.44 713 TYR B O 1
ATOM 11692 N N . ARG B 1 714 ? -17.062 -0.574 -12.219 1 94.31 714 ARG B N 1
ATOM 11693 C CA . ARG B 1 714 ? -15.891 0.29 -12.188 1 94.31 714 ARG B CA 1
ATOM 11694 C C . ARG B 1 714 ? -15.164 0.182 -10.852 1 94.31 714 ARG B C 1
ATOM 11696 O O . ARG B 1 714 ? -13.938 0.168 -10.812 1 94.31 714 ARG B O 1
ATOM 11703 N N . ALA B 1 715 ? -15.984 0.15 -9.805 1 95.94 715 ALA B N 1
ATOM 11704 C CA . ALA B 1 715 ? -15.398 -0.027 -8.477 1 95.94 715 ALA B CA 1
ATOM 11705 C C . ALA B 1 715 ? -14.594 -1.322 -8.406 1 95.94 715 ALA B C 1
ATOM 11707 O O . ALA B 1 715 ? -13.508 -1.356 -7.812 1 95.94 715 ALA B O 1
ATOM 11708 N N . LEU B 1 716 ? -15.094 -2.389 -9.008 1 96.19 716 LEU B N 1
ATOM 11709 C CA . LEU B 1 716 ? -14.406 -3.674 -9.039 1 96.19 716 LEU B CA 1
ATOM 11710 C C . LEU B 1 716 ? -13.117 -3.58 -9.852 1 96.19 716 LEU B C 1
ATOM 11712 O O . LEU B 1 716 ? -12.078 -4.086 -9.438 1 96.19 716 LEU B O 1
ATOM 11716 N N . SER B 1 717 ? -13.18 -2.914 -10.969 1 94.56 717 SER B N 1
ATOM 11717 C CA . SER B 1 717 ? -12.023 -2.783 -11.859 1 94.56 717 SER B CA 1
ATOM 11718 C C . SER B 1 717 ? -10.922 -1.945 -11.219 1 94.56 717 SER B C 1
ATOM 11720 O O . SER B 1 717 ? -9.75 -2.096 -11.555 1 94.56 717 SER B O 1
ATOM 11722 N N . ARG B 1 718 ? -11.352 -1.134 -10.273 1 94.5 718 ARG B N 1
ATOM 11723 C CA . ARG B 1 718 ? -10.383 -0.287 -9.586 1 94.5 718 ARG B CA 1
ATOM 11724 C C . ARG B 1 718 ? -9.867 -0.967 -8.32 1 94.5 718 ARG B C 1
ATOM 11726 O O . ARG B 1 718 ? -8.992 -0.432 -7.637 1 94.5 718 ARG B O 1
ATOM 11733 N N . GLY B 1 719 ? -10.438 -2.096 -7.961 1 94.69 719 GLY B N 1
ATOM 11734 C CA . GLY B 1 719 ? -10.016 -2.834 -6.777 1 94.69 719 GLY B CA 1
ATOM 11735 C C . GLY B 1 719 ? -10.648 -2.32 -5.5 1 94.69 719 GLY B C 1
ATOM 11736 O O . GLY B 1 719 ? -10.18 -2.631 -4.402 1 94.69 719 GLY B O 1
ATOM 11737 N N . HIS B 1 720 ? -11.758 -1.494 -5.613 1 96.44 720 HIS B N 1
ATOM 11738 C CA . HIS B 1 720 ? -12.398 -0.901 -4.445 1 96.44 720 HIS B CA 1
ATOM 11739 C C . HIS B 1 720 ? -13.289 -1.915 -3.732 1 96.44 720 HIS B C 1
ATOM 11741 O O . HIS B 1 720 ? -13.562 -1.771 -2.539 1 96.44 720 HIS B O 1
ATOM 11747 N N . ILE B 1 721 ? -13.727 -2.926 -4.508 1 97 721 ILE B N 1
ATOM 11748 C CA . ILE B 1 721 ? -14.539 -4.008 -3.957 1 97 721 ILE B CA 1
ATOM 11749 C C . ILE B 1 721 ? -14.039 -5.348 -4.496 1 97 721 ILE B C 1
ATOM 11751 O O . ILE B 1 721 ? -13.156 -5.391 -5.355 1 97 721 ILE B O 1
ATOM 11755 N N . GLN B 1 722 ? -14.633 -6.43 -3.969 1 96 722 GLN B N 1
ATOM 11756 C CA . GLN B 1 722 ? -14.047 -7.738 -4.254 1 96 722 GLN B CA 1
ATOM 11757 C C . GLN B 1 722 ? -15.047 -8.633 -4.984 1 96 722 GLN B C 1
ATOM 11759 O O . GLN B 1 722 ? -14.711 -9.758 -5.371 1 96 722 GLN B O 1
ATOM 11764 N N . GLY B 1 723 ? -16.234 -8.102 -5.227 1 96 723 GLY B N 1
ATOM 11765 C CA . GLY B 1 723 ? -17.203 -8.883 -5.988 1 96 723 GLY B CA 1
ATOM 11766 C C . GLY B 1 723 ? -18.516 -8.156 -6.199 1 96 723 GLY B C 1
ATOM 11767 O O . GLY B 1 723 ? -18.828 -7.191 -5.492 1 96 723 GLY B O 1
ATOM 11768 N N . ILE B 1 724 ? -19.234 -8.578 -7.234 1 97.12 724 ILE B N 1
ATOM 11769 C CA . ILE B 1 724 ? -20.547 -8.055 -7.547 1 97.12 724 ILE B CA 1
ATOM 11770 C C . ILE B 1 724 ? -21.578 -9.188 -7.504 1 97.12 724 ILE B C 1
ATOM 11772 O O . ILE B 1 724 ? -21.359 -10.25 -8.094 1 97.12 724 ILE B O 1
ATOM 11776 N N . TRP B 1 725 ? -22.672 -8.922 -6.832 1 96.81 725 TRP B N 1
ATOM 11777 C CA . TRP B 1 725 ? -23.688 -9.938 -6.652 1 96.81 725 TRP B CA 1
ATOM 11778 C C . TRP B 1 725 ? -25.016 -9.492 -7.254 1 96.81 725 TRP B C 1
ATOM 11780 O O . TRP B 1 725 ? -25.344 -8.305 -7.238 1 96.81 725 TRP B O 1
ATOM 11790 N N . ASP B 1 726 ? -25.75 -10.461 -7.809 1 96.38 726 ASP B N 1
ATOM 11791 C CA . ASP B 1 726 ? -27.156 -10.242 -8.133 1 96.38 726 ASP B CA 1
ATOM 11792 C C . ASP B 1 726 ? -28.031 -10.266 -6.879 1 96.38 726 ASP B C 1
ATOM 11794 O O . ASP B 1 726 ? -27.844 -11.125 -6.012 1 96.38 726 ASP B O 1
ATOM 11798 N N . ARG B 1 727 ? -28.922 -9.312 -6.805 1 96.25 727 ARG B N 1
ATOM 11799 C CA . ARG B 1 727 ? -29.766 -9.203 -5.629 1 96.25 727 ARG B CA 1
ATOM 11800 C C . ARG B 1 727 ? -30.453 -10.531 -5.328 1 96.25 727 ARG B C 1
ATOM 11802 O O . ARG B 1 727 ? -30.594 -10.914 -4.164 1 96.25 727 ARG B O 1
ATOM 11809 N N . ARG B 1 728 ? -30.906 -11.258 -6.316 1 94.62 728 ARG B N 1
ATOM 11810 C CA . ARG B 1 728 ? -31.656 -12.508 -6.191 1 94.62 728 ARG B CA 1
ATOM 11811 C C . ARG B 1 728 ? -30.781 -13.625 -5.641 1 94.62 728 ARG B C 1
ATOM 11813 O O . ARG B 1 728 ? -31.281 -14.656 -5.188 1 94.62 728 ARG B O 1
ATOM 11820 N N . GLN B 1 729 ? -29.422 -13.375 -5.664 1 95.69 729 GLN B N 1
ATOM 11821 C CA . GLN B 1 729 ? -28.484 -14.406 -5.25 1 95.69 729 GLN B CA 1
ATOM 11822 C C . GLN B 1 729 ? -27.719 -13.984 -3.994 1 95.69 729 GLN B C 1
ATOM 11824 O O . GLN B 1 729 ? -26.703 -14.586 -3.646 1 95.69 729 GLN B O 1
ATOM 11829 N N . ILE B 1 730 ? -28.125 -12.953 -3.318 1 96.62 730 ILE B N 1
ATOM 11830 C CA . ILE B 1 730 ? -27.406 -12.438 -2.156 1 96.62 730 ILE B CA 1
ATOM 11831 C C . ILE B 1 730 ? -27.344 -13.508 -1.076 1 96.62 730 ILE B C 1
ATOM 11833 O O . ILE B 1 730 ? -26.281 -13.742 -0.495 1 96.62 730 ILE B O 1
ATOM 11837 N N . ARG B 1 731 ? -28.5 -14.148 -0.823 1 95.31 731 ARG B N 1
ATOM 11838 C CA . ARG B 1 731 ? -28.531 -15.188 0.199 1 95.31 731 ARG B CA 1
ATOM 11839 C C . ARG B 1 731 ? -27.531 -16.297 -0.123 1 95.31 731 ARG B C 1
ATOM 11841 O O . ARG B 1 731 ? -26.75 -16.719 0.737 1 95.31 731 ARG B O 1
ATOM 11848 N N . ALA B 1 732 ? -27.562 -16.781 -1.354 1 95.38 732 ALA B N 1
ATOM 11849 C CA . ALA B 1 732 ? -26.672 -17.859 -1.789 1 95.38 732 ALA B CA 1
ATOM 11850 C C . ALA B 1 732 ? -25.203 -17.422 -1.711 1 95.38 732 ALA B C 1
ATOM 11852 O O . ALA B 1 732 ? -24.344 -18.203 -1.306 1 95.38 732 ALA B O 1
ATOM 11853 N N . ASN B 1 733 ? -24.922 -16.219 -2.137 1 95.56 733 ASN B N 1
ATOM 11854 C CA . ASN B 1 733 ? -23.562 -15.711 -2.121 1 95.56 733 ASN B CA 1
ATOM 11855 C C . ASN B 1 733 ? -23.047 -15.531 -0.695 1 95.56 733 ASN B C 1
ATOM 11857 O O . ASN B 1 733 ? -21.875 -15.797 -0.417 1 95.56 733 ASN B O 1
ATOM 11861 N N . LEU B 1 734 ? -23.891 -15.023 0.187 1 95.19 734 LEU B N 1
ATOM 11862 C CA . LEU B 1 734 ? -23.484 -14.891 1.586 1 95.19 734 LEU B CA 1
ATOM 11863 C C . LEU B 1 734 ? -23.188 -16.25 2.193 1 95.19 734 LEU B C 1
ATOM 11865 O O . LEU B 1 734 ? -22.219 -16.406 2.941 1 95.19 734 LEU B O 1
ATOM 11869 N N . LYS B 1 735 ? -24.031 -17.219 1.888 1 92.75 735 LYS B N 1
ATOM 11870 C CA . LYS B 1 735 ? -23.766 -18.578 2.342 1 92.75 735 LYS B CA 1
ATOM 11871 C C . LYS B 1 735 ? -22.406 -19.078 1.853 1 92.75 735 LYS B C 1
ATOM 11873 O O . LYS B 1 735 ? -21.625 -19.609 2.633 1 92.75 735 LYS B O 1
ATOM 11878 N N . GLN B 1 736 ? -22.188 -18.859 0.591 1 92.31 736 GLN B N 1
ATOM 11879 C CA . GLN B 1 736 ? -20.922 -19.266 -0.006 1 92.31 736 GLN B CA 1
ATOM 11880 C C . GLN B 1 736 ? -19.734 -18.578 0.677 1 92.31 736 GLN B C 1
ATOM 11882 O O . GLN B 1 736 ? -18.719 -19.203 0.954 1 92.31 736 GLN B O 1
ATOM 11887 N N . ALA B 1 737 ? -19.859 -17.281 0.923 1 92.44 737 ALA B N 1
ATOM 11888 C CA . ALA B 1 737 ? -18.797 -16.531 1.578 1 92.44 737 ALA B CA 1
ATOM 11889 C C . ALA B 1 737 ? -18.547 -17.031 2.994 1 92.44 737 ALA B C 1
ATOM 11891 O O . ALA B 1 737 ? -17.391 -17.156 3.422 1 92.44 737 ALA B O 1
ATOM 11892 N N . LEU B 1 738 ? -19.609 -17.328 3.711 1 90.88 738 LEU B N 1
ATOM 11893 C CA . LEU B 1 738 ? -19.484 -17.844 5.074 1 90.88 738 LEU B CA 1
ATOM 11894 C C . LEU B 1 738 ? -18.781 -19.188 5.086 1 90.88 738 LEU B C 1
ATOM 11896 O O . LEU B 1 738 ? -17.984 -19.484 5.98 1 90.88 738 LEU B O 1
ATOM 11900 N N . LEU B 1 739 ? -18.969 -19.984 4.059 1 87.44 739 LEU B N 1
ATOM 11901 C CA . LEU B 1 739 ? -18.406 -21.328 3.982 1 87.44 739 LEU B CA 1
ATOM 11902 C C . LEU B 1 739 ? -16.938 -21.266 3.58 1 87.44 739 LEU B C 1
ATOM 11904 O O . LEU B 1 739 ? -16.125 -22.062 4.059 1 87.44 739 LEU B O 1
ATOM 11908 N N . THR B 1 740 ? -16.562 -20.328 2.781 1 88.75 740 THR B N 1
ATOM 11909 C CA . THR B 1 740 ? -15.234 -20.328 2.189 1 88.75 740 THR B CA 1
ATOM 11910 C C . THR B 1 740 ? -14.32 -19.344 2.902 1 88.75 740 THR B C 1
ATOM 11912 O O . THR B 1 740 ? -13.141 -19.609 3.104 1 88.75 740 THR B O 1
ATOM 11915 N N . ILE B 1 741 ? -14.867 -18.234 3.246 1 88.19 741 ILE B N 1
ATOM 11916 C CA . ILE B 1 741 ? -14.062 -17.219 3.906 1 88.19 741 ILE B CA 1
ATOM 11917 C C . ILE B 1 741 ? -14.102 -17.422 5.418 1 88.19 741 ILE B C 1
ATOM 11919 O O . ILE B 1 741 ? -13.07 -17.312 6.094 1 88.19 741 ILE B O 1
ATOM 11923 N N . GLY B 1 742 ? -15.242 -17.656 5.938 1 79.25 742 GLY B N 1
ATOM 11924 C CA . GLY B 1 742 ? -15.406 -17.859 7.371 1 79.25 742 GLY B CA 1
ATOM 11925 C C . GLY B 1 742 ? -14.961 -19.219 7.844 1 79.25 742 GLY B C 1
ATOM 11926 O O . GLY B 1 742 ? -14.438 -19.375 8.953 1 79.25 742 GLY B O 1
ATOM 11927 N N . GLY B 1 743 ? -15.031 -20.141 6.961 1 62.09 743 GLY B N 1
ATOM 11928 C CA . GLY B 1 743 ? -14.727 -21.5 7.355 1 62.09 743 GLY B CA 1
ATOM 11929 C C . GLY B 1 743 ? -15.586 -22 8.5 1 62.09 743 GLY B C 1
ATOM 11930 O O . GLY B 1 743 ? -16.469 -21.281 8.977 1 62.09 743 GLY B O 1
ATOM 11931 N N . ARG B 1 744 ? -15.664 -23.172 8.797 1 52.34 744 ARG B N 1
ATOM 11932 C CA . ARG B 1 744 ? -16.484 -23.672 9.898 1 52.34 744 ARG B CA 1
ATOM 11933 C C . ARG B 1 744 ? -16.141 -22.953 11.203 1 52.34 744 ARG B C 1
ATOM 11935 O O . ARG B 1 744 ? -16.969 -22.875 12.109 1 52.34 744 ARG B O 1
ATOM 11942 N N . ASN B 1 745 ? -14.859 -22.531 11.203 1 48.34 745 ASN B N 1
ATOM 11943 C CA . ASN B 1 745 ? -14.5 -21.797 12.422 1 48.34 745 ASN B CA 1
ATOM 11944 C C . ASN B 1 745 ? -14.633 -20.297 12.227 1 48.34 745 ASN B C 1
ATOM 11946 O O . ASN B 1 745 ? -13.961 -19.516 12.914 1 48.34 745 ASN B O 1
ATOM 11950 N N . LEU B 1 746 ? -15.766 -19.984 11.469 1 47.19 746 LEU B N 1
ATOM 11951 C CA . LEU B 1 746 ? -16.078 -18.594 11.172 1 47.19 746 LEU B CA 1
ATOM 11952 C C . LEU B 1 746 ? -15.188 -17.656 11.961 1 47.19 746 LEU B C 1
ATOM 11954 O O . LEU B 1 746 ? -14.93 -16.531 11.539 1 47.19 746 LEU B O 1
ATOM 11958 N N . TYR B 1 747 ? -14.938 -17.875 13.289 1 47.47 747 TYR B N 1
ATOM 11959 C CA . TYR B 1 747 ? -14.117 -17.141 14.25 1 47.47 747 TYR B CA 1
ATOM 11960 C C . TYR B 1 747 ? -12.789 -17.828 14.484 1 47.47 747 TYR B C 1
ATOM 11962 O O . TYR B 1 747 ? -12.75 -18.984 14.922 1 47.47 747 TYR B O 1
ATOM 11970 N N . TYR B 1 748 ? -11.922 -17.609 13.5 1 40.19 748 TYR B N 1
ATOM 11971 C CA . TYR B 1 748 ? -10.656 -18.281 13.203 1 40.19 748 TYR B CA 1
ATOM 11972 C C . TYR B 1 748 ? -9.836 -18.484 14.477 1 40.19 748 TYR B C 1
ATOM 11974 O O . TYR B 1 748 ? -9.102 -19.469 14.594 1 40.19 748 TYR B O 1
ATOM 11982 N N . ARG B 1 749 ? -9.32 -17.359 15.164 1 38.53 749 ARG B N 1
ATOM 11983 C CA . ARG B 1 749 ? -8.266 -17.562 16.141 1 38.53 749 ARG B CA 1
ATOM 11984 C C . ARG B 1 749 ? -8.828 -18.125 17.453 1 38.53 749 ARG B C 1
ATOM 11986 O O . ARG B 1 749 ? -9.867 -17.672 17.922 1 38.53 749 ARG B O 1
#

Organism: NCBI:txid44742

Radius of gyration: 35.57 Å; Cα contacts (8 Å, |Δi|>4): 2901; chains: 2; bounding box: 94×128×96 Å

InterPro domains:
  IPR000438 Acetyl-CoA carboxylase carboxyl transferase, beta subunit [PR01070] (590-604)
  IPR000438 Acetyl-CoA carboxylase carboxyl transferase, beta subunit [PR01070] (625-643)
  IPR000438 Acetyl-CoA carboxylase carboxyl transferase, beta subunit [PR01070] (691-702)
  IPR001095 Acetyl-CoA carboxylase, alpha subunit [PF03255] (34-323)
  IPR001095 Acetyl-CoA carboxylase, alpha subunit [PTHR42853] (55-323)
  IPR011762 Acetyl-coenzyme A carboxyltransferase, N-terminal [PS50980] (492-749)
  IPR011763 Acetyl-coenzyme A carboxyltransferase, C-terminal [PS50989] (59-322)
  IPR029045 ClpP/crotonase-like domain superfamily [SSF52096] (60-323)
  IPR029045 ClpP/crotonase-like domain superfamily [SSF52096] (496-745)

Sequence (1498 aa):
MDNNIEKRIQSLRDRLTYMQDIFAGKHKDNADLLEERLTAFAERARSGSLNDPYAELATVEDLFSYVERRLESSVTPMDRVRIVRHPQRICLRDILENVYDNFTEVGGQDEHSLDPSMLIARAVITRRRGKKIYTQSVMVIGQEKGHGAEFRNGGSVKPWGNAKALQYMRVAETEGIPIHAYIFTPGSFPIEDYPGAAQQIARNIYGMAGLRVPVVAVISEGGSGGAEAIGLADKRLMLSHGYYSVISPEGAAAIEGRLKAGQRATPELIEHCAENLHITAQDNLRFGYIDRVVQEPSLGARPWHFDFFRSLRQEVIRATDEVVISTRKMPVFRGLALSRHRNPEVNLDELHIRWGLSAAAKDRLRERRQQKFLRLSRQAARDRRPFLTKTAAAFWDWFSKPWVSFKYDFYRKHQRQIRGFMEEVDNEWEMFKGRLLSPWRKLTRNLPSRADNKARELTALSAWTDDSRRHKWNYLSPRYKVDRTLTCPNSASYGCLDLWGPDLFAEFAGVCSHCGYHFPMEPEWYVKNVFDPGSVFEFNSEIEAGNPLDFPGFAERISDAQKKTGAKSGCMTFEARIDNTKMVVAMLMGTFRGGSVGAAEGYKFVEAAQRAAKKRYPFLAYVHGTAGIRIQEGTHGVIQMPRCTVAVRRYIESGGLYMVLYDTNSFAGPVASFLGCSPYQFAVRSSNIGFAGPGVIKETTGMDIPPKYHRSYRALSRGHIQGIWDRRQIRANLKQALLTIGGRNLYYRMDNNIEKRIQSLRDRLTYMQDIFAGKHKDNADLLEERLTAFAERARSGSLNDPYAELATVEDLFSYVERRLESSVTPMDRVRIVRHPQRICLRDILENVYDNFTEVGGQDEHSLDPSMLIARAVITRRRGKKIYTQSVMVIGQEKGHGAEFRNGGSVKPWGNAKALQYMRVAETEGIPIHAYIFTPGSFPIEDYPGAAQQIARNIYGMAGLRVPVVAVISEGGSGGAEAIGLADKRLMLSHGYYSVISPEGAAAIEGRLKAGQRATPELIEHCAENLHITAQDNLRFGYIDRVVQEPSLGARPWHFDFFRSLRQEVIRATDEVVISTRKMPVFRGLALSRHRNPEVNLDELHIRWGLSAAAKDRLRERRQQKFLRLSRQAARDRRPFLTKTAAAFWDWFSKPWVSFKYDFYRKHQRQIRGFMEEVDNEWEMFKGRLLSPWRKLTRNLPSRADNKARELTALSAWTDDSRRHKWNYLSPRYKVDRTLTCPNSASYGCLDLWGPDLFAEFAGVCSHCGYHFPMEPEWYVKNVFDPGSVFEFNSEIEAGNPLDFPGFAERISDAQKKTGAKSGCMTFEARIDNTKMVVAMLMGTFRGGSVGAAEGYKFVEAAQRAAKKRYPFLAYVHGTAGIRIQEGTHGVIQMPRCTVAVRRYIESGGLYMVLYDTNSFAGPVASFLGCSPYQFAVRSSNIGFAGPGVIKETTGMDIPPKYHRSYRALSRGHIQGIWDRRQIRANLKQALLTIGGRNLYYR

pLDDT: mean 85.99, std 18.47, range [25.94, 98.88]

Nearest PDB structures (foldseek):
  2f9i-assembly1_D  TM=9.128E-01  e=9.031E-19  Staphylococcus aureus
  8uz2-assembly1_H  TM=9.261E-01  e=2.476E-16  Escherichia coli
  2f9y-assembly1_B-2  TM=9.150E-01  e=4.342E-16  Escherichia coli
  8xl3-assembly1_B  TM=3.624E-01  e=2.075E-12  Homo sapiens
  4g2r-assembly1_B  TM=3.875E-01  e=1.050E-09  Mycobacterium tuberculosis

Solvent-accessible surface area (backbone atoms only — not comparable to full-atom values): 75628 Å² total; per-residue (Å²): 118,60,70,66,57,53,52,50,51,48,50,50,50,51,52,51,52,49,53,48,58,34,43,67,68,56,67,50,67,62,53,50,51,52,50,51,54,50,50,52,48,52,52,36,48,70,71,60,73,49,92,54,58,67,62,53,47,50,50,52,52,49,49,51,53,49,52,43,53,60,48,45,79,67,65,45,58,48,34,27,52,40,38,59,68,35,45,68,26,57,33,51,68,54,44,55,69,58,48,33,77,43,68,42,65,52,34,55,57,67,86,40,14,53,32,47,8,42,45,36,28,30,23,27,45,69,27,36,44,89,92,46,78,46,74,42,56,33,37,37,39,28,29,22,28,54,67,66,45,69,84,13,54,63,7,26,32,41,34,67,26,51,48,49,50,45,53,49,52,50,47,25,43,71,57,47,29,36,35,42,24,37,29,33,15,73,24,49,35,72,47,70,59,77,67,10,28,25,40,38,28,2,44,24,35,52,48,44,55,65,42,62,40,56,33,39,21,38,30,38,28,23,12,29,64,40,21,45,36,64,47,69,40,70,39,32,34,24,31,50,48,16,38,45,30,42,60,48,36,62,57,46,19,34,60,76,61,66,52,55,92,90,60,77,68,50,70,66,48,23,42,52,34,26,55,51,37,51,25,38,34,67,45,32,44,74,71,60,78,30,74,45,72,44,78,54,53,70,79,44,54,36,79,81,46,59,66,49,35,53,50,50,37,48,50,54,51,42,50,52,48,47,55,53,44,66,34,50,83,54,60,69,60,30,52,56,52,45,57,56,58,66,39,83,82,58,65,60,50,52,50,86,73,81,73,70,68,52,74,67,31,25,55,45,44,28,51,51,42,43,50,54,42,63,60,54,47,59,80,46,24,41,68,70,58,55,68,66,55,50,48,45,49,51,47,43,48,60,52,40,42,56,43,48,40,40,56,49,46,51,40,43,60,50,41,48,54,44,45,50,50,42,47,57,46,43,59,50,43,53,50,48,49,50,63,65,46,45,67,58,56,62,66,66,60,69,62,81,69,77,78,72,73,63,68,65,61,73,63,64,60,80,66,72,62,71,69,73,56,77,76,72,64,79,46,64,50,76,59,26,69,42,89,47,72,44,74,56,92,53,22,86,82,68,67,43,68,70,37,53,26,38,48,30,28,45,80,41,68,28,33,41,90,74,80,57,49,47,51,87,73,62,70,65,44,51,66,46,53,46,34,41,84,88,40,71,45,77,50,74,72,57,41,20,58,66,52,76,55,66,30,86,71,45,60,58,53,51,51,49,36,26,66,73,66,70,40,50,41,26,45,50,33,29,35,35,22,50,94,83,43,62,30,27,37,35,31,29,32,31,81,32,72,40,12,31,33,30,30,27,31,33,50,49,45,36,50,42,39,51,48,15,50,74,69,56,24,33,34,36,39,40,29,51,9,22,66,12,53,26,60,70,44,11,48,47,10,47,52,31,33,58,25,33,21,40,35,49,50,55,25,40,75,63,23,39,38,57,38,32,40,39,26,48,44,36,25,21,43,49,39,26,14,50,54,36,53,41,90,41,28,33,28,29,52,71,9,31,47,43,46,56,55,67,67,58,32,27,71,74,70,67,49,86,73,60,86,67,66,34,24,39,64,47,30,19,30,50,53,72,26,24,46,76,38,53,77,94,42,43,45,62,50,51,51,51,44,43,56,23,69,25,29,92,48,35,42,63,96,118,61,68,66,56,54,52,50,52,48,51,50,51,50,52,50,51,49,55,48,58,34,44,67,68,54,68,50,66,63,54,49,52,51,49,52,54,51,49,52,49,51,51,36,48,68,71,61,74,48,92,53,56,66,60,53,49,51,50,54,51,50,51,52,52,49,52,42,54,59,49,46,79,69,62,46,58,47,33,27,52,40,39,58,69,35,44,69,26,58,34,50,69,54,44,56,70,60,47,34,76,43,68,42,67,53,33,53,57,67,87,39,14,53,32,49,9,42,46,36,29,29,22,27,44,70,26,36,45,90,92,45,77,43,75,42,57,34,37,36,39,30,29,21,30,52,65,67,44,70,86,14,54,64,6,26,32,42,32,66,25,53,47,50,50,44,53,51,51,51,49,25,41,71,55,48,28,35,35,44,22,36,30,33,16,73,25,49,36,71,48,69,60,76,68,10,29,24,40,36,26,3,44,24,35,51,50,44,54,66,44,60,40,58,32,39,22,39,30,39,29,21,13,30,66,40,22,43,36,65,48,68,42,71,40,33,35,25,32,50,48,16,37,44,30,43,59,48,35,63,57,46,19,32,61,74,61,66,52,53,93,91,59,77,68,51,71,66,47,24,42,50,36,26,54,51,38,51,27,38,34,67,45,31,43,74,72,61,78,31,74,44,72,44,78,54,53,70,76,44,53,35,77,82,47,59,67,48,34,54,50,49,36,48,49,53,50,42,51,52,50,47,56,52,43,66,34,49,85,53,60,69,60,32,52,56,52,44,57,55,59,66,38,83,84,57,65,58,50,53,49,85,73,80,73,70,70,53,75,66,32,25,52,45,44,28,51,51,43,44,50,53,41,65,60,53,47,60,81,46,23,43,70,69,58,54,70,64,55,50,50,45,48,51,45,43,49,60,54,40,42,55,41,47,42,39,56,49,45,50,41,44,59,51,41,49,54,45,46,50,49,42,46,58,45,43,58,51,43,55,49,48,49,48,63,64,46,46,67,58,56,62,66,67,60,69,62,81,68,76,80,72,73,62,70,66,62,74,63,64,57,83,66,71,61,71,69,73,54,78,74,73,65,78,46,66,49,78,58,26,69,42,91,48,72,42,73,54,91,53,20,85,82,70,65,42,68,71,37,53,26,38,50,31,27,44,80,41,68,26,34,41,90,74,80,56,49,48,52,89,74,62,70,65,44,51,64,46,53,46,33,41,84,88,41,72,43,75,52,75,72,57,39,20,59,64,55,75,56,66,31,85,71,45,61,58,52,51,50,50,36,27,67,74,65,70,39,51,40,27,47,52,32,29,36,32,20,50,95,82,44,61,30,26,34,36,30,29,32,30,81,32,73,41,12,31,32,31,30,27,32,36,51,49,44,36,51,40,37,50,48,13,50,72,69,56,23,37,34,35,40,42,30,52,10,22,66,13,52,27,60,69,44,11,51,47,10,45,53,33,31,58,23,34,21,40,34,47,48,54,24,41,74,65,22,39,39,56,37,33,40,40,26,48,44,36,25,22,44,48,39,25,14,51,54,37,54,42,90,42,28,34,26,28,51,71,11,33,47,43,46,58,55,67,68,57,32,28,70,74,68,66,50,86,73,59,85,66,66,33,24,40,62,49,30,19,31,48,54,74,27,25,45,75,38,53,75,94,41,43,47,62,50,49,52,49,44,44,56,23,68,26,28,93,47,35,45,60,101